Protein AF-0000000066773335 (afdb_homodimer)

Structure (mmCIF, N/CA/C/O backbone):
data_AF-0000000066773335-model_v1
#
loop_
_entity.id
_entity.type
_entity.pdbx_description
1 polymer Fucosyltransferase
#
loop_
_atom_site.group_PDB
_atom_site.id
_atom_site.type_symbol
_atom_site.label_atom_id
_atom_site.label_alt_id
_atom_site.label_comp_id
_atom_site.label_asym_id
_atom_site.label_entity_id
_atom_site.label_seq_id
_atom_site.pdbx_PDB_ins_code
_atom_site.Cartn_x
_atom_site.Cartn_y
_atom_site.Cartn_z
_atom_site.occupancy
_atom_site.B_iso_or_equiv
_atom_site.auth_seq_id
_atom_site.auth_comp_id
_atom_site.auth_asym_id
_atom_site.auth_atom_id
_atom_site.pdbx_PDB_model_num
ATOM 1 N N . MET A 1 1 ? 12.594 -20.656 6.238 1 39.53 1 MET A N 1
ATOM 2 C CA . MET A 1 1 ? 11.93 -19.453 6.707 1 39.53 1 MET A CA 1
ATOM 3 C C . MET A 1 1 ? 10.703 -19.125 5.859 1 39.53 1 MET A C 1
ATOM 5 O O . MET A 1 1 ? 9.727 -18.578 6.359 1 39.53 1 MET A O 1
ATOM 9 N N . TYR A 1 2 ? 10.773 -19.375 4.684 1 50.94 2 TYR A N 1
ATOM 10 C CA . TYR A 1 2 ? 9.672 -19.031 3.787 1 50.94 2 TYR A CA 1
ATOM 11 C C . TYR A 1 2 ? 8.805 -20.25 3.496 1 50.94 2 TYR A C 1
ATOM 13 O O . TYR A 1 2 ? 8.445 -20.5 2.344 1 50.94 2 TYR A O 1
ATOM 21 N N . ARG A 1 3 ? 8.93 -21.156 4.566 1 52.88 3 ARG A N 1
ATOM 22 C CA . ARG A 1 3 ? 8.055 -22.297 4.301 1 52.88 3 ARG A CA 1
ATOM 23 C C . ARG A 1 3 ? 6.844 -22.281 5.227 1 52.88 3 ARG A C 1
ATOM 25 O O . ARG A 1 3 ? 6.977 -22.016 6.426 1 52.88 3 ARG A O 1
ATOM 32 N N . GLY A 1 4 ? 5.707 -21.953 4.695 1 53.22 4 GLY A N 1
ATOM 33 C CA . GLY A 1 4 ? 4.543 -22.25 5.516 1 53.22 4 GLY A CA 1
ATOM 34 C C . GLY A 1 4 ? 4.586 -23.641 6.125 1 53.22 4 GLY A C 1
ATOM 35 O O . GLY A 1 4 ? 5.402 -24.484 5.73 1 53.22 4 GLY A O 1
ATOM 36 N N . LYS A 1 5 ? 4.398 -23.922 7.406 1 52.09 5 LYS A N 1
ATOM 37 C CA . LYS A 1 5 ? 4.379 -25.234 8.039 1 52.09 5 LYS A CA 1
ATOM 38 C C . LYS A 1 5 ? 3.553 -26.234 7.227 1 52.09 5 LYS A C 1
ATOM 40 O O . LYS A 1 5 ? 2.344 -26.359 7.434 1 52.09 5 LYS A O 1
ATOM 45 N N . PRO A 1 6 ? 4.176 -26.656 6.059 1 57.84 6 PRO A N 1
ATOM 46 C CA . PRO A 1 6 ? 3.283 -27.594 5.363 1 57.84 6 PRO A CA 1
ATOM 47 C C . PRO A 1 6 ? 2.998 -28.844 6.176 1 57.84 6 PRO A C 1
ATOM 49 O O . PRO A 1 6 ? 3.924 -29.469 6.699 1 57.84 6 PRO A O 1
ATOM 52 N N . GLY A 1 7 ? 1.933 -28.844 6.816 1 64.62 7 GLY A N 1
ATOM 53 C CA . GLY A 1 7 ? 1.565 -30.016 7.594 1 64.62 7 GLY A CA 1
ATOM 54 C C . GLY A 1 7 ? 1.56 -31.297 6.781 1 64.62 7 GLY A C 1
ATOM 55 O O . GLY A 1 7 ? 1.345 -32.375 7.32 1 64.62 7 GLY A O 1
ATOM 56 N N . ARG A 1 8 ? 1.952 -31.266 5.402 1 83.62 8 ARG A N 1
ATOM 57 C CA . ARG A 1 8 ? 1.836 -32.469 4.621 1 83.62 8 ARG A CA 1
ATOM 58 C C . ARG A 1 8 ? 3.207 -32.969 4.18 1 83.62 8 ARG A C 1
ATOM 60 O O . ARG A 1 8 ? 3.988 -32.219 3.592 1 83.62 8 ARG A O 1
ATOM 67 N N . ARG A 1 9 ? 3.512 -34.219 4.457 1 90 9 ARG A N 1
ATOM 68 C CA . ARG A 1 9 ? 4.789 -34.812 4.082 1 90 9 ARG A CA 1
ATOM 69 C C . ARG A 1 9 ? 4.609 -35.844 2.963 1 90 9 ARG A C 1
ATOM 71 O O . ARG A 1 9 ? 3.633 -36.594 2.957 1 90 9 ARG A O 1
ATOM 78 N N . PRO A 1 10 ? 5.527 -35.875 2.014 1 95.06 10 PRO A N 1
ATOM 79 C CA . PRO A 1 10 ? 5.441 -36.875 0.958 1 95.06 10 PRO A CA 1
ATOM 80 C C . PRO A 1 10 ? 5.672 -38.312 1.476 1 95.06 10 PRO A C 1
ATOM 82 O O . PRO A 1 10 ? 6.387 -38.5 2.463 1 95.06 10 PRO A O 1
ATOM 85 N N . SER A 1 11 ? 5.125 -39.281 0.804 1 96.94 11 SER A N 1
ATOM 86 C CA . SER A 1 11 ? 5.355 -40.688 1.167 1 96.94 11 SER A CA 1
ATOM 87 C C . SER A 1 11 ? 6.773 -41.125 0.811 1 96.94 11 SER A C 1
ATOM 89 O O . SER A 1 11 ? 7.402 -40.531 -0.079 1 96.94 11 SER A O 1
ATOM 91 N N . ALA A 1 12 ? 7.18 -42.125 1.513 1 97.56 12 ALA A N 1
ATOM 92 C CA . ALA A 1 12 ? 8.492 -42.656 1.2 1 97.56 12 ALA A CA 1
ATOM 93 C C . ALA A 1 12 ? 8.547 -43.188 -0.234 1 97.56 12 ALA A C 1
ATOM 95 O O . ALA A 1 12 ? 9.57 -43.094 -0.905 1 97.56 12 ALA A O 1
ATOM 96 N N . TYR A 1 13 ? 7.469 -43.75 -0.625 1 98.38 13 TYR A N 1
ATOM 97 C CA . TYR A 1 13 ? 7.406 -44.281 -1.981 1 98.38 13 TYR A CA 1
ATOM 98 C C . TYR A 1 13 ? 7.488 -43.156 -3.01 1 98.38 13 TYR A C 1
ATOM 100 O O . TYR A 1 13 ? 8.164 -43.281 -4.031 1 98.38 13 TYR A O 1
ATOM 108 N N . LEU A 1 14 ? 6.809 -42.031 -2.785 1 98.38 14 LEU A N 1
ATOM 109 C CA . LEU A 1 14 ? 6.914 -40.906 -3.691 1 98.38 14 LEU A CA 1
ATOM 110 C C . LEU A 1 14 ? 8.359 -40.406 -3.783 1 98.38 14 LEU A C 1
ATOM 112 O O . LEU A 1 14 ? 8.852 -40.156 -4.879 1 98.38 14 LEU A O 1
ATOM 116 N N . ILE A 1 15 ? 8.992 -40.344 -2.652 1 98 15 ILE A N 1
ATOM 117 C CA . ILE A 1 15 ? 10.375 -39.906 -2.627 1 98 15 ILE A CA 1
ATOM 118 C C . ILE A 1 15 ? 11.234 -40.844 -3.48 1 98 15 ILE A C 1
ATOM 120 O O . ILE A 1 15 ? 12.055 -40.375 -4.277 1 98 15 ILE A O 1
ATOM 124 N N . SER A 1 16 ? 10.984 -42.125 -3.326 1 98.19 16 SER A N 1
ATOM 125 C CA . SER A 1 16 ? 11.734 -43.094 -4.102 1 98.19 16 SER A CA 1
ATOM 126 C C . SER A 1 16 ? 11.469 -42.938 -5.598 1 98.19 16 SER A C 1
ATOM 128 O O . SER A 1 16 ? 12.391 -43.031 -6.406 1 98.19 16 SER A O 1
ATOM 130 N N . LYS A 1 17 ? 10.289 -42.719 -5.957 1 98.19 17 LYS A N 1
ATOM 131 C CA . LYS A 1 17 ? 9.922 -42.531 -7.355 1 98.19 17 LYS A CA 1
ATOM 132 C C . LYS A 1 17 ? 10.562 -41.281 -7.934 1 98.19 17 LYS A C 1
ATOM 134 O O . LYS A 1 17 ? 10.984 -41.281 -9.094 1 98.19 17 LYS A O 1
ATOM 139 N N . LEU A 1 18 ? 10.609 -40.219 -7.125 1 98 18 LEU A N 1
ATOM 140 C CA . LEU A 1 18 ? 11.219 -38.969 -7.57 1 98 18 LEU A CA 1
ATOM 141 C C . LEU A 1 18 ? 12.719 -39.156 -7.797 1 98 18 LEU A C 1
ATOM 143 O O . LEU A 1 18 ? 13.266 -38.625 -8.773 1 98 18 LEU A O 1
ATOM 147 N N . ARG A 1 19 ? 13.336 -39.906 -6.961 1 97.88 19 ARG A N 1
ATOM 148 C CA . ARG A 1 19 ? 14.758 -40.188 -7.133 1 97.88 19 ARG A CA 1
ATOM 149 C C . ARG A 1 19 ? 15.016 -41 -8.391 1 97.88 19 ARG A C 1
ATOM 151 O O . ARG A 1 19 ? 15.977 -40.75 -9.125 1 97.88 19 ARG A O 1
ATOM 158 N N . ARG A 1 20 ? 14.164 -41.938 -8.586 1 97.75 20 ARG A N 1
ATOM 159 C CA . ARG A 1 20 ? 14.273 -42.75 -9.805 1 97.75 20 ARG A CA 1
ATOM 160 C C . ARG A 1 20 ? 14.078 -41.875 -11.047 1 97.75 20 ARG A C 1
ATOM 162 O O . ARG A 1 20 ? 14.766 -42.062 -12.055 1 97.75 20 ARG A 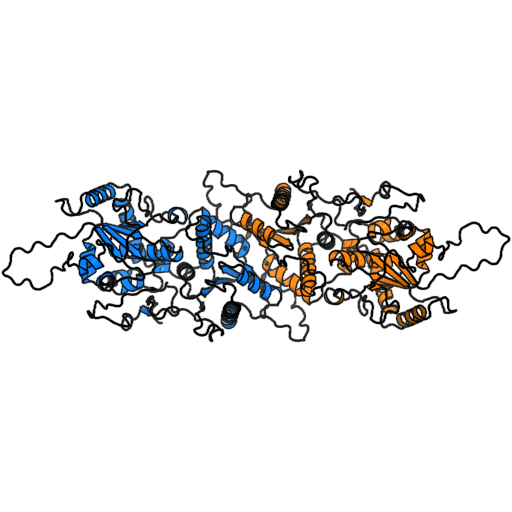O 1
ATOM 169 N N . HIS A 1 21 ? 13.18 -41 -10.945 1 98.12 21 HIS A N 1
ATOM 170 C CA . HIS A 1 21 ? 12.93 -40.125 -12.078 1 98.12 21 HIS A CA 1
ATOM 171 C C . HIS A 1 21 ? 14.125 -39.188 -12.32 1 98.12 21 HIS A C 1
ATOM 173 O O . HIS A 1 21 ? 14.477 -38.938 -13.477 1 98.12 21 HIS A O 1
ATOM 179 N N . GLU A 1 22 ? 14.672 -38.656 -11.305 1 98.12 22 GLU A N 1
ATOM 180 C CA . GLU A 1 22 ? 15.875 -37.844 -11.43 1 98.12 22 GLU A CA 1
ATOM 181 C C . GLU A 1 22 ? 16.984 -38.625 -12.156 1 98.12 22 GLU A C 1
ATOM 183 O O . GLU A 1 22 ? 17.672 -38.062 -13.016 1 98.12 22 GLU A O 1
ATOM 188 N N . ALA A 1 23 ? 17.109 -39.844 -11.758 1 97.56 23 ALA A N 1
ATOM 189 C CA . ALA A 1 23 ? 18.125 -40.688 -12.406 1 97.56 23 ALA A CA 1
ATOM 190 C C . ALA A 1 23 ? 17.812 -40.875 -13.891 1 97.56 23 ALA A C 1
ATOM 192 O O . ALA A 1 23 ? 18.703 -40.844 -14.727 1 97.56 23 ALA A O 1
ATOM 193 N N . LEU A 1 24 ? 16.578 -41.094 -14.141 1 98 24 LEU A N 1
ATOM 194 C CA . LEU A 1 24 ? 16.156 -41.219 -15.523 1 98 24 LEU A CA 1
ATOM 195 C C . LEU A 1 24 ? 16.453 -39.938 -16.312 1 98 24 LEU A C 1
ATOM 197 O O . LEU A 1 24 ? 16.969 -40 -17.422 1 98 24 LEU A O 1
ATOM 201 N N . GLN A 1 25 ? 16.109 -38.812 -15.75 1 98.06 25 GLN A N 1
ATOM 202 C CA . GLN A 1 25 ? 16.359 -37.531 -16.359 1 98.06 25 GLN A CA 1
ATOM 203 C C . GLN A 1 25 ? 17.844 -37.312 -16.641 1 98.06 25 GLN A C 1
ATOM 205 O O . GLN A 1 25 ? 18.219 -36.781 -17.688 1 98.06 25 GLN A O 1
ATOM 210 N N . ARG A 1 26 ? 18.641 -37.719 -15.797 1 97.12 26 ARG A N 1
ATOM 211 C CA . ARG A 1 26 ? 20.094 -37.562 -15.953 1 97.12 26 ARG A CA 1
ATOM 212 C C . ARG A 1 26 ? 20.625 -38.5 -17.047 1 97.12 26 ARG A C 1
ATOM 214 O O . ARG A 1 26 ? 21.5 -38.094 -17.812 1 97.12 26 ARG A O 1
ATOM 221 N N . ARG A 1 27 ? 20.078 -39.625 -17.141 1 97 27 ARG A N 1
ATOM 222 C CA . ARG A 1 27 ? 20.562 -40.625 -18.078 1 97 27 ARG A CA 1
ATOM 223 C C . ARG A 1 27 ? 20.062 -40.344 -19.5 1 97 27 ARG A C 1
ATOM 225 O O . ARG A 1 27 ? 20.75 -40.625 -20.469 1 97 27 ARG A O 1
ATOM 232 N N . CYS A 1 28 ? 18.875 -39.781 -19.578 1 97.62 28 CYS A N 1
ATOM 233 C CA . CYS A 1 28 ? 18.188 -39.781 -20.859 1 97.62 28 CYS A CA 1
ATOM 234 C C . CYS A 1 28 ? 17.812 -38.344 -21.266 1 97.62 28 CYS A C 1
ATOM 236 O O . CYS A 1 28 ? 17.281 -38.125 -22.344 1 97.62 28 CYS A O 1
ATOM 238 N N . GLY A 1 29 ? 18.109 -37.344 -20.406 1 96.94 29 GLY A N 1
ATOM 239 C CA . GLY A 1 29 ? 17.719 -35.969 -20.672 1 96.94 29 GLY A CA 1
ATOM 240 C C . GLY A 1 29 ? 18.578 -35.312 -21.719 1 96.94 29 GLY A C 1
ATOM 241 O O . GLY A 1 29 ? 19.516 -35.906 -22.25 1 96.94 29 GLY A O 1
ATOM 242 N N . PRO A 1 30 ? 18.25 -34.062 -22.031 1 95.88 30 PRO A N 1
ATOM 243 C CA . PRO A 1 30 ? 19.031 -33.281 -23 1 95.88 30 PRO A CA 1
ATOM 244 C C . PRO A 1 30 ? 20.516 -33.281 -22.672 1 95.88 30 PRO A C 1
ATOM 246 O O . PRO A 1 30 ? 20.906 -33.156 -21.5 1 95.88 30 PRO A O 1
ATOM 249 N N . GLY A 1 31 ? 21.328 -33.406 -23.828 1 93.62 31 GLY A N 1
ATOM 250 C CA . GLY A 1 31 ? 22.781 -33.406 -23.641 1 93.62 31 GLY A CA 1
ATOM 251 C C . GLY A 1 31 ? 23.375 -34.781 -23.5 1 93.62 31 GLY A C 1
ATOM 252 O O . GLY A 1 31 ? 24.609 -34.938 -23.5 1 93.62 31 GLY A O 1
ATOM 253 N N . THR A 1 32 ? 22.578 -35.781 -23.391 1 95.81 32 THR A N 1
ATOM 254 C CA . THR A 1 32 ? 23.078 -37.156 -23.25 1 95.81 32 THR A CA 1
ATOM 255 C C . THR A 1 32 ? 23.094 -37.844 -24.609 1 95.81 32 THR A C 1
ATOM 257 O O . THR A 1 32 ? 22.469 -37.375 -25.562 1 95.81 32 THR A O 1
ATOM 260 N N . THR A 1 33 ? 23.797 -38.969 -24.609 1 94.75 33 THR A N 1
ATOM 261 C CA . THR A 1 33 ? 23.844 -39.781 -25.812 1 94.75 33 THR A CA 1
ATOM 262 C C . THR A 1 33 ? 22.484 -40.406 -26.094 1 94.75 33 THR A C 1
ATOM 264 O O . THR A 1 33 ? 22.047 -40.469 -27.25 1 94.75 33 THR A O 1
ATOM 267 N N . ALA A 1 34 ? 21.859 -40.812 -25.047 1 95.06 34 ALA A N 1
ATOM 268 C CA . ALA A 1 34 ? 20.531 -41.438 -25.203 1 95.06 34 ALA A CA 1
ATOM 269 C C . ALA A 1 34 ? 19.547 -40.469 -25.828 1 95.06 34 ALA A C 1
ATOM 271 O O . ALA A 1 34 ? 18.75 -40.844 -26.688 1 95.06 34 ALA A O 1
ATOM 272 N N . TYR A 1 35 ? 19.625 -39.219 -25.438 1 95.38 35 TYR A N 1
ATOM 273 C CA . TYR A 1 35 ? 18.734 -38.219 -25.969 1 95.38 35 TYR A CA 1
ATOM 274 C C . TYR A 1 35 ? 19.031 -37.969 -27.453 1 95.38 35 TYR A C 1
ATOM 276 O O . TYR A 1 35 ? 18.109 -37.875 -28.266 1 95.38 35 TYR A O 1
ATOM 284 N N . SER A 1 36 ? 20.297 -37.906 -27.797 1 93.06 36 SER A N 1
ATOM 285 C CA . SER A 1 36 ? 20.703 -37.656 -29.188 1 93.06 36 SER A CA 1
ATOM 286 C C . SER A 1 36 ? 20.25 -38.812 -30.078 1 93.06 36 SER A C 1
ATOM 288 O O . SER A 1 36 ? 19.781 -38.594 -31.203 1 93.06 36 SER A O 1
ATOM 290 N N . ASN A 1 37 ? 20.422 -39.969 -29.547 1 91.69 37 ASN A N 1
ATOM 291 C CA . ASN A 1 37 ? 19.984 -41.156 -30.297 1 91.69 37 ASN A CA 1
ATOM 292 C C . ASN A 1 37 ? 18.469 -41.125 -30.531 1 91.69 37 ASN A C 1
ATOM 294 O O . ASN A 1 37 ? 18 -41.438 -31.641 1 91.69 37 ASN A O 1
ATOM 298 N N . ALA A 1 38 ? 17.766 -40.812 -29.484 1 92.88 38 ALA A N 1
ATOM 299 C CA . ALA A 1 38 ? 16.312 -40.75 -29.594 1 92.88 38 ALA A CA 1
ATOM 300 C C . ALA A 1 38 ? 15.891 -39.688 -30.625 1 92.88 38 ALA A C 1
ATOM 302 O O . ALA A 1 38 ? 14.922 -39.906 -31.359 1 92.88 38 ALA A O 1
ATOM 303 N N . LEU A 1 39 ? 16.562 -38.562 -30.734 1 91.75 39 LEU A N 1
ATOM 304 C CA . LEU A 1 39 ? 16.266 -37.5 -31.688 1 91.75 39 LEU A CA 1
ATOM 305 C C . LEU A 1 39 ? 16.516 -38 -33.125 1 91.75 39 LEU A C 1
ATOM 307 O O . LEU A 1 39 ? 15.75 -37.656 -34.031 1 91.75 39 LEU A O 1
ATOM 311 N N . GLU A 1 40 ? 17.562 -38.688 -33.281 1 87.88 40 GLU A N 1
ATOM 312 C CA . GLU A 1 40 ? 17.891 -39.219 -34.594 1 87.88 40 GLU A CA 1
ATOM 313 C C . GLU A 1 40 ? 16.828 -40.188 -35.062 1 87.88 40 GLU A C 1
ATOM 315 O O . GLU A 1 40 ? 16.453 -40.219 -36.25 1 87.88 40 GLU A O 1
ATOM 320 N N . GLN A 1 41 ? 16.391 -41 -34.094 1 85.94 41 GLN A N 1
ATOM 321 C CA . GLN A 1 41 ? 15.344 -41.938 -34.438 1 85.94 41 GLN A CA 1
ATOM 322 C C . GLN A 1 41 ? 14.055 -41.219 -34.812 1 85.94 41 GLN A C 1
ATOM 324 O O . GLN A 1 41 ? 13.359 -41.656 -35.75 1 85.94 41 GLN A O 1
ATOM 329 N N . LEU A 1 42 ? 13.758 -40.156 -34.125 1 89.69 42 LEU A N 1
ATOM 330 C CA . LEU A 1 42 ? 12.562 -39.375 -34.406 1 89.69 42 LEU A CA 1
ATOM 331 C C . LEU A 1 42 ? 12.656 -38.719 -35.812 1 89.69 42 LEU A C 1
ATOM 333 O O . LEU A 1 42 ? 11.664 -38.688 -36.531 1 89.69 42 LEU A O 1
ATOM 337 N N . ARG A 1 43 ? 13.82 -38.25 -36.156 1 87 43 ARG A N 1
ATOM 338 C CA . ARG A 1 43 ? 14.047 -37.625 -37.469 1 87 43 ARG A CA 1
ATOM 339 C C . ARG A 1 43 ? 13.914 -38.656 -38.594 1 87 43 ARG A C 1
ATOM 341 O O . ARG A 1 43 ? 13.398 -38.312 -39.656 1 87 43 ARG A O 1
ATOM 348 N N . ALA A 1 44 ? 14.477 -39.781 -38.344 1 77.56 44 ALA A N 1
ATOM 349 C CA . ALA A 1 44 ? 14.484 -40.812 -39.375 1 77.56 44 ALA A CA 1
ATOM 350 C C . ALA A 1 44 ? 13.078 -41.375 -39.562 1 77.56 44 ALA A C 1
ATOM 352 O O . ALA A 1 44 ? 12.797 -41.969 -40.594 1 77.56 44 ALA A O 1
ATOM 353 N N . GLY A 1 45 ? 12.164 -40.969 -38.719 1 63.97 45 GLY A N 1
ATOM 354 C CA 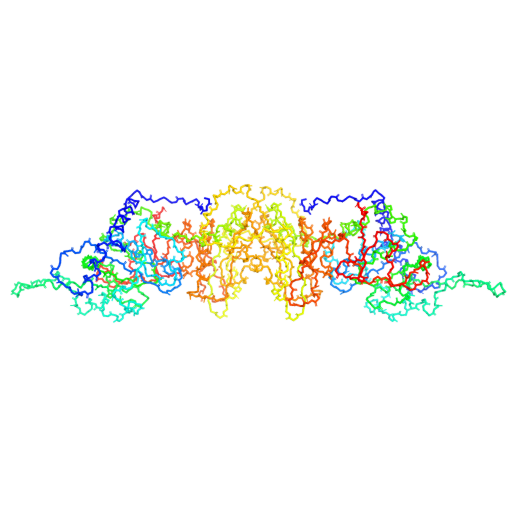. GLY A 1 45 ? 10.82 -41.5 -38.781 1 63.97 45 GLY A CA 1
ATOM 355 C C . GLY A 1 45 ? 10.727 -42.938 -38.25 1 63.97 45 GLY A C 1
ATOM 356 O O . GLY A 1 45 ? 11.742 -43.531 -37.906 1 63.97 45 GLY A O 1
ATOM 357 N N . SER A 1 46 ? 9.656 -43.688 -38.094 1 54.62 46 SER A N 1
ATOM 358 C CA . SER A 1 46 ? 9.266 -44.906 -37.438 1 54.62 46 SER A CA 1
ATOM 359 C C . SER A 1 46 ? 10.258 -46.031 -37.75 1 54.62 46 SER A C 1
ATOM 361 O O . SER A 1 46 ? 10.492 -46.906 -36.906 1 54.62 46 SER A O 1
ATOM 363 N N . MET A 1 47 ? 10.344 -46.375 -39.156 1 48.09 47 MET A N 1
ATOM 364 C CA . MET A 1 47 ? 10.469 -47.781 -39.562 1 48.09 47 MET A CA 1
ATOM 365 C C . MET A 1 47 ? 11.891 -48.281 -39.344 1 48.09 47 MET A C 1
ATOM 367 O O . MET A 1 47 ? 12.242 -49.375 -39.812 1 48.09 47 MET A O 1
ATOM 371 N N . SER A 1 48 ? 12.68 -47.375 -38.938 1 46.19 48 SER A N 1
ATOM 372 C CA . SER A 1 48 ? 14 -48 -39.094 1 46.19 48 SER A CA 1
ATOM 373 C C . SER A 1 48 ? 14.211 -49.125 -38.094 1 46.19 48 SER A C 1
ATOM 375 O O . SER A 1 48 ? 13.562 -49.156 -37.031 1 46.19 48 SER A O 1
ATOM 377 N N . THR A 1 49 ? 14.695 -50.25 -38.5 1 47.56 49 THR A N 1
ATOM 378 C CA . THR A 1 49 ? 15.188 -51.5 -37.906 1 47.56 49 THR A CA 1
ATOM 379 C C . THR A 1 49 ? 15.914 -51.25 -36.594 1 47.56 49 THR A C 1
ATOM 381 O O . THR A 1 49 ? 16.656 -52.094 -36.094 1 47.56 49 THR A O 1
ATOM 384 N N . ILE A 1 50 ? 15.852 -50.062 -36.031 1 48.88 50 ILE A N 1
ATOM 385 C CA . ILE A 1 50 ? 16.797 -49.75 -34.969 1 48.88 50 ILE A CA 1
ATOM 386 C C . ILE A 1 50 ? 16.297 -50.312 -33.656 1 48.88 50 ILE A C 1
ATOM 388 O O . ILE A 1 50 ? 15.086 -50.438 -33.438 1 48.88 50 ILE A O 1
ATOM 392 N N . ALA A 1 51 ? 17.25 -50.688 -32.719 1 55.41 51 ALA A N 1
ATOM 393 C CA . ALA A 1 51 ? 17.188 -51.219 -31.359 1 55.41 51 ALA A CA 1
ATOM 394 C C . ALA A 1 51 ? 16.125 -50.5 -30.547 1 55.41 51 ALA A C 1
ATOM 396 O O . ALA A 1 51 ? 15.82 -49.344 -30.797 1 55.41 51 ALA A O 1
ATOM 397 N N . PRO A 1 52 ? 15.445 -51.281 -29.766 1 63.88 52 PRO A N 1
ATOM 398 C CA . PRO A 1 52 ? 14.445 -50.688 -28.859 1 63.88 52 PRO A CA 1
ATOM 399 C C . PRO A 1 52 ? 14.953 -49.438 -28.156 1 63.88 52 PRO A C 1
ATOM 401 O O . PRO A 1 52 ? 16.109 -49.375 -27.734 1 63.88 52 PRO A O 1
ATOM 404 N N . PRO A 1 53 ? 14.148 -48.344 -28.266 1 74.44 53 PRO A N 1
ATOM 405 C CA . PRO A 1 53 ? 14.594 -47.062 -27.688 1 74.44 53 PRO A CA 1
ATOM 406 C C . PRO A 1 53 ? 14.938 -47.219 -26.203 1 74.44 53 PRO A C 1
ATOM 408 O O . PRO A 1 53 ? 14.258 -47.938 -25.469 1 74.44 53 PRO A O 1
ATOM 411 N N . GLU A 1 54 ? 15.984 -46.656 -25.797 1 84.44 54 GLU A N 1
ATOM 412 C CA . GLU A 1 54 ? 16.469 -46.688 -24.422 1 84.44 54 GLU A CA 1
ATOM 413 C C . GLU A 1 54 ? 15.562 -45.906 -23.484 1 84.44 54 GLU A C 1
ATOM 415 O O . GLU A 1 54 ? 15.344 -46.281 -22.344 1 84.44 54 GLU A O 1
ATOM 420 N N . CYS A 1 55 ? 15.078 -44.875 -24.047 1 95.75 55 CYS A N 1
ATOM 421 C CA . CYS A 1 55 ? 14.305 -43.938 -23.219 1 95.75 55 CYS A CA 1
ATOM 422 C C . CYS A 1 55 ? 13.07 -43.438 -23.969 1 95.75 55 CYS A C 1
ATOM 424 O O . CYS A 1 55 ? 13.031 -43.469 -25.188 1 95.75 55 CYS A O 1
ATOM 426 N N . ALA A 1 56 ? 12.086 -43.062 -23.234 1 96.88 56 ALA A N 1
ATOM 427 C CA . ALA A 1 56 ? 10.883 -42.438 -23.766 1 96.88 56 ALA A CA 1
ATOM 428 C C . ALA A 1 56 ? 10.727 -41 -23.203 1 96.88 56 ALA A C 1
ATOM 430 O O . ALA A 1 56 ? 11.344 -40.656 -22.203 1 96.88 56 ALA A O 1
ATOM 431 N N . TYR A 1 57 ? 9.953 -40.188 -23.938 1 97.56 57 TYR A N 1
ATOM 432 C CA . TYR A 1 57 ? 9.906 -38.781 -23.609 1 97.56 57 TYR A CA 1
ATOM 433 C C . TYR A 1 57 ? 8.477 -38.25 -23.641 1 97.56 57 TYR A C 1
ATOM 435 O O . TYR A 1 57 ? 7.648 -38.75 -24.406 1 97.56 57 TYR A O 1
ATOM 443 N N . ILE A 1 58 ? 8.258 -37.281 -22.859 1 98 58 ILE A N 1
ATOM 444 C CA . ILE A 1 58 ? 7.016 -36.531 -22.938 1 98 58 ILE A CA 1
ATOM 445 C C . ILE A 1 58 ? 7.336 -35.031 -22.969 1 98 58 ILE A C 1
ATOM 447 O O . ILE A 1 58 ? 8.133 -34.531 -22.156 1 98 58 ILE A O 1
ATOM 451 N N . VAL A 1 59 ? 6.777 -34.312 -23.922 1 96.75 59 VAL A N 1
ATOM 452 C CA . VAL A 1 59 ? 6.93 -32.844 -24.062 1 96.75 59 VAL A CA 1
ATOM 453 C C . VAL A 1 59 ? 5.645 -32.156 -23.625 1 96.75 59 VAL A C 1
ATOM 455 O O . VAL A 1 59 ? 4.586 -32.375 -24.234 1 96.75 59 VAL A O 1
ATOM 458 N N . SER A 1 60 ? 5.746 -31.359 -22.578 1 97 60 SER A N 1
ATOM 459 C CA . SER A 1 60 ? 4.609 -30.594 -22.094 1 97 60 SER A CA 1
ATOM 460 C C . SER A 1 60 ? 4.5 -29.25 -22.828 1 97 60 SER A C 1
ATOM 462 O O . SER A 1 60 ? 5.445 -28.469 -22.828 1 97 60 SER A O 1
ATOM 464 N N . ILE A 1 61 ? 3.312 -28.984 -23.359 1 94.44 61 ILE A N 1
ATOM 465 C CA . ILE A 1 61 ? 3.074 -27.766 -24.141 1 94.44 61 ILE A CA 1
ATOM 466 C C . ILE A 1 61 ? 1.849 -27.031 -23.594 1 94.44 61 ILE A C 1
ATOM 468 O O . ILE A 1 61 ? 0.769 -27.625 -23.484 1 94.44 61 ILE A O 1
ATOM 472 N N . SER A 1 62 ? 1.982 -25.812 -23.219 1 93.38 62 SER A N 1
ATOM 473 C CA . SER A 1 62 ? 0.906 -24.922 -22.781 1 93.38 62 SER A CA 1
ATOM 474 C C . SER A 1 62 ? 1.252 -23.469 -23.047 1 93.38 62 SER A C 1
ATOM 476 O O . SER A 1 62 ? 2.359 -23.016 -22.75 1 93.38 62 SER A O 1
ATOM 478 N N . TYR A 1 63 ? 0.309 -22.672 -23.656 1 87.56 63 TYR A N 1
ATOM 479 C CA . TYR A 1 63 ? 0.636 -21.297 -24.016 1 87.56 63 TYR A CA 1
ATOM 480 C C . TYR A 1 63 ? -0.314 -20.312 -23.344 1 87.56 63 TYR A C 1
ATOM 482 O O . TYR A 1 63 ? -0.268 -19.109 -23.625 1 87.56 63 TYR A O 1
ATOM 490 N N . SER A 1 64 ? -1.11 -20.75 -22.453 1 91.44 64 SER A N 1
ATOM 491 C CA . SER A 1 64 ? -2.041 -19.875 -21.75 1 91.44 64 SER A CA 1
ATOM 492 C C . SER A 1 64 ? -1.364 -19.172 -20.562 1 91.44 64 SER A C 1
ATOM 494 O O . SER A 1 64 ? -0.149 -18.969 -20.578 1 91.44 64 SER A O 1
ATOM 496 N N . GLY A 1 65 ? -2.166 -18.703 -19.688 1 92.12 65 GLY A N 1
ATOM 497 C CA . GLY A 1 65 ? -1.61 -17.984 -18.547 1 92.12 65 GLY A CA 1
ATOM 498 C C . GLY A 1 65 ? -0.677 -18.844 -17.703 1 92.12 65 GLY A C 1
ATOM 499 O O . GLY A 1 65 ? -0.658 -20.078 -17.844 1 92.12 65 GLY A O 1
ATOM 500 N N . LEU A 1 66 ? 0.052 -18.234 -16.859 1 95.19 66 LEU A N 1
ATOM 501 C CA . LEU A 1 66 ? 1.092 -18.906 -16.094 1 95.19 66 LEU A CA 1
ATOM 502 C C . LEU A 1 66 ? 0.499 -20.016 -15.234 1 95.19 66 LEU A C 1
ATOM 504 O O . LEU A 1 66 ? 1.079 -21.094 -15.125 1 95.19 66 LEU A O 1
ATOM 508 N N . GLY A 1 67 ? -0.647 -19.797 -14.617 1 96.25 67 GLY A N 1
ATOM 509 C CA . GLY A 1 67 ? -1.298 -20.844 -13.852 1 96.25 67 GLY A CA 1
ATOM 510 C C . GLY A 1 67 ? -1.57 -22.094 -14.656 1 96.25 67 GLY A C 1
ATOM 511 O O . GLY A 1 67 ? -1.335 -23.203 -14.18 1 96.25 67 GLY A O 1
ATOM 512 N N . ASN A 1 68 ? -1.981 -21.906 -15.859 1 95.75 68 ASN A N 1
ATOM 513 C CA . ASN A 1 68 ? -2.234 -23.031 -16.75 1 95.75 68 ASN A CA 1
ATOM 514 C C . ASN A 1 68 ? -0.949 -23.781 -17.094 1 95.75 68 ASN A C 1
ATOM 516 O O . ASN A 1 68 ? -0.925 -25.016 -17.078 1 95.75 68 ASN A O 1
ATOM 520 N N . ARG A 1 69 ? 0.028 -23.078 -17.328 1 96.25 69 ARG A N 1
ATOM 521 C CA . ARG A 1 69 ? 1.297 -23.688 -17.719 1 96.25 69 ARG A CA 1
ATOM 522 C C . ARG A 1 69 ? 1.883 -24.516 -16.562 1 96.25 69 ARG A C 1
ATOM 524 O O . ARG A 1 69 ? 2.424 -25.594 -16.781 1 96.25 69 ARG A O 1
ATOM 531 N N . ILE A 1 70 ? 1.737 -23.953 -15.398 1 97.56 70 ILE A N 1
ATOM 532 C CA . ILE A 1 70 ? 2.232 -24.656 -14.219 1 97.56 70 ILE A CA 1
ATOM 533 C C . ILE A 1 70 ? 1.444 -25.953 -14.016 1 97.56 70 ILE A C 1
ATOM 535 O O . ILE A 1 70 ? 2.029 -27.016 -13.805 1 97.56 70 ILE A O 1
ATOM 539 N N . LEU A 1 71 ? 0.193 -25.875 -14.164 1 98.25 71 LEU A N 1
ATOM 540 C CA . LEU A 1 71 ? -0.667 -27.031 -13.961 1 98.25 71 LEU A CA 1
ATOM 541 C C . LEU A 1 71 ? -0.453 -28.078 -15.062 1 98.25 71 LEU A C 1
ATOM 543 O O . LEU A 1 71 ? -0.461 -29.281 -14.797 1 98.25 71 LEU A O 1
ATOM 547 N N . ALA A 1 72 ? -0.25 -27.594 -16.234 1 97.56 72 ALA A N 1
ATOM 548 C CA . ALA A 1 72 ? 0.041 -28.484 -17.359 1 97.56 72 ALA A CA 1
ATOM 549 C C . ALA A 1 72 ? 1.36 -29.219 -17.141 1 97.56 72 ALA A C 1
ATOM 551 O O . ALA A 1 72 ? 1.436 -30.438 -17.328 1 97.56 72 ALA A O 1
ATOM 552 N N . ALA A 1 73 ? 2.324 -28.484 -16.719 1 98.06 73 ALA A N 1
ATOM 553 C CA . ALA A 1 73 ? 3.637 -29.078 -16.484 1 98.06 73 ALA A CA 1
ATOM 554 C C . ALA A 1 73 ? 3.588 -30.109 -15.352 1 98.06 73 ALA A C 1
ATOM 556 O O . ALA A 1 73 ? 4.199 -31.172 -15.438 1 98.06 73 ALA A O 1
ATOM 557 N N . ALA A 1 74 ? 2.861 -29.812 -14.352 1 98.56 74 ALA A N 1
ATOM 558 C CA . ALA A 1 74 ? 2.703 -30.75 -13.242 1 98.56 74 ALA A CA 1
ATOM 559 C C . ALA A 1 74 ? 2 -32.031 -13.703 1 98.56 74 ALA A C 1
ATOM 561 O O . ALA A 1 74 ? 2.369 -33.125 -13.289 1 98.56 74 ALA A O 1
ATOM 562 N N . SER A 1 75 ? 1.051 -31.859 -14.492 1 98.56 75 SER A N 1
ATOM 563 C CA . SER A 1 75 ? 0.318 -33 -15.031 1 98.56 75 SER A CA 1
ATOM 564 C C . SER A 1 75 ? 1.225 -33.875 -15.875 1 98.56 75 SER A C 1
ATOM 566 O O . SER A 1 75 ? 1.228 -35.125 -15.711 1 98.56 75 SER A O 1
ATOM 568 N N . ALA A 1 76 ? 1.954 -33.25 -16.719 1 98.5 76 ALA A N 1
ATOM 569 C CA . ALA A 1 76 ? 2.885 -33.969 -17.562 1 98.5 76 ALA A CA 1
ATOM 570 C C . ALA A 1 76 ? 3.938 -34.688 -16.719 1 98.5 76 ALA A C 1
ATOM 572 O O . ALA A 1 76 ? 4.367 -35.812 -17.062 1 98.5 76 ALA A O 1
ATOM 573 N N . PHE A 1 77 ? 4.324 -34.062 -15.695 1 98.81 77 PHE A N 1
ATOM 574 C CA . PHE A 1 77 ? 5.328 -34.656 -14.812 1 98.81 77 PHE A CA 1
ATOM 575 C C . PHE A 1 77 ? 4.801 -35.938 -14.164 1 98.81 77 PHE A C 1
ATOM 577 O O . PHE A 1 77 ? 5.492 -36.938 -14.125 1 98.81 77 PHE A O 1
ATOM 584 N N . LEU A 1 78 ? 3.639 -35.812 -13.586 1 98.88 78 LEU A N 1
ATOM 585 C CA . LEU A 1 78 ? 3.084 -37.031 -12.984 1 98.88 78 LEU A CA 1
ATOM 586 C C . LEU A 1 78 ? 2.992 -38.156 -14 1 98.88 78 LEU A C 1
ATOM 588 O O . LEU A 1 78 ? 3.342 -39.312 -13.703 1 98.88 78 LEU A O 1
ATOM 592 N N . TYR A 1 79 ? 2.551 -37.844 -15.172 1 98.75 79 TYR A N 1
ATOM 593 C CA . TYR A 1 79 ? 2.465 -38.875 -16.219 1 98.75 79 TYR A CA 1
ATOM 594 C C . TYR A 1 79 ? 3.84 -39.438 -16.547 1 98.75 79 TYR A C 1
ATOM 596 O O . TYR A 1 79 ? 3.984 -40.656 -16.766 1 98.75 79 TYR A O 1
ATOM 604 N N . ALA A 1 80 ? 4.797 -38.562 -16.594 1 98.75 80 ALA A N 1
ATOM 605 C CA . ALA A 1 80 ? 6.168 -39 -16.859 1 98.75 80 ALA A CA 1
ATOM 606 C C . ALA A 1 80 ? 6.633 -40 -15.805 1 98.75 80 ALA A C 1
ATOM 608 O O . ALA A 1 80 ? 7.238 -41.031 -16.141 1 98.75 80 ALA A O 1
ATOM 609 N N . VAL A 1 81 ? 6.332 -39.719 -14.625 1 98.56 81 VAL A N 1
ATOM 610 C CA . VAL A 1 81 ? 6.734 -40.562 -13.523 1 98.56 81 VAL A CA 1
ATOM 611 C C . VAL A 1 81 ? 6.004 -41.906 -13.625 1 98.56 81 VAL A C 1
ATOM 613 O O . VAL A 1 81 ? 6.605 -42.969 -13.43 1 98.56 81 VAL A O 1
ATOM 616 N N . LEU A 1 82 ? 4.762 -41.875 -13.961 1 98.31 82 LEU A N 1
ATOM 617 C CA . LEU A 1 82 ? 3.928 -43.094 -14.031 1 98.31 82 LEU A CA 1
ATOM 618 C C . LEU A 1 82 ? 4.352 -43.969 -15.188 1 98.31 82 LEU A C 1
ATOM 620 O O . LEU A 1 82 ? 4.168 -45.188 -15.141 1 98.31 82 LEU A O 1
ATOM 624 N N . THR A 1 83 ? 4.914 -43.406 -16.25 1 97.81 83 THR A N 1
ATOM 625 C CA . THR A 1 83 ? 5.172 -44.156 -17.469 1 97.81 83 THR A CA 1
ATOM 626 C C . THR A 1 83 ? 6.664 -44.219 -17.766 1 97.81 83 THR A C 1
ATOM 628 O O . THR A 1 83 ? 7.07 -44.594 -18.859 1 97.81 83 THR A O 1
ATOM 631 N N . ASP A 1 84 ? 7.473 -43.719 -16.844 1 96.69 84 ASP A N 1
ATOM 632 C CA . ASP A 1 84 ? 8.93 -43.781 -16.938 1 96.69 84 ASP A CA 1
ATOM 633 C C . ASP A 1 84 ? 9.414 -43.031 -18.188 1 96.69 84 ASP A C 1
ATOM 635 O O . ASP A 1 84 ? 10.172 -43.594 -18.984 1 96.69 84 ASP A O 1
ATOM 639 N N . ARG A 1 85 ? 8.992 -41.844 -18.281 1 98.19 85 ARG A N 1
ATOM 640 C CA . ARG A 1 85 ? 9.398 -40.969 -19.391 1 98.19 85 ARG A CA 1
ATOM 641 C C . ARG A 1 85 ? 10.203 -39.781 -18.875 1 98.19 85 ARG A C 1
ATOM 643 O O . ARG A 1 85 ? 10 -39.344 -17.75 1 98.19 85 ARG A O 1
ATOM 650 N N . VAL A 1 86 ? 11.086 -39.312 -19.703 1 98.31 86 VAL A N 1
ATOM 651 C CA . VAL A 1 86 ? 11.766 -38.062 -19.438 1 98.31 86 VAL A CA 1
ATOM 652 C C . VAL A 1 86 ? 10.805 -36.906 -19.656 1 98.31 86 VAL A C 1
ATOM 654 O O . VAL A 1 86 ? 10.086 -36.875 -20.656 1 98.31 86 VAL A O 1
ATOM 657 N N . LEU A 1 87 ? 10.773 -36 -18.703 1 98.62 87 LEU A N 1
ATOM 658 C CA . LEU A 1 87 ? 9.93 -34.812 -18.828 1 98.62 87 LEU A CA 1
ATOM 659 C C . LEU A 1 87 ? 10.672 -33.688 -19.562 1 98.62 87 LEU A C 1
ATOM 661 O O . LEU A 1 87 ? 11.773 -33.312 -19.172 1 98.62 87 LEU A O 1
ATOM 665 N N . LEU A 1 88 ? 10.086 -33.219 -20.609 1 97.75 88 LEU A N 1
ATOM 666 C CA . LEU A 1 88 ? 10.539 -32 -21.297 1 97.75 88 LEU A CA 1
ATOM 667 C C . LEU A 1 88 ? 9.43 -30.953 -21.328 1 97.75 88 LEU A C 1
ATOM 669 O O . LEU A 1 88 ? 8.266 -31.281 -21.594 1 97.75 88 LEU A O 1
ATOM 673 N N . VAL A 1 89 ? 9.781 -29.734 -21.031 1 96.94 89 VAL A N 1
ATOM 674 C CA . VAL A 1 89 ? 8.82 -28.641 -21.031 1 96.94 89 VAL A CA 1
ATOM 675 C C . VAL A 1 89 ? 9.188 -27.625 -22.109 1 96.94 89 VAL A C 1
ATOM 677 O O . VAL A 1 89 ? 10.352 -27.234 -22.234 1 96.94 89 VAL A O 1
ATOM 680 N N . ASP A 1 90 ? 8.203 -27.266 -22.891 1 94.06 90 ASP A N 1
ATOM 681 C CA . ASP A 1 90 ? 8.414 -26.188 -23.844 1 94.06 90 ASP A CA 1
ATOM 682 C C . ASP A 1 90 ? 8.859 -24.906 -23.156 1 94.06 90 ASP A C 1
ATOM 684 O O . ASP A 1 90 ? 8.164 -24.406 -22.266 1 94.06 90 ASP A O 1
ATOM 688 N N . PRO A 1 91 ? 10 -24.375 -23.594 1 91.5 91 PRO A N 1
ATOM 689 C CA . PRO A 1 91 ? 10.547 -23.219 -22.875 1 91.5 91 PRO A CA 1
ATOM 690 C C . PRO A 1 91 ? 9.844 -21.906 -23.234 1 91.5 91 PRO A C 1
ATOM 692 O O . PRO A 1 91 ? 10.172 -20.859 -22.672 1 91.5 91 PRO A O 1
ATOM 695 N N . SER A 1 92 ? 8.914 -21.969 -24.062 1 83.62 92 SER A N 1
ATOM 696 C CA . SER A 1 92 ? 8.219 -20.75 -24.469 1 83.62 92 SER A CA 1
ATOM 697 C C . SER A 1 92 ? 7.617 -20.031 -23.266 1 83.62 92 SER A C 1
ATOM 699 O O . SER A 1 92 ? 7.473 -20.625 -22.188 1 83.62 92 SER A O 1
ATOM 701 N N . ASN A 1 93 ? 7.41 -18.75 -23.328 1 80.44 93 ASN A N 1
ATOM 702 C CA . ASN A 1 93 ? 6.82 -17.875 -22.328 1 80.44 93 ASN A CA 1
ATOM 703 C C . ASN A 1 93 ? 7.652 -17.828 -21.047 1 80.44 93 ASN A C 1
ATOM 705 O O . ASN A 1 93 ? 7.105 -17.828 -19.953 1 80.44 93 ASN A O 1
ATOM 709 N N . ASP A 1 94 ? 8.922 -18.016 -21.203 1 83.88 94 ASP A N 1
ATOM 710 C CA . ASP A 1 94 ? 9.938 -17.719 -20.188 1 83.88 94 ASP A CA 1
ATOM 711 C C . ASP A 1 94 ? 9.906 -18.75 -19.062 1 83.88 94 ASP A C 1
ATOM 713 O O . ASP A 1 94 ? 10.148 -18.422 -17.906 1 83.88 94 ASP A O 1
ATOM 717 N N . MET A 1 95 ? 9.602 -19.953 -19.391 1 89.81 95 MET A N 1
ATOM 718 C CA . MET A 1 95 ? 9.625 -21 -18.375 1 89.81 95 MET A CA 1
ATOM 719 C C . MET A 1 95 ? 11.023 -21.156 -17.781 1 89.81 95 MET A C 1
ATOM 721 O O . MET A 1 95 ? 11.164 -21.469 -16.594 1 89.81 95 MET A O 1
ATOM 725 N N . ASP A 1 96 ? 12.008 -20.844 -18.609 1 90.19 96 ASP A N 1
ATOM 726 C CA . ASP A 1 96 ? 13.398 -20.969 -18.172 1 90.19 96 ASP A CA 1
ATOM 727 C C . ASP A 1 96 ? 13.789 -19.828 -17.234 1 90.19 96 ASP A C 1
ATOM 729 O O . ASP A 1 96 ? 14.719 -19.953 -16.438 1 90.19 96 ASP A O 1
ATOM 733 N N . ASP A 1 97 ? 13.062 -18.781 -17.328 1 94 97 ASP A N 1
ATOM 734 C CA . ASP A 1 97 ? 13.391 -17.594 -16.531 1 94 97 ASP A CA 1
ATOM 735 C C . ASP A 1 97 ? 12.578 -17.562 -15.242 1 94 97 ASP A C 1
ATOM 737 O O . ASP A 1 97 ? 12.93 -16.859 -14.297 1 94 97 ASP A O 1
ATOM 741 N N . LEU A 1 98 ? 11.539 -18.281 -15.188 1 96.62 98 LEU A N 1
ATOM 742 C CA . LEU A 1 98 ? 10.617 -18.266 -14.055 1 96.62 98 LEU A CA 1
ATOM 743 C C . LEU A 1 98 ? 11.031 -19.281 -13 1 96.62 98 LEU A C 1
ATOM 745 O O . LEU A 1 98 ? 10.852 -19.047 -11.797 1 96.62 98 LEU A O 1
ATOM 749 N N . PHE A 1 99 ? 11.648 -20.391 -13.492 1 97 99 PHE A N 1
ATOM 750 C CA . PHE A 1 99 ? 11.875 -21.516 -12.586 1 97 99 PHE A CA 1
ATOM 751 C C . PHE A 1 99 ? 13.328 -21.953 -12.625 1 97 99 PHE A C 1
ATOM 753 O O . PHE A 1 99 ? 14 -21.828 -13.656 1 97 99 PHE A O 1
ATOM 760 N N . CYS A 1 100 ? 13.773 -22.484 -11.492 1 95.38 100 CYS A N 1
ATOM 761 C CA . CYS A 1 100 ? 15.047 -23.203 -11.445 1 95.38 100 CYS A CA 1
ATOM 762 C C . CYS A 1 100 ? 14.898 -24.609 -12.023 1 95.38 100 CYS A C 1
ATOM 764 O O . CYS A 1 100 ? 13.789 -25.156 -12.062 1 95.38 100 CYS A O 1
ATOM 766 N N . GLU A 1 101 ? 16.016 -25.125 -12.422 1 95.38 101 GLU A N 1
ATOM 767 C CA . GLU A 1 101 ? 16.031 -26.531 -12.844 1 95.38 101 GLU A CA 1
ATOM 768 C C . GLU A 1 101 ? 15.648 -27.453 -11.688 1 95.38 101 GLU A C 1
ATOM 770 O O . GLU A 1 101 ? 16.297 -27.438 -10.641 1 95.38 101 GLU A O 1
ATOM 775 N N . PRO A 1 102 ? 14.633 -28.203 -11.93 1 95.62 102 PRO A N 1
ATOM 776 C CA . PRO A 1 102 ? 14.211 -29.031 -10.797 1 95.62 102 PRO A CA 1
ATOM 777 C C . PRO A 1 102 ? 15.039 -30.312 -10.672 1 95.62 102 PRO A C 1
ATOM 779 O O . PRO A 1 102 ? 15.039 -30.953 -9.609 1 95.62 102 PRO A O 1
ATOM 782 N N . PHE A 1 103 ? 15.703 -30.703 -11.734 1 96.44 103 PHE A N 1
ATOM 783 C CA . PHE A 1 103 ? 16.469 -31.938 -11.727 1 96.44 103 PHE A CA 1
ATOM 784 C C . PHE A 1 103 ? 17.969 -31.656 -11.688 1 96.44 103 PHE A C 1
ATOM 786 O O . PHE A 1 103 ? 18.5 -31.016 -12.586 1 96.44 103 PHE A O 1
ATOM 793 N N . PRO A 1 104 ? 18.656 -32.156 -10.695 1 91.88 104 PRO A N 1
ATOM 794 C CA . PRO A 1 104 ? 20.094 -31.875 -10.578 1 91.88 104 PRO A CA 1
ATOM 795 C C . PRO A 1 104 ? 20.891 -32.406 -11.773 1 91.88 104 PRO A C 1
ATOM 797 O O . PRO A 1 104 ? 20.719 -33.531 -12.188 1 91.88 104 PRO A O 1
ATOM 800 N N . GLY A 1 105 ? 21.719 -31.562 -12.359 1 91.69 105 GLY A N 1
ATOM 801 C CA . GLY A 1 105 ? 22.688 -31.969 -13.367 1 91.69 105 GLY A CA 1
ATOM 802 C C . GLY A 1 105 ? 22.078 -32.094 -14.75 1 91.69 105 GLY A C 1
ATOM 803 O O . GLY A 1 105 ? 22.734 -32.625 -15.672 1 91.69 105 GLY A O 1
ATOM 804 N N . THR A 1 106 ? 20.891 -31.844 -14.883 1 94.81 106 THR A N 1
ATOM 805 C CA . THR A 1 106 ? 20.219 -31.922 -16.172 1 94.81 106 THR A CA 1
ATOM 806 C C . THR A 1 106 ? 19.141 -30.859 -16.281 1 94.81 106 THR A C 1
ATOM 808 O O . THR A 1 106 ? 19.031 -29.984 -15.43 1 94.81 106 THR A O 1
ATOM 811 N N . THR A 1 107 ? 18.375 -30.844 -17.484 1 95.88 107 THR A N 1
ATOM 812 C CA . THR A 1 107 ? 17.359 -29.828 -17.703 1 95.88 107 THR A CA 1
ATOM 813 C C . THR A 1 107 ? 16.031 -30.484 -18.094 1 95.88 107 THR A C 1
ATOM 815 O O . THR A 1 107 ? 16.016 -31.547 -18.703 1 95.88 107 THR A O 1
ATOM 818 N N . TRP A 1 108 ? 14.977 -29.859 -17.656 1 97.31 108 TRP A N 1
ATOM 819 C CA . TRP A 1 108 ? 13.656 -30.297 -18.078 1 97.31 108 TRP A CA 1
ATOM 820 C C . TRP A 1 108 ? 13.18 -29.484 -19.281 1 97.31 108 TRP A C 1
ATOM 822 O O . TRP A 1 108 ? 12.102 -29.734 -19.828 1 97.31 108 TRP A O 1
ATOM 832 N N . LEU A 1 109 ? 13.984 -28.547 -19.812 1 96.75 109 LEU A N 1
ATOM 833 C CA . LEU A 1 109 ? 13.602 -27.688 -20.922 1 96.75 109 LEU A CA 1
ATOM 834 C C . LEU A 1 109 ? 13.883 -28.375 -22.266 1 96.75 109 LEU A C 1
ATOM 836 O O . LEU A 1 109 ? 14.945 -28.969 -22.438 1 96.75 109 LEU A O 1
ATOM 840 N N . LEU A 1 110 ? 12.883 -28.25 -23.094 1 95.69 110 LEU A N 1
ATOM 841 C CA . LEU A 1 110 ? 13.07 -28.719 -24.453 1 95.69 110 LEU A CA 1
ATOM 842 C C . LEU A 1 110 ? 14.109 -27.891 -25.188 1 95.69 110 LEU A C 1
ATOM 844 O O . LEU A 1 110 ? 13.945 -26.672 -25.344 1 95.69 110 LEU A O 1
ATOM 848 N N . PRO A 1 111 ? 15.156 -28.531 -25.625 1 92.69 111 PRO A N 1
ATOM 849 C CA . PRO A 1 111 ? 16.172 -27.75 -26.328 1 92.69 111 PRO A CA 1
ATOM 850 C C . PRO A 1 111 ? 15.719 -27.281 -27.703 1 92.69 111 PRO A C 1
ATOM 852 O O . PRO A 1 111 ? 14.781 -27.844 -28.281 1 92.69 111 PRO A O 1
ATOM 855 N N . PRO A 1 112 ? 16.453 -26.297 -28.125 1 88.25 112 PRO A N 1
ATOM 856 C CA . PRO A 1 112 ? 16.156 -25.891 -29.516 1 88.25 112 PRO A CA 1
ATOM 857 C C . PRO A 1 112 ? 16.484 -27 -30.516 1 88.25 112 PRO A C 1
ATOM 859 O O . PRO A 1 112 ? 17.328 -27.859 -30.25 1 88.25 112 PRO A O 1
ATOM 862 N N . GLY A 1 113 ? 15.797 -26.969 -31.688 1 81.75 113 GLY A N 1
ATOM 863 C CA . GLY A 1 113 ? 16.078 -27.922 -32.75 1 81.75 113 GLY A CA 1
ATOM 864 C C . GLY A 1 113 ? 15.234 -29.172 -32.656 1 81.75 113 GLY A C 1
ATOM 865 O O . GLY A 1 113 ? 15.547 -30.172 -33.312 1 81.75 113 GLY A O 1
ATOM 866 N N . PHE A 1 114 ? 14.336 -29.219 -31.719 1 86.69 114 PHE A N 1
ATOM 867 C CA . PHE A 1 114 ? 13.383 -30.328 -31.688 1 86.69 114 PHE A CA 1
ATOM 868 C C . PHE A 1 114 ? 12.773 -30.547 -33.062 1 86.69 114 PHE A C 1
ATOM 870 O O . PHE A 1 114 ? 12.305 -29.594 -33.688 1 86.69 114 PHE A O 1
ATOM 877 N N . PRO A 1 115 ? 12.898 -31.719 -33.5 1 85.38 115 PRO A N 1
ATOM 878 C CA . PRO A 1 115 ? 12.625 -31.938 -34.938 1 85.38 115 PRO A CA 1
ATOM 879 C C . PRO A 1 115 ? 11.141 -31.812 -35.281 1 85.38 115 PRO A C 1
ATOM 881 O O . PRO A 1 115 ? 10.781 -31.719 -36.438 1 85.38 115 PRO A O 1
ATOM 884 N N . VAL A 1 116 ? 10.305 -31.844 -34.344 1 83.38 116 VAL A N 1
ATOM 885 C CA . VAL A 1 116 ? 8.891 -31.625 -34.625 1 83.38 116 VAL A CA 1
ATOM 886 C C . VAL A 1 116 ? 8.609 -30.125 -34.656 1 83.38 116 VAL A C 1
ATOM 888 O O . VAL A 1 116 ? 8.266 -29.516 -33.656 1 83.38 116 VAL A O 1
ATOM 891 N N . ALA A 1 117 ? 9 -29.438 -35.781 1 66.12 117 ALA A N 1
ATOM 892 C CA . ALA A 1 117 ? 9.07 -27.984 -35.938 1 66.12 117 ALA A CA 1
ATOM 893 C C . ALA A 1 117 ? 7.703 -27.344 -35.719 1 66.12 117 ALA A C 1
ATOM 895 O O . ALA A 1 117 ? 7.602 -26.234 -35.188 1 66.12 117 ALA A O 1
ATOM 896 N N . ASN A 1 118 ? 6.66 -28 -36.031 1 80.5 118 ASN A N 1
ATOM 897 C CA . ASN A 1 118 ? 5.387 -27.281 -36.031 1 80.5 118 ASN A CA 1
ATOM 898 C C . ASN A 1 118 ? 4.539 -27.672 -34.812 1 80.5 118 ASN A C 1
ATOM 900 O O . ASN A 1 118 ? 3.311 -27.625 -34.875 1 80.5 118 ASN A O 1
ATOM 904 N N . TYR A 1 119 ? 5.324 -27.906 -33.688 1 84.94 119 TYR A N 1
ATOM 905 C CA . TYR A 1 119 ? 4.547 -28.406 -32.562 1 84.94 119 TYR A CA 1
ATOM 906 C C . TYR A 1 119 ? 3.789 -27.281 -31.875 1 84.94 119 TYR A C 1
ATOM 908 O O . TYR A 1 119 ? 2.812 -27.516 -31.156 1 84.94 119 TYR A O 1
ATOM 916 N N . THR A 1 120 ? 4.199 -26.016 -32.156 1 81.94 120 THR A N 1
ATOM 917 C CA . THR A 1 120 ? 3.523 -24.859 -31.594 1 81.94 120 THR A CA 1
ATOM 918 C C . THR A 1 120 ? 2.133 -24.688 -32.188 1 81.94 120 THR A C 1
ATOM 920 O O . THR A 1 120 ? 1.283 -24 -31.625 1 81.94 120 THR A O 1
ATOM 923 N N . GLY A 1 121 ? 1.961 -25.312 -33.281 1 86.5 121 GLY A N 1
ATOM 924 C CA . GLY A 1 121 ? 0.682 -25.188 -33.969 1 86.5 121 GLY A CA 1
ATOM 925 C C . GLY A 1 121 ? -0.211 -26.406 -33.781 1 86.5 121 GLY A C 1
ATOM 926 O O . GLY A 1 121 ? -1.265 -26.5 -34.406 1 86.5 121 GLY A O 1
ATOM 927 N N . PHE A 1 122 ? 0.182 -27.312 -32.938 1 92.5 122 PHE A N 1
ATOM 928 C CA . PHE A 1 122 ? -0.614 -28.5 -32.688 1 92.5 122 PHE A CA 1
ATOM 929 C C . PHE A 1 122 ? -2.012 -28.141 -32.219 1 92.5 122 PHE A C 1
ATOM 931 O O . PHE A 1 122 ? -2.172 -27.234 -31.391 1 92.5 122 PHE A O 1
ATOM 938 N N . GLY A 1 123 ? -2.984 -28.75 -32.781 1 92.69 123 GLY A N 1
ATOM 939 C CA . GLY A 1 123 ? -4.379 -28.562 -32.406 1 92.69 123 GLY A CA 1
ATOM 940 C C . GLY A 1 123 ? -5.211 -29.812 -32.562 1 92.69 123 GLY A C 1
ATOM 941 O O . GLY A 1 123 ? -4.664 -30.906 -32.719 1 92.69 123 GLY A O 1
ATOM 942 N N . VAL A 1 124 ? -6.445 -29.625 -32.469 1 94.25 124 VAL A N 1
ATOM 943 C CA . VAL A 1 124 ? -7.375 -30.75 -32.438 1 94.25 124 VAL A CA 1
ATOM 944 C C . VAL A 1 124 ? -7.348 -31.469 -33.781 1 94.25 124 VAL A C 1
ATOM 946 O O . VAL A 1 124 ? -7.582 -32.688 -33.844 1 94.25 124 VAL A O 1
ATOM 949 N N . ASP A 1 125 ? -6.883 -30.828 -34.875 1 93.5 125 ASP A N 1
ATOM 950 C CA . ASP A 1 125 ? -6.934 -31.391 -36.25 1 93.5 125 ASP A CA 1
ATOM 951 C C . ASP A 1 125 ? -5.574 -31.969 -36.656 1 93.5 125 ASP A C 1
ATOM 953 O O . ASP A 1 125 ? -5.43 -32.5 -37.75 1 93.5 125 ASP A O 1
ATOM 957 N N . THR A 1 126 ? -4.637 -31.859 -35.719 1 94.44 126 THR A N 1
ATOM 958 C CA . THR A 1 126 ? -3.311 -32.375 -36.062 1 94.44 126 THR A CA 1
ATOM 959 C C . THR A 1 126 ? -3.363 -33.875 -36.375 1 94.44 126 THR A C 1
ATOM 961 O O . THR A 1 126 ? -3.859 -34.656 -35.562 1 94.44 126 THR A O 1
ATOM 964 N N . ALA A 1 127 ? -2.824 -34.281 -37.469 1 90.88 127 ALA A N 1
ATOM 965 C CA . ALA A 1 127 ? -2.918 -35.656 -37.938 1 90.88 127 ALA A CA 1
ATOM 966 C C . ALA A 1 127 ? -2.209 -36.594 -36.969 1 90.88 127 ALA A C 1
ATOM 968 O O . ALA A 1 127 ? -2.648 -37.75 -36.75 1 90.88 127 ALA A O 1
ATOM 969 N N . GLU A 1 128 ? -1.192 -36.094 -36.375 1 91.06 128 GLU A N 1
ATOM 970 C CA . GLU A 1 128 ? -0.381 -36.906 -35.469 1 91.06 128 GLU A CA 1
ATOM 971 C C . GLU A 1 128 ? -1.021 -37.031 -34.094 1 91.06 128 GLU A C 1
ATOM 973 O O . GLU A 1 128 ? -0.498 -37.719 -33.219 1 91.06 128 GLU A O 1
ATOM 978 N N . SER A 1 129 ? -2.193 -36.406 -33.938 1 95 129 SER A N 1
ATOM 979 C CA . SER A 1 129 ? -2.848 -36.562 -32.656 1 95 129 SER A CA 1
ATOM 980 C C . SER A 1 129 ? -3.295 -38 -32.438 1 95 129 SER A C 1
ATOM 982 O O . SER A 1 129 ? -3.785 -38.656 -33.344 1 95 129 SER A O 1
ATOM 984 N N . TYR A 1 130 ? -3.07 -38.406 -31.266 1 94.19 130 TYR A N 1
ATOM 985 C CA . TYR A 1 130 ? -3.453 -39.75 -30.922 1 94.19 130 TYR A CA 1
ATOM 986 C C . TYR A 1 130 ? -4.934 -40 -31.203 1 94.19 130 TYR A C 1
ATOM 988 O O . TYR A 1 130 ? -5.312 -41.031 -31.781 1 94.19 130 TYR A O 1
ATOM 996 N N . GLY A 1 131 ? -5.801 -39.031 -30.766 1 93.56 131 GLY A N 1
ATOM 997 C CA . GLY A 1 131 ? -7.223 -39.125 -31.047 1 93.56 131 GLY A CA 1
ATOM 998 C C . GLY A 1 131 ? -7.531 -39.312 -32.531 1 93.56 131 GLY A C 1
ATOM 999 O O . GLY A 1 131 ? -8.352 -40.156 -32.875 1 93.56 131 GLY A O 1
ATOM 1000 N N . ASN A 1 132 ? -6.848 -38.562 -33.312 1 94.56 132 ASN A N 1
ATOM 1001 C CA . ASN A 1 132 ? -7.051 -38.688 -34.75 1 94.56 132 ASN A CA 1
ATOM 1002 C C . ASN A 1 132 ? -6.5 -40 -35.281 1 94.56 132 ASN A C 1
ATOM 1004 O O . ASN A 1 132 ? -7.066 -40.594 -36.219 1 94.56 132 ASN A O 1
ATOM 1008 N N . MET A 1 133 ? -5.352 -40.469 -34.75 1 93.12 133 MET A N 1
ATOM 1009 C CA . MET A 1 133 ? -4.789 -41.75 -35.188 1 93.12 133 MET A CA 1
ATOM 1010 C C . MET A 1 133 ? -5.734 -42.906 -34.844 1 93.12 133 MET A C 1
ATOM 1012 O O . MET A 1 133 ? -5.863 -43.844 -35.625 1 93.12 133 MET A O 1
ATOM 1016 N N . VAL A 1 134 ? -6.363 -42.75 -33.781 1 90.12 134 VAL A N 1
ATOM 1017 C CA . VAL A 1 134 ? -7.344 -43.781 -33.375 1 90.12 134 VAL A CA 1
ATOM 1018 C C . VAL A 1 134 ? -8.562 -43.688 -34.312 1 90.12 134 VAL A C 1
ATOM 1020 O O . VAL A 1 134 ? -9.023 -44.688 -34.812 1 90.12 134 VAL A O 1
ATOM 1023 N N . ARG A 1 135 ? -9.039 -42.531 -34.469 1 90.5 135 ARG A N 1
ATOM 1024 C CA . ARG A 1 135 ? -10.219 -42.281 -35.281 1 90.5 135 ARG A CA 1
ATOM 1025 C C . ARG A 1 135 ? -10.008 -42.812 -36.688 1 90.5 135 ARG A C 1
ATOM 1027 O O . ARG A 1 135 ? -10.906 -43.406 -37.281 1 90.5 135 ARG A O 1
ATOM 1034 N N . ASN A 1 136 ? -8.797 -42.594 -37.219 1 90.75 136 ASN A N 1
ATOM 1035 C CA . ASN A 1 136 ? -8.492 -42.938 -38.594 1 90.75 136 ASN A CA 1
ATOM 1036 C C . ASN A 1 136 ? -7.867 -44.344 -38.688 1 90.75 136 ASN A C 1
ATOM 1038 O O . ASN A 1 136 ? -7.336 -44.719 -39.75 1 90.75 136 ASN A O 1
ATOM 1042 N N . LYS A 1 137 ? -7.727 -45.125 -37.594 1 85.06 137 LYS A N 1
ATOM 1043 C CA . LYS A 1 137 ? -7.289 -46.5 -37.5 1 85.06 137 LYS A CA 1
ATOM 1044 C C . LYS A 1 137 ? -5.82 -46.656 -37.875 1 85.06 137 LYS A C 1
ATOM 1046 O O . LYS A 1 137 ? -5.434 -47.625 -38.531 1 85.06 137 LYS A O 1
ATOM 1051 N N . VAL A 1 138 ? -5.168 -45.594 -37.656 1 81 138 VAL A N 1
ATOM 1052 C CA . VAL A 1 138 ? -3.721 -45.656 -37.812 1 81 138 VAL A CA 1
ATOM 1053 C C . VAL A 1 138 ? -3.113 -46.531 -36.719 1 81 138 VAL A C 1
ATOM 1055 O O . VAL A 1 138 ? -2.158 -47.281 -36.969 1 81 138 VAL A O 1
ATOM 1058 N N . VAL A 1 139 ? -3.676 -46.469 -35.531 1 76.88 139 VAL A N 1
ATOM 1059 C CA . VAL A 1 139 ? -3.279 -47.281 -34.375 1 76.88 139 VAL A CA 1
ATOM 1060 C C . VAL A 1 139 ? -4.418 -48.219 -34 1 76.88 139 VAL A C 1
ATOM 1062 O O . VAL A 1 139 ? -5.562 -47.812 -33.844 1 76.88 139 VAL A O 1
ATOM 1065 N N . VAL A 1 140 ? -4.285 -49.594 -34.25 1 63.88 140 VAL A N 1
ATOM 1066 C CA . VAL A 1 140 ? -5.34 -50.531 -33.969 1 63.88 140 VAL A CA 1
ATOM 1067 C C . VAL A 1 140 ? -4.898 -51.469 -32.812 1 63.88 140 VAL A C 1
ATOM 1069 O O . VAL A 1 140 ? -3.729 -51.844 -32.75 1 63.88 140 VAL A O 1
ATOM 1072 N N . GLU A 1 141 ? -5.754 -51.531 -31.703 1 58.88 141 GLU A N 1
ATOM 1073 C CA . GLU A 1 141 ? -5.488 -52.5 -30.625 1 58.88 141 GLU A CA 1
ATOM 1074 C C . GLU A 1 141 ? -5.453 -53.906 -31.172 1 58.88 141 GLU A C 1
ATOM 1076 O O . GLU A 1 141 ? -6.266 -54.281 -32.031 1 58.88 141 GLU A O 1
ATOM 1081 N N . SER A 1 142 ? -4.422 -54.594 -31.203 1 47.88 142 SER A N 1
ATOM 1082 C CA . SER A 1 142 ? -4.352 -55.969 -31.688 1 47.88 142 SER A CA 1
ATOM 1083 C C . SER A 1 142 ? -5.477 -56.812 -31.094 1 47.88 142 SER A C 1
ATOM 1085 O O . SER A 1 142 ? -5.598 -58 -31.406 1 47.88 142 SER A O 1
ATOM 1087 N N . GLY A 1 143 ? -6.188 -56.531 -30 1 43.66 143 GLY A N 1
ATOM 1088 C CA . GLY A 1 143 ? -7.035 -57.562 -29.438 1 43.66 143 GLY A CA 1
ATOM 1089 C C . GLY A 1 143 ? -8.25 -57.875 -30.281 1 43.66 143 GLY A C 1
ATOM 1090 O O . GLY A 1 143 ? -9.156 -58.594 -29.844 1 43.66 143 GLY A O 1
ATOM 1091 N N . GLY A 1 144 ? -8.781 -57.156 -31.109 1 38.16 144 GLY A N 1
ATOM 1092 C CA . GLY A 1 144 ? -9.938 -57.812 -31.703 1 38.16 144 GLY A CA 1
ATOM 1093 C C . GLY A 1 144 ? -9.602 -59.156 -32.312 1 38.16 144 GLY A C 1
ATOM 1094 O O . GLY A 1 144 ? -8.43 -59.469 -32.562 1 38.16 144 GLY A O 1
ATOM 1095 N N . VAL A 1 145 ? -10.672 -60.219 -32.281 1 36.06 145 VAL A N 1
ATOM 1096 C CA . VAL A 1 145 ? -10.703 -61.594 -32.781 1 36.06 145 VAL A CA 1
ATOM 1097 C C . VAL A 1 145 ? -9.992 -61.688 -34.125 1 36.06 145 VAL A C 1
ATOM 1099 O O . VAL A 1 145 ? -10.383 -61.031 -35.094 1 36.06 145 VAL A O 1
ATOM 1102 N N . ALA A 1 146 ? -8.781 -62.125 -34.125 1 35.94 146 ALA A N 1
ATOM 1103 C CA . ALA A 1 146 ? -8.195 -62.781 -35.281 1 35.94 146 ALA A CA 1
ATOM 1104 C C . ALA A 1 146 ? -9.172 -63.781 -35.906 1 35.94 146 ALA A C 1
ATOM 1106 O O . ALA A 1 146 ? -9.586 -64.75 -35.25 1 35.94 146 ALA A O 1
ATOM 1107 N N . ASP A 1 147 ? -10.148 -63.469 -36.625 1 34.97 147 ASP A N 1
ATOM 1108 C CA . ASP A 1 147 ? -10.43 -64.562 -37.562 1 34.97 147 ASP A CA 1
ATOM 1109 C C . ASP A 1 147 ? -9.133 -65.25 -38 1 34.97 147 ASP A C 1
ATOM 1111 O O . ASP A 1 147 ? -8.18 -64.562 -38.375 1 34.97 147 ASP A O 1
ATOM 1115 N N . ALA A 1 148 ? -8.758 -66.562 -37.562 1 38 148 ALA A N 1
ATOM 1116 C CA . ALA A 1 148 ? -7.688 -67.5 -37.812 1 38 148 ALA A CA 1
ATOM 1117 C C . ALA A 1 148 ? -7.043 -67.312 -39.156 1 38 148 ALA A C 1
ATOM 1119 O O . ALA A 1 148 ? -5.895 -67.688 -39.406 1 38 148 ALA A O 1
ATOM 1120 N N . ALA A 1 149 ? -7.785 -67.375 -40.156 1 38.44 149 ALA A N 1
ATOM 1121 C CA . ALA A 1 149 ? -7.27 -67.75 -41.5 1 38.44 149 ALA A CA 1
ATOM 1122 C C . ALA A 1 149 ? -6.371 -66.625 -42.031 1 38.44 149 ALA A C 1
ATOM 1124 O O . ALA A 1 149 ? -5.727 -66.812 -43.094 1 38.44 149 ALA A O 1
ATOM 1125 N N . SER A 1 150 ? -6.82 -65.438 -41.969 1 34.78 150 SER A N 1
ATOM 1126 C CA . SER A 1 150 ? -5.922 -64.625 -42.781 1 34.78 150 SER A CA 1
ATOM 1127 C C . SER A 1 150 ? -4.559 -64.5 -42.125 1 34.78 150 SER A C 1
ATOM 1129 O O . SER A 1 150 ? -4.418 -64.75 -40.906 1 34.78 150 SER A O 1
ATOM 1131 N N . THR A 1 151 ? -3.469 -63.938 -42.875 1 33.62 151 THR A N 1
ATOM 1132 C CA . THR A 1 151 ? -2.012 -63.938 -42.781 1 33.62 151 THR A CA 1
ATOM 1133 C C . THR A 1 151 ? -1.559 -63.438 -41.438 1 33.62 151 THR A C 1
ATOM 1135 O O . THR A 1 151 ? -2.326 -62.781 -40.719 1 33.62 151 THR A O 1
ATOM 1138 N N . ALA A 1 152 ? -0.251 -63.75 -41 1 39.09 152 ALA A N 1
ATOM 1139 C CA . ALA A 1 152 ? 0.729 -63.219 -40.031 1 39.09 152 ALA A CA 1
ATOM 1140 C C . ALA A 1 152 ? 0.47 -61.75 -39.688 1 39.09 152 ALA A C 1
ATOM 1142 O O . ALA A 1 152 ? 0.894 -60.875 -40.438 1 39.09 152 ALA A O 1
ATOM 1143 N N . GLY A 1 153 ? -0.595 -61.375 -39.406 1 39.03 153 GLY A N 1
ATOM 1144 C CA . GLY A 1 153 ? -0.979 -59.969 -39.281 1 39.03 153 GLY A CA 1
ATOM 1145 C C . GLY A 1 153 ? 0.042 -59.125 -38.531 1 39.03 153 GLY A C 1
ATOM 1146 O O . GLY A 1 153 ? 0.298 -59.344 -37.344 1 39.03 153 GLY A O 1
ATOM 1147 N N . ARG A 1 154 ? 0.982 -58.594 -39.156 1 43.28 154 ARG A N 1
ATOM 1148 C CA . ARG A 1 154 ? 2.045 -57.656 -38.812 1 43.28 154 ARG A CA 1
ATOM 1149 C C . ARG A 1 154 ? 1.521 -56.531 -37.906 1 43.28 154 ARG A C 1
ATOM 1151 O O . ARG A 1 154 ? 0.609 -55.781 -38.281 1 43.28 154 ARG A O 1
ATOM 1158 N N . ARG A 1 155 ? 1.498 -56.625 -36.531 1 51.84 155 ARG A N 1
ATOM 1159 C CA . ARG A 1 155 ? 1.331 -55.469 -35.656 1 51.84 155 ARG A CA 1
ATOM 1160 C C . ARG A 1 155 ? 1.854 -54.188 -36.344 1 51.84 155 ARG A C 1
ATOM 1162 O O . ARG A 1 155 ? 3.02 -54.125 -36.719 1 51.84 155 ARG A O 1
ATOM 1169 N N . LEU A 1 156 ? 0.992 -53.438 -37.062 1 54.34 156 LEU A N 1
ATOM 1170 C CA . LEU A 1 156 ? 1.462 -52.188 -37.625 1 54.34 156 LEU A CA 1
ATOM 1171 C C . LEU A 1 156 ? 2.365 -51.438 -36.656 1 54.34 156 LEU A C 1
ATOM 1173 O O . LEU A 1 156 ? 2.055 -51.344 -35.438 1 54.34 156 LEU A O 1
ATOM 1177 N N . PRO A 1 157 ? 3.596 -51.219 -37 1 67.25 157 PRO A N 1
ATOM 1178 C CA . PRO A 1 157 ? 4.539 -50.5 -36.156 1 67.25 157 PRO A CA 1
ATOM 1179 C C . PRO A 1 157 ? 3.98 -49.156 -35.688 1 67.25 157 PRO A C 1
ATOM 1181 O O . PRO A 1 157 ? 3.309 -48.469 -36.438 1 67.25 157 PRO A O 1
ATOM 1184 N N . LEU A 1 158 ? 3.836 -48.969 -34.406 1 78.25 158 LEU A N 1
ATOM 1185 C CA . LEU A 1 158 ? 3.412 -47.688 -33.844 1 78.25 158 LEU A CA 1
ATOM 1186 C C . LEU A 1 158 ? 4.383 -46.562 -34.219 1 78.25 158 LEU A C 1
ATOM 1188 O O . LEU A 1 158 ? 5.578 -46.812 -34.375 1 78.25 158 LEU A O 1
ATOM 1192 N N . PRO A 1 159 ? 3.797 -45.438 -34.469 1 85.62 159 PRO A N 1
ATOM 1193 C CA . PRO A 1 159 ? 4.676 -44.312 -34.781 1 85.62 159 PRO A CA 1
ATOM 1194 C C . PRO A 1 159 ? 5.617 -43.969 -33.625 1 85.62 159 PRO A C 1
ATOM 1196 O O . PRO A 1 159 ? 5.328 -44.281 -32.469 1 85.62 159 PRO A O 1
ATOM 1199 N N . ALA A 1 160 ? 6.715 -43.375 -34 1 88.69 160 ALA A N 1
ATOM 1200 C CA . ALA A 1 160 ? 7.699 -42.969 -33 1 88.69 160 ALA A CA 1
ATOM 1201 C C . ALA A 1 160 ? 7.211 -41.75 -32.219 1 88.69 160 ALA A C 1
ATOM 1203 O O . ALA A 1 160 ? 7.711 -41.469 -31.125 1 88.69 160 ALA A O 1
ATOM 1204 N N . PHE A 1 161 ? 6.234 -41.062 -32.812 1 92.94 161 PHE A N 1
ATOM 1205 C CA . PHE A 1 161 ? 5.754 -39.812 -32.25 1 92.94 161 PHE A CA 1
ATOM 1206 C C . PHE A 1 161 ? 4.23 -39.781 -32.25 1 92.94 161 PHE A C 1
ATOM 1208 O O . PHE A 1 161 ? 3.596 -40.188 -33.219 1 92.94 161 PHE A O 1
ATOM 1215 N N . ALA A 1 162 ? 3.674 -39.281 -31.094 1 94.56 162 ALA A N 1
ATOM 1216 C CA . ALA A 1 162 ? 2.24 -39 -31.031 1 94.56 162 ALA A CA 1
ATOM 1217 C C . ALA A 1 162 ? 1.967 -37.719 -30.25 1 94.56 162 ALA A C 1
ATOM 1219 O O . ALA A 1 162 ? 2.648 -37.438 -29.266 1 94.56 162 ALA A O 1
ATOM 1220 N N . TYR A 1 163 ? 1.033 -37 -30.766 1 96.38 163 TYR A N 1
ATOM 1221 C CA . TYR A 1 163 ? 0.536 -35.812 -30.125 1 96.38 163 TYR A CA 1
ATOM 1222 C C . TYR A 1 163 ? -0.743 -36.094 -29.344 1 96.38 163 TYR A C 1
ATOM 1224 O O . TYR A 1 163 ? -1.688 -36.688 -29.891 1 96.38 163 TYR A O 1
ATOM 1232 N N . VAL A 1 164 ? -0.73 -35.75 -28.016 1 97.25 164 VAL A N 1
ATOM 1233 C CA . VAL A 1 164 ? -1.901 -35.938 -27.172 1 97.25 164 VAL A CA 1
ATOM 1234 C C . VAL A 1 164 ? -2.584 -34.562 -26.969 1 97.25 164 VAL A C 1
ATOM 1236 O O . VAL A 1 164 ? -2.027 -33.688 -26.328 1 97.25 164 VAL A O 1
ATOM 1239 N N . HIS A 1 165 ? -3.773 -34.438 -27.469 1 96.62 165 HIS A N 1
ATOM 1240 C CA . HIS A 1 165 ? -4.543 -33.219 -27.375 1 96.62 165 HIS A CA 1
ATOM 1241 C C . HIS A 1 165 ? -5.562 -33.281 -26.25 1 96.62 165 HIS A C 1
ATOM 1243 O O . HIS A 1 165 ? -6.598 -33.938 -26.375 1 96.62 165 HIS A O 1
ATOM 1249 N N . LEU A 1 166 ? -5.266 -32.531 -25.156 1 96.19 166 LEU A N 1
ATOM 1250 C CA . LEU A 1 166 ? -6.156 -32.5 -24 1 96.19 166 LEU A CA 1
ATOM 1251 C C . LEU A 1 166 ? -6.562 -31.078 -23.656 1 96.19 166 LEU A C 1
ATOM 1253 O O . LEU A 1 166 ? -6.496 -30.672 -22.5 1 96.19 166 LEU A O 1
ATOM 1257 N N . HIS A 1 167 ? -6.902 -30.391 -24.672 1 91.94 167 HIS A N 1
ATOM 1258 C CA . HIS A 1 167 ? -7.355 -29 -24.516 1 91.94 167 HIS A CA 1
ATOM 1259 C C . HIS A 1 167 ? -8.875 -28.938 -24.406 1 91.94 167 HIS A C 1
ATOM 1261 O O . HIS A 1 167 ? -9.547 -29.969 -24.344 1 91.94 167 HIS A O 1
ATOM 1267 N N . ASN A 1 168 ? -9.43 -27.75 -24.375 1 88.81 168 ASN A N 1
ATOM 1268 C CA . ASN A 1 168 ? -10.859 -27.547 -24.141 1 88.81 168 ASN A CA 1
ATOM 1269 C C . ASN A 1 168 ? -11.703 -28.125 -25.266 1 88.81 168 ASN A C 1
ATOM 1271 O O . ASN A 1 168 ? -12.875 -28.469 -25.062 1 88.81 168 ASN A O 1
ATOM 1275 N N . ASP A 1 169 ? -11.125 -28.281 -26.438 1 91.88 169 ASP A N 1
ATOM 1276 C CA . ASP A 1 169 ? -11.859 -28.797 -27.594 1 91.88 169 ASP A CA 1
ATOM 1277 C C . ASP A 1 169 ? -11.5 -30.266 -27.859 1 91.88 169 ASP A C 1
ATOM 1279 O O . ASP A 1 169 ? -11.727 -30.781 -28.953 1 91.88 169 ASP A O 1
ATOM 1283 N N . ALA A 1 170 ? -10.945 -30.922 -26.859 1 93 170 ALA A N 1
ATOM 1284 C CA . ALA A 1 170 ? -10.602 -32.344 -26.984 1 93 170 ALA A CA 1
ATOM 1285 C C . ALA A 1 170 ? -11.812 -33.156 -27.406 1 93 170 ALA A C 1
ATOM 1287 O O . ALA A 1 170 ? -12.922 -32.938 -26.906 1 93 170 ALA A O 1
ATOM 1288 N N . THR A 1 171 ? -11.578 -34.094 -28.297 1 90.62 171 THR A N 1
ATOM 1289 C CA . THR A 1 171 ? -12.641 -34.969 -28.797 1 90.62 171 THR A CA 1
ATOM 1290 C C . THR A 1 171 ? -12.797 -36.219 -27.922 1 90.62 171 THR A C 1
ATOM 1292 O O . THR A 1 171 ? -12.031 -36.406 -26.984 1 90.62 171 THR A O 1
ATOM 1295 N N . VAL A 1 172 ? -13.758 -36.969 -28.312 1 87.12 172 VAL A N 1
ATOM 1296 C CA . VAL A 1 172 ? -13.992 -38.219 -27.578 1 87.12 172 VAL A CA 1
ATOM 1297 C C . VAL A 1 172 ? -12.773 -39.125 -27.703 1 87.12 172 VAL A C 1
ATOM 1299 O O . VAL A 1 172 ? -12.375 -39.781 -26.734 1 87.12 172 VAL A O 1
ATOM 1302 N N . GLU A 1 173 ? -12.203 -39.188 -28.859 1 90.81 173 GLU A N 1
ATOM 1303 C CA . GLU A 1 173 ? -11.047 -40.062 -29.078 1 90.81 173 GLU A CA 1
ATOM 1304 C C . GLU A 1 173 ? -9.828 -39.562 -28.312 1 90.81 173 GLU A C 1
ATOM 1306 O O . GLU A 1 173 ? -9.008 -40.344 -27.844 1 90.81 173 GLU A O 1
ATOM 1311 N N . ASP A 1 174 ? -9.773 -38.25 -28.172 1 93.31 174 ASP A N 1
ATOM 1312 C CA . ASP A 1 174 ? -8.695 -37.719 -27.359 1 93.31 174 ASP A CA 1
ATOM 1313 C C . ASP A 1 174 ? -8.797 -38.219 -25.906 1 93.31 174 ASP A C 1
ATOM 1315 O O . ASP A 1 174 ? -7.777 -38.438 -25.266 1 93.31 174 ASP A O 1
ATOM 1319 N N . ASN A 1 175 ? -9.977 -38.438 -25.469 1 92.38 175 ASN A N 1
ATOM 1320 C CA . ASN A 1 175 ? -10.227 -38.844 -24.094 1 92.38 175 ASN A CA 1
ATOM 1321 C C . ASN A 1 175 ? -9.828 -40.281 -23.859 1 92.38 175 ASN A C 1
ATOM 1323 O O . ASN A 1 175 ? -9.711 -40.719 -22.703 1 92.38 175 ASN A O 1
ATOM 1327 N N . TYR A 1 176 ? -9.586 -41 -24.891 1 93.31 176 TYR A N 1
ATOM 1328 C CA . TYR A 1 176 ? -9.125 -42.375 -24.734 1 93.31 176 TYR A CA 1
ATOM 1329 C C . TYR A 1 176 ? -7.75 -42.406 -24.062 1 93.31 176 TYR A C 1
ATOM 1331 O O . TYR A 1 176 ? -7.316 -43.469 -23.594 1 93.31 176 TYR A O 1
ATOM 1339 N N . PHE A 1 177 ? -7.168 -41.312 -24.047 1 95.88 177 PHE A N 1
ATOM 1340 C CA . PHE A 1 177 ? -5.918 -41.156 -23.312 1 95.88 177 PHE A CA 1
ATOM 1341 C C . PHE A 1 177 ? -6.066 -41.656 -21.875 1 95.88 177 PHE A C 1
ATOM 1343 O O . PHE A 1 177 ? -5.105 -42.156 -21.297 1 95.88 177 PHE A O 1
ATOM 1350 N N . PHE A 1 178 ? -7.234 -41.656 -21.359 1 95.19 178 PHE A N 1
ATOM 1351 C CA . PHE A 1 178 ? -7.465 -42.031 -19.953 1 95.19 178 PHE A CA 1
ATOM 1352 C C . PHE A 1 178 ? -7.961 -43.469 -19.844 1 95.19 178 PHE A C 1
ATOM 1354 O O . PHE A 1 178 ? -8.445 -43.875 -18.781 1 95.19 178 PHE A O 1
ATOM 1361 N N . CYS A 1 179 ? -7.859 -44.25 -20.875 1 93.81 179 CYS A N 1
ATOM 1362 C CA . CYS A 1 179 ? -8.312 -45.625 -20.891 1 93.81 179 CYS A CA 1
ATOM 1363 C C . CYS A 1 179 ? -7.129 -46.594 -20.844 1 93.81 179 CYS A C 1
ATOM 1365 O O . CYS A 1 179 ? -6.105 -46.344 -21.484 1 93.81 179 CYS A O 1
ATOM 1367 N N . ASP A 1 180 ? -7.285 -47.688 -20.234 1 93.25 180 ASP A N 1
ATOM 1368 C CA . ASP A 1 180 ? -6.211 -48.625 -20.016 1 93.25 180 ASP A CA 1
ATOM 1369 C C . ASP A 1 180 ? -5.68 -49.156 -21.344 1 93.25 180 ASP A C 1
ATOM 1371 O O . ASP A 1 180 ? -4.465 -49.281 -21.547 1 93.25 180 ASP A O 1
ATOM 1375 N N . GLY A 1 181 ? -6.605 -49.562 -22.172 1 90.88 181 GLY A N 1
ATOM 1376 C CA . GLY A 1 181 ? -6.184 -50.094 -23.469 1 90.88 181 GLY A CA 1
ATOM 1377 C C . GLY A 1 181 ? -5.32 -49.125 -24.25 1 90.88 181 GLY A C 1
ATOM 1378 O O . GLY A 1 181 ? -4.301 -49.5 -24.828 1 90.88 181 GLY A O 1
ATOM 1379 N N . ASP A 1 182 ? -5.695 -47.906 -24.234 1 93 182 ASP A N 1
ATOM 1380 C CA . ASP A 1 182 ? -4.957 -46.875 -24.953 1 93 182 ASP A CA 1
ATOM 1381 C C . ASP A 1 182 ? -3.637 -46.562 -24.25 1 93 182 ASP A C 1
ATOM 1383 O O . ASP A 1 182 ? -2.637 -46.25 -24.906 1 93 182 ASP A O 1
ATOM 1387 N N . GLN A 1 183 ? -3.635 -46.625 -22.969 1 95.5 183 GLN A N 1
ATOM 1388 C CA . GLN A 1 183 ? -2.393 -46.406 -22.25 1 95.5 183 GLN A CA 1
ATOM 1389 C C . GLN A 1 183 ? -1.364 -47.5 -22.562 1 95.5 183 GLN A C 1
ATOM 1391 O O . GLN A 1 183 ? -0.161 -47.219 -22.594 1 95.5 183 GLN A O 1
ATOM 1396 N N . ARG A 1 184 ? -1.793 -48.656 -22.797 1 92.19 184 ARG A N 1
ATOM 1397 C CA . ARG A 1 184 ? -0.887 -49.719 -23.203 1 92.19 184 ARG A CA 1
ATOM 1398 C C . ARG A 1 184 ? -0.245 -49.406 -24.562 1 92.19 184 ARG A C 1
ATOM 1400 O O . ARG A 1 184 ? 0.944 -49.656 -24.766 1 92.19 184 ARG A O 1
ATOM 1407 N N . LEU A 1 185 ? -1.047 -48.875 -25.422 1 90.88 185 LEU A N 1
ATOM 1408 C CA . LEU A 1 185 ? -0.536 -48.469 -26.734 1 90.88 185 LEU A CA 1
ATOM 1409 C C . LEU A 1 185 ? 0.427 -47.281 -26.609 1 90.88 185 LEU A C 1
ATOM 1411 O O . LEU A 1 185 ? 1.509 -47.312 -27.203 1 90.88 185 LEU A O 1
ATOM 1415 N N . LEU A 1 186 ? 0.06 -46.344 -25.828 1 94.44 186 LEU A N 1
ATOM 1416 C CA . LEU A 1 186 ? 0.846 -45.125 -25.688 1 94.44 186 LEU A CA 1
ATOM 1417 C C . LEU A 1 186 ? 2.201 -45.438 -25.047 1 94.44 186 LEU A C 1
ATOM 1419 O O . LEU A 1 186 ? 3.184 -44.75 -25.312 1 94.44 186 LEU A O 1
ATOM 1423 N N . ARG A 1 187 ? 2.201 -46.438 -24.266 1 92.06 187 ARG A N 1
ATOM 1424 C CA . ARG A 1 187 ? 3.451 -46.812 -23.625 1 92.06 187 ARG A CA 1
ATOM 1425 C C . ARG A 1 187 ? 4.5 -47.219 -24.656 1 92.06 187 ARG A C 1
ATOM 1427 O O . ARG A 1 187 ? 5.699 -47.156 -24.375 1 92.06 187 ARG A O 1
ATOM 1434 N N . ARG A 1 188 ? 4.055 -47.562 -25.797 1 89.44 188 ARG A N 1
ATOM 1435 C CA . ARG A 1 188 ? 4.957 -48.031 -26.828 1 89.44 188 ARG A CA 1
ATOM 1436 C C . ARG A 1 188 ? 5.426 -46.906 -27.734 1 89.44 188 ARG A C 1
ATOM 1438 O O . ARG A 1 188 ? 6.297 -47.094 -28.578 1 89.44 188 ARG A O 1
ATOM 1445 N N . VAL A 1 189 ? 4.844 -45.781 -27.594 1 92.25 189 VAL A N 1
ATOM 1446 C CA . VAL A 1 189 ? 5.25 -44.625 -28.359 1 92.25 189 VAL A CA 1
ATOM 1447 C C . VAL A 1 189 ? 6.41 -43.906 -27.656 1 92.25 189 VAL A C 1
ATOM 1449 O O . VAL A 1 189 ? 6.289 -43.531 -26.484 1 92.25 189 VAL A O 1
ATOM 1452 N N . GLN A 1 190 ? 7.445 -43.719 -28.328 1 94.5 190 GLN A N 1
ATOM 1453 C CA . GLN A 1 190 ? 8.664 -43.219 -27.703 1 94.5 190 GLN A CA 1
ATOM 1454 C C . GLN A 1 190 ? 8.516 -41.75 -27.328 1 94.5 190 GLN A C 1
ATOM 1456 O O . GLN A 1 190 ? 8.891 -41.344 -26.219 1 94.5 190 GLN A O 1
ATOM 1461 N N . TRP A 1 191 ? 7.977 -40.938 -28.328 1 95.56 191 TRP A N 1
ATOM 1462 C CA . TRP A 1 191 ? 7.836 -39.5 -28.109 1 95.56 191 TRP A CA 1
ATOM 1463 C C . TRP A 1 191 ? 6.363 -39.094 -28.016 1 95.56 191 TRP A C 1
ATOM 1465 O O . TRP A 1 191 ? 5.594 -39.312 -28.953 1 95.56 191 TRP A O 1
ATOM 1475 N N . LEU A 1 192 ? 6.043 -38.531 -26.891 1 96.56 192 LEU A N 1
ATOM 1476 C CA . LEU A 1 192 ? 4.711 -37.938 -26.734 1 96.56 192 LEU A CA 1
ATOM 1477 C C . LEU A 1 192 ? 4.793 -36.438 -26.531 1 96.56 192 LEU A C 1
ATOM 1479 O O . LEU A 1 192 ? 5.672 -35.969 -25.812 1 96.56 192 LEU A O 1
ATOM 1483 N N . ALA A 1 193 ? 4.008 -35.719 -27.234 1 96.56 193 ALA A N 1
ATOM 1484 C CA . ALA A 1 193 ? 3.754 -34.312 -26.906 1 96.56 193 ALA A CA 1
ATOM 1485 C C . ALA A 1 193 ? 2.34 -34.125 -26.359 1 96.56 193 ALA A C 1
ATOM 1487 O O . ALA A 1 193 ? 1.372 -34.594 -26.953 1 96.56 193 ALA A O 1
ATOM 1488 N N . VAL A 1 194 ? 2.24 -33.5 -25.266 1 97.19 194 VAL A N 1
ATOM 1489 C CA . VAL A 1 194 ? 0.927 -33.281 -24.672 1 97.19 194 VAL A CA 1
ATOM 1490 C C . VAL A 1 194 ? 0.643 -31.781 -24.594 1 97.19 194 VAL A C 1
ATOM 1492 O O . VAL A 1 194 ? 1.45 -31.016 -24.062 1 97.19 194 VAL A O 1
ATOM 1495 N N . ARG A 1 195 ? -0.433 -31.391 -25.125 1 96.19 195 ARG A N 1
ATOM 1496 C CA . ARG A 1 195 ? -0.884 -30.016 -25.031 1 96.19 195 ARG A CA 1
ATOM 1497 C C . ARG A 1 195 ? -2.164 -29.906 -24.203 1 96.19 195 ARG A C 1
ATOM 1499 O O . ARG A 1 195 ? -3.156 -30.578 -24.5 1 96.19 195 ARG A O 1
ATOM 1506 N N . THR A 1 196 ? -2.066 -29.141 -23.172 1 95.5 196 THR A N 1
ATOM 1507 C CA . THR A 1 196 ? -3.232 -28.875 -22.328 1 95.5 196 THR A CA 1
ATOM 1508 C C . THR A 1 196 ? -3.064 -27.578 -21.547 1 95.5 196 THR A C 1
ATOM 1510 O O . THR A 1 196 ? -1.943 -27.094 -21.375 1 95.5 196 THR A O 1
ATOM 1513 N N . ASP A 1 197 ? -4.188 -27.016 -21.234 1 93.5 197 ASP A N 1
ATOM 1514 C CA . ASP A 1 197 ? -4.215 -25.859 -20.328 1 93.5 197 ASP A CA 1
ATOM 1515 C C . ASP A 1 197 ? -4.914 -26.203 -19.016 1 93.5 197 ASP A C 1
ATOM 1517 O O . ASP A 1 197 ? -5.328 -25.312 -18.281 1 93.5 197 ASP A O 1
ATOM 1521 N N . SER A 1 198 ? -5.012 -27.516 -18.781 1 94.75 198 SER A N 1
ATOM 1522 C CA . SER A 1 198 ? -5.758 -27.969 -17.609 1 94.75 198 SER A CA 1
ATOM 1523 C C . SER A 1 198 ? -4.902 -28.859 -16.719 1 94.75 198 SER A C 1
ATOM 1525 O O . SER A 1 198 ? -3.842 -29.328 -17.125 1 94.75 198 SER A O 1
ATOM 1527 N N . TYR A 1 199 ? -5.352 -28.922 -15.539 1 97.94 199 TYR A N 1
ATOM 1528 C CA . TYR A 1 199 ? -4.824 -29.906 -14.594 1 97.94 199 TYR A CA 1
ATOM 1529 C C . TYR A 1 199 ? -5.488 -31.266 -14.789 1 97.94 199 TYR A C 1
ATOM 1531 O O . TYR A 1 199 ? -6.535 -31.531 -14.195 1 97.94 199 TYR A O 1
ATOM 1539 N N . ILE A 1 200 ? -4.836 -32.219 -15.43 1 97.69 200 ILE A N 1
ATOM 1540 C CA . ILE A 1 200 ? -5.512 -33.438 -15.898 1 97.69 200 ILE A CA 1
ATOM 1541 C C . ILE A 1 200 ? -5.316 -34.562 -14.883 1 97.69 200 ILE A C 1
ATOM 1543 O O . ILE A 1 200 ? -5.77 -35.688 -15.102 1 97.69 200 ILE A O 1
ATOM 1547 N N . VAL A 1 201 ? -4.738 -34.281 -13.797 1 98 201 VAL A N 1
ATOM 1548 C CA . VAL A 1 201 ? -4.301 -35.281 -12.82 1 98 201 VAL A CA 1
ATOM 1549 C C . VAL A 1 201 ? -5.5 -36.125 -12.359 1 98 201 VAL A C 1
ATOM 1551 O O . VAL A 1 201 ? -5.41 -37.344 -12.25 1 98 201 VAL A O 1
ATOM 1554 N N . PRO A 1 202 ? -6.66 -35.5 -12.086 1 96.25 202 PRO A N 1
ATOM 1555 C CA . PRO A 1 202 ? -7.797 -36.375 -11.727 1 96.25 202 PRO A CA 1
ATOM 1556 C C . PRO A 1 202 ? -8.102 -37.406 -12.789 1 96.25 202 PRO A C 1
ATOM 1558 O O . PRO A 1 202 ? -8.516 -38.531 -12.453 1 96.25 202 PRO A O 1
ATOM 1561 N N . GLY A 1 203 ? -7.887 -37.094 -14.016 1 95 203 GLY A N 1
ATOM 1562 C CA . GLY A 1 203 ? -8.086 -38.062 -15.086 1 95 203 GLY A CA 1
ATOM 1563 C C . GLY A 1 203 ? -7.141 -39.25 -15.008 1 95 203 GLY A C 1
ATOM 1564 O O . GLY A 1 203 ? -7.516 -40.375 -15.344 1 95 203 GLY A O 1
ATOM 1565 N N . LEU A 1 204 ? -5.941 -39.031 -14.555 1 96.56 204 LEU A N 1
ATOM 1566 C CA . LEU A 1 204 ? -4.965 -40.094 -14.414 1 96.56 204 LEU A CA 1
ATOM 1567 C C . LEU A 1 204 ? -5.391 -41.062 -13.32 1 96.56 204 LEU A C 1
ATOM 1569 O O . LEU A 1 204 ? -5.07 -42.25 -13.383 1 96.56 204 LEU A O 1
ATOM 1573 N N . PHE A 1 205 ? -6.129 -40.594 -12.391 1 94.12 205 PHE A N 1
ATOM 1574 C CA . PHE A 1 205 ? -6.617 -41.406 -11.297 1 94.12 205 PHE A CA 1
ATOM 1575 C C . PHE A 1 205 ? -7.777 -42.281 -11.758 1 94.12 205 PHE A C 1
ATOM 1577 O O . PHE A 1 205 ? -8.188 -43.219 -11.047 1 94.12 205 PHE A O 1
ATOM 1584 N N . LEU A 1 206 ? -8.266 -42.031 -12.922 1 91.31 206 LEU A N 1
ATOM 1585 C CA . LEU A 1 206 ? -9.336 -42.844 -13.477 1 91.31 206 LEU A CA 1
ATOM 1586 C C . LEU A 1 206 ? -8.766 -44.062 -14.219 1 91.31 206 LEU A C 1
ATOM 1588 O O . LEU A 1 206 ? -9.492 -45 -14.523 1 91.31 206 LEU A O 1
ATOM 1592 N N . VAL A 1 207 ? -7.496 -44.031 -14.555 1 92.88 207 VAL A N 1
ATOM 1593 C CA . VAL A 1 207 ? -6.832 -45.125 -15.266 1 92.88 207 VAL A CA 1
ATOM 1594 C C . VAL A 1 207 ? -6.504 -46.25 -14.297 1 92.88 207 VAL A C 1
ATOM 1596 O O . VAL A 1 207 ? -5.688 -46.094 -13.391 1 92.88 207 VAL A O 1
ATOM 1599 N N . GLN A 1 208 ? -7.027 -47.406 -14.508 1 91.75 208 GLN A N 1
ATOM 1600 C CA . GLN A 1 208 ? -6.879 -48.531 -13.578 1 91.75 208 GLN A CA 1
ATOM 1601 C C . GLN A 1 208 ? -5.422 -48.969 -13.477 1 91.75 208 GLN A C 1
ATOM 1603 O O . GLN A 1 208 ? -4.941 -49.312 -12.391 1 91.75 208 GLN A O 1
ATOM 1608 N N . ALA A 1 209 ? -4.773 -48.906 -14.539 1 93.62 209 ALA A N 1
ATOM 1609 C CA . ALA A 1 209 ? -3.387 -49.375 -14.602 1 93.62 209 ALA A CA 1
ATOM 1610 C C . ALA A 1 209 ? -2.488 -48.5 -13.711 1 93.62 209 ALA A C 1
ATOM 1612 O O . ALA A 1 209 ? -1.408 -48.938 -13.305 1 93.62 209 ALA A O 1
ATOM 1613 N N . PHE A 1 210 ? -2.869 -47.312 -13.406 1 96.62 210 PHE A N 1
ATOM 1614 C CA . PHE A 1 210 ? -2.037 -46.375 -12.648 1 96.62 210 PHE A CA 1
ATOM 1615 C C . PHE A 1 210 ? -2.404 -46.406 -11.172 1 96.62 210 PHE A C 1
ATOM 1617 O O . PHE A 1 210 ? -1.667 -45.875 -10.328 1 96.62 210 PHE A O 1
ATOM 1624 N N . GLN A 1 211 ? -3.479 -47.031 -10.766 1 93.75 211 GLN A N 1
ATOM 1625 C CA . GLN A 1 211 ? -4.082 -46.906 -9.445 1 93.75 211 GLN A CA 1
ATOM 1626 C C . GLN A 1 211 ? -3.123 -47.375 -8.352 1 93.75 211 GLN A C 1
ATOM 1628 O O . GLN A 1 211 ? -2.959 -46.688 -7.332 1 93.75 211 GLN A O 1
ATOM 1633 N N . GLY A 1 212 ? -2.551 -48.469 -8.539 1 95.44 212 GLY A N 1
ATOM 1634 C CA . GLY A 1 212 ? -1.623 -48.969 -7.539 1 95.44 212 GLY A CA 1
ATOM 1635 C C . GLY A 1 212 ? -0.475 -48.031 -7.254 1 95.44 212 GLY A C 1
ATOM 1636 O O . GLY A 1 212 ? -0.157 -47.75 -6.094 1 95.44 212 GLY A O 1
ATOM 1637 N N . GLU A 1 213 ? 0.145 -47.531 -8.312 1 97.19 213 GLU A N 1
ATOM 1638 C CA . GLU A 1 213 ? 1.254 -46.594 -8.18 1 97.19 213 GLU A CA 1
ATOM 1639 C C . GLU A 1 213 ? 0.797 -45.281 -7.535 1 97.19 213 GLU A C 1
ATOM 1641 O O . GLU A 1 213 ? 1.479 -44.75 -6.66 1 97.19 213 GLU A O 1
ATOM 1646 N N . LEU A 1 214 ? -0.319 -44.812 -7.934 1 97.75 214 LEU A N 1
ATOM 1647 C CA . LEU A 1 214 ? -0.842 -43.531 -7.441 1 97.75 214 LEU A CA 1
ATOM 1648 C C . LEU A 1 214 ? -1.189 -43.625 -5.957 1 97.75 214 LEU A C 1
ATOM 1650 O O . LEU A 1 214 ? -0.895 -42.719 -5.188 1 97.75 214 LEU A O 1
ATOM 1654 N N . ASP A 1 215 ? -1.718 -44.781 -5.547 1 95.56 215 ASP A N 1
ATOM 1655 C CA . ASP A 1 215 ? -2.086 -44.969 -4.148 1 95.56 215 ASP A CA 1
ATOM 1656 C C . ASP A 1 215 ? -0.85 -44.969 -3.252 1 95.56 215 ASP A C 1
ATOM 1658 O O . ASP A 1 215 ? -0.888 -44.469 -2.135 1 95.56 215 ASP A O 1
ATOM 1662 N N . ARG A 1 216 ? 0.14 -45.531 -3.789 1 97.38 216 ARG A N 1
ATOM 1663 C CA . ARG A 1 216 ? 1.363 -45.625 -3 1 97.38 216 ARG A CA 1
ATOM 1664 C C . ARG A 1 216 ? 2.094 -44.281 -2.959 1 97.38 216 ARG A C 1
ATOM 1666 O O . ARG A 1 216 ? 2.664 -43.906 -1.93 1 97.38 216 ARG A O 1
ATOM 1673 N N . MET A 1 217 ? 2.057 -43.562 -4.008 1 98.12 217 MET A N 1
ATOM 1674 C CA . MET A 1 217 ? 2.74 -42.281 -4.07 1 98.12 217 MET A CA 1
ATOM 1675 C C . MET A 1 217 ? 2.002 -41.219 -3.246 1 98.12 217 MET A C 1
ATOM 1677 O O . MET A 1 217 ? 2.629 -40.375 -2.605 1 98.12 217 MET A O 1
ATOM 1681 N N . PHE A 1 218 ? 0.726 -41.375 -3.264 1 97.25 218 PHE A N 1
ATOM 1682 C CA . PHE A 1 218 ? -0.082 -40.312 -2.666 1 97.25 218 PHE A CA 1
ATOM 1683 C C . PHE A 1 218 ? -1.137 -40.906 -1.734 1 97.25 218 PHE A C 1
ATOM 1685 O O . PHE A 1 218 ? -2.332 -40.844 -2.025 1 97.25 218 PHE A O 1
ATOM 1692 N N . PRO A 1 219 ? -0.701 -41.312 -0.565 1 94.81 219 PRO A N 1
ATOM 1693 C CA . PRO A 1 219 ? -1.709 -41.75 0.399 1 94.81 219 PRO A CA 1
ATOM 1694 C C . PRO A 1 219 ? -2.742 -40.656 0.713 1 94.81 219 PRO A C 1
ATOM 1696 O O . PRO A 1 219 ? -3.91 -40.969 0.961 1 94.81 219 PRO A O 1
ATOM 1699 N N . GLU A 1 220 ? -2.287 -39.469 0.713 1 93.69 220 GLU A N 1
ATOM 1700 C CA . GLU A 1 220 ? -3.201 -38.344 0.733 1 93.69 220 GLU A CA 1
ATOM 1701 C C . GLU A 1 220 ? -3.504 -37.844 -0.68 1 93.69 220 GLU A C 1
ATOM 1703 O O . GLU A 1 220 ? -2.768 -37.031 -1.227 1 93.69 220 GLU A O 1
ATOM 1708 N N . ARG A 1 221 ? -4.609 -38.25 -1.202 1 93.69 221 ARG A N 1
ATOM 1709 C CA . ARG A 1 221 ? -4.926 -38.031 -2.613 1 93.69 221 ARG A CA 1
ATOM 1710 C C . ARG A 1 221 ? -5.215 -36.594 -2.916 1 93.69 221 ARG A C 1
ATOM 1712 O O . ARG A 1 221 ? -5.211 -36.156 -4.078 1 93.69 221 ARG A O 1
ATOM 1719 N N . ASP A 1 222 ? -5.48 -35.781 -1.891 1 93.81 222 ASP A N 1
ATOM 1720 C CA . ASP A 1 222 ? -5.746 -34.375 -2.111 1 93.81 222 ASP A CA 1
ATOM 1721 C C . ASP A 1 222 ? -4.48 -33.531 -1.928 1 93.81 222 ASP A C 1
ATOM 1723 O O . ASP A 1 222 ? -4.555 -32.344 -1.647 1 93.81 222 ASP A O 1
ATOM 1727 N N . ALA A 1 223 ? -3.32 -34.188 -2.014 1 95.44 223 ALA A N 1
ATOM 1728 C CA . ALA A 1 223 ? -2.062 -33.438 -1.866 1 95.44 223 ALA A CA 1
ATOM 1729 C C . ALA A 1 223 ? -1.126 -33.719 -3.037 1 95.44 223 ALA A C 1
ATOM 1731 O O . ALA A 1 223 ? 0.096 -33.656 -2.896 1 95.44 223 ALA A O 1
ATOM 1732 N N . VAL A 1 224 ? -1.693 -34.156 -4.113 1 97.75 224 VAL A N 1
ATOM 1733 C CA . VAL A 1 224 ? -0.873 -34.531 -5.262 1 97.75 224 VAL A CA 1
ATOM 1734 C C . VAL A 1 224 ? -0.144 -33.281 -5.797 1 97.75 224 VAL A C 1
ATOM 1736 O O . VAL A 1 224 ? 1.088 -33.281 -5.863 1 97.75 224 VAL A O 1
ATOM 1739 N N . PHE A 1 225 ? -0.875 -32.25 -6.082 1 98 225 PHE A N 1
ATOM 1740 C CA . PHE A 1 225 ? -0.234 -31.062 -6.617 1 98 225 PHE A CA 1
ATOM 1741 C C . PHE A 1 225 ? 0.708 -30.438 -5.59 1 98 225 PHE A C 1
ATOM 1743 O O . PHE A 1 225 ? 1.771 -29.922 -5.941 1 98 225 PHE A O 1
ATOM 1750 N N . HIS A 1 226 ? 0.28 -30.453 -4.398 1 96.88 226 HIS A N 1
ATOM 1751 C CA . HIS A 1 226 ? 1.121 -29.891 -3.348 1 96.88 226 HIS A CA 1
ATOM 1752 C C . HIS A 1 226 ? 2.521 -30.484 -3.381 1 96.88 226 HIS A C 1
ATOM 1754 O O . HIS A 1 226 ? 3.516 -29.75 -3.412 1 96.88 226 HIS A O 1
ATOM 1760 N N . HIS A 1 227 ? 2.586 -31.797 -3.41 1 97.06 227 HIS A N 1
ATOM 1761 C CA . HIS A 1 227 ? 3.873 -32.469 -3.379 1 97.06 227 HIS A CA 1
ATOM 1762 C C . HIS A 1 227 ? 4.633 -32.281 -4.688 1 97.06 227 HIS A C 1
ATOM 1764 O O . HIS A 1 227 ? 5.828 -31.984 -4.676 1 97.06 227 HIS A O 1
ATOM 1770 N N . LEU A 1 228 ? 3.979 -32.406 -5.789 1 97.94 228 LEU A N 1
ATOM 1771 C CA . LEU A 1 228 ? 4.645 -32.281 -7.082 1 97.94 228 LEU A CA 1
ATOM 1772 C C . LEU A 1 228 ? 5.07 -30.844 -7.332 1 97.94 228 LEU A C 1
ATOM 1774 O O . LEU A 1 228 ? 6.168 -30.594 -7.832 1 97.94 228 LEU A O 1
ATOM 1778 N N . GLY A 1 229 ? 4.133 -29.953 -7.039 1 97.12 229 GLY A N 1
ATOM 1779 C CA . GLY A 1 229 ? 4.418 -28.531 -7.246 1 97.12 229 GLY A CA 1
ATOM 1780 C C . GLY A 1 229 ? 5.609 -28.047 -6.445 1 97.12 229 GLY A C 1
ATOM 1781 O O . GLY A 1 229 ? 6.465 -27.328 -6.969 1 97.12 229 GLY A O 1
ATOM 1782 N N . ARG A 1 230 ? 5.695 -28.438 -5.223 1 95.44 230 ARG A N 1
ATOM 1783 C CA . ARG A 1 230 ? 6.797 -28.031 -4.359 1 95.44 230 ARG A CA 1
ATOM 1784 C C . ARG A 1 230 ? 8.109 -28.656 -4.816 1 95.44 230 ARG A C 1
ATOM 1786 O O . ARG A 1 230 ? 9.188 -28.109 -4.566 1 95.44 230 ARG A O 1
ATOM 1793 N N . TYR A 1 231 ? 8 -29.734 -5.418 1 96.5 231 TYR A N 1
ATOM 1794 C CA . TYR A 1 231 ? 9.195 -30.391 -5.934 1 96.5 231 TYR A CA 1
ATOM 1795 C C . TYR A 1 231 ? 9.664 -29.734 -7.223 1 96.5 231 TYR A C 1
ATOM 1797 O O . TYR A 1 231 ? 10.867 -29.516 -7.414 1 96.5 231 TYR A O 1
ATOM 1805 N N . LEU A 1 232 ? 8.75 -29.375 -8.07 1 97 232 LEU A N 1
ATOM 1806 C CA . LEU A 1 232 ? 9.07 -28.984 -9.438 1 97 232 LEU A CA 1
ATOM 1807 C C . LEU A 1 232 ? 9.32 -27.484 -9.539 1 97 232 LEU A C 1
ATOM 1809 O O . LEU A 1 232 ? 10.164 -27.047 -10.328 1 97 232 LEU A O 1
ATOM 1813 N N . PHE A 1 233 ? 8.547 -26.734 -8.852 1 97.56 233 PHE A N 1
ATOM 1814 C CA . PHE A 1 233 ? 8.469 -25.328 -9.195 1 97.56 233 PHE A CA 1
ATOM 1815 C C . PHE A 1 233 ? 9.18 -24.469 -8.156 1 97.56 233 PHE A C 1
ATOM 1817 O O . PHE A 1 233 ? 8.547 -23.891 -7.266 1 97.56 233 PHE A O 1
ATOM 1824 N N . HIS A 1 234 ? 10.422 -24.391 -8.383 1 95.94 234 HIS A N 1
ATOM 1825 C CA . HIS A 1 234 ? 11.242 -23.469 -7.609 1 95.94 234 HIS A CA 1
ATOM 1826 C C . HIS A 1 234 ? 11.461 -22.156 -8.352 1 95.94 234 HIS A C 1
ATOM 1828 O O . HIS A 1 234 ? 11.898 -22.156 -9.508 1 95.94 234 HIS A O 1
ATOM 1834 N N . PRO A 1 235 ? 11.141 -21.109 -7.672 1 96.69 235 PRO A N 1
ATOM 1835 C CA . PRO A 1 235 ? 11.375 -19.828 -8.352 1 96.69 235 PRO A CA 1
ATOM 1836 C C . PRO A 1 235 ? 12.844 -19.609 -8.711 1 96.69 235 PRO A C 1
ATOM 1838 O O . PRO A 1 235 ? 13.727 -20.031 -7.969 1 96.69 235 PRO A O 1
ATOM 1841 N N . SER A 1 236 ? 13.062 -18.984 -9.836 1 96.19 236 SER A N 1
ATOM 1842 C CA . SER A 1 236 ? 14.406 -18.5 -10.125 1 96.19 236 SER A CA 1
ATOM 1843 C C . SER A 1 236 ? 14.891 -17.547 -9.047 1 96.19 236 SER A C 1
ATOM 1845 O O . SER A 1 236 ? 14.102 -17.078 -8.219 1 96.19 236 SER A O 1
ATOM 1847 N N . ASN A 1 237 ? 16.141 -17.266 -9.102 1 94 237 ASN A N 1
ATOM 1848 C CA . ASN A 1 237 ? 16.703 -16.359 -8.109 1 94 237 ASN A CA 1
ATOM 1849 C C . ASN A 1 237 ? 16.031 -14.992 -8.148 1 94 237 ASN A C 1
ATOM 1851 O O . ASN A 1 237 ? 15.766 -14.391 -7.105 1 94 237 ASN A O 1
ATOM 1855 N N . HIS A 1 238 ? 15.797 -14.539 -9.32 1 94.38 238 HIS A N 1
ATOM 1856 C CA . HIS A 1 238 ? 15.148 -13.242 -9.477 1 94.38 238 HIS A CA 1
ATOM 1857 C C . HIS A 1 238 ? 13.758 -13.242 -8.852 1 94.38 238 HIS A C 1
ATOM 1859 O O . HIS A 1 238 ? 13.43 -12.352 -8.062 1 94.38 238 HIS A O 1
ATOM 1865 N N . VAL A 1 239 ? 12.969 -14.211 -9.148 1 96.88 239 VAL A N 1
ATOM 1866 C CA . VAL A 1 239 ? 11.609 -14.297 -8.633 1 96.88 239 VAL A CA 1
ATOM 1867 C C . VAL A 1 239 ? 11.641 -14.531 -7.121 1 96.88 239 VAL A C 1
ATOM 1869 O O . VAL A 1 239 ? 10.844 -13.953 -6.379 1 96.88 239 VAL A O 1
ATOM 1872 N N . TRP A 1 240 ? 12.57 -15.359 -6.746 1 96.88 240 TRP A N 1
ATOM 1873 C CA . TRP A 1 240 ? 12.711 -15.609 -5.316 1 96.88 240 TRP A CA 1
ATOM 1874 C C . TRP A 1 240 ? 13.039 -14.32 -4.57 1 96.88 240 TRP A C 1
ATOM 1876 O O . TRP A 1 240 ? 12.547 -14.094 -3.463 1 96.88 240 TRP A O 1
ATOM 1886 N N . GLY A 1 241 ? 13.867 -13.523 -5.168 1 95.81 241 GLY A N 1
ATOM 1887 C CA . GLY A 1 241 ? 14.125 -12.203 -4.602 1 95.81 241 GLY A CA 1
ATOM 1888 C C . GLY A 1 241 ? 12.875 -11.367 -4.438 1 95.81 241 GLY A C 1
ATOM 1889 O O . GLY A 1 241 ? 12.672 -10.742 -3.391 1 95.81 241 GLY A O 1
ATOM 1890 N N . LEU A 1 242 ? 12.016 -11.344 -5.418 1 97.44 242 LEU A N 1
ATOM 1891 C CA . LEU A 1 242 ? 10.742 -10.641 -5.332 1 97.44 242 LEU A CA 1
ATOM 1892 C C . LEU A 1 242 ? 9.898 -11.172 -4.172 1 97.44 242 LEU A C 1
ATOM 1894 O O . LEU A 1 242 ? 9.32 -10.391 -3.414 1 97.44 242 LEU A O 1
ATOM 1898 N N . VAL A 1 243 ? 9.891 -12.484 -4.016 1 97.69 243 VAL A N 1
ATOM 1899 C CA . VAL A 1 243 ? 9.07 -13.133 -2.998 1 97.69 243 VAL A CA 1
ATOM 1900 C C . VAL A 1 243 ? 9.586 -12.773 -1.608 1 97.69 243 VAL A C 1
ATOM 1902 O O . VAL A 1 243 ? 8.828 -12.289 -0.765 1 97.69 243 VAL A O 1
ATOM 1905 N N . THR A 1 244 ? 10.844 -12.922 -1.381 1 96.12 244 THR A N 1
ATOM 1906 C CA . THR A 1 244 ? 11.398 -12.797 -0.038 1 96.12 244 THR A CA 1
ATOM 1907 C C . THR A 1 244 ? 11.43 -11.336 0.402 1 96.12 244 THR A C 1
ATOM 1909 O O . THR A 1 244 ? 11.125 -11.023 1.556 1 96.12 244 THR A O 1
ATOM 1912 N N . ARG A 1 245 ? 11.758 -10.422 -0.467 1 95.62 245 ARG A N 1
ATOM 1913 C CA . ARG A 1 245 ? 11.781 -9.008 -0.118 1 95.62 245 ARG A CA 1
ATOM 1914 C C . ARG A 1 245 ? 10.398 -8.508 0.26 1 95.62 245 ARG A C 1
ATOM 1916 O O . ARG A 1 245 ? 10.234 -7.777 1.24 1 95.62 245 ARG A O 1
ATOM 1923 N N . TYR A 1 246 ? 9.461 -8.93 -0.538 1 97.56 246 TYR A N 1
ATOM 1924 C CA . TYR A 1 246 ? 8.102 -8.484 -0.233 1 97.56 246 TYR A CA 1
ATOM 1925 C C . TYR A 1 246 ? 7.605 -9.109 1.065 1 97.56 246 TYR A C 1
ATOM 1927 O O . TYR A 1 246 ? 6.996 -8.43 1.896 1 97.56 246 TYR A O 1
ATOM 1935 N N . TYR A 1 247 ? 7.809 -10.391 1.194 1 97.31 247 TYR A N 1
ATOM 1936 C CA . TYR A 1 247 ? 7.391 -11.086 2.406 1 97.31 247 TYR A CA 1
ATOM 1937 C C . TYR A 1 247 ? 7.996 -10.438 3.645 1 97.31 247 TYR A C 1
ATOM 1939 O O . TYR A 1 247 ? 7.285 -10.133 4.605 1 97.31 247 TYR A O 1
ATOM 1947 N N . ASP A 1 248 ? 9.234 -10.188 3.623 1 95.38 248 ASP A N 1
ATOM 1948 C CA . ASP A 1 248 ? 9.953 -9.648 4.77 1 95.38 248 ASP A CA 1
ATOM 1949 C C . ASP A 1 248 ? 9.492 -8.227 5.09 1 95.38 248 ASP A C 1
ATOM 1951 O O . ASP A 1 248 ? 9.375 -7.855 6.258 1 95.38 248 ASP A O 1
ATOM 1955 N N . ALA A 1 249 ? 9.203 -7.496 4.098 1 96.44 249 ALA A N 1
ATOM 1956 C CA . ALA A 1 249 ? 8.883 -6.082 4.281 1 96.44 249 ALA A CA 1
ATOM 1957 C C . ALA A 1 249 ? 7.434 -5.902 4.719 1 96.44 249 ALA A C 1
ATOM 1959 O O . ALA A 1 249 ? 7.113 -4.977 5.465 1 96.44 249 ALA A O 1
ATOM 1960 N N . TYR A 1 250 ? 6.543 -6.82 4.293 1 97.56 250 TYR A N 1
ATOM 1961 C CA . TYR A 1 250 ? 5.133 -6.469 4.406 1 97.56 250 TYR A CA 1
ATOM 1962 C C . TYR A 1 250 ? 4.367 -7.535 5.18 1 97.56 250 TYR A C 1
ATOM 1964 O O . TYR A 1 250 ? 3.293 -7.262 5.723 1 97.56 250 TYR A O 1
ATOM 1972 N N . LEU A 1 251 ? 4.879 -8.789 5.262 1 96.69 251 LEU A N 1
ATOM 1973 C CA . LEU A 1 251 ? 4.027 -9.867 5.75 1 96.69 251 LEU A CA 1
ATOM 1974 C C . LEU A 1 251 ? 4.645 -10.531 6.977 1 96.69 251 LEU A C 1
ATOM 1976 O O . LEU A 1 251 ? 3.924 -11.055 7.832 1 96.69 251 LEU A O 1
ATOM 1980 N N . ALA A 1 252 ? 5.922 -10.531 7.16 1 93.5 252 ALA A N 1
ATOM 1981 C CA . ALA A 1 252 ? 6.664 -11.383 8.086 1 93.5 252 ALA A CA 1
ATOM 1982 C C . ALA A 1 252 ? 6.277 -11.086 9.531 1 93.5 252 ALA A C 1
ATOM 1984 O O . ALA A 1 252 ? 6.27 -11.984 10.375 1 93.5 252 ALA A O 1
ATOM 1985 N N . THR A 1 253 ? 5.961 -9.852 9.82 1 91.06 253 THR A N 1
ATOM 1986 C CA . THR A 1 253 ? 5.789 -9.445 11.211 1 91.06 253 THR A CA 1
ATOM 1987 C C . THR A 1 253 ? 4.355 -9.688 11.672 1 91.06 253 THR A C 1
ATOM 1989 O O . THR A 1 253 ? 4.062 -9.625 12.867 1 91.06 253 THR A O 1
ATOM 1992 N N . ALA A 1 254 ? 3.436 -9.969 10.789 1 93.94 254 ALA A N 1
ATOM 1993 C CA . ALA A 1 254 ? 2.035 -10.164 11.156 1 93.94 254 ALA A CA 1
ATOM 1994 C C . ALA A 1 254 ? 1.833 -11.508 11.852 1 93.94 254 ALA A C 1
ATOM 1996 O O . ALA A 1 254 ? 2.521 -12.484 11.539 1 93.94 254 ALA A O 1
ATOM 1997 N N . GLN A 1 255 ? 0.919 -11.609 12.758 1 94.56 255 GLN A N 1
ATOM 1998 C CA . GLN A 1 255 ? 0.586 -12.852 13.445 1 94.56 255 GLN A CA 1
ATOM 1999 C C . GLN A 1 255 ? -0.168 -13.805 12.523 1 94.56 255 GLN A C 1
ATOM 2001 O O . GLN A 1 255 ? 0.011 -15.023 12.602 1 94.56 255 GLN A O 1
ATOM 2006 N N . GLN A 1 256 ? -1.03 -13.25 11.695 1 96.38 256 GLN A N 1
ATOM 2007 C CA . GLN A 1 256 ? -1.761 -14.031 10.711 1 96.38 256 GLN A CA 1
ATOM 2008 C C . GLN A 1 256 ? -1.727 -13.367 9.336 1 96.38 256 GLN A C 1
ATOM 2010 O O . GLN A 1 256 ? -1.87 -12.141 9.234 1 96.38 256 GLN A O 1
ATOM 2015 N N . ARG A 1 257 ? -1.474 -14.133 8.344 1 97.62 257 ARG A N 1
ATOM 2016 C CA . ARG A 1 257 ? -1.459 -13.656 6.961 1 97.62 257 ARG A CA 1
ATOM 2017 C C . ARG A 1 257 ? -2.664 -14.188 6.188 1 97.62 257 ARG A C 1
ATOM 2019 O O . ARG A 1 257 ? -2.893 -15.398 6.133 1 97.62 257 ARG A O 1
ATOM 2026 N N . VAL A 1 258 ? -3.455 -13.297 5.625 1 98.56 258 VAL A N 1
ATOM 2027 C CA . VAL A 1 258 ? -4.648 -13.633 4.859 1 98.56 258 VAL A CA 1
ATOM 2028 C C . VAL A 1 258 ? -4.418 -13.32 3.381 1 98.56 258 VAL A C 1
ATOM 2030 O O . VAL A 1 258 ? -4.125 -12.18 3.018 1 98.56 258 VAL A O 1
ATOM 2033 N N . GLY A 1 259 ? -4.48 -14.352 2.531 1 98.75 259 GLY A N 1
ATOM 2034 C CA . GLY A 1 259 ? -4.363 -14.148 1.097 1 98.75 259 GLY A CA 1
ATOM 2035 C C . GLY A 1 259 ? -5.703 -14 0.403 1 98.75 259 GLY A C 1
ATOM 2036 O O . GLY A 1 259 ? -6.629 -14.773 0.663 1 98.75 259 GLY A O 1
ATOM 2037 N N . ILE A 1 260 ? -5.832 -12.984 -0.43 1 98.81 260 ILE A N 1
ATOM 2038 C CA . ILE A 1 260 ? -7.023 -12.773 -1.245 1 98.81 260 ILE A CA 1
ATOM 2039 C C . ILE A 1 260 ? -6.625 -12.656 -2.715 1 98.81 260 ILE A C 1
ATOM 2041 O O . ILE A 1 260 ? -5.953 -11.703 -3.111 1 98.81 260 ILE A O 1
ATOM 2045 N N . GLN A 1 261 ? -6.988 -13.594 -3.49 1 98.19 261 GLN A N 1
ATOM 2046 C CA . GLN A 1 261 ? -6.758 -13.57 -4.93 1 98.19 261 GLN A CA 1
ATOM 2047 C C . GLN A 1 261 ? -8.031 -13.188 -5.684 1 98.19 261 GLN A C 1
ATOM 2049 O O . GLN A 1 261 ? -9.055 -13.859 -5.562 1 98.19 261 GLN A O 1
ATOM 2054 N N . VAL A 1 262 ? -7.957 -12.078 -6.414 1 95.75 262 VAL A N 1
ATOM 2055 C CA . VAL A 1 262 ? -9.109 -11.562 -7.152 1 95.75 262 VAL A CA 1
ATOM 2056 C C . VAL A 1 262 ? -8.836 -11.648 -8.648 1 95.75 262 VAL A C 1
ATOM 2058 O O . VAL A 1 262 ? -7.891 -11.047 -9.156 1 95.75 262 VAL A O 1
ATOM 2061 N N . ARG A 1 263 ? -9.609 -12.32 -9.266 1 89.69 263 ARG A N 1
ATOM 2062 C CA . ARG A 1 263 ? -9.547 -12.43 -10.719 1 89.69 263 ARG A CA 1
ATOM 2063 C C . ARG A 1 263 ? -10.859 -11.984 -11.359 1 89.69 263 ARG A C 1
ATOM 2065 O O . ARG A 1 263 ? -11.891 -12.648 -11.211 1 89.69 263 ARG A O 1
ATOM 2072 N N . VAL A 1 264 ? -10.836 -10.906 -11.961 1 84.25 264 VAL A N 1
ATOM 2073 C CA . VAL A 1 264 ? -12 -10.391 -12.68 1 84.25 264 VAL A CA 1
ATOM 2074 C C . VAL A 1 264 ? -11.57 -9.859 -14.047 1 84.25 264 VAL A C 1
ATOM 2076 O O . VAL A 1 264 ? -10.562 -9.156 -14.156 1 84.25 264 VAL A O 1
ATOM 2079 N N . PHE A 1 265 ? -12.273 -10.414 -15.008 1 75.88 265 PHE A N 1
ATOM 2080 C CA . PHE A 1 265 ? -12.062 -9.93 -16.359 1 75.88 265 PHE A CA 1
ATOM 2081 C C . PHE A 1 265 ? -13.32 -9.234 -16.891 1 75.88 265 PHE A C 1
ATOM 2083 O O . PHE A 1 265 ? -14.391 -9.336 -16.281 1 75.88 265 PHE A O 1
ATOM 2090 N N . GLY A 1 266 ? -13.219 -8.508 -17.922 1 74.44 266 GLY A N 1
ATOM 2091 C CA . GLY A 1 266 ? -14.398 -7.988 -18.594 1 74.44 266 GLY A CA 1
ATOM 2092 C C . GLY A 1 266 ? -14.547 -6.484 -18.453 1 74.44 266 GLY A C 1
ATOM 2093 O O . GLY A 1 266 ? -13.562 -5.777 -18.234 1 74.44 266 GLY A O 1
ATOM 2094 N N . ALA A 1 267 ? -15.82 -6.133 -18.562 1 71.12 267 ALA A N 1
ATOM 2095 C CA . ALA A 1 267 ? -16.125 -4.723 -18.781 1 71.12 267 ALA A CA 1
ATOM 2096 C C . ALA A 1 267 ? -16.125 -3.951 -17.469 1 71.12 267 ALA A C 1
ATOM 2098 O O . ALA A 1 267 ? -15.898 -2.738 -17.453 1 71.12 267 ALA A O 1
ATOM 2099 N N . GLN A 1 268 ? -16.328 -4.637 -16.359 1 81.44 268 GLN A N 1
ATOM 2100 C CA . GLN A 1 268 ? -16.375 -3.949 -15.062 1 81.44 268 GLN A CA 1
ATOM 2101 C C . GLN A 1 268 ? -15.414 -4.594 -14.07 1 81.44 268 GLN A C 1
ATOM 2103 O O . GLN A 1 268 ? -15.844 -5.242 -13.117 1 81.44 268 GLN A O 1
ATOM 2108 N N . PRO A 1 269 ? -14.203 -4.328 -14.25 1 85.75 269 PRO A N 1
ATOM 2109 C CA . PRO A 1 269 ? -13.227 -5.027 -13.414 1 85.75 269 PRO A CA 1
ATOM 2110 C C . PRO A 1 269 ? -13.234 -4.551 -11.961 1 85.75 269 PRO A C 1
ATOM 2112 O O . PRO A 1 269 ? -12.781 -5.266 -11.062 1 85.75 269 PRO A O 1
ATOM 2115 N N . ASN A 1 270 ? -13.742 -3.287 -11.766 1 90.25 270 ASN A N 1
ATOM 2116 C CA . ASN A 1 270 ? -13.961 -2.793 -10.414 1 90.25 270 ASN A CA 1
ATOM 2117 C C . ASN A 1 270 ? -15.391 -3.062 -9.945 1 90.25 270 ASN A C 1
ATOM 2119 O O . ASN A 1 270 ? -16.266 -2.209 -10.094 1 90.25 270 ASN A O 1
ATOM 2123 N N . SER A 1 271 ? -15.664 -4.184 -9.391 1 89.56 271 SER A N 1
ATOM 2124 C CA . SER A 1 271 ? -17.016 -4.645 -9.078 1 89.56 271 SER A CA 1
ATOM 2125 C C . SER A 1 271 ? -17.328 -4.441 -7.598 1 89.56 271 SER A C 1
ATOM 2127 O O . SER A 1 271 ? -16.797 -5.145 -6.738 1 89.56 271 SER A O 1
ATOM 2129 N N . PRO A 1 272 ? -18.219 -3.494 -7.27 1 91.75 272 PRO A N 1
ATOM 2130 C CA . PRO A 1 272 ? -18.641 -3.338 -5.875 1 91.75 272 PRO A CA 1
ATOM 2131 C C . PRO A 1 272 ? -19.266 -4.605 -5.301 1 91.75 272 PRO A C 1
ATOM 2133 O O . PRO A 1 272 ? -19.125 -4.879 -4.102 1 91.75 272 PRO A O 1
ATOM 2136 N N . GLU A 1 273 ? -19.938 -5.344 -6.168 1 90.56 273 GLU A N 1
ATOM 2137 C CA . GLU A 1 273 ? -20.547 -6.594 -5.742 1 90.56 273 GLU A CA 1
ATOM 2138 C C . GLU A 1 273 ? -19.5 -7.613 -5.32 1 90.56 273 GLU A C 1
ATOM 2140 O O . GLU A 1 273 ? -19.656 -8.297 -4.305 1 90.56 273 GLU A O 1
ATOM 2145 N N . LEU A 1 274 ? -18.469 -7.738 -6.121 1 92.94 274 LEU A N 1
ATOM 2146 C CA . LEU A 1 274 ? -17.391 -8.664 -5.781 1 92.94 274 LEU A CA 1
ATOM 2147 C C . LEU A 1 274 ? -16.688 -8.227 -4.504 1 92.94 274 LEU A C 1
ATOM 2149 O O . LEU A 1 274 ? -16.312 -9.062 -3.674 1 92.94 274 LEU A O 1
ATOM 2153 N N . LEU A 1 275 ? -16.516 -6.938 -4.395 1 95.69 275 LEU A N 1
ATOM 2154 C CA . LEU A 1 275 ? -15.914 -6.422 -3.166 1 95.69 275 LEU A CA 1
ATOM 2155 C C . LEU A 1 275 ? -16.766 -6.793 -1.954 1 95.69 275 LEU A C 1
ATOM 2157 O O . LEU A 1 275 ? -16.234 -7.219 -0.925 1 95.69 275 LEU A O 1
ATOM 2161 N N . GLU A 1 276 ? -18.031 -6.57 -2.057 1 95.31 276 GLU A N 1
ATOM 2162 C CA . GLU A 1 276 ? -18.938 -6.945 -0.973 1 95.31 276 GLU A CA 1
ATOM 2163 C C . GLU A 1 276 ? -18.859 -8.438 -0.681 1 95.31 276 GLU A C 1
ATOM 2165 O O . GLU A 1 276 ? -18.891 -8.852 0.48 1 95.31 276 GLU A O 1
ATOM 2170 N N . GLN A 1 277 ? -18.781 -9.234 -1.725 1 95.44 277 GLN A N 1
ATOM 2171 C CA . GLN A 1 277 ? -18.641 -10.68 -1.558 1 95.44 277 GLN A CA 1
ATOM 2172 C C . GLN A 1 277 ? -17.359 -11.023 -0.796 1 95.44 277 GLN A C 1
ATOM 2174 O O . GLN A 1 277 ? -17.391 -11.852 0.119 1 95.44 277 GLN A O 1
ATOM 2179 N N . ILE A 1 278 ? -16.266 -10.414 -1.151 1 97.38 278 ILE A N 1
ATOM 2180 C CA . ILE A 1 278 ? -14.984 -10.633 -0.5 1 97.38 278 ILE A CA 1
ATOM 2181 C C . ILE A 1 278 ? -15.086 -10.258 0.977 1 97.38 278 ILE A C 1
ATOM 2183 O O . ILE A 1 278 ? -14.688 -11.039 1.849 1 97.38 278 ILE A O 1
ATOM 2187 N N . THR A 1 279 ? -15.664 -9.086 1.246 1 97.62 279 THR A N 1
ATOM 2188 C CA . THR A 1 279 ? -15.75 -8.578 2.611 1 97.62 279 THR A CA 1
ATOM 2189 C C . THR A 1 279 ? -16.672 -9.453 3.451 1 97.62 279 THR A C 1
ATOM 2191 O O . THR A 1 279 ? -16.344 -9.812 4.582 1 97.62 279 THR A O 1
ATOM 2194 N N . SER A 1 280 ? -17.812 -9.789 2.887 1 96.5 280 SER A N 1
ATOM 2195 C CA . SER A 1 280 ? -18.75 -10.648 3.592 1 96.5 280 SER A CA 1
ATOM 2196 C C . SER A 1 280 ? -18.141 -12.016 3.885 1 96.5 280 SER A C 1
ATOM 2198 O O . SER A 1 280 ? -18.297 -12.539 4.988 1 96.5 280 SER A O 1
ATOM 2200 N N . CYS A 1 281 ? -17.453 -12.602 2.92 1 97.56 281 CYS A N 1
ATOM 2201 C CA . CYS A 1 281 ? -16.797 -13.898 3.092 1 97.56 281 CYS A CA 1
ATOM 2202 C C . CYS A 1 281 ? -15.758 -13.844 4.207 1 97.56 281 CYS A C 1
ATOM 2204 O O . CYS A 1 281 ? -15.797 -14.641 5.141 1 97.56 281 CYS A O 1
ATOM 2206 N N . THR A 1 282 ? -14.859 -12.891 4.141 1 98.25 282 THR A N 1
ATOM 2207 C CA . THR A 1 282 ? -13.742 -12.828 5.074 1 98.25 282 THR A CA 1
ATOM 2208 C C . THR A 1 282 ? -14.227 -12.531 6.488 1 98.25 282 THR A C 1
ATOM 2210 O O . THR A 1 282 ? -13.672 -13.039 7.461 1 98.25 282 THR A O 1
ATOM 2213 N N . GLN A 1 283 ? -15.25 -11.781 6.629 1 97.12 283 GLN A N 1
ATOM 2214 C CA . GLN A 1 283 ? -15.758 -11.43 7.953 1 97.12 283 GLN A CA 1
ATOM 2215 C C . GLN A 1 283 ? -16.625 -12.547 8.523 1 97.12 283 GLN A C 1
ATOM 2217 O O . GLN A 1 283 ? -16.484 -12.906 9.695 1 97.12 283 GLN A O 1
ATOM 2222 N N . LYS A 1 284 ? -17.547 -13.117 7.723 1 95.88 284 LYS A N 1
ATOM 2223 C CA . LYS A 1 284 ? -18.406 -14.203 8.18 1 95.88 284 LYS A CA 1
ATOM 2224 C C . LYS A 1 284 ? -17.594 -15.414 8.609 1 95.88 284 LYS A C 1
ATOM 2226 O O . LYS A 1 284 ? -17.922 -16.094 9.578 1 95.88 284 LYS A O 1
ATOM 2231 N N . GLN A 1 285 ? -16.484 -15.656 7.879 1 97.12 285 GLN A N 1
ATOM 2232 C CA . GLN A 1 285 ? -15.656 -16.812 8.188 1 97.12 285 GLN A CA 1
ATOM 2233 C C . GLN A 1 285 ? -14.57 -16.453 9.195 1 97.12 285 GLN A C 1
ATOM 2235 O O . GLN A 1 285 ? -13.656 -17.25 9.438 1 97.12 285 GLN A O 1
ATOM 2240 N N . LYS A 1 286 ? -14.547 -15.227 9.688 1 96.56 286 LYS A N 1
ATOM 2241 C CA . LYS A 1 286 ? -13.68 -14.719 10.75 1 96.56 286 LYS A CA 1
ATOM 2242 C C . LYS A 1 286 ? -12.219 -14.711 10.305 1 96.56 286 LYS A C 1
ATOM 2244 O O . LYS A 1 286 ? -11.32 -14.938 11.117 1 96.56 286 LYS A O 1
ATOM 2249 N N . LEU A 1 287 ? -12.094 -14.609 9.016 1 97.94 287 LEU A N 1
ATOM 2250 C CA . LEU A 1 287 ? -10.742 -14.43 8.5 1 97.94 287 LEU A CA 1
ATOM 2251 C C . LEU A 1 287 ? -10.242 -13.016 8.758 1 97.94 287 LEU A C 1
ATOM 2253 O O . LEU A 1 287 ? -9.055 -12.812 9.047 1 97.94 287 LEU A O 1
ATOM 2257 N N . LEU A 1 288 ? -11.086 -12 8.586 1 98.31 288 LEU A N 1
ATOM 2258 C CA . LEU A 1 288 ? -10.852 -10.602 8.93 1 98.31 288 LEU A CA 1
ATOM 2259 C C . LEU A 1 288 ? -11.898 -10.102 9.914 1 98.31 288 LEU A C 1
ATOM 2261 O O . LEU A 1 288 ? -13.031 -10.586 9.914 1 98.31 288 LEU A O 1
ATOM 2265 N N . PRO A 1 289 ? -11.531 -9.25 10.789 1 97.25 289 PRO A N 1
ATOM 2266 C CA . PRO A 1 289 ? -12.508 -8.75 11.758 1 97.25 289 PRO A CA 1
ATOM 2267 C C . PRO A 1 289 ? -13.594 -7.883 11.109 1 97.25 289 PRO A C 1
ATOM 2269 O O . PRO A 1 289 ? -13.336 -7.223 10.102 1 97.25 289 PRO A O 1
ATOM 2272 N N . GLU A 1 290 ? -14.75 -7.922 11.703 1 96.56 290 GLU A N 1
ATOM 2273 C CA . GLU A 1 290 ? -15.781 -6.957 11.336 1 96.56 290 GLU A CA 1
ATOM 2274 C C . GLU A 1 290 ? -15.375 -5.535 11.719 1 96.56 290 GLU A C 1
ATOM 2276 O O . GLU A 1 290 ? -14.406 -5.34 12.453 1 96.56 290 GLU A O 1
ATOM 2281 N N . LEU A 1 291 ? -16.016 -4.598 11.141 1 95.31 291 LEU A N 1
ATOM 2282 C CA . LEU A 1 291 ? -15.734 -3.193 11.422 1 95.31 291 LEU A CA 1
ATOM 2283 C C . LEU A 1 291 ? -16.672 -2.662 12.508 1 95.31 291 LEU A C 1
ATOM 2285 O O . LEU A 1 291 ? -17.828 -3.074 12.594 1 95.31 291 LEU A O 1
ATOM 2289 N N . ARG A 1 292 ? -16.047 -1.88 13.375 1 87.69 292 ARG A N 1
ATOM 2290 C CA . ARG A 1 292 ? -16.875 -1.199 14.359 1 87.69 292 ARG A CA 1
ATOM 2291 C C . ARG A 1 292 ? -17.641 -0.045 13.734 1 87.69 292 ARG A C 1
ATOM 2293 O O . ARG A 1 292 ? -17.047 0.872 13.164 1 87.69 292 ARG A O 1
ATOM 2300 N N . LEU A 1 293 ? -18.812 -0.256 13.281 1 70.81 293 LEU A N 1
ATOM 2301 C CA . LEU A 1 293 ? -19.594 0.851 12.742 1 70.81 293 LEU A CA 1
ATOM 2302 C C . LEU A 1 293 ? -19.953 1.85 13.836 1 70.81 293 LEU A C 1
ATOM 2304 O O . LEU A 1 293 ? -20.156 1.467 14.992 1 70.81 293 LEU A O 1
ATOM 2308 N N . ALA A 1 294 ? -19.422 3.137 13.805 1 53.44 294 ALA A N 1
ATOM 2309 C CA . ALA A 1 294 ? -19.719 4.207 14.758 1 53.44 294 ALA A CA 1
ATOM 2310 C C . ALA A 1 294 ? -21.125 4.086 15.305 1 53.44 294 ALA A C 1
ATOM 2312 O O . ALA A 1 294 ? -22.109 4.348 14.594 1 53.44 294 ALA A O 1
ATOM 2313 N N . THR A 1 295 ? -21.547 3.086 15.961 1 45.88 295 THR A N 1
ATOM 2314 C CA . THR A 1 295 ? -22.734 3.5 16.688 1 45.88 295 THR A CA 1
ATOM 2315 C C . THR A 1 295 ? -22.469 4.789 17.469 1 45.88 295 THR A C 1
ATOM 2317 O O . THR A 1 295 ? -21.312 5.137 17.734 1 45.88 295 THR A O 1
ATOM 2320 N N . GLY A 1 296 ? -23.469 5.707 17.688 1 42.53 296 GLY A N 1
ATOM 2321 C CA . GLY A 1 296 ? -23.578 6.98 18.375 1 42.53 296 GLY A CA 1
ATOM 2322 C C . GLY A 1 296 ? -22.578 7.141 19.5 1 42.53 296 GLY A C 1
ATOM 2323 O O . GLY A 1 296 ? -22.516 8.188 20.156 1 42.53 296 GLY A O 1
ATOM 2324 N N . GLU A 1 297 ? -22.281 6.062 20.234 1 41.59 297 GLU A N 1
ATOM 2325 C CA . GLU A 1 297 ? -21.594 6.348 21.5 1 41.59 297 GLU A CA 1
ATOM 2326 C C . GLU A 1 297 ? -20.094 6.457 21.297 1 41.59 297 GLU A C 1
ATOM 2328 O O . GLU A 1 297 ? -19.484 5.613 20.641 1 41.59 297 GLU A O 1
ATOM 2333 N N . PRO A 1 298 ? -19.547 7.598 21.391 1 43.25 298 PRO A N 1
ATOM 2334 C CA . PRO A 1 298 ? -18.109 7.805 21.438 1 43.25 298 PRO A CA 1
ATOM 2335 C C . PRO A 1 298 ? -17.375 6.684 22.188 1 43.25 298 PRO A C 1
ATOM 2337 O O . PRO A 1 298 ? -17.562 6.512 23.391 1 43.25 298 PRO A O 1
ATOM 2340 N N . THR A 1 299 ? -17.312 5.48 21.75 1 45.44 299 THR A N 1
ATOM 2341 C CA . THR A 1 299 ? -16.547 4.551 22.562 1 45.44 299 THR A CA 1
ATOM 2342 C C . THR A 1 299 ? -15.102 5.027 22.703 1 45.44 299 THR A C 1
ATOM 2344 O O . THR A 1 299 ? -14.461 5.402 21.703 1 45.44 299 THR A O 1
ATOM 2347 N N . PRO A 1 300 ? -14.664 5.281 23.891 1 46.66 300 PRO A N 1
ATOM 2348 C CA . PRO A 1 300 ? -13.281 5.695 24.156 1 46.66 300 PRO A CA 1
ATOM 2349 C C . PRO A 1 300 ? -12.258 4.793 23.469 1 46.66 300 PRO A C 1
ATOM 2351 O O . PRO A 1 300 ? -12.5 3.6 23.281 1 46.66 300 PRO A O 1
ATOM 2354 N N . PRO A 1 301 ? -11.445 5.348 22.719 1 48.06 301 PRO A N 1
ATOM 2355 C CA . PRO A 1 301 ? -10.398 4.492 22.141 1 48.06 301 PRO A CA 1
ATOM 2356 C C . PRO A 1 301 ? -9.852 3.475 23.141 1 48.06 301 PRO A C 1
ATOM 2358 O O . PRO A 1 301 ? -9.773 3.762 24.344 1 48.06 301 PRO A O 1
ATOM 2361 N N . PRO A 1 302 ? -10.008 2.143 22.891 1 46.19 302 PRO A N 1
ATOM 2362 C CA . PRO A 1 302 ? -9.438 1.203 23.859 1 46.19 302 PRO A CA 1
ATOM 2363 C C . PRO A 1 302 ? -8.039 1.614 24.312 1 46.19 302 PRO A C 1
ATOM 2365 O O . PRO A 1 302 ? -7.348 2.359 23.625 1 46.19 302 PRO A O 1
ATOM 2368 N N . PRO A 1 303 ? -7.738 1.442 25.609 1 44.28 303 PRO A N 1
ATOM 2369 C CA . PRO A 1 303 ? -6.387 1.73 26.094 1 44.28 303 PRO A CA 1
ATOM 2370 C C . PRO A 1 303 ? -5.301 1.192 25.172 1 44.28 303 PRO A C 1
ATOM 2372 O O . PRO A 1 303 ? -5.516 0.193 24.484 1 44.28 303 PRO A O 1
ATOM 2375 N N . PRO A 1 304 ? -4.293 2.033 24.875 1 43.44 304 PRO A N 1
ATOM 2376 C CA . PRO A 1 304 ? -3.199 1.562 24.031 1 43.44 304 PRO A CA 1
ATOM 2377 C C . PRO A 1 304 ? -2.73 0.155 24.391 1 43.44 304 PRO A C 1
ATOM 2379 O O . PRO A 1 304 ? -2.426 -0.116 25.562 1 43.44 304 PRO A O 1
ATOM 2382 N N . VAL A 1 305 ? -3.26 -0.938 23.969 1 45.03 305 VAL A N 1
ATOM 2383 C CA . VAL A 1 305 ? -2.707 -2.266 24.219 1 45.03 305 VAL A CA 1
ATOM 2384 C C . VAL A 1 305 ? -1.237 -2.299 23.797 1 45.03 305 VAL A C 1
ATOM 2386 O O . VAL A 1 305 ? -0.873 -1.799 22.734 1 45.03 305 VAL A O 1
ATOM 2389 N N . PRO A 1 306 ? -0.251 -2.629 24.75 1 45.25 306 PRO A N 1
ATOM 2390 C CA . PRO A 1 306 ? 1.17 -2.711 24.406 1 45.25 306 PRO A CA 1
ATOM 2391 C C . PRO A 1 306 ? 1.41 -3.373 23.047 1 45.25 306 PRO A C 1
ATOM 2393 O O . PRO A 1 306 ? 0.694 -4.309 22.688 1 45.25 306 PRO A O 1
ATOM 2396 N N . ALA A 1 307 ? 2.246 -2.746 22.141 1 44.97 307 ALA A N 1
ATOM 2397 C CA . ALA A 1 307 ? 2.662 -3.117 20.797 1 44.97 307 ALA A CA 1
ATOM 2398 C C . ALA A 1 307 ? 2.84 -4.629 20.672 1 44.97 307 ALA A C 1
ATOM 2400 O O . ALA A 1 307 ? 2.5 -5.215 19.641 1 44.97 307 ALA A O 1
ATOM 2401 N N . SER A 1 308 ? 3.477 -5.211 21.688 1 45.19 308 SER A N 1
ATOM 2402 C CA . SER A 1 308 ? 3.922 -6.598 21.609 1 45.19 308 SER A CA 1
ATOM 2403 C C . SER A 1 308 ? 2.742 -7.547 21.438 1 45.19 308 SER A C 1
ATOM 2405 O O . SER A 1 308 ? 2.914 -8.68 20.969 1 45.19 308 SER A O 1
ATOM 2407 N N . ARG A 1 309 ? 1.592 -7.324 22.203 1 46.56 309 ARG A N 1
ATOM 2408 C CA . ARG A 1 309 ? 0.55 -8.344 22.312 1 46.56 309 ARG A CA 1
ATOM 2409 C C . ARG A 1 309 ? -0.568 -8.094 21.312 1 46.56 309 ARG A C 1
ATOM 2411 O O . ARG A 1 309 ? -1.604 -8.758 21.344 1 46.56 309 ARG A O 1
ATOM 2418 N N . ALA A 1 310 ? -0.521 -7.004 20.562 1 57.28 310 ALA A N 1
ATOM 2419 C CA . ALA A 1 310 ? -1.705 -6.691 19.766 1 57.28 310 ALA A CA 1
ATOM 2420 C C . ALA A 1 310 ? -1.806 -7.605 18.547 1 57.28 310 ALA A C 1
ATOM 2422 O O . ALA A 1 310 ? -0.835 -7.77 17.797 1 57.28 310 ALA A O 1
ATOM 2423 N N . ARG A 1 311 ? -2.77 -8.43 18.469 1 82.94 311 ARG A N 1
ATOM 2424 C CA . ARG A 1 311 ? -3.104 -9.312 17.359 1 82.94 311 ARG A CA 1
ATOM 2425 C C . ARG A 1 311 ? -3.123 -8.555 16.031 1 82.94 311 ARG A C 1
ATOM 2427 O O . ARG A 1 311 ? -3.637 -7.438 15.961 1 82.94 311 ARG A O 1
ATOM 2434 N N . SER A 1 312 ? -2.252 -8.984 15.062 1 94.88 312 SER A N 1
ATOM 2435 C CA . SER A 1 312 ? -2.146 -8.289 13.781 1 94.88 312 SER A CA 1
ATOM 2436 C C . SER A 1 312 ? -2.379 -9.242 12.617 1 94.88 312 SER A C 1
ATOM 2438 O O . SER A 1 312 ? -2.049 -10.43 12.703 1 94.88 312 SER A O 1
ATOM 2440 N N . LYS A 1 313 ? -3.055 -8.727 11.641 1 97.5 313 LYS A N 1
ATOM 2441 C CA . LYS A 1 313 ? -3.279 -9.445 10.391 1 97.5 313 LYS A CA 1
ATOM 2442 C C . LYS A 1 313 ? -2.719 -8.672 9.203 1 97.5 313 LYS A C 1
ATOM 2444 O O . LYS A 1 313 ? -2.844 -7.449 9.141 1 97.5 313 LYS A O 1
ATOM 2449 N N . ALA A 1 314 ? -1.964 -9.344 8.367 1 98.38 314 ALA A N 1
ATOM 2450 C CA . ALA A 1 314 ? -1.546 -8.797 7.074 1 98.38 314 ALA A CA 1
ATOM 2451 C C . ALA A 1 314 ? -2.33 -9.438 5.934 1 98.38 314 ALA A C 1
ATOM 2453 O O . ALA A 1 314 ? -2.342 -10.664 5.789 1 98.38 314 ALA A O 1
ATOM 2454 N N . VAL A 1 315 ? -3.021 -8.617 5.172 1 98.88 315 VAL A N 1
ATOM 2455 C CA . VAL A 1 315 ? -3.816 -9.078 4.039 1 98.88 315 VAL A CA 1
ATOM 2456 C C . VAL A 1 315 ? -3.029 -8.891 2.744 1 98.88 315 VAL A C 1
ATOM 2458 O O . VAL A 1 315 ? -2.594 -7.777 2.436 1 98.88 315 VAL A O 1
ATOM 2461 N N . LEU A 1 316 ? -2.771 -9.938 2.033 1 98.88 316 LEU A N 1
ATOM 2462 C CA . LEU A 1 316 ? -2.16 -9.891 0.708 1 98.88 316 LEU A CA 1
ATOM 2463 C C . LEU A 1 316 ? -3.221 -9.992 -0.383 1 98.88 316 LEU A C 1
ATOM 2465 O O . LEU A 1 316 ? -3.881 -11.023 -0.52 1 98.88 316 LEU A O 1
ATOM 2469 N N . VAL A 1 317 ? -3.379 -8.914 -1.121 1 98.81 317 VAL A N 1
ATOM 2470 C CA . VAL A 1 317 ? -4.332 -8.891 -2.225 1 98.81 317 VAL A CA 1
ATOM 2471 C C . VAL A 1 317 ? -3.59 -9 -3.555 1 98.81 317 VAL A C 1
ATOM 2473 O O . VAL A 1 317 ? -2.645 -8.25 -3.809 1 98.81 317 VAL A O 1
ATOM 2476 N N . THR A 1 318 ? -3.936 -9.945 -4.332 1 98.19 318 THR A N 1
ATOM 2477 C CA . THR A 1 318 ? -3.43 -10.031 -5.699 1 98.19 318 THR A CA 1
ATOM 2478 C C . THR A 1 318 ? -4.562 -9.859 -6.707 1 98.19 318 THR A C 1
ATOM 2480 O O . THR A 1 318 ? -5.562 -10.578 -6.648 1 98.19 318 THR A O 1
ATOM 2483 N N . SER A 1 319 ? -4.508 -8.891 -7.492 1 96.25 319 SER A N 1
ATOM 2484 C CA . SER A 1 319 ? -5.48 -8.523 -8.516 1 96.25 319 SER A CA 1
ATOM 2485 C C . SER A 1 319 ? -4.832 -7.695 -9.617 1 96.25 319 SER A C 1
ATOM 2487 O O . SER A 1 319 ? -3.826 -7.02 -9.391 1 96.25 319 SER A O 1
ATOM 2489 N N . LEU A 1 320 ? -5.395 -7.789 -10.828 1 94.75 320 LEU A N 1
ATOM 2490 C CA . LEU A 1 320 ? -4.91 -6.941 -11.914 1 94.75 320 LEU A CA 1
ATOM 2491 C C . LEU A 1 320 ? -5.211 -5.473 -11.633 1 94.75 320 LEU A C 1
ATOM 2493 O O . LEU A 1 320 ? -4.48 -4.586 -12.086 1 94.75 320 LEU A O 1
ATOM 2497 N N . LYS A 1 321 ? -6.246 -5.262 -10.812 1 94.69 321 LYS A N 1
ATOM 2498 C CA . LYS A 1 321 ? -6.676 -3.908 -10.484 1 94.69 321 LYS A CA 1
ATOM 2499 C C . LYS A 1 321 ? -6.227 -3.516 -9.078 1 94.69 321 LYS A C 1
ATOM 2501 O O . LYS A 1 321 ? -6.227 -4.348 -8.172 1 94.69 321 LYS A O 1
ATOM 2506 N N . SER A 1 322 ? -5.93 -2.203 -8.898 1 95.31 322 SER A N 1
ATOM 2507 C CA . SER A 1 322 ? -5.574 -1.722 -7.57 1 95.31 322 SER A CA 1
ATOM 2508 C C . SER A 1 322 ? -6.82 -1.443 -6.734 1 95.31 322 SER A C 1
ATOM 2510 O O . SER A 1 322 ? -6.73 -1.267 -5.516 1 95.31 322 SER A O 1
ATOM 2512 N N . TRP A 1 323 ? -7.938 -1.43 -7.328 1 95.88 323 TRP A N 1
ATOM 2513 C CA . TRP A 1 323 ? -9.18 -0.936 -6.746 1 95.88 323 TRP A CA 1
ATOM 2514 C C . TRP A 1 323 ? -9.555 -1.744 -5.508 1 95.88 323 TRP A C 1
ATOM 2516 O O . TRP A 1 323 ? -9.914 -1.178 -4.473 1 95.88 323 TRP A O 1
ATOM 2526 N N . TYR A 1 324 ? -9.492 -3.08 -5.531 1 97.19 324 TYR A N 1
ATOM 2527 C CA . TYR A 1 324 ? -9.867 -3.934 -4.406 1 97.19 324 TYR A CA 1
ATOM 2528 C C . TYR A 1 324 ? -8.938 -3.707 -3.219 1 97.19 324 TYR A C 1
ATOM 2530 O O . TYR A 1 324 ? -9.391 -3.629 -2.076 1 97.19 324 TYR A O 1
ATOM 2538 N N . TYR A 1 325 ? -7.645 -3.611 -3.508 1 97.81 325 TYR A N 1
ATOM 2539 C CA . TYR A 1 325 ? -6.645 -3.293 -2.492 1 97.81 325 TYR A CA 1
ATOM 2540 C C . TYR A 1 325 ? -6.961 -1.967 -1.812 1 97.81 325 TYR A C 1
ATOM 2542 O O . TYR A 1 325 ? -6.996 -1.887 -0.582 1 97.81 325 TYR A O 1
ATOM 2550 N N . GLU A 1 326 ? -7.227 -0.983 -2.6 1 97.31 326 GLU A N 1
ATOM 2551 C CA . GLU A 1 326 ? -7.477 0.357 -2.078 1 97.31 326 GLU A CA 1
ATOM 2552 C C . GLU A 1 326 ? -8.734 0.385 -1.21 1 97.31 326 GLU A C 1
ATOM 2554 O O . GLU A 1 326 ? -8.75 1.027 -0.158 1 97.31 326 GLU A O 1
ATOM 2559 N N . LYS A 1 327 ? -9.734 -0.303 -1.634 1 97.56 327 LYS A N 1
ATOM 2560 C CA . LYS A 1 327 ? -10.992 -0.316 -0.892 1 97.56 327 LYS A CA 1
ATOM 2561 C C . LYS A 1 327 ? -10.844 -1.059 0.432 1 97.56 327 LYS A C 1
ATOM 2563 O O . LYS A 1 327 ? -11.328 -0.596 1.468 1 97.56 327 LYS A O 1
ATOM 2568 N N . LEU A 1 328 ? -10.18 -2.188 0.38 1 98.31 328 LEU A N 1
ATOM 2569 C CA . LEU A 1 328 ? -9.969 -2.951 1.605 1 98.31 328 LEU A CA 1
ATOM 2570 C C . LEU A 1 328 ? -9.086 -2.178 2.58 1 98.31 328 LEU A C 1
ATOM 2572 O O . LEU A 1 328 ? -9.359 -2.148 3.781 1 98.31 328 LEU A O 1
ATOM 2576 N N . LYS A 1 329 ? -8.023 -1.607 2.039 1 98.31 329 LYS A N 1
ATOM 2577 C CA . LYS A 1 329 ? -7.145 -0.78 2.861 1 98.31 329 LYS A CA 1
ATOM 2578 C C . LYS A 1 329 ? -7.918 0.358 3.52 1 98.31 329 LYS A C 1
ATOM 2580 O O . LYS A 1 329 ? -7.801 0.582 4.727 1 98.31 329 LYS A O 1
ATOM 2585 N N . SER A 1 330 ? -8.742 1.047 2.732 1 96.69 330 SER A N 1
ATOM 2586 C CA . SER A 1 330 ? -9.523 2.176 3.23 1 96.69 330 SER A CA 1
ATOM 2587 C C . SER A 1 330 ? -10.508 1.732 4.309 1 96.69 330 SER A C 1
ATOM 2589 O O . SER A 1 330 ? -10.719 2.443 5.289 1 96.69 330 SER A O 1
ATOM 2591 N N . MET A 1 331 ? -11.078 0.591 4.141 1 96.56 331 MET A N 1
ATOM 2592 C CA . MET A 1 331 ? -12.047 0.07 5.098 1 96.56 331 MET A CA 1
ATOM 2593 C C . MET A 1 331 ? -11.43 -0.069 6.484 1 96.56 331 MET A C 1
ATOM 2595 O O . MET A 1 331 ? -11.992 0.406 7.469 1 96.56 331 MET A O 1
ATOM 2599 N N . TYR A 1 332 ? -10.273 -0.596 6.543 1 96.69 332 TYR A N 1
ATOM 2600 C CA . TYR A 1 332 ? -9.664 -0.895 7.84 1 96.69 332 TYR A CA 1
ATOM 2601 C C . TYR A 1 332 ? -8.852 0.288 8.344 1 96.69 332 TYR A C 1
ATOM 2603 O O . TYR A 1 332 ? -8.43 0.306 9.508 1 96.69 332 TYR A O 1
ATOM 2611 N N . TRP A 1 333 ? -8.641 1.281 7.465 1 96.06 333 TRP A N 1
ATOM 2612 C CA . TRP A 1 333 ? -8.031 2.533 7.906 1 96.06 333 TRP A CA 1
ATOM 2613 C C . TRP A 1 333 ? -9.086 3.463 8.508 1 96.06 333 TRP A C 1
ATOM 2615 O O . TRP A 1 333 ? -8.859 4.055 9.57 1 96.06 333 TRP A O 1
ATOM 2625 N N . GLU A 1 334 ? -10.227 3.529 7.887 1 94.5 334 GLU A N 1
ATOM 2626 C CA . GLU A 1 334 ? -11.242 4.512 8.25 1 94.5 334 GLU A CA 1
ATOM 2627 C C . GLU A 1 334 ? -12.125 4 9.391 1 94.5 334 GLU A C 1
ATOM 2629 O O . GLU A 1 334 ? -12.82 4.781 10.039 1 94.5 334 GLU A O 1
ATOM 2634 N N . HIS A 1 335 ? -12.094 2.664 9.586 1 94 335 HIS A N 1
ATOM 2635 C CA . HIS A 1 335 ? -12.93 2.084 10.633 1 94 335 HIS A CA 1
ATOM 2636 C C . HIS A 1 335 ? -12.133 1.117 11.5 1 94 335 HIS A C 1
ATOM 2638 O O . HIS A 1 335 ? -11.312 0.353 10.992 1 94 335 HIS A O 1
ATOM 2644 N N . ALA A 1 336 ? -12.445 1.14 12.742 1 92.75 336 ALA A N 1
ATOM 2645 C CA . ALA A 1 336 ? -11.766 0.248 13.672 1 92.75 336 ALA A CA 1
ATOM 2646 C C . ALA A 1 336 ? -12.258 -1.188 13.523 1 92.75 336 ALA A C 1
ATOM 2648 O O . ALA A 1 336 ? -13.445 -1.422 13.297 1 92.75 336 ALA A O 1
ATOM 2649 N N . ALA A 1 337 ? -11.336 -2.113 13.648 1 94.75 337 ALA A N 1
ATOM 2650 C CA . ALA A 1 337 ? -11.711 -3.527 13.703 1 94.75 337 ALA A CA 1
ATOM 2651 C C . ALA A 1 337 ? -12.453 -3.85 15 1 94.75 337 ALA A C 1
ATOM 2653 O O . ALA A 1 337 ? -12.07 -3.385 16.078 1 94.75 337 ALA A O 1
ATOM 2654 N N . ALA A 1 338 ? -13.469 -4.672 14.938 1 93.06 338 ALA A N 1
ATOM 2655 C CA . ALA A 1 338 ? -14.273 -5.023 16.109 1 93.06 338 ALA A CA 1
ATOM 2656 C C . ALA A 1 338 ? -13.438 -5.742 17.156 1 93.06 338 ALA A C 1
ATOM 2658 O O . ALA A 1 338 ? -13.68 -5.609 18.359 1 93.06 338 ALA A O 1
ATOM 2659 N N . THR A 1 339 ? -12.438 -6.426 16.719 1 91.81 339 THR A N 1
ATOM 2660 C CA . THR A 1 339 ? -11.617 -7.219 17.625 1 91.81 339 THR A CA 1
ATOM 2661 C C . THR A 1 339 ? -10.438 -6.398 18.156 1 91.81 339 THR A C 1
ATOM 2663 O O . THR A 1 339 ? -9.688 -6.859 19.016 1 91.81 339 THR A O 1
ATOM 2666 N N . GLY A 1 340 ? -10.211 -5.215 17.562 1 90.62 340 GLY A N 1
ATOM 2667 C CA . GLY A 1 340 ? -9.102 -4.367 17.984 1 90.62 340 GLY A CA 1
ATOM 2668 C C . GLY A 1 340 ? -7.793 -4.727 17.297 1 90.62 340 GLY A C 1
ATOM 2669 O O . GLY A 1 340 ? -6.766 -4.094 17.547 1 90.62 340 GLY A O 1
ATOM 2670 N N . GLU A 1 341 ? -7.805 -5.734 16.422 1 92.75 341 GLU A N 1
ATOM 2671 C CA . GLU A 1 341 ? -6.605 -6.145 15.695 1 92.75 341 GLU A CA 1
ATOM 2672 C C . GLU A 1 341 ? -6.168 -5.07 14.703 1 92.75 341 GLU A C 1
ATOM 2674 O O . GLU A 1 341 ? -7.004 -4.383 14.117 1 92.75 341 GLU A O 1
ATOM 2679 N N . ALA A 1 342 ? -4.867 -4.992 14.57 1 94.94 342 ALA A N 1
ATOM 2680 C CA . ALA A 1 342 ? -4.332 -4.164 13.492 1 94.94 342 ALA A CA 1
ATOM 2681 C C . ALA A 1 342 ? -4.336 -4.922 12.164 1 94.94 342 ALA A C 1
ATOM 2683 O O . ALA A 1 342 ? -3.754 -6 12.055 1 94.94 342 ALA A O 1
ATOM 2684 N N . VAL A 1 343 ? -5.02 -4.332 11.18 1 97.69 343 VAL A N 1
ATOM 2685 C CA . VAL A 1 343 ? -5.121 -4.988 9.883 1 97.69 343 VAL A CA 1
ATOM 2686 C C . VAL A 1 343 ? -4.406 -4.156 8.82 1 97.69 343 VAL A C 1
ATOM 2688 O O . VAL A 1 343 ? -4.77 -3.002 8.578 1 97.69 343 VAL A O 1
ATOM 2691 N N . SER A 1 344 ? -3.344 -4.664 8.266 1 98.38 344 SER A N 1
ATOM 2692 C CA . SER A 1 344 ? -2.686 -4.031 7.129 1 98.38 344 SER A CA 1
ATOM 2693 C C . SER A 1 344 ? -3.043 -4.734 5.824 1 98.38 344 SER A C 1
ATOM 2695 O O . SER A 1 344 ? -3.252 -5.949 5.805 1 98.38 344 SER A O 1
ATOM 2697 N N . VAL A 1 345 ? -3.205 -3.99 4.785 1 98.75 345 VAL A N 1
ATOM 2698 C CA . VAL A 1 345 ? -3.547 -4.52 3.469 1 98.75 345 VAL A CA 1
ATOM 2699 C C . VAL A 1 345 ? -2.447 -4.168 2.469 1 98.75 345 VAL A C 1
ATOM 2701 O O . VAL A 1 345 ? -1.982 -3.027 2.424 1 98.75 345 VAL A O 1
ATOM 2704 N N . HIS A 1 346 ? -2.043 -5.176 1.722 1 98.75 346 HIS A N 1
ATOM 2705 C CA . HIS A 1 346 ? -0.915 -5.012 0.811 1 98.75 346 HIS A CA 1
ATOM 2706 C C . HIS A 1 346 ? -1.226 -5.598 -0.562 1 98.75 346 HIS A C 1
ATOM 2708 O O . HIS A 1 346 ? -1.965 -6.578 -0.67 1 98.75 346 HIS A O 1
ATOM 2714 N N . GLN A 1 347 ? -0.698 -4.996 -1.547 1 98.56 347 GLN A N 1
ATOM 2715 C CA . GLN A 1 347 ? -0.727 -5.48 -2.924 1 98.56 347 GLN A CA 1
ATOM 2716 C C . GLN A 1 347 ? 0.624 -5.277 -3.605 1 98.56 347 GLN A C 1
ATOM 2718 O O . GLN A 1 347 ? 1.064 -4.145 -3.801 1 98.56 347 GLN A O 1
ATOM 2723 N N . PRO A 1 348 ? 1.234 -6.379 -4 1 97.75 348 PRO A N 1
ATOM 2724 C CA . PRO A 1 348 ? 2.576 -6.234 -4.566 1 97.75 348 PRO A CA 1
ATOM 2725 C C . PRO A 1 348 ? 2.584 -5.43 -5.863 1 97.75 348 PRO A C 1
ATOM 2727 O O . PRO A 1 348 ? 3.439 -4.562 -6.051 1 97.75 348 PRO A O 1
ATOM 2730 N N . SER A 1 349 ? 1.648 -5.688 -6.723 1 95.62 349 SER A N 1
ATOM 2731 C CA . SER A 1 349 ? 1.609 -4.992 -8.008 1 95.62 349 SER A CA 1
ATOM 2732 C C . SER A 1 349 ? 0.209 -5.023 -8.609 1 95.62 349 SER A C 1
ATOM 2734 O O . SER A 1 349 ? -0.665 -5.746 -8.125 1 95.62 349 SER A O 1
ATOM 2736 N N . HIS A 1 350 ? -0.02 -4.18 -9.539 1 94.12 350 HIS A N 1
ATOM 2737 C CA . HIS A 1 350 ? -1.204 -4.18 -10.391 1 94.12 350 HIS A CA 1
ATOM 2738 C C . HIS A 1 350 ? -0.877 -3.664 -11.789 1 94.12 350 HIS A C 1
ATOM 2740 O O . HIS A 1 350 ? -0.226 -2.627 -11.938 1 94.12 350 HIS A O 1
ATOM 2746 N N . GLU A 1 351 ? -1.218 -4.387 -12.773 1 91 351 GLU A N 1
ATOM 2747 C CA . GLU A 1 351 ? -0.839 -4.004 -14.133 1 91 351 GLU A CA 1
ATOM 2748 C C . GLU A 1 351 ? -2.062 -3.615 -14.961 1 91 351 GLU A C 1
ATOM 2750 O O . GLU A 1 351 ? -1.95 -3.342 -16.156 1 91 351 GLU A O 1
ATOM 2755 N N . GLU A 1 352 ? -3.24 -3.625 -14.422 1 87.44 352 GLU A N 1
ATOM 2756 C CA . GLU A 1 352 ? -4.516 -3.18 -14.984 1 87.44 352 GLU A CA 1
ATOM 2757 C C . GLU A 1 352 ? -5.027 -4.156 -16.031 1 87.44 352 GLU A C 1
ATOM 2759 O O . GLU A 1 352 ? -6.238 -4.363 -16.156 1 87.44 352 GLU A O 1
ATOM 2764 N N . TYR A 1 353 ? -4.066 -4.762 -16.812 1 86.5 353 TYR A N 1
ATOM 2765 C CA . TYR A 1 353 ? -4.426 -5.785 -17.781 1 86.5 353 TYR A CA 1
ATOM 2766 C C . TYR A 1 353 ? -3.42 -6.93 -17.766 1 86.5 353 TYR A C 1
ATOM 2768 O O . TYR A 1 353 ? -2.277 -6.754 -17.344 1 86.5 353 TYR A O 1
ATOM 2776 N N . GLN A 1 354 ? -3.941 -8.023 -18.156 1 84.12 354 GLN A N 1
ATOM 2777 C CA . GLN A 1 354 ? -3.062 -9.188 -18.25 1 84.12 354 GLN A CA 1
ATOM 2778 C C . GLN A 1 354 ? -2.133 -9.07 -19.453 1 84.12 354 GLN A C 1
ATOM 2780 O O . GLN A 1 354 ? -2.592 -8.875 -20.578 1 84.12 354 GLN A O 1
ATOM 2785 N N . ARG A 1 355 ? -0.85 -9.125 -19.203 1 82.5 355 ARG A N 1
ATOM 2786 C CA . ARG A 1 355 ? 0.156 -9.039 -20.266 1 82.5 355 ARG A CA 1
ATOM 2787 C C . ARG A 1 355 ? 0.903 -10.359 -20.406 1 82.5 355 ARG A C 1
ATOM 2789 O O . ARG A 1 355 ? 2.133 -10.398 -20.312 1 82.5 355 ARG A O 1
ATOM 2796 N N . SER A 1 356 ? 0.115 -11.344 -20.797 1 77.62 356 SER A N 1
ATOM 2797 C CA . SER A 1 356 ? 0.677 -12.688 -20.891 1 77.62 356 SER A CA 1
ATOM 2798 C C . SER A 1 356 ? 1.875 -12.719 -21.828 1 77.62 356 SER A C 1
ATOM 2800 O O . SER A 1 356 ? 1.824 -12.156 -22.938 1 77.62 356 SER A O 1
ATOM 2802 N N . GLY A 1 357 ? 2.971 -13.281 -21.344 1 78.94 357 GLY A N 1
ATOM 2803 C CA . GLY A 1 357 ? 4.168 -13.406 -22.156 1 78.94 357 GLY A CA 1
ATOM 2804 C C . GLY A 1 357 ? 5.191 -12.328 -21.891 1 78.94 357 GLY A C 1
ATOM 2805 O O . GLY A 1 357 ? 6.359 -12.461 -22.266 1 78.94 357 GLY A O 1
ATOM 2806 N N . ALA A 1 358 ? 4.715 -11.281 -21.234 1 86.31 358 ALA A N 1
ATOM 2807 C CA . ALA A 1 358 ? 5.68 -10.25 -20.859 1 86.31 358 ALA A CA 1
ATOM 2808 C C . ALA A 1 358 ? 6.5 -10.68 -19.641 1 86.31 358 ALA A C 1
ATOM 2810 O O . ALA A 1 358 ? 5.941 -11.086 -18.625 1 86.31 358 ALA A O 1
ATOM 2811 N N . ARG A 1 359 ? 7.746 -10.562 -19.859 1 90.38 359 ARG A N 1
ATOM 2812 C CA . ARG A 1 359 ? 8.688 -11.086 -18.875 1 90.38 359 ARG A CA 1
ATOM 2813 C C . ARG A 1 359 ? 8.391 -10.555 -17.484 1 90.38 359 ARG A C 1
ATOM 2815 O O . ARG A 1 359 ? 8.242 -11.328 -16.531 1 90.38 359 ARG A O 1
ATOM 2822 N N . SER A 1 360 ? 8.266 -9.273 -17.344 1 91.12 360 SER A N 1
ATOM 2823 C CA . SER A 1 360 ? 8.023 -8.664 -16.031 1 91.12 360 SER A CA 1
ATOM 2824 C C . SER A 1 360 ? 6.672 -9.094 -15.469 1 91.12 360 SER A C 1
ATOM 2826 O O . SER A 1 360 ? 6.539 -9.32 -14.266 1 91.12 360 SER A O 1
ATOM 2828 N N . HIS A 1 361 ? 5.73 -9.219 -16.344 1 93.31 361 HIS A N 1
ATOM 2829 C CA . HIS A 1 361 ? 4.398 -9.656 -15.93 1 93.31 361 HIS A CA 1
ATOM 2830 C C . HIS A 1 361 ? 4.441 -11.07 -15.352 1 93.31 361 HIS A C 1
ATOM 2832 O O . HIS A 1 361 ? 3.857 -11.328 -14.297 1 93.31 361 HIS A O 1
ATOM 2838 N N . GLU A 1 362 ? 5.152 -11.93 -16.016 1 95.12 362 GLU A N 1
ATOM 2839 C CA . GLU A 1 362 ? 5.234 -13.328 -15.586 1 95.12 362 GLU A CA 1
ATOM 2840 C C . GLU A 1 362 ? 6.004 -13.453 -14.273 1 95.12 362 GLU A C 1
ATOM 2842 O O . GLU A 1 362 ? 5.637 -14.258 -13.406 1 95.12 362 GLU A O 1
ATOM 2847 N N . HIS A 1 363 ? 7.047 -12.68 -14.141 1 96.12 363 HIS A N 1
ATOM 2848 C CA . HIS A 1 363 ? 7.812 -12.688 -12.891 1 96.12 363 HIS A CA 1
ATOM 2849 C C . HIS A 1 363 ? 6.941 -12.281 -11.711 1 96.12 363 HIS A C 1
ATOM 2851 O O . HIS A 1 363 ? 6.957 -12.945 -10.672 1 96.12 363 HIS A O 1
ATOM 2857 N N . LYS A 1 364 ? 6.234 -11.281 -11.867 1 96.44 364 LYS A N 1
ATOM 2858 C CA . LYS A 1 364 ? 5.387 -10.773 -10.797 1 96.44 364 LYS A CA 1
ATOM 2859 C C . LYS A 1 364 ? 4.254 -11.742 -10.484 1 96.44 364 LYS A C 1
ATOM 2861 O O . LYS A 1 364 ? 3.924 -11.969 -9.312 1 96.44 364 LYS A O 1
ATOM 2866 N N . ALA A 1 365 ? 3.693 -12.273 -11.555 1 96.69 365 ALA A N 1
ATOM 2867 C CA . ALA A 1 365 ? 2.631 -13.258 -11.359 1 96.69 365 ALA A CA 1
ATOM 2868 C C . ALA A 1 365 ? 3.131 -14.445 -10.547 1 96.69 365 ALA A C 1
ATOM 2870 O O . ALA A 1 365 ? 2.469 -14.883 -9.602 1 96.69 365 ALA A O 1
ATOM 2871 N N . TRP A 1 366 ? 4.281 -14.945 -10.906 1 97.62 366 TRP A N 1
ATOM 2872 C CA . TRP A 1 366 ? 4.848 -16.094 -10.195 1 97.62 366 TRP A CA 1
ATOM 2873 C C . TRP A 1 366 ? 5.172 -15.719 -8.75 1 97.62 366 TRP A C 1
ATOM 2875 O O . TRP A 1 366 ? 4.875 -16.484 -7.828 1 97.62 366 TRP A O 1
ATOM 2885 N N . ALA A 1 367 ? 5.742 -14.578 -8.555 1 98.25 367 ALA A N 1
ATOM 2886 C CA . ALA A 1 367 ? 6.047 -14.109 -7.203 1 98.25 367 ALA A CA 1
ATOM 2887 C C . ALA A 1 367 ? 4.781 -14.008 -6.359 1 98.25 367 ALA A C 1
ATOM 2889 O O . ALA A 1 367 ? 4.77 -14.414 -5.191 1 98.25 367 ALA A O 1
ATOM 2890 N N . GLU A 1 368 ? 3.76 -13.531 -6.957 1 98.44 368 GLU A N 1
ATOM 2891 C CA . GLU A 1 368 ? 2.504 -13.336 -6.234 1 98.44 368 GLU A CA 1
ATOM 2892 C C . GLU A 1 368 ? 1.85 -14.672 -5.898 1 98.44 368 GLU A C 1
ATOM 2894 O O . GLU A 1 368 ? 1.294 -14.836 -4.809 1 98.44 368 GLU A O 1
ATOM 2899 N N . MET A 1 369 ? 1.875 -15.602 -6.832 1 98.25 369 MET A N 1
ATOM 2900 C CA . MET A 1 369 ? 1.374 -16.938 -6.52 1 98.25 369 MET A CA 1
ATOM 2901 C C . MET A 1 369 ? 2.119 -17.531 -5.328 1 98.25 369 MET A C 1
ATOM 2903 O O . MET A 1 369 ? 1.504 -18.109 -4.43 1 98.25 369 MET A O 1
ATOM 2907 N N . TYR A 1 370 ? 3.41 -17.375 -5.418 1 98.31 370 TYR A N 1
ATOM 2908 C CA . TYR A 1 370 ? 4.227 -17.922 -4.344 1 98.31 370 TYR A CA 1
ATOM 2909 C C . TYR A 1 370 ? 3.957 -17.219 -3.025 1 98.31 370 TYR A C 1
ATOM 2911 O O . TYR A 1 370 ? 3.871 -17.844 -1.975 1 98.31 370 TYR A O 1
ATOM 2919 N N . LEU A 1 371 ? 3.832 -15.898 -3.049 1 98.5 371 LEU A N 1
ATOM 2920 C CA . LEU A 1 371 ? 3.5 -15.141 -1.849 1 98.5 371 LEU A CA 1
ATOM 2921 C C . LEU A 1 371 ? 2.17 -15.602 -1.264 1 98.5 371 LEU A C 1
ATOM 2923 O O . LEU A 1 371 ? 2.049 -15.773 -0.048 1 98.5 371 LEU A O 1
ATOM 2927 N N . LEU A 1 372 ? 1.196 -15.789 -2.111 1 98.44 372 LEU A N 1
ATOM 2928 C CA . LEU A 1 372 ? -0.088 -16.312 -1.65 1 98.44 372 LEU A CA 1
ATOM 2929 C C . LEU A 1 372 ? 0.083 -17.656 -0.956 1 98.44 372 LEU A C 1
ATOM 2931 O O . LEU A 1 372 ? -0.597 -17.938 0.033 1 98.44 372 LEU A O 1
ATOM 2935 N N . SER A 1 373 ? 0.963 -18.422 -1.434 1 97.5 373 SER A N 1
ATOM 2936 C CA . SER A 1 373 ? 1.184 -19.75 -0.864 1 97.5 373 SER A CA 1
ATOM 2937 C C . SER A 1 373 ? 1.789 -19.656 0.532 1 97.5 373 SER A C 1
ATOM 2939 O O . SER A 1 373 ? 1.794 -20.641 1.278 1 97.5 373 SER A O 1
ATOM 2941 N N . LEU A 1 374 ? 2.301 -18.547 0.909 1 97 374 LEU A N 1
ATOM 2942 C CA . LEU A 1 374 ? 2.922 -18.344 2.215 1 97 374 LEU A CA 1
ATOM 2943 C C . LEU A 1 374 ? 1.922 -17.781 3.215 1 97 374 LEU A C 1
ATOM 2945 O O . LEU A 1 374 ? 2.275 -17.5 4.363 1 97 374 LEU A O 1
ATOM 2949 N N . THR A 1 375 ? 0.693 -17.578 2.824 1 97.25 375 THR A N 1
ATOM 2950 C CA . THR A 1 375 ? -0.324 -17.062 3.74 1 97.25 375 THR A CA 1
ATOM 2951 C C . THR A 1 375 ? -0.971 -18.203 4.516 1 97.25 375 THR A C 1
ATOM 2953 O O . THR A 1 375 ? -0.88 -19.375 4.113 1 97.25 375 THR A O 1
ATOM 2956 N N . ASP A 1 376 ? -1.604 -17.906 5.621 1 96.12 376 ASP A N 1
ATOM 2957 C CA . ASP A 1 376 ? -2.188 -18.891 6.527 1 96.12 376 ASP A CA 1
ATOM 2958 C C . ASP A 1 376 ? -3.559 -19.344 6.027 1 96.12 376 ASP A C 1
ATOM 2960 O O . ASP A 1 376 ? -3.959 -20.484 6.262 1 96.12 376 ASP A O 1
ATOM 2964 N N . VAL A 1 377 ? -4.285 -18.422 5.473 1 97.19 377 VAL A N 1
ATOM 2965 C CA . VAL A 1 377 ? -5.605 -18.688 4.914 1 97.19 377 VAL A CA 1
ATOM 2966 C C . VAL A 1 377 ? -5.746 -18.016 3.555 1 97.19 377 VAL A C 1
ATOM 2968 O O . VAL A 1 377 ? -5.082 -17 3.285 1 97.19 377 VAL A O 1
ATOM 2971 N N . LEU A 1 378 ? -6.621 -18.625 2.688 1 97.94 378 LEU A N 1
ATOM 2972 C CA . LEU A 1 378 ? -6.73 -18.125 1.319 1 97.94 378 LEU A CA 1
ATOM 2973 C C . LEU A 1 378 ? -8.195 -17.969 0.913 1 97.94 378 LEU A C 1
ATOM 2975 O O . LEU A 1 378 ? -9.016 -18.844 1.204 1 97.94 378 LEU A O 1
ATOM 2979 N N . VAL A 1 379 ? -8.5 -16.828 0.34 1 98.5 379 VAL A N 1
ATOM 2980 C CA . VAL A 1 379 ? -9.742 -16.578 -0.382 1 98.5 379 VAL A CA 1
ATOM 2981 C C . VAL A 1 379 ? -9.453 -16.406 -1.871 1 98.5 379 VAL A C 1
ATOM 2983 O O . VAL A 1 379 ? -8.641 -15.562 -2.256 1 98.5 379 VAL A O 1
ATOM 2986 N N . THR A 1 380 ? -10.055 -17.203 -2.73 1 97.31 380 THR A N 1
ATOM 2987 C CA . THR A 1 380 ? -9.742 -17.141 -4.156 1 97.31 380 THR A CA 1
ATOM 2988 C C . THR A 1 380 ? -11.023 -17.031 -4.984 1 97.31 380 THR A C 1
ATOM 2990 O O . THR A 1 380 ? -12.094 -17.469 -4.551 1 97.31 380 THR A O 1
ATOM 2993 N N . THR A 1 381 ? -10.906 -16.422 -6.109 1 94.94 381 THR A N 1
ATOM 2994 C CA . THR A 1 381 ? -11.992 -16.422 -7.082 1 94.94 381 THR A CA 1
ATOM 2995 C C . THR A 1 381 ? -12.109 -17.781 -7.762 1 94.94 381 THR A C 1
ATOM 2997 O O . THR A 1 381 ? -11.102 -18.422 -8.062 1 94.94 381 THR A O 1
ATOM 3000 N N . GLY A 1 382 ? -13.312 -18.219 -8.016 1 93.06 382 GLY A N 1
ATOM 3001 C CA . GLY A 1 382 ? -13.539 -19.5 -8.664 1 93.06 382 GLY A CA 1
ATOM 3002 C C . GLY A 1 382 ? -12.961 -19.562 -10.062 1 93.06 382 GLY A C 1
ATOM 3003 O O . GLY A 1 382 ? -12.82 -18.547 -10.734 1 93.06 382 GLY A O 1
ATOM 3004 N N . VAL A 1 383 ? -12.516 -20.75 -10.445 1 92.94 383 VAL A N 1
ATOM 3005 C CA . VAL A 1 383 ? -12.086 -21.125 -11.789 1 92.94 383 VAL A CA 1
ATOM 3006 C C . VAL A 1 383 ? -10.773 -20.406 -12.125 1 92.94 383 VAL A C 1
ATOM 3008 O O . VAL A 1 383 ? -10.484 -20.156 -13.297 1 92.94 383 VAL A O 1
ATOM 3011 N N . SER A 1 384 ? -10.062 -19.984 -11.156 1 93.81 384 SER A N 1
ATOM 3012 C CA . SER A 1 384 ? -8.789 -19.312 -11.391 1 93.81 384 SER A CA 1
ATOM 3013 C C . SER A 1 384 ? -7.617 -20.266 -11.211 1 93.81 384 SER A C 1
ATOM 3015 O O . SER A 1 384 ? -7.355 -20.734 -10.094 1 93.81 384 SER A O 1
ATOM 3017 N N . THR A 1 385 ? -6.875 -20.453 -12.273 1 96.38 385 THR A N 1
ATOM 3018 C CA . THR A 1 385 ? -5.695 -21.312 -12.172 1 96.38 385 THR A CA 1
ATOM 3019 C C . THR A 1 385 ? -4.617 -20.641 -11.328 1 96.38 385 THR A C 1
ATOM 3021 O O . THR A 1 385 ? -3.812 -21.312 -10.688 1 96.38 385 THR A O 1
ATOM 3024 N N . PHE A 1 386 ? -4.676 -19.281 -11.297 1 96.5 386 PHE A N 1
ATOM 3025 C CA . PHE A 1 386 ? -3.799 -18.516 -10.414 1 96.5 386 PHE A CA 1
ATOM 3026 C C . PHE A 1 386 ? -4.023 -18.922 -8.961 1 96.5 386 PHE A C 1
ATOM 3028 O O . PHE A 1 386 ? -3.078 -19.266 -8.25 1 96.5 386 PHE A O 1
ATOM 3035 N N . GLY A 1 387 ? -5.23 -18.984 -8.586 1 97.5 387 GLY A N 1
ATOM 3036 C CA . GLY A 1 387 ? -5.617 -19.391 -7.242 1 97.5 387 GLY A CA 1
ATOM 3037 C C . GLY A 1 387 ? -5.324 -20.859 -6.957 1 97.5 387 GLY A C 1
ATOM 3038 O O . GLY A 1 387 ? -4.871 -21.203 -5.863 1 97.5 387 GLY A O 1
ATOM 3039 N N . TYR A 1 388 ? -5.504 -21.719 -7.98 1 97.94 388 TYR A N 1
ATOM 3040 C CA . TYR A 1 388 ? -5.254 -23.141 -7.832 1 97.94 388 TYR A CA 1
ATOM 3041 C C . TYR A 1 388 ? -3.789 -23.406 -7.496 1 97.94 388 TYR A C 1
ATOM 3043 O O . TYR A 1 388 ? -3.486 -24.203 -6.605 1 97.94 388 TYR A O 1
ATOM 3051 N N . VAL A 1 389 ? -2.955 -22.688 -8.188 1 98.31 389 VAL A N 1
ATOM 3052 C CA . VAL A 1 389 ? -1.526 -22.891 -7.961 1 98.31 389 VAL A CA 1
ATOM 3053 C C . VAL A 1 389 ? -1.156 -22.422 -6.555 1 98.31 389 VAL A C 1
ATOM 3055 O O . VAL A 1 389 ? -0.471 -23.141 -5.82 1 98.31 389 VAL A O 1
ATOM 3058 N N . ALA A 1 390 ? -1.67 -21.328 -6.199 1 98.19 390 ALA A N 1
ATOM 3059 C CA . ALA A 1 390 ? -1.352 -20.766 -4.887 1 98.19 390 ALA A CA 1
ATOM 3060 C C . ALA A 1 390 ? -1.835 -21.672 -3.768 1 98.19 390 ALA A C 1
ATOM 3062 O O . ALA A 1 390 ? -1.077 -22 -2.848 1 98.19 390 ALA A O 1
ATOM 3063 N N . GLN A 1 391 ? -3.049 -22.109 -3.844 1 97.06 391 GLN A N 1
ATOM 3064 C CA . GLN A 1 391 ? -3.602 -22.938 -2.777 1 97.06 391 GLN A CA 1
ATOM 3065 C C . GLN A 1 391 ? -2.908 -24.297 -2.719 1 97.06 391 GLN A C 1
ATOM 3067 O O . GLN A 1 391 ? -2.695 -24.844 -1.636 1 97.06 391 GLN A O 1
ATOM 3072 N N . GLY A 1 392 ? -2.615 -24.828 -3.922 1 96.94 392 GLY A N 1
ATOM 3073 C CA . GLY A 1 392 ? -1.898 -26.094 -3.971 1 96.94 392 GLY A CA 1
ATOM 3074 C C . GLY A 1 392 ? -0.515 -26.016 -3.354 1 96.94 392 GLY A C 1
ATOM 3075 O O . GLY A 1 392 ? -0.118 -26.906 -2.598 1 96.94 392 GLY A O 1
ATOM 3076 N N . LEU A 1 393 ? 0.187 -24.953 -3.682 1 97 393 LEU A N 1
ATOM 3077 C CA . LEU A 1 393 ? 1.521 -24.781 -3.117 1 97 393 LEU A CA 1
ATOM 3078 C C . LEU A 1 393 ? 1.445 -24.531 -1.615 1 97 393 LEU A C 1
ATOM 3080 O O . LEU A 1 393 ? 2.316 -24.969 -0.861 1 97 393 LEU A O 1
ATOM 3084 N N . ALA A 1 394 ? 0.449 -23.859 -1.204 1 95.75 394 ALA A N 1
ATOM 3085 C CA . ALA A 1 394 ? 0.271 -23.531 0.208 1 95.75 394 ALA A CA 1
ATOM 3086 C C . ALA A 1 394 ? -0.096 -24.766 1.019 1 95.75 394 ALA A C 1
ATOM 3088 O O . ALA A 1 394 ? 0.155 -24.828 2.225 1 95.75 394 ALA A O 1
ATOM 3089 N N . GLY A 1 395 ? -0.702 -25.719 0.364 1 94.06 395 GLY A N 1
ATOM 3090 C CA . GLY A 1 395 ? -1.25 -26.859 1.08 1 94.06 395 GLY A CA 1
ATOM 3091 C C . GLY A 1 395 ? -2.451 -26.5 1.938 1 94.06 395 GLY A C 1
ATOM 3092 O O . GLY A 1 395 ? -2.627 -27.047 3.025 1 94.06 395 GLY A O 1
ATOM 3093 N N . VAL A 1 396 ? -3.238 -25.5 1.448 1 93.75 396 VAL A N 1
ATOM 3094 C CA . VAL A 1 396 ? -4.375 -25.031 2.229 1 93.75 396 VAL A CA 1
ATOM 3095 C C . VAL A 1 396 ? -5.633 -25.031 1.363 1 93.75 396 VAL A C 1
ATOM 3097 O O . VAL A 1 396 ? -5.582 -24.688 0.183 1 93.75 396 VAL A O 1
ATOM 3100 N N . ARG A 1 397 ? -6.719 -25.516 1.974 1 94.31 397 ARG A N 1
ATOM 3101 C CA . ARG A 1 397 ? -8.016 -25.375 1.313 1 94.31 397 ARG A CA 1
ATOM 3102 C C . ARG A 1 397 ? -8.484 -23.922 1.333 1 94.31 397 ARG A C 1
ATOM 3104 O O . ARG A 1 397 ? -8.531 -23.297 2.393 1 94.31 397 ARG A O 1
ATOM 3111 N N . PRO A 1 398 ? -8.844 -23.406 0.223 1 96.94 398 PRO A N 1
ATOM 3112 C CA . PRO A 1 398 ? -9.25 -22.016 0.183 1 96.94 398 PRO A CA 1
ATOM 3113 C C . PRO A 1 398 ? -10.75 -21.828 0.436 1 96.94 398 PRO A C 1
ATOM 3115 O O . PRO A 1 398 ? -11.508 -22.797 0.403 1 96.94 398 PRO A O 1
ATOM 3118 N N . TRP A 1 399 ? -11.125 -20.656 0.823 1 97.69 399 TRP A N 1
ATOM 3119 C CA . TRP A 1 399 ? -12.492 -20.172 0.642 1 97.69 399 TRP A CA 1
ATOM 3120 C C . TRP A 1 399 ? -12.695 -19.641 -0.773 1 97.69 399 TRP A C 1
ATOM 3122 O O . TRP A 1 399 ? -11.984 -18.734 -1.216 1 97.69 399 TRP A O 1
ATOM 3132 N N . VAL A 1 400 ? -13.656 -20.156 -1.473 1 96.5 400 VAL A N 1
ATOM 3133 C CA . VAL A 1 400 ? -13.812 -19.844 -2.889 1 96.5 400 VAL A CA 1
ATOM 3134 C C . VAL A 1 400 ? -14.992 -18.891 -3.08 1 96.5 400 VAL A C 1
ATOM 3136 O O . VAL A 1 400 ? -16.078 -19.141 -2.549 1 96.5 400 VAL A O 1
ATOM 3139 N N . LEU A 1 401 ? -14.711 -17.812 -3.811 1 94.94 401 LEU A N 1
ATOM 3140 C CA . LEU A 1 401 ? -15.758 -16.891 -4.215 1 94.94 401 LEU A CA 1
ATOM 3141 C C . LEU A 1 401 ? -16.453 -17.375 -5.477 1 94.94 401 LEU A C 1
ATOM 3143 O O . LEU A 1 401 ? -15.938 -17.219 -6.582 1 94.94 401 LEU A O 1
ATOM 3147 N N . TYR A 1 402 ? -17.609 -17.891 -5.301 1 83.56 402 TYR A N 1
ATOM 3148 C CA . TYR A 1 402 ? -18.328 -18.438 -6.445 1 83.56 402 TYR A CA 1
ATOM 3149 C C . TYR A 1 402 ? -19.047 -17.344 -7.223 1 83.56 402 TYR A C 1
ATOM 3151 O O . TYR A 1 402 ? -19.453 -16.328 -6.645 1 83.56 402 TYR A O 1
ATOM 3159 N N . LYS A 1 403 ? -19.062 -17.453 -8.492 1 76 403 LYS A N 1
ATOM 3160 C CA . LYS A 1 403 ? -19.766 -16.484 -9.32 1 76 403 LYS A CA 1
ATOM 3161 C C . LYS A 1 403 ? -21.281 -16.578 -9.102 1 76 403 LYS A C 1
ATOM 3163 O O . LYS A 1 403 ? -21.812 -17.672 -8.945 1 76 403 LYS A O 1
ATOM 3168 N N . SER A 1 404 ? -21.828 -15.391 -8.82 1 61.25 404 SER A N 1
ATOM 3169 C CA . SER A 1 404 ? -23.281 -15.414 -8.648 1 61.25 404 SER A CA 1
ATOM 3170 C C . SER A 1 404 ? -23.984 -15.617 -9.984 1 61.25 404 SER A C 1
ATOM 3172 O O . SER A 1 404 ? -23.5 -15.164 -11.023 1 61.25 404 SER A O 1
ATOM 3174 N N . THR A 1 405 ? -24.828 -16.547 -9.984 1 55.75 405 THR A N 1
ATOM 3175 C CA . THR A 1 405 ? -25.719 -16.703 -11.125 1 55.75 405 THR A CA 1
ATOM 3176 C C . THR A 1 405 ? -26.469 -15.398 -11.406 1 55.75 405 THR A C 1
ATOM 3178 O O . THR A 1 405 ? -26.922 -15.164 -12.531 1 55.75 405 THR A O 1
ATOM 3181 N N . ASN A 1 406 ? -26.703 -14.688 -10.367 1 51.78 406 ASN A N 1
ATOM 3182 C CA . ASN A 1 406 ? -27.406 -13.414 -10.469 1 51.78 406 ASN A CA 1
ATOM 3183 C C . ASN A 1 406 ? -26.453 -12.234 -10.234 1 51.78 406 ASN A C 1
ATOM 3185 O O . ASN A 1 406 ? -25.875 -12.109 -9.156 1 51.78 406 ASN A O 1
ATOM 3189 N N . SER A 1 407 ? -26.078 -11.516 -11.312 1 59.16 407 SER A N 1
ATOM 3190 C CA . SER A 1 407 ? -25.047 -10.477 -11.391 1 59.16 407 SER A CA 1
ATOM 3191 C C . SER A 1 407 ? -25.219 -9.445 -10.281 1 59.16 407 SER A C 1
ATOM 3193 O O . SER A 1 407 ? -24.266 -8.758 -9.914 1 59.16 407 SER A O 1
ATOM 3195 N N . SER A 1 408 ? -26.469 -9.352 -9.789 1 60.31 408 SER A N 1
ATOM 3196 C CA . SER A 1 408 ? -26.734 -8.156 -8.992 1 60.31 408 SER A CA 1
ATOM 3197 C C . SER A 1 408 ? -26.672 -8.461 -7.5 1 60.31 408 SER A C 1
ATOM 319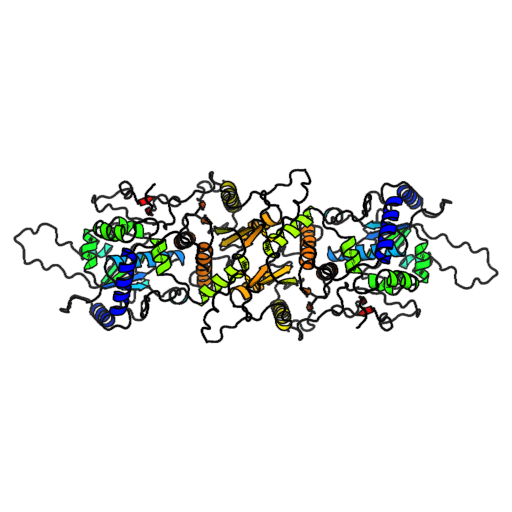9 O O . SER A 1 408 ? -26.781 -7.555 -6.672 1 60.31 408 SER A O 1
ATOM 3201 N N . ALA A 1 409 ? -26.484 -9.742 -7.219 1 71.62 409 ALA A N 1
ATOM 3202 C CA . ALA A 1 409 ? -26.562 -9.969 -5.777 1 71.62 409 ALA A CA 1
ATOM 3203 C C . ALA A 1 409 ? -25.391 -10.82 -5.289 1 71.62 409 ALA A C 1
ATOM 3205 O O . ALA A 1 409 ? -24.906 -11.688 -6.016 1 71.62 409 ALA A O 1
ATOM 3206 N N . VAL A 1 410 ? -24.875 -10.406 -4.129 1 84.94 410 VAL A N 1
ATOM 3207 C CA . VAL A 1 410 ? -23.859 -11.211 -3.449 1 84.94 410 VAL A CA 1
ATOM 3208 C C . VAL A 1 410 ? -24.453 -12.578 -3.088 1 84.94 410 VAL A C 1
ATOM 3210 O O . VAL A 1 410 ? -25.516 -12.664 -2.469 1 84.94 410 VAL A O 1
ATOM 3213 N N . PRO A 1 411 ? -23.906 -13.594 -3.572 1 86.38 411 PRO A N 1
ATOM 3214 C CA . PRO A 1 411 ? -24.391 -14.922 -3.209 1 86.38 411 PRO A CA 1
ATOM 3215 C C . PRO A 1 411 ? -24.438 -15.148 -1.699 1 86.38 411 PRO A C 1
ATOM 3217 O O . PRO A 1 411 ? -23.688 -14.5 -0.957 1 86.38 411 PRO A O 1
ATOM 3220 N N . ASP A 1 412 ? -25.422 -15.938 -1.264 1 86.31 412 ASP A N 1
ATOM 3221 C CA . ASP A 1 412 ? -25.516 -16.359 0.129 1 86.31 412 ASP A CA 1
ATOM 3222 C C . ASP A 1 412 ? -25.469 -17.891 0.24 1 86.31 412 ASP A C 1
ATOM 3224 O O . ASP A 1 412 ? -26.422 -18.578 -0.149 1 86.31 412 ASP A O 1
ATOM 3228 N N . PRO A 1 413 ? -24.422 -18.438 0.67 1 91.5 413 PRO A N 1
ATOM 3229 C CA . PRO A 1 413 ? -23.25 -17.812 1.3 1 91.5 413 PRO A CA 1
ATOM 3230 C C . PRO A 1 413 ? -22.328 -17.141 0.288 1 91.5 413 PRO A C 1
ATOM 3232 O O . PRO A 1 413 ? -22.312 -17.516 -0.888 1 91.5 413 PRO A O 1
ATOM 3235 N N . PRO A 1 414 ? -21.609 -16.172 0.806 1 94.5 414 PRO A N 1
ATOM 3236 C CA . PRO A 1 414 ? -20.75 -15.422 -0.122 1 94.5 414 PRO A CA 1
ATOM 3237 C C . PRO A 1 414 ? -19.578 -16.234 -0.63 1 94.5 414 PRO A C 1
ATOM 3239 O O . PRO A 1 414 ? -18.969 -15.898 -1.651 1 94.5 414 PRO A O 1
ATOM 3242 N N . CYS A 1 415 ? -19.172 -17.203 0.141 1 95.62 415 CYS A N 1
ATOM 3243 C CA . CYS A 1 415 ? -18.094 -18.094 -0.269 1 95.62 415 CYS A CA 1
ATOM 3244 C C . CYS A 1 415 ? -18.266 -19.484 0.334 1 95.62 415 CYS A C 1
ATOM 3246 O O . CYS A 1 415 ? -19.125 -19.688 1.195 1 95.62 415 CYS A O 1
ATOM 3248 N N . GLY A 1 416 ? -17.594 -20.422 -0.231 1 94.56 416 GLY A N 1
ATOM 3249 C CA . GLY A 1 416 ? -17.609 -21.781 0.274 1 94.56 416 GLY A CA 1
ATOM 3250 C C . GLY A 1 416 ? -16.219 -22.359 0.471 1 94.56 416 GLY A C 1
ATOM 3251 O O . GLY A 1 416 ? -15.297 -22.047 -0.285 1 94.56 416 GLY A O 1
ATOM 3252 N N . TRP A 1 417 ? -16.125 -23.125 1.545 1 94.94 417 TRP A N 1
ATOM 3253 C CA . TRP A 1 417 ? -14.883 -23.844 1.784 1 94.94 417 TRP A CA 1
ATOM 3254 C C . TRP A 1 417 ? -14.688 -24.953 0.752 1 94.94 417 TRP A C 1
ATOM 3256 O O . TRP A 1 417 ? -15.57 -25.797 0.573 1 94.94 417 TRP A O 1
ATOM 3266 N N . ASP A 1 418 ? -13.633 -24.953 0.064 1 93.94 418 ASP A N 1
ATOM 3267 C CA . ASP A 1 418 ? -13.422 -25.875 -1.048 1 93.94 418 ASP A CA 1
ATOM 3268 C C . ASP A 1 418 ? -13.336 -27.312 -0.554 1 93.94 418 ASP A C 1
ATOM 3270 O O . ASP A 1 418 ? -13.148 -27.562 0.64 1 93.94 418 ASP A O 1
ATOM 3274 N N . VAL A 1 419 ? -13.508 -28.219 -1.441 1 91.75 419 VAL A N 1
ATOM 3275 C CA . VAL A 1 419 ? -13.539 -29.625 -1.068 1 91.75 419 VAL A CA 1
ATOM 3276 C C . VAL A 1 419 ? -12.109 -30.141 -0.845 1 91.75 419 VAL A C 1
ATOM 3278 O O . VAL A 1 419 ? -11.891 -31.078 -0.089 1 91.75 419 VAL A O 1
ATOM 3281 N N . SER A 1 420 ? -11.125 -29.469 -1.436 1 94.38 420 SER A N 1
ATOM 3282 C CA . SER A 1 420 ? -9.711 -29.781 -1.244 1 94.38 420 SER A CA 1
ATOM 3283 C C . SER A 1 420 ? -8.82 -28.672 -1.788 1 94.38 420 SER A C 1
ATOM 3285 O O . SER A 1 420 ? -9.312 -27.719 -2.387 1 94.38 420 SER A O 1
ATOM 3287 N N . MET A 1 421 ? -7.527 -28.828 -1.588 1 94.75 421 MET A N 1
ATOM 3288 C CA . MET A 1 421 ? -6.57 -27.828 -2.074 1 94.75 421 MET A CA 1
ATOM 3289 C C . MET A 1 421 ? -6.141 -28.141 -3.504 1 94.75 421 MET A C 1
ATOM 3291 O O . MET A 1 421 ? -5.418 -27.359 -4.125 1 94.75 421 MET A O 1
ATOM 3295 N N . GLU A 1 422 ? -6.586 -29.281 -4.082 1 97.25 422 GLU A N 1
ATOM 3296 C CA . GLU A 1 422 ? -6.203 -29.719 -5.426 1 97.25 422 GLU A CA 1
ATOM 3297 C C . GLU A 1 422 ? -6.809 -28.797 -6.484 1 97.25 422 GLU A C 1
ATOM 3299 O O . GLU A 1 422 ? -7.953 -28.344 -6.352 1 97.25 422 GLU A O 1
ATOM 3304 N N . PRO A 1 423 ? -6.035 -28.484 -7.555 1 97.88 423 PRO A N 1
ATOM 3305 C CA . PRO A 1 423 ? -6.637 -27.75 -8.672 1 97.88 423 PRO A CA 1
ATOM 3306 C C . PRO A 1 423 ? -7.785 -28.516 -9.328 1 97.88 423 PRO A C 1
ATOM 3308 O O . PRO A 1 423 ? -7.863 -29.734 -9.219 1 97.88 423 PRO A O 1
ATOM 3311 N N . CYS A 1 424 ? -8.656 -27.828 -9.938 1 96.81 424 CYS A N 1
ATOM 3312 C CA . CYS A 1 424 ? -9.789 -28.391 -10.648 1 96.81 424 CYS A CA 1
ATOM 3313 C C . CYS A 1 424 ? -9.406 -28.781 -12.07 1 96.81 424 CYS A C 1
ATOM 3315 O O . CYS A 1 424 ? -8.742 -28 -12.766 1 96.81 424 CYS A O 1
ATOM 3317 N N . PHE A 1 425 ? -9.789 -29.953 -12.469 1 97.06 425 PHE A N 1
ATOM 3318 C CA . PHE A 1 425 ? -9.727 -30.328 -13.875 1 97.06 425 PHE A CA 1
ATOM 3319 C C . PHE A 1 425 ? -10.914 -29.75 -14.641 1 97.06 425 PHE A C 1
ATOM 3321 O O . PHE A 1 425 ? -12.039 -30.234 -14.523 1 97.06 425 PHE A O 1
ATOM 3328 N N . HIS A 1 426 ? -10.609 -28.891 -15.492 1 94.12 426 HIS A N 1
ATOM 3329 C CA . HIS A 1 426 ? -11.664 -28.078 -16.109 1 94.12 426 HIS A CA 1
ATOM 3330 C C . HIS A 1 426 ? -12.375 -28.844 -17.203 1 94.12 426 HIS A C 1
ATOM 3332 O O . HIS A 1 426 ? -13.539 -28.578 -17.516 1 94.12 426 HIS A O 1
ATOM 3338 N N . LYS A 1 427 ? -11.664 -29.797 -17.828 1 91.88 427 LYS A N 1
ATOM 3339 C CA . LYS A 1 427 ? -12.266 -30.547 -18.938 1 91.88 427 LYS A CA 1
ATOM 3340 C C . LYS A 1 427 ? -12 -32.031 -18.797 1 91.88 427 LYS A C 1
ATOM 3342 O O . LYS A 1 427 ? -11.273 -32.625 -19.609 1 91.88 427 LYS A O 1
ATOM 3347 N N . PRO A 1 428 ? -12.688 -32.594 -17.844 1 92.62 428 PRO A N 1
ATOM 3348 C CA . PRO A 1 428 ? -12.5 -34.031 -17.672 1 92.62 428 PRO A CA 1
ATOM 3349 C C . PRO A 1 428 ? -13.117 -34.844 -18.812 1 92.62 428 PRO A C 1
ATOM 3351 O O . PRO A 1 428 ? -13.945 -34.344 -19.562 1 92.62 428 PRO A O 1
ATOM 3354 N N . PRO A 1 429 ? -12.594 -36.094 -18.875 1 89.19 429 PRO A N 1
ATOM 3355 C CA . PRO A 1 429 ? -13.133 -36.938 -19.953 1 89.19 429 PRO A CA 1
ATOM 3356 C C . PRO A 1 429 ? -14.602 -37.281 -19.734 1 89.19 429 PRO A C 1
ATOM 3358 O O . PRO A 1 429 ? -15.039 -37.438 -18.578 1 89.19 429 PRO A O 1
ATOM 3361 N N . SER A 1 430 ? -15.336 -37.469 -20.781 1 82.88 430 SER A N 1
ATOM 3362 C CA . SER A 1 430 ? -16.734 -37.875 -20.719 1 82.88 430 SER A CA 1
ATOM 3363 C C . SER A 1 430 ? -16.938 -39.312 -21.094 1 82.88 430 SER A C 1
ATOM 3365 O O . SER A 1 430 ? -18.062 -39.812 -21.109 1 82.88 430 SER A O 1
ATOM 3367 N N . TYR A 1 431 ? -15.922 -39.938 -21.359 1 79.5 431 TYR A N 1
ATOM 3368 C CA . TYR A 1 431 ? -15.992 -41.375 -21.703 1 79.5 431 TYR A CA 1
ATOM 3369 C C . TYR A 1 431 ? -15.461 -42.219 -20.562 1 79.5 431 TYR A C 1
ATOM 3371 O O . TYR A 1 431 ? -14.305 -42.094 -20.156 1 79.5 431 TYR A O 1
ATOM 3379 N N . ASP A 1 432 ? -16.359 -43.125 -20.141 1 79.25 432 ASP A N 1
ATOM 3380 C CA . ASP A 1 432 ? -15.961 -44.062 -19.109 1 79.25 432 ASP A CA 1
ATOM 3381 C C . ASP A 1 432 ? -15.344 -45.312 -19.703 1 79.25 432 ASP A C 1
ATOM 3383 O O . ASP A 1 432 ? -16.047 -46.188 -20.234 1 79.25 432 ASP A O 1
ATOM 3387 N N . CYS A 1 433 ? -14.109 -45.406 -19.578 1 82.56 433 CYS A N 1
ATOM 3388 C CA . CYS A 1 433 ? -13.375 -46.531 -20.172 1 82.56 433 CYS A CA 1
ATOM 3389 C C . CYS A 1 433 ? -13.758 -47.844 -19.516 1 82.56 433 CYS A C 1
ATOM 3391 O O . CYS A 1 433 ? -13.648 -48.906 -20.141 1 82.56 433 CYS A O 1
ATOM 3393 N N . ARG A 1 434 ? -14.055 -47.844 -18.234 1 75.12 434 ARG A N 1
ATOM 3394 C CA . ARG A 1 434 ? -14.43 -49.062 -17.516 1 75.12 434 ARG A CA 1
ATOM 3395 C C . ARG A 1 434 ? -15.758 -49.625 -18.016 1 75.12 434 ARG A C 1
ATOM 3397 O O . ARG A 1 434 ? -15.891 -50.844 -18.203 1 75.12 434 ARG A O 1
ATOM 3404 N N . LEU A 1 435 ? -16.578 -48.75 -18.281 1 77.06 435 LEU A N 1
ATOM 3405 C CA . LEU A 1 435 ? -17.922 -49.125 -18.703 1 77.06 435 LEU A CA 1
ATOM 3406 C C . LEU A 1 435 ? -18.062 -49.062 -20.219 1 77.06 435 LEU A C 1
ATOM 3408 O O . LEU A 1 435 ? -19.078 -49.5 -20.766 1 77.06 435 LEU A O 1
ATOM 3412 N N . LYS A 1 436 ? -17.094 -48.594 -20.812 1 76.88 436 LYS A N 1
ATOM 3413 C CA . LYS A 1 436 ? -17.062 -48.438 -22.25 1 76.88 436 LYS A CA 1
ATOM 3414 C C . LYS A 1 436 ? -18.297 -47.688 -22.75 1 76.88 436 LYS A C 1
ATOM 3416 O O . LYS A 1 436 ? -18.969 -48.125 -23.672 1 76.88 436 LYS A O 1
ATOM 3421 N N . GLN A 1 437 ? -18.625 -46.656 -22 1 81.25 437 GLN A N 1
ATOM 3422 C CA . GLN A 1 437 ? -19.781 -45.875 -22.375 1 81.25 437 GLN A CA 1
ATOM 3423 C C . GLN A 1 437 ? -19.578 -44.406 -22.047 1 81.25 437 GLN A C 1
ATOM 3425 O O . GLN A 1 437 ? -18.766 -44.062 -21.188 1 81.25 437 GLN A O 1
ATOM 3430 N N . TRP A 1 438 ? -20.312 -43.656 -22.781 1 76.81 438 TRP A N 1
ATOM 3431 C CA . TRP A 1 438 ? -20.375 -42.219 -22.5 1 76.81 438 TRP A CA 1
ATOM 3432 C C . TRP A 1 438 ? -21.203 -41.969 -21.25 1 76.81 438 TRP A C 1
ATOM 3434 O O . TRP A 1 438 ? -22.25 -42.562 -21.047 1 76.81 438 TRP A O 1
ATOM 3444 N N . THR A 1 439 ? -20.531 -41.219 -20.422 1 76.81 439 THR A N 1
ATOM 3445 C CA . THR A 1 439 ? -21.25 -40.938 -19.188 1 76.81 439 THR A CA 1
ATOM 3446 C C . THR A 1 439 ? -21.25 -39.438 -18.906 1 76.81 439 THR A C 1
ATOM 3448 O O . THR A 1 439 ? -20.328 -38.719 -19.297 1 76.81 439 THR A O 1
ATOM 3451 N N . ALA A 1 440 ? -22.344 -39.156 -18.312 1 71.12 440 ALA A N 1
ATOM 3452 C CA . ALA A 1 440 ? -22.516 -37.75 -17.922 1 71.12 440 ALA A CA 1
ATOM 3453 C C . ALA A 1 440 ? -21.641 -37.438 -16.719 1 71.12 440 ALA A C 1
ATOM 3455 O O . ALA A 1 440 ? -21.25 -36.25 -16.516 1 71.12 440 ALA A O 1
ATOM 3456 N N . ASP A 1 441 ? -21.375 -38.469 -15.883 1 82.44 441 ASP A N 1
ATOM 3457 C CA . ASP A 1 441 ? -20.578 -38.219 -14.68 1 82.44 441 ASP A CA 1
ATOM 3458 C C . ASP A 1 441 ? -19.609 -39.375 -14.406 1 82.44 441 ASP A C 1
ATOM 3460 O O . ASP A 1 441 ? -19.984 -40.375 -13.797 1 82.44 441 ASP A O 1
ATOM 3464 N N . ILE A 1 442 ? -18.438 -39.188 -14.688 1 79.56 442 ILE A N 1
ATOM 3465 C CA . ILE A 1 442 ? -17.422 -40.219 -14.594 1 79.56 442 ILE A CA 1
ATOM 3466 C C . ILE A 1 442 ? -16.969 -40.375 -13.141 1 79.56 442 ILE A C 1
ATOM 3468 O O . ILE A 1 442 ? -16.344 -41.375 -12.781 1 79.56 442 ILE A O 1
ATOM 3472 N N . SER A 1 443 ? -17.391 -39.406 -12.273 1 79.88 443 SER A N 1
ATOM 3473 C CA . SER A 1 443 ? -16.906 -39.406 -10.898 1 79.88 443 SER A CA 1
ATOM 3474 C C . SER A 1 443 ? -17.828 -40.188 -9.977 1 79.88 443 SER A C 1
ATOM 3476 O O . SER A 1 443 ? -17.469 -40.469 -8.836 1 79.88 443 SER A O 1
ATOM 3478 N N . LYS A 1 444 ? -19 -40.531 -10.336 1 78.06 444 LYS A N 1
ATOM 3479 C CA . LYS A 1 444 ? -20.047 -41.094 -9.484 1 78.06 444 LYS A CA 1
ATOM 3480 C C . LYS A 1 444 ? -19.516 -42.312 -8.719 1 78.06 444 LYS A C 1
ATOM 3482 O O . LYS A 1 444 ? -19.844 -42.5 -7.543 1 78.06 444 LYS A O 1
ATOM 3487 N N . ASP A 1 445 ? -18.672 -43.125 -9.227 1 76.31 445 ASP A N 1
ATOM 3488 C CA . ASP A 1 445 ? -18.281 -44.344 -8.523 1 76.31 445 ASP A CA 1
ATOM 3489 C C . ASP A 1 445 ? -16.797 -44.312 -8.148 1 76.31 445 ASP A C 1
ATOM 3491 O O . ASP A 1 445 ? -16.188 -45.344 -7.871 1 76.31 445 ASP A O 1
ATOM 3495 N N . VAL A 1 446 ? -16.266 -43.094 -8.047 1 84.62 446 VAL A N 1
ATOM 3496 C CA . VAL A 1 446 ? -14.867 -42.938 -7.633 1 84.62 446 VAL A CA 1
ATOM 3497 C C . VAL A 1 446 ? -14.797 -42.094 -6.367 1 84.62 446 VAL A C 1
ATOM 3499 O O . VAL A 1 446 ? -14.93 -40.875 -6.426 1 84.62 446 VAL A O 1
ATOM 3502 N N . PRO A 1 447 ? -14.609 -42.656 -5.223 1 85.31 447 PRO A N 1
ATOM 3503 C CA . PRO A 1 447 ? -14.789 -41.969 -3.945 1 85.31 447 PRO A CA 1
ATOM 3504 C C . PRO A 1 447 ? -13.812 -40.812 -3.771 1 85.31 447 PRO A C 1
ATOM 3506 O O . PRO A 1 447 ? -14.094 -39.875 -3.01 1 85.31 447 PRO A O 1
ATOM 3509 N N . TYR A 1 448 ? -12.703 -40.844 -4.395 1 90.94 448 TYR A N 1
ATOM 3510 C CA . TYR A 1 448 ? -11.703 -39.812 -4.133 1 90.94 448 TYR A CA 1
ATOM 3511 C C . TYR A 1 448 ? -11.688 -38.781 -5.238 1 90.94 448 TYR A C 1
ATOM 3513 O O . TYR A 1 448 ? -10.742 -38 -5.348 1 90.94 448 TYR A O 1
ATOM 3521 N N . ILE A 1 449 ? -12.688 -38.781 -6.082 1 93.12 449 ILE A N 1
ATOM 3522 C CA . ILE A 1 449 ? -12.891 -37.75 -7.098 1 93.12 449 ILE A CA 1
ATOM 3523 C C . ILE A 1 449 ? -14.273 -37.125 -6.938 1 93.12 449 ILE A C 1
ATOM 3525 O O . ILE A 1 449 ? -15.273 -37.844 -6.812 1 93.12 449 ILE A O 1
ATOM 3529 N N . GLN A 1 450 ? -14.328 -35.812 -6.859 1 93.12 450 GLN A N 1
ATOM 3530 C CA . GLN A 1 450 ? -15.578 -35.062 -6.773 1 93.12 450 GLN A CA 1
ATOM 3531 C C . GLN A 1 450 ? -15.602 -33.906 -7.785 1 93.12 450 GLN A C 1
ATOM 3533 O O . GLN A 1 450 ? -14.578 -33.594 -8.383 1 93.12 450 GLN A O 1
ATOM 3538 N N . HIS A 1 451 ? -16.75 -33.438 -8 1 92.38 451 HIS A N 1
ATOM 3539 C CA . HIS A 1 451 ? -16.875 -32.219 -8.812 1 92.38 451 HIS A CA 1
ATOM 3540 C C . HIS A 1 451 ? -16.328 -31.016 -8.078 1 92.38 451 HIS A C 1
ATOM 3542 O O . HIS A 1 451 ? -16.422 -30.922 -6.855 1 92.38 451 HIS A O 1
ATOM 3548 N N . CYS A 1 452 ? -15.773 -30.141 -8.883 1 92.12 452 CYS A N 1
ATOM 3549 C CA . CYS A 1 452 ? -15.281 -28.891 -8.305 1 92.12 452 CYS A CA 1
ATOM 3550 C C . CYS A 1 452 ? -16.438 -28 -7.879 1 92.12 452 CYS A C 1
ATOM 3552 O O . CYS A 1 452 ? -17.469 -27.938 -8.547 1 92.12 452 CYS A O 1
ATOM 3554 N N . HIS A 1 453 ? -16.266 -27.297 -6.844 1 86.5 453 HIS A N 1
ATOM 3555 C CA . HIS A 1 453 ? -17.297 -26.391 -6.371 1 86.5 453 HIS A CA 1
ATOM 3556 C C . HIS A 1 453 ? -17.453 -25.188 -7.305 1 86.5 453 HIS A C 1
ATOM 3558 O O . HIS A 1 453 ? -18.547 -24.656 -7.469 1 86.5 453 HIS A O 1
ATOM 3564 N N . ASP A 1 454 ? -16.359 -24.812 -7.883 1 87.62 454 ASP A N 1
ATOM 3565 C CA . ASP A 1 454 ? -16.375 -23.594 -8.68 1 87.62 454 ASP A CA 1
ATOM 3566 C C . ASP A 1 454 ? -16.656 -23.891 -10.148 1 87.62 454 ASP A C 1
ATOM 3568 O O . ASP A 1 454 ? -16.859 -22.984 -10.953 1 87.62 454 ASP A O 1
ATOM 3572 N N . LEU A 1 455 ? -16.625 -25.141 -10.539 1 89.81 455 LEU A N 1
ATOM 3573 C CA . LEU A 1 455 ? -16.938 -25.594 -11.891 1 89.81 455 LEU A CA 1
ATOM 3574 C C . LEU A 1 455 ? -17.656 -26.953 -11.844 1 89.81 455 LEU A C 1
ATOM 3576 O O . LEU A 1 455 ? -17 -28 -11.75 1 89.81 455 LEU A O 1
ATOM 3580 N N . THR A 1 456 ? -18.844 -26.953 -12.117 1 87.12 456 THR A N 1
ATOM 3581 C CA . THR A 1 456 ? -19.719 -28.062 -11.773 1 87.12 456 THR A CA 1
ATOM 3582 C C . THR A 1 456 ? -19.359 -29.297 -12.586 1 87.12 456 THR A C 1
ATOM 3584 O O . THR A 1 456 ? -19.562 -30.438 -12.133 1 87.12 456 THR A O 1
ATOM 3587 N N . TRP A 1 457 ? -18.875 -29.094 -13.734 1 90.19 457 TRP A N 1
ATOM 3588 C CA . TRP A 1 457 ? -18.547 -30.266 -14.539 1 90.19 457 TRP A CA 1
ATOM 3589 C C . TRP A 1 457 ? -17.094 -30.688 -14.344 1 90.19 457 TRP A C 1
ATOM 3591 O O . TRP A 1 457 ? -16.672 -31.734 -14.828 1 90.19 457 TRP A O 1
ATOM 3601 N N . GLY A 1 458 ? -16.328 -29.781 -13.664 1 93.69 458 GLY A N 1
ATOM 3602 C CA . GLY A 1 458 ? -14.93 -30.094 -13.406 1 93.69 458 GLY A CA 1
ATOM 3603 C C . GLY A 1 458 ? -14.742 -31.156 -12.352 1 93.69 458 GLY A C 1
ATOM 3604 O O . GLY A 1 458 ? -15.672 -31.469 -11.602 1 93.69 458 GLY A O 1
ATOM 3605 N N . LEU A 1 459 ? -13.555 -31.75 -12.336 1 94.75 459 LEU A N 1
ATOM 3606 C CA . LEU A 1 459 ? -13.25 -32.781 -11.352 1 94.75 459 LEU A CA 1
ATOM 3607 C C . LEU A 1 459 ? -12.047 -32.406 -10.5 1 94.75 459 LEU A C 1
ATOM 3609 O O . LEU A 1 459 ? -11.125 -31.734 -10.992 1 94.75 459 LEU A O 1
ATOM 3613 N N . LYS A 1 460 ? -12.07 -32.906 -9.297 1 95.38 460 LYS A N 1
ATOM 3614 C CA . LYS A 1 460 ? -10.977 -32.656 -8.367 1 95.38 460 LYS A CA 1
ATOM 3615 C C . LYS A 1 460 ? -10.75 -33.844 -7.438 1 95.38 460 LYS A C 1
ATOM 3617 O O . LYS A 1 460 ? -11.688 -34.594 -7.125 1 95.38 460 LYS A O 1
ATOM 3622 N N . LEU A 1 461 ? -9.469 -33.969 -7.086 1 96.56 461 LEU A N 1
ATOM 3623 C CA . LEU A 1 461 ? -9.125 -35 -6.109 1 96.56 461 LEU A CA 1
ATOM 3624 C C . LEU A 1 461 ? -9.461 -34.562 -4.695 1 96.56 461 LEU A C 1
ATOM 3626 O O . LEU A 1 461 ? -9.25 -33.375 -4.348 1 96.56 461 LEU A O 1
ATOM 3630 N N . VAL A 1 462 ? -10.016 -35.469 -3.928 1 94.5 462 VAL A N 1
ATOM 3631 C CA . VAL A 1 462 ? -10.375 -35.156 -2.547 1 94.5 462 VAL A CA 1
ATOM 3632 C C . VAL A 1 462 ? -9.805 -36.219 -1.615 1 94.5 462 VAL A C 1
ATOM 3634 O O . VAL A 1 462 ? -9.438 -37.312 -2.062 1 94.5 462 VAL A O 1
ATOM 3637 N N . GLY A 1 463 ? -9.461 -35.812 -0.337 1 82.88 463 GLY A N 1
ATOM 3638 C CA . GLY A 1 463 ? -8.945 -36.75 0.643 1 82.88 463 GLY A CA 1
ATOM 3639 C C . GLY A 1 463 ? -10.008 -37.688 1.187 1 82.88 463 GLY A C 1
ATOM 3640 O O . GLY A 1 463 ? -11.172 -37.625 0.772 1 82.88 463 GLY A O 1
ATOM 3641 N N . ARG A 1 464 ? -9.57 -38.656 2.021 1 62.12 464 ARG A N 1
ATOM 3642 C CA . ARG A 1 464 ? -10.508 -39.562 2.66 1 62.12 464 ARG A CA 1
ATOM 3643 C C . ARG A 1 464 ? -11.477 -38.812 3.57 1 62.12 464 ARG A C 1
ATOM 3645 O O . ARG A 1 464 ? -11.07 -37.875 4.266 1 62.12 464 ARG A O 1
ATOM 3652 N N . ASN A 1 465 ? -12.656 -38.594 2.988 1 46.66 465 ASN A N 1
ATOM 3653 C CA . ASN A 1 465 ? -13.688 -38.125 3.916 1 46.66 465 ASN A CA 1
ATOM 3654 C C . ASN A 1 465 ? -13.484 -38.719 5.312 1 46.66 465 ASN A C 1
ATOM 3656 O O . ASN A 1 465 ? -13.328 -39.906 5.473 1 46.66 465 ASN A O 1
ATOM 3660 N N . LYS A 1 466 ? -12.656 -38.031 6.223 1 38.25 466 LYS A N 1
ATOM 3661 C CA . LYS A 1 466 ? -12.961 -38.531 7.562 1 38.25 466 LYS A CA 1
ATOM 3662 C C . LYS A 1 466 ? -14.453 -38.438 7.859 1 38.25 466 LYS A C 1
ATOM 3664 O O . LYS A 1 466 ? -15.102 -37.438 7.492 1 38.25 466 LYS A O 1
ATOM 3669 N N . MET B 1 1 ? 2.346 6.496 23.578 1 39.44 1 MET B N 1
ATOM 3670 C CA . MET B 1 1 ? 2.736 5.527 22.562 1 39.44 1 MET B CA 1
ATOM 3671 C C . MET B 1 1 ? 2.908 6.199 21.203 1 39.44 1 MET B C 1
ATOM 3673 O O . MET B 1 1 ? 3.727 5.77 20.391 1 39.44 1 MET B O 1
ATOM 3677 N N . TYR B 1 2 ? 2.182 7.09 20.938 1 49.5 2 TYR B N 1
ATOM 3678 C CA . TYR B 1 2 ? 2.244 7.746 19.625 1 49.5 2 TYR B CA 1
ATOM 3679 C C . TYR B 1 2 ? 3.016 9.055 19.719 1 49.5 2 TYR B C 1
ATOM 3681 O O . TYR B 1 2 ? 2.559 10.086 19.219 1 49.5 2 TYR B O 1
ATOM 3689 N N . ARG B 1 3 ? 3.928 8.953 20.812 1 52.03 3 ARG B N 1
ATOM 3690 C CA . ARG B 1 3 ? 4.707 10.188 20.859 1 52.03 3 ARG B CA 1
ATOM 3691 C C . ARG B 1 3 ? 6.141 9.945 20.406 1 52.03 3 ARG B C 1
ATOM 3693 O O . ARG B 1 3 ? 6.754 8.938 20.766 1 52.03 3 ARG B O 1
ATOM 3700 N N . GLY B 1 4 ? 6.469 10.445 19.266 1 53.25 4 GLY B N 1
ATOM 3701 C CA . GLY B 1 4 ? 7.902 10.484 19 1 53.25 4 GLY B CA 1
ATOM 3702 C C . GLY B 1 4 ? 8.711 11.008 20.172 1 53.25 4 GLY B C 1
ATOM 3703 O O . GLY B 1 4 ? 8.148 11.539 21.141 1 53.25 4 GLY B O 1
ATOM 3704 N N . LYS B 1 5 ? 9.805 10.453 20.672 1 51.97 5 LYS B N 1
ATOM 3705 C CA . LYS B 1 5 ? 10.641 10.953 21.75 1 51.97 5 LYS B CA 1
ATOM 3706 C C . LYS B 1 5 ? 10.906 12.453 21.594 1 51.97 5 LYS B C 1
ATOM 3708 O O . LYS B 1 5 ? 11.883 12.852 20.953 1 51.97 5 LYS B O 1
ATOM 3713 N N . PRO B 1 6 ? 9.836 13.234 21.906 1 57.38 6 PRO B N 1
ATOM 3714 C CA . PRO B 1 6 ? 10.195 14.633 21.688 1 57.38 6 PRO B CA 1
ATOM 3715 C C . PRO B 1 6 ? 11.336 15.102 22.594 1 57.38 6 PRO B C 1
ATOM 3717 O O . PRO B 1 6 ? 11.273 14.906 23.812 1 57.38 6 PRO B O 1
ATOM 3720 N N . GLY B 1 7 ? 12.477 15.039 22.094 1 64.38 7 GLY B N 1
ATOM 3721 C CA . GLY B 1 7 ? 13.617 15.492 22.875 1 64.38 7 GLY B CA 1
ATOM 3722 C C . GLY B 1 7 ? 13.477 16.922 23.375 1 64.38 7 GLY B C 1
ATOM 3723 O O . GLY B 1 7 ? 14.305 17.391 24.141 1 64.38 7 GLY B O 1
ATOM 3724 N N . ARG B 1 8 ? 12.297 17.641 23.062 1 83.5 8 ARG B N 1
ATOM 3725 C CA . ARG B 1 8 ? 12.242 19.047 23.469 1 83.5 8 ARG B CA 1
ATOM 3726 C C . ARG B 1 8 ? 11.164 19.266 24.531 1 83.5 8 ARG B C 1
ATOM 3728 O O . ARG B 1 8 ? 10.008 18.891 24.328 1 83.5 8 ARG B O 1
ATOM 3735 N N . ARG B 1 9 ? 11.508 19.859 25.625 1 90.06 9 ARG B N 1
ATOM 3736 C CA . ARG B 1 9 ? 10.57 20.141 26.703 1 90.06 9 ARG B CA 1
ATOM 3737 C C . ARG B 1 9 ? 10.266 21.625 26.812 1 90.06 9 ARG B C 1
ATOM 3739 O O . ARG B 1 9 ? 11.164 22.453 26.641 1 90.06 9 ARG B O 1
ATOM 3746 N N . PRO B 1 10 ? 9.023 21.969 27.062 1 95.12 10 PRO B N 1
ATOM 3747 C CA . PRO B 1 10 ? 8.688 23.391 27.234 1 95.12 10 PRO B CA 1
ATOM 3748 C C . PRO B 1 10 ? 9.305 23.984 28.5 1 95.12 10 PRO B C 1
ATOM 3750 O O . PRO B 1 10 ? 9.523 23.266 29.484 1 95.12 10 PRO B O 1
ATOM 3753 N N . SER B 1 11 ? 9.531 25.281 28.531 1 96.88 11 SER B N 1
ATOM 3754 C CA . SER B 1 11 ? 10.039 25.953 29.719 1 96.88 11 SER B CA 1
ATOM 3755 C C . SER B 1 11 ? 8.961 26.062 30.797 1 96.88 11 SER B C 1
ATOM 3757 O O . SER B 1 11 ? 7.77 26.031 30.5 1 96.88 11 SER B O 1
ATOM 3759 N N . ALA B 1 12 ? 9.445 26.172 31.984 1 97.5 12 ALA B N 1
ATOM 3760 C CA . ALA B 1 12 ? 8.508 26.359 33.094 1 97.5 12 ALA B CA 1
ATOM 3761 C C . ALA B 1 12 ? 7.684 27.641 32.906 1 97.5 12 ALA B C 1
ATOM 3763 O O . ALA B 1 12 ? 6.5 27.672 33.25 1 97.5 12 ALA B O 1
ATOM 3764 N N . TYR B 1 13 ? 8.328 28.594 32.375 1 98.38 13 TYR B N 1
ATOM 3765 C CA . TYR B 1 13 ? 7.637 29.859 32.156 1 98.38 13 TYR B CA 1
ATOM 3766 C C . TYR B 1 13 ? 6.562 29.703 31.094 1 98.38 13 TYR B C 1
ATOM 3768 O O . TYR B 1 13 ? 5.465 30.25 31.219 1 98.38 13 TYR B O 1
ATOM 3776 N N . LEU B 1 14 ? 6.848 29 30.016 1 98.38 14 LEU B N 1
ATOM 3777 C CA . LEU B 1 14 ? 5.832 28.75 29 1 98.38 14 LEU B CA 1
ATOM 3778 C C . LEU B 1 14 ? 4.629 28.031 29.594 1 98.38 14 LEU B C 1
ATOM 3780 O O . LEU B 1 14 ? 3.482 28.391 29.328 1 98.38 14 LEU B O 1
ATOM 3784 N N . ILE B 1 15 ? 4.922 27.062 30.406 1 98 15 ILE B N 1
ATOM 3785 C CA . ILE B 1 15 ? 3.85 26.312 31.047 1 98 15 ILE B CA 1
ATOM 3786 C C . ILE B 1 15 ? 2.98 27.25 31.87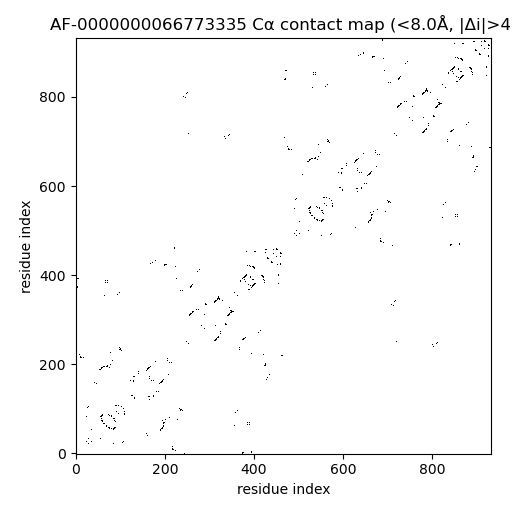5 1 98 15 ILE B C 1
ATOM 3788 O O . ILE B 1 15 ? 1.751 27.172 31.828 1 98 15 ILE B O 1
ATOM 3792 N N . SER B 1 16 ? 3.652 28.125 32.594 1 98.19 16 SER B N 1
ATOM 3793 C CA . SER B 1 16 ? 2.922 29.078 33.438 1 98.19 16 SER B CA 1
ATOM 3794 C C . SER B 1 16 ? 2.068 30 32.562 1 98.19 16 SER B C 1
ATOM 3796 O O . SER B 1 16 ? 0.922 30.297 32.938 1 98.19 16 SER B O 1
ATOM 3798 N N . LYS B 1 17 ? 2.572 30.453 31.531 1 98.19 17 LYS B N 1
ATOM 3799 C CA . LYS B 1 17 ? 1.845 31.344 30.625 1 98.19 17 LYS B CA 1
ATOM 3800 C C . LYS B 1 17 ? 0.64 30.625 30 1 98.19 17 LYS B C 1
ATOM 3802 O O . LYS B 1 17 ? -0.419 31.234 29.828 1 98.19 17 LYS B O 1
ATOM 3807 N N . LEU B 1 18 ? 0.821 29.344 29.656 1 97.94 18 LEU B N 1
ATOM 3808 C CA . LEU B 1 18 ? -0.271 28.562 29.078 1 97.94 18 LEU B CA 1
ATOM 3809 C C . LEU B 1 18 ? -1.396 28.375 30.094 1 97.94 18 LEU B C 1
ATOM 3811 O O . LEU B 1 18 ? -2.574 28.469 29.75 1 97.94 18 LEU B O 1
ATOM 3815 N N . ARG B 1 19 ? -1.035 28.188 31.312 1 97.81 19 ARG B N 1
ATOM 3816 C CA . ARG B 1 19 ? -2.045 28.047 32.375 1 97.81 19 ARG B CA 1
ATOM 3817 C C . ARG B 1 19 ? -2.803 29.359 32.562 1 97.81 19 ARG B C 1
ATOM 3819 O O . ARG B 1 19 ? -4.02 29.359 32.75 1 97.81 19 ARG B O 1
ATOM 3826 N N . ARG B 1 20 ? -2.061 30.422 32.562 1 97.75 20 ARG B N 1
ATOM 3827 C CA . ARG B 1 20 ? -2.697 31.734 32.656 1 97.75 20 ARG B CA 1
ATOM 3828 C C . ARG B 1 20 ? -3.646 31.984 31.5 1 97.75 20 ARG B C 1
ATOM 3830 O O . ARG B 1 20 ? -4.727 32.531 31.672 1 97.75 20 ARG B O 1
ATOM 3837 N N . HIS B 1 21 ? -3.244 31.562 30.375 1 98.06 21 HIS B N 1
ATOM 3838 C CA . HIS B 1 21 ? -4.094 31.75 29.203 1 98.06 21 HIS B CA 1
ATOM 3839 C C . HIS B 1 21 ? -5.352 30.891 29.297 1 98.06 21 HIS B C 1
ATOM 3841 O O . HIS B 1 21 ? -6.438 31.328 28.906 1 98.06 21 HIS B O 1
ATOM 3847 N N . GLU B 1 22 ? -5.203 29.688 29.719 1 98.06 22 GLU B N 1
ATOM 3848 C CA . GLU B 1 22 ? -6.363 28.828 29.953 1 98.06 22 GLU B CA 1
ATOM 3849 C C . GLU B 1 22 ? -7.367 29.5 30.891 1 98.06 22 GLU B C 1
ATOM 3851 O O . GLU B 1 22 ? -8.578 29.438 30.641 1 98.06 22 GLU B O 1
ATOM 3856 N N . ALA B 1 23 ? -6.824 30.062 31.922 1 97.56 23 ALA B N 1
ATOM 3857 C CA . ALA B 1 23 ? -7.688 30.766 32.875 1 97.56 23 ALA B CA 1
ATOM 3858 C C . ALA B 1 23 ? -8.398 31.938 32.219 1 97.56 23 ALA B C 1
ATOM 3860 O O . ALA B 1 23 ? -9.578 32.188 32.469 1 97.56 23 ALA B O 1
ATOM 3861 N N . LEU B 1 24 ? -7.652 32.625 31.438 1 97.94 24 LEU B N 1
ATOM 3862 C CA . LEU B 1 24 ? -8.234 33.75 30.703 1 97.94 24 LEU B CA 1
ATOM 3863 C C . LEU B 1 24 ? -9.344 33.25 29.781 1 97.94 24 LEU B C 1
ATOM 3865 O O . LEU B 1 24 ? -10.422 33.844 29.719 1 97.94 24 LEU B O 1
ATOM 3869 N N . GLN B 1 25 ? -9.102 32.188 29.047 1 98.06 25 GLN B N 1
ATOM 3870 C CA . GLN B 1 25 ? -10.078 31.609 28.141 1 98.06 25 GLN B CA 1
ATOM 3871 C C . GLN B 1 25 ? -11.344 31.188 28.875 1 98.06 25 GLN B C 1
ATOM 3873 O O . GLN B 1 25 ? -12.453 31.375 28.375 1 98.06 25 GLN B O 1
ATOM 3878 N N . ARG B 1 26 ? -11.211 30.703 30 1 97.12 26 ARG B N 1
ATOM 3879 C CA . ARG B 1 26 ? -12.344 30.25 30.797 1 97.12 26 ARG B CA 1
ATOM 3880 C C . ARG B 1 26 ? -13.164 31.438 31.312 1 97.12 26 ARG B C 1
ATOM 3882 O O . ARG B 1 26 ? -14.391 31.375 31.328 1 97.12 26 ARG B O 1
ATOM 3889 N N . ARG B 1 27 ? -12.5 32.438 31.641 1 96.94 27 ARG B N 1
ATOM 3890 C CA . ARG B 1 27 ? -13.141 33.594 32.219 1 96.94 27 ARG B CA 1
ATOM 3891 C C . ARG B 1 27 ? -13.82 34.469 31.172 1 96.94 27 ARG B C 1
ATOM 3893 O O . ARG B 1 27 ? -14.844 35.094 31.438 1 96.94 27 ARG B O 1
ATOM 3900 N N . CYS B 1 28 ? -13.219 34.5 30 1 97.56 28 CYS B N 1
ATOM 3901 C CA . CYS B 1 28 ? -13.609 35.531 29.031 1 97.56 28 CYS B CA 1
ATOM 3902 C C . CYS B 1 28 ? -14.039 34.906 27.719 1 97.56 28 CYS B C 1
ATOM 3904 O O . CYS B 1 28 ? -14.469 35.594 26.797 1 97.56 28 CYS B O 1
ATOM 3906 N N . GLY B 1 29 ? -13.984 33.562 27.625 1 96.88 29 GLY B N 1
ATOM 3907 C CA . GLY B 1 29 ? -14.312 32.875 26.375 1 96.88 29 GLY B CA 1
ATOM 3908 C C . GLY B 1 29 ? -15.805 32.812 26.109 1 96.88 29 GLY B C 1
ATOM 3909 O O . GLY B 1 29 ? -16.609 33.281 26.906 1 96.88 29 GLY B O 1
ATOM 3910 N N . PRO B 1 30 ? -16.156 32.25 24.953 1 95.88 30 PRO B N 1
ATOM 3911 C CA . PRO B 1 30 ? -17.562 32.094 24.609 1 95.88 30 PRO B CA 1
ATOM 3912 C C . PRO B 1 30 ? -18.391 31.406 25.703 1 95.88 30 PRO B C 1
ATOM 3914 O O . PRO B 1 30 ? -17.906 30.469 26.344 1 95.88 30 PRO B O 1
ATOM 3917 N N . GLY B 1 31 ? -19.656 32 25.891 1 93.56 31 GLY B N 1
ATOM 3918 C CA . GLY B 1 31 ? -20.531 31.438 26.906 1 93.56 31 GLY B CA 1
ATOM 3919 C C . GLY B 1 31 ? -20.438 32.125 28.25 1 93.56 31 GLY B C 1
ATOM 3920 O O . GLY B 1 31 ? -21.219 31.875 29.156 1 93.56 31 GLY B O 1
ATOM 3921 N N . THR B 1 32 ? -19.5 33 28.406 1 95.81 32 THR B N 1
ATOM 3922 C CA . THR B 1 32 ? -19.328 33.719 29.672 1 95.81 32 THR B CA 1
ATOM 3923 C C . THR B 1 32 ? -20.031 35.094 29.609 1 95.81 32 THR B C 1
ATOM 3925 O O . THR B 1 32 ? -20.375 35.562 28.516 1 95.81 32 THR B O 1
ATOM 3928 N N . THR B 1 33 ? -20.172 35.656 30.766 1 94.81 33 THR B N 1
ATOM 3929 C CA . THR B 1 33 ? -20.75 37 30.844 1 94.81 33 THR B CA 1
ATOM 3930 C C . THR B 1 33 ? -19.812 38.031 30.25 1 94.81 33 THR B C 1
ATOM 3932 O O . THR B 1 33 ? -20.25 38.938 29.562 1 94.81 33 THR B O 1
ATOM 3935 N N . ALA B 1 34 ? -18.562 37.844 30.516 1 95.12 34 ALA B N 1
ATOM 3936 C CA . ALA B 1 34 ? -17.562 38.75 29.984 1 95.12 34 ALA B CA 1
ATOM 3937 C C . ALA B 1 34 ? -17.609 38.781 28.453 1 95.12 34 ALA B C 1
ATOM 3939 O O . ALA B 1 34 ? -17.5 39.875 27.844 1 95.12 34 ALA B O 1
ATOM 3940 N N . TYR B 1 35 ? -17.781 37.625 27.875 1 95.31 35 TYR B N 1
ATOM 3941 C CA . TYR B 1 35 ? -17.844 37.531 26.422 1 95.31 35 TYR B CA 1
ATOM 3942 C C . TYR B 1 35 ? -19.094 38.219 25.891 1 95.31 35 TYR B C 1
ATOM 3944 O O . TYR B 1 35 ? -19.016 38.969 24.906 1 95.31 35 TYR B O 1
ATOM 3952 N N . SER B 1 36 ? -20.203 38.031 26.531 1 93.12 36 SER B N 1
ATOM 3953 C CA . SER B 1 36 ? -21.469 38.625 26.109 1 93.12 36 SER B CA 1
ATOM 3954 C C . SER B 1 36 ? -21.406 40.156 26.203 1 93.12 36 SER B C 1
ATOM 3956 O O . SER B 1 36 ? -21.891 40.844 25.312 1 93.12 36 SER B O 1
ATOM 3958 N N . ASN B 1 37 ? -20.812 40.594 27.281 1 91.69 37 ASN B N 1
ATOM 3959 C CA . ASN B 1 37 ? -20.641 42.031 27.438 1 91.69 37 ASN B CA 1
ATOM 3960 C C . ASN B 1 37 ? -19.781 42.625 26.344 1 91.69 37 ASN B C 1
ATOM 3962 O O . ASN B 1 37 ? -20.078 43.688 25.812 1 91.69 37 ASN B O 1
ATOM 3966 N N . ALA B 1 38 ? -18.703 41.938 26.078 1 92.88 38 ALA B N 1
ATOM 3967 C CA . ALA B 1 38 ? -17.797 42.406 25.031 1 92.88 38 ALA B CA 1
ATOM 3968 C C . ALA B 1 38 ? -18.5 42.438 23.672 1 92.88 38 ALA B C 1
ATOM 3970 O O . ALA B 1 38 ? -18.25 43.344 22.875 1 92.88 38 ALA B O 1
ATOM 3971 N N . LEU B 1 39 ? -19.375 41.531 23.375 1 91.81 39 LEU B N 1
ATOM 3972 C CA . LEU B 1 39 ? -20.125 41.5 22.125 1 91.81 39 LEU B CA 1
ATOM 3973 C C . LEU B 1 39 ? -21.094 42.656 22.031 1 91.81 39 LEU B C 1
ATOM 3975 O O . LEU B 1 39 ? -21.266 43.25 20.969 1 91.81 39 LEU B O 1
ATOM 3979 N N . GLU B 1 40 ? -21.703 42.906 23.094 1 87.94 40 GLU B N 1
ATOM 3980 C CA . GLU B 1 40 ? -22.641 44.031 23.125 1 87.94 40 GLU B CA 1
ATOM 3981 C C . GLU B 1 40 ? -21.922 45.375 22.891 1 87.94 40 GLU B C 1
ATOM 3983 O O . GLU B 1 40 ? -22.438 46.25 22.188 1 87.94 40 GLU B O 1
ATOM 3988 N N . GLN B 1 41 ? -20.75 45.438 23.5 1 85.75 41 GLN B N 1
ATOM 3989 C CA . GLN B 1 41 ? -19.938 46.625 23.281 1 85.75 41 GLN B CA 1
ATOM 3990 C C . GLN B 1 41 ? -19.547 46.781 21.812 1 85.75 41 GLN B C 1
ATOM 3992 O O . GLN B 1 41 ? -19.531 47.875 21.281 1 85.75 41 GLN B O 1
ATOM 3997 N N . LEU B 1 42 ? -19.219 45.656 21.188 1 89.69 42 LEU B N 1
ATOM 3998 C CA . LEU B 1 42 ? -18.828 45.656 19.781 1 89.69 42 LEU B CA 1
ATOM 3999 C C . LEU B 1 42 ? -20 46.062 18.891 1 89.69 42 LEU B C 1
ATOM 4001 O O . LEU B 1 42 ? -19.828 46.812 17.922 1 89.69 42 LEU B O 1
ATOM 4005 N N . ARG B 1 43 ? -21.188 45.594 19.172 1 87.06 43 ARG B N 1
ATOM 4006 C CA . ARG B 1 43 ? -22.391 45.906 18.406 1 87.06 43 ARG B CA 1
ATOM 4007 C C . ARG B 1 43 ? -22.734 47.375 18.531 1 87.06 43 ARG B C 1
ATOM 4009 O O . ARG B 1 43 ? -23.219 48 17.578 1 87.06 43 ARG B O 1
ATOM 4016 N N . ALA B 1 44 ? -22.641 47.844 19.656 1 77.38 44 ALA B N 1
ATOM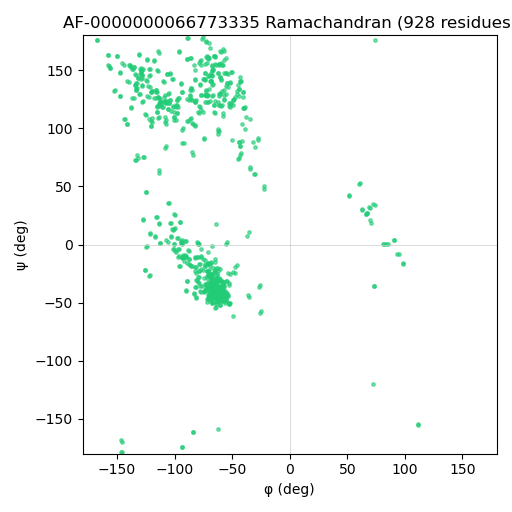 4017 C CA . ALA B 1 44 ? -22.984 49.25 19.922 1 77.38 44 ALA B CA 1
ATOM 4018 C C . ALA B 1 44 ? -22 50.188 19.25 1 77.38 44 ALA B C 1
ATOM 4020 O O . ALA B 1 44 ? -22.297 51.375 19.062 1 77.38 44 ALA B O 1
ATOM 4021 N N . GLY B 1 45 ? -20.969 49.531 18.562 1 62.72 45 GLY B N 1
ATOM 4022 C CA . GLY B 1 45 ? -19.922 50.312 17.922 1 62.72 45 GLY B CA 1
ATOM 4023 C C . GLY B 1 45 ? -18.984 50.938 18.922 1 62.72 45 GLY B C 1
ATOM 4024 O O . GLY B 1 45 ? -18.953 50.562 20.094 1 62.72 45 GLY B O 1
ATOM 4025 N N . SER B 1 46 ? -18.938 52.344 18.875 1 52.38 46 SER B N 1
ATOM 4026 C CA . SER B 1 46 ? -17.938 53.188 19.516 1 52.38 46 SER B CA 1
ATOM 4027 C C . SER B 1 46 ? -17.953 53.031 21.031 1 52.38 46 SER B C 1
ATOM 4029 O O . SER B 1 46 ? -18.859 52.406 21.578 1 52.38 46 SER B O 1
ATOM 4031 N N . MET B 1 47 ? -17.344 54.188 21.641 1 48.78 47 MET B N 1
ATOM 4032 C CA . MET B 1 47 ? -16.797 54.656 22.906 1 48.78 47 MET B CA 1
ATOM 4033 C C . MET B 1 47 ? -17.875 54.719 23.984 1 48.78 47 MET B C 1
ATOM 4035 O O . MET B 1 47 ? -18.297 55.812 24.391 1 48.78 47 MET B O 1
ATOM 4039 N N . SER B 1 48 ? -18.859 54.062 23.688 1 44.41 48 SER B N 1
ATOM 4040 C CA . SER B 1 48 ? -19.766 54.406 24.781 1 44.41 48 SER B CA 1
ATOM 4041 C C . SER B 1 48 ? -19.047 54.406 26.125 1 44.41 48 SER B C 1
ATOM 4043 O O . SER B 1 48 ? -17.969 53.812 26.25 1 44.41 48 SER B O 1
ATOM 4045 N N . THR B 1 49 ? -19.422 55.281 26.969 1 47.31 49 THR B N 1
ATOM 4046 C CA . THR B 1 49 ? -19.062 55.594 28.344 1 47.31 49 THR B CA 1
ATOM 4047 C C . THR B 1 49 ? -18.781 54.344 29.156 1 47.31 49 THR B C 1
ATOM 4049 O O . THR B 1 49 ? -18.75 54.375 30.375 1 47.31 49 THR B O 1
ATOM 4052 N N . ILE B 1 50 ? -18.75 53.219 28.516 1 47.75 50 ILE B N 1
ATOM 4053 C CA . ILE B 1 50 ? -18.797 52.031 29.375 1 47.75 50 ILE B CA 1
ATOM 4054 C C . ILE B 1 50 ? -17.406 51.719 29.875 1 47.75 50 ILE B C 1
ATOM 4056 O O . ILE B 1 50 ? -16.406 52.031 29.234 1 47.75 50 ILE B O 1
ATOM 4060 N N . ALA B 1 51 ? -17.328 51.031 31.062 1 54.88 51 ALA B N 1
ATOM 4061 C CA . ALA B 1 51 ? -16.219 50.531 31.875 1 54.88 51 ALA B CA 1
ATOM 4062 C C . ALA B 1 51 ? -15.188 49.844 31 1 54.88 51 ALA B C 1
ATOM 4064 O O . ALA B 1 51 ? -15.523 49.281 29.938 1 54.88 51 ALA B O 1
ATOM 4065 N N . PRO B 1 52 ? -14 50.125 31.281 1 63.66 52 PRO B N 1
ATOM 4066 C CA . PRO B 1 52 ? -12.914 49.438 30.578 1 63.66 52 PRO B CA 1
ATOM 4067 C C . PRO B 1 52 ? -13.18 47.938 30.375 1 63.66 52 PRO B C 1
ATOM 4069 O O . PRO B 1 52 ? -13.703 47.281 31.266 1 63.66 52 PRO B O 1
ATOM 4072 N N . PRO B 1 53 ? -13.062 47.531 29.062 1 74.31 53 PRO B N 1
ATOM 4073 C CA . PRO B 1 53 ? -13.367 46.125 28.781 1 74.31 53 PRO B CA 1
ATOM 4074 C C . PRO B 1 53 ? -12.578 45.156 29.656 1 74.31 53 PRO B C 1
ATOM 4076 O O . PRO B 1 53 ? -11.406 45.375 29.938 1 74.31 53 PRO B O 1
ATOM 4079 N N . GLU B 1 54 ? -13.211 44.219 30.141 1 83.62 54 GLU B N 1
ATOM 4080 C CA . GLU B 1 54 ? -12.633 43.188 31.016 1 83.62 54 GLU B CA 1
ATOM 4081 C C . GLU B 1 54 ? -11.641 42.312 30.25 1 83.62 54 GLU B C 1
ATOM 4083 O O . GLU B 1 54 ? -10.617 41.906 30.797 1 83.62 54 GLU B O 1
ATOM 4088 N N . CYS B 1 55 ? -12 42.125 29.031 1 95.62 55 CYS B N 1
ATOM 4089 C CA . CYS B 1 55 ? -11.219 41.156 28.25 1 95.62 55 CYS B CA 1
ATOM 4090 C C . CYS B 1 55 ? -11.016 41.688 26.828 1 95.62 55 CYS B C 1
ATOM 4092 O O . CYS B 1 55 ? -11.789 42.5 26.344 1 95.62 55 CYS B O 1
ATOM 4094 N N . ALA B 1 56 ? -9.984 41.25 26.219 1 96.88 56 ALA B N 1
ATOM 4095 C CA . ALA B 1 56 ? -9.688 41.5 24.797 1 96.88 56 ALA B CA 1
ATOM 4096 C C . ALA B 1 56 ? -9.656 40.188 24.016 1 96.88 56 ALA B C 1
ATOM 4098 O O . ALA B 1 56 ? -9.508 39.125 24.578 1 96.88 56 ALA B O 1
ATOM 4099 N N . TYR B 1 57 ? -9.844 40.344 22.688 1 97.5 57 TYR B N 1
ATOM 4100 C CA . TYR B 1 57 ? -10.031 39.125 21.875 1 97.5 57 TYR B CA 1
ATOM 4101 C C . TYR B 1 57 ? -9.234 39.219 20.578 1 97.5 57 TYR B C 1
ATOM 4103 O O . TYR B 1 57 ? -9.016 40.344 20.062 1 97.5 57 TYR B O 1
ATOM 4111 N N . ILE B 1 58 ? -8.859 38.125 20.125 1 98 58 ILE B N 1
ATOM 4112 C CA . ILE B 1 58 ? -8.297 38 18.781 1 98 58 ILE B CA 1
ATOM 4113 C C . ILE B 1 58 ? -8.992 36.875 18.016 1 98 58 ILE B C 1
ATOM 4115 O O . ILE B 1 58 ? -9.148 35.781 18.547 1 98 58 ILE B O 1
ATOM 4119 N N . VAL B 1 59 ? -9.461 37.156 16.797 1 96.75 59 VAL B N 1
ATOM 4120 C CA . VAL B 1 59 ? -10.094 36.188 15.914 1 96.75 59 VAL B CA 1
ATOM 4121 C C . VAL B 1 59 ? -9.141 35.812 14.781 1 96.75 59 VAL B C 1
ATOM 4123 O O . VAL B 1 59 ? -8.75 36.656 13.984 1 96.75 59 VAL B O 1
ATOM 4126 N N . SER B 1 60 ? -8.758 34.562 14.75 1 97 60 SER B N 1
ATOM 4127 C CA . SER B 1 60 ? -7.895 34.062 13.695 1 97 60 SER B CA 1
ATOM 4128 C C . SER B 1 60 ? -8.703 33.625 12.477 1 97 60 SER B C 1
ATOM 4130 O O . SER B 1 60 ? -9.594 32.75 12.594 1 97 60 SER B O 1
ATOM 4132 N N . ILE B 1 61 ? -8.328 34.125 11.297 1 94.5 61 ILE B N 1
ATOM 4133 C CA . ILE B 1 61 ? -9.039 33.844 10.055 1 94.5 61 ILE B CA 1
ATOM 4134 C C . ILE B 1 61 ? -8.062 33.344 8.992 1 94.5 61 ILE B C 1
ATOM 4136 O O . ILE B 1 61 ? -7.07 34.031 8.695 1 94.5 61 ILE B O 1
ATOM 4140 N N . SER B 1 62 ? -8.273 32.188 8.453 1 93.56 62 SER B N 1
ATOM 4141 C CA . SER B 1 62 ? -7.52 31.625 7.34 1 93.56 62 SER B CA 1
ATOM 4142 C C . SER B 1 62 ? -8.383 30.672 6.531 1 93.56 62 SER B C 1
ATOM 4144 O O . SER B 1 62 ? -9.078 29.812 7.098 1 93.56 62 SER B O 1
ATOM 4146 N N . TYR B 1 63 ? -8.375 30.797 5.164 1 87.75 63 TYR B N 1
ATOM 4147 C CA . TYR B 1 63 ? -9.258 29.969 4.355 1 87.75 63 TYR B CA 1
ATOM 4148 C C . TYR B 1 63 ? -8.461 29.125 3.359 1 87.75 63 TYR B C 1
ATOM 4150 O O . TYR B 1 63 ? -9.031 28.453 2.508 1 87.75 63 TYR B O 1
ATOM 4158 N N . SER B 1 64 ? -7.195 29.094 3.473 1 91.44 64 SER B N 1
ATOM 4159 C CA . SER B 1 64 ? -6.359 28.312 2.568 1 91.44 64 SER B CA 1
ATOM 4160 C C . SER B 1 64 ? -6.266 26.859 3.02 1 91.44 64 SER B C 1
ATOM 4162 O O . SER B 1 64 ? -7.176 26.344 3.678 1 91.44 64 SER B O 1
ATOM 4164 N N . GLY B 1 65 ? -5.27 26.188 2.518 1 92.19 65 GLY B N 1
ATOM 4165 C CA . GLY B 1 65 ? -5.117 24.797 2.875 1 92.19 65 GLY B CA 1
ATOM 4166 C C . GLY B 1 65 ? -4.941 24.578 4.367 1 92.19 65 GLY B C 1
ATOM 4167 O O . GLY B 1 65 ? -4.668 25.516 5.109 1 92.19 65 GLY B O 1
ATOM 4168 N N . LEU B 1 66 ? -5.078 23.375 4.785 1 95.12 66 LEU B N 1
ATOM 4169 C CA . LEU B 1 66 ? -5.078 23.031 6.203 1 95.12 66 LEU B CA 1
ATOM 4170 C C . LEU B 1 66 ? -3.766 23.453 6.859 1 95.12 66 LEU B C 1
ATOM 4172 O O . LEU B 1 66 ? -3.762 23.969 7.98 1 95.12 66 LEU B O 1
ATOM 4176 N N . GLY B 1 67 ? -2.633 23.25 6.191 1 96.19 67 GLY B N 1
ATOM 4177 C CA . GLY B 1 67 ? -1.358 23.703 6.734 1 96.19 67 GLY B CA 1
ATOM 4178 C C . GLY B 1 67 ? -1.323 25.188 7.047 1 96.19 67 GLY B C 1
ATOM 4179 O O . GLY B 1 67 ? -0.828 25.594 8.102 1 96.19 67 GLY B O 1
ATOM 4180 N N . ASN B 1 68 ? -1.898 25.953 6.199 1 95.81 68 ASN B N 1
ATOM 4181 C CA . ASN B 1 68 ? -1.975 27.391 6.402 1 95.81 68 ASN B CA 1
ATOM 4182 C C . ASN B 1 68 ? -2.844 27.734 7.605 1 95.81 68 ASN B C 1
ATOM 4184 O O . ASN B 1 68 ? -2.477 28.594 8.422 1 95.81 68 ASN B O 1
ATOM 4188 N N . ARG B 1 69 ? -3.889 27.109 7.711 1 96.25 69 ARG B N 1
ATOM 4189 C CA . ARG B 1 69 ? -4.828 27.391 8.789 1 96.25 69 ARG B CA 1
ATOM 4190 C C . ARG B 1 69 ? -4.227 27.047 10.148 1 96.25 69 ARG B C 1
ATOM 4192 O O . ARG B 1 69 ? -4.41 27.797 11.117 1 96.25 69 ARG B O 1
ATOM 4199 N N . ILE B 1 70 ? -3.516 25.953 10.141 1 97.62 70 ILE B N 1
ATOM 4200 C CA . ILE B 1 70 ? -2.865 25.547 11.383 1 97.62 70 ILE B CA 1
ATOM 4201 C C . ILE B 1 70 ? -1.798 26.562 11.766 1 97.62 70 ILE B C 1
ATOM 4203 O O . ILE B 1 70 ? -1.734 27 12.922 1 97.62 70 ILE B O 1
ATOM 4207 N N . LEU B 1 71 ? -1.069 26.984 10.836 1 98.25 71 LEU B N 1
ATOM 4208 C CA . LEU B 1 71 ? 0.011 27.938 11.094 1 98.25 71 LEU B CA 1
ATOM 4209 C C . LEU B 1 71 ? -0.544 29.312 11.469 1 98.25 71 LEU B C 1
ATOM 4211 O O . LEU B 1 71 ? 0.008 29.984 12.336 1 98.25 71 LEU B O 1
ATOM 4215 N N . ALA B 1 72 ? -1.605 29.656 10.844 1 97.62 72 ALA B N 1
ATOM 4216 C CA . ALA B 1 72 ? -2.273 30.922 11.172 1 97.62 72 ALA B CA 1
ATOM 4217 C C . ALA B 1 72 ? -2.811 30.891 12.602 1 97.62 72 ALA B C 1
ATOM 4219 O O . ALA B 1 72 ? -2.619 31.859 13.359 1 97.62 72 ALA B O 1
ATOM 4220 N N . ALA B 1 73 ? -3.41 29.812 12.93 1 98.06 73 ALA B N 1
ATOM 4221 C CA . ALA B 1 73 ? -3.98 29.688 14.266 1 98.06 73 ALA B CA 1
ATOM 4222 C C . ALA B 1 73 ? -2.887 29.688 15.328 1 98.06 73 ALA B C 1
ATOM 4224 O O . ALA B 1 73 ? -3.045 30.281 16.391 1 98.06 73 ALA B O 1
ATOM 4225 N N . ALA B 1 74 ? -1.818 29.047 15.055 1 98.56 74 ALA B N 1
ATOM 4226 C CA . ALA B 1 74 ? -0.692 29.047 15.984 1 98.56 74 ALA B CA 1
ATOM 4227 C C . ALA B 1 74 ? -0.121 30.453 16.172 1 98.56 74 ALA B C 1
ATOM 4229 O O . ALA B 1 74 ? 0.236 30.844 17.281 1 98.56 74 ALA B O 1
ATOM 4230 N N . SER B 1 75 ? -0.049 31.125 15.125 1 98.56 75 SER B N 1
ATOM 4231 C CA . SER B 1 75 ? 0.447 32.5 15.164 1 98.56 75 SER B CA 1
ATOM 4232 C C . SER B 1 75 ? -0.459 33.406 16.016 1 98.56 75 SER B C 1
ATOM 4234 O O . SER B 1 75 ? 0.02 34.156 16.859 1 98.56 75 SER B O 1
ATOM 4236 N N . ALA B 1 76 ? -1.708 33.25 15.742 1 98.5 76 ALA B N 1
ATOM 4237 C CA . ALA B 1 76 ? -2.68 34.031 16.5 1 98.5 76 ALA B CA 1
ATOM 4238 C C . ALA B 1 76 ? -2.633 33.688 17.984 1 98.5 76 ALA B C 1
ATOM 4240 O O . ALA B 1 76 ? -2.82 34.531 18.844 1 98.5 76 ALA B O 1
ATOM 4241 N N . PHE B 1 77 ? -2.41 32.469 18.234 1 98.81 77 PHE B N 1
ATOM 4242 C CA . PHE B 1 77 ? -2.338 32 19.609 1 98.81 77 PHE B CA 1
ATOM 4243 C C . PHE B 1 77 ? -1.159 32.625 20.344 1 98.81 77 PHE B C 1
ATOM 4245 O O . PHE B 1 77 ? -1.303 33.125 21.469 1 98.81 77 PHE B O 1
ATOM 4252 N N . LEU B 1 78 ? -0.011 32.562 19.734 1 98.88 78 LEU B N 1
ATOM 4253 C CA . LEU B 1 78 ? 1.139 33.188 20.375 1 98.88 78 LEU B CA 1
ATOM 4254 C C . LEU B 1 78 ? 0.873 34.656 20.656 1 98.88 78 LEU B C 1
ATOM 4256 O O . LEU B 1 78 ? 1.185 35.156 21.734 1 98.88 78 LEU B O 1
ATOM 4260 N N . TYR B 1 79 ? 0.308 35.312 19.719 1 98.75 79 TYR B N 1
ATOM 4261 C CA . TYR B 1 79 ? -0.02 36.719 19.891 1 98.75 79 TYR B CA 1
ATOM 4262 C C . TYR B 1 79 ? -1.006 36.906 21.047 1 98.75 79 TYR B C 1
ATOM 4264 O O . TYR B 1 79 ? -0.885 37.875 21.828 1 98.75 79 TYR B O 1
ATOM 4272 N N . ALA B 1 80 ? -1.963 36.062 21.094 1 98.75 80 ALA B N 1
ATOM 4273 C CA . ALA B 1 80 ? -2.941 36.094 22.172 1 98.75 80 ALA B CA 1
ATOM 4274 C C . ALA B 1 80 ? -2.26 36 23.531 1 98.75 80 ALA B C 1
ATOM 4276 O O . ALA B 1 80 ? -2.588 36.719 24.469 1 98.75 80 ALA B O 1
ATOM 4277 N N . VAL B 1 81 ? -1.361 35.125 23.609 1 98.56 81 VAL B N 1
ATOM 4278 C CA . VAL B 1 81 ? -0.646 34.906 24.859 1 98.56 81 VAL B CA 1
ATOM 4279 C C . VAL B 1 81 ? 0.193 36.125 25.203 1 98.56 81 VAL B C 1
ATOM 4281 O O . VAL B 1 81 ? 0.233 36.562 26.359 1 98.56 81 VAL B O 1
ATOM 4284 N N . LEU B 1 82 ? 0.819 36.688 24.234 1 98.31 82 LEU B N 1
ATOM 4285 C CA . LEU B 1 82 ? 1.709 37.844 24.422 1 98.31 82 LEU B CA 1
ATOM 4286 C C . LEU B 1 82 ? 0.921 39.094 24.828 1 98.31 82 LEU B C 1
ATOM 4288 O O . LEU B 1 82 ? 1.452 39.969 25.5 1 98.31 82 LEU B O 1
ATOM 4292 N N . THR B 1 83 ? -0.335 39.188 24.406 1 97.81 83 THR B N 1
ATOM 4293 C CA . THR B 1 83 ? -1.091 40.406 24.594 1 97.81 83 THR B CA 1
ATOM 4294 C C . THR B 1 83 ? -2.291 40.188 25.5 1 97.81 83 THR B C 1
ATOM 4296 O O . THR B 1 83 ? -3.178 41.031 25.594 1 97.81 83 THR B O 1
ATOM 4299 N N . ASP B 1 84 ? -2.379 39 26.078 1 96.69 84 ASP B N 1
ATOM 4300 C CA . ASP B 1 84 ? -3.428 38.656 27.031 1 96.69 84 ASP B CA 1
ATOM 4301 C C . ASP B 1 84 ? -4.809 38.781 26.406 1 96.69 84 ASP B C 1
ATOM 4303 O O . ASP B 1 84 ? -5.688 39.469 26.938 1 96.69 84 ASP B O 1
ATOM 4307 N N . ARG B 1 85 ? -4.949 38.156 25.312 1 98.19 85 ARG B N 1
ATOM 4308 C CA . ARG B 1 85 ? -6.219 38.125 24.594 1 98.19 85 ARG B CA 1
ATOM 4309 C C . ARG B 1 85 ? -6.801 36.719 24.562 1 98.19 85 ARG B C 1
ATOM 4311 O O . ARG B 1 85 ? -6.059 35.75 24.578 1 98.19 85 ARG B O 1
ATOM 4318 N N . VAL B 1 86 ? -8.094 36.656 24.531 1 98.31 86 VAL B N 1
ATOM 4319 C CA . VAL B 1 86 ? -8.773 35.375 24.266 1 98.31 86 VAL B CA 1
ATOM 4320 C C . VAL B 1 86 ? -8.609 35 22.797 1 98.31 86 VAL B C 1
ATOM 4322 O O . VAL B 1 86 ? -8.789 35.844 21.906 1 98.31 86 VAL B O 1
ATOM 4325 N N . LEU B 1 87 ? -8.242 33.75 22.562 1 98.62 87 LEU B N 1
ATOM 4326 C CA . LEU B 1 87 ? -8.109 33.281 21.188 1 98.62 87 LEU B CA 1
ATOM 4327 C C . LEU B 1 87 ? -9.445 32.719 20.672 1 98.62 87 LEU B C 1
ATOM 4329 O O . LEU B 1 87 ? -10.055 31.875 21.312 1 98.62 87 LEU B O 1
ATOM 4333 N N . LEU B 1 88 ? -9.867 33.25 19.562 1 97.69 88 LEU B N 1
ATOM 4334 C CA . LEU B 1 88 ? -10.992 32.688 18.828 1 97.69 88 LEU B CA 1
ATOM 4335 C C . LEU B 1 88 ? -10.57 32.344 17.406 1 97.69 88 LEU B C 1
ATOM 4337 O O . LEU B 1 88 ? -9.844 33.094 16.75 1 97.69 88 LEU B O 1
ATOM 4341 N N . VAL B 1 89 ? -11 31.172 16.969 1 96.94 89 VAL B N 1
ATOM 4342 C CA . VAL B 1 89 ? -10.672 30.688 15.633 1 96.94 89 VAL B CA 1
ATOM 4343 C C . VAL B 1 89 ? -11.945 30.562 14.805 1 96.94 89 VAL B C 1
ATOM 4345 O O . VAL B 1 89 ? -12.945 30 15.266 1 96.94 89 VAL B O 1
ATOM 4348 N N . ASP B 1 90 ? -11.891 31.109 13.625 1 94.06 90 ASP B N 1
ATOM 4349 C CA . ASP B 1 90 ? -12.992 30.906 12.695 1 94.06 90 ASP B CA 1
ATOM 4350 C C . ASP B 1 90 ? -13.234 29.422 12.438 1 94.06 90 ASP B C 1
ATOM 4352 O O . ASP B 1 90 ? -12.336 28.703 11.992 1 94.06 90 ASP B O 1
ATOM 4356 N N . PRO B 1 91 ? -14.477 28.984 12.656 1 91.56 91 PRO B N 1
ATOM 4357 C CA . PRO B 1 91 ? -14.734 27.547 12.562 1 91.56 91 PRO B CA 1
ATOM 4358 C C . PRO B 1 91 ? -14.891 27.062 11.117 1 91.56 91 PRO B C 1
ATOM 4360 O O . PRO B 1 91 ? -15.055 25.875 10.875 1 91.56 91 PRO B O 1
ATOM 4363 N N . SER B 1 92 ? -14.766 27.922 10.219 1 83.75 92 SER B N 1
ATOM 4364 C CA . SER B 1 92 ? -14.93 27.531 8.82 1 83.75 92 SER B CA 1
ATOM 4365 C C . SER B 1 92 ? -13.938 26.438 8.43 1 83.75 92 SER B C 1
ATOM 4367 O O . SER B 1 92 ? -12.945 26.219 9.125 1 83.75 92 SER B O 1
ATOM 4369 N N . ASN B 1 93 ? -14.242 25.641 7.457 1 80.5 93 ASN B N 1
ATOM 4370 C CA . ASN B 1 93 ? -13.445 24.562 6.891 1 80.5 93 ASN B CA 1
ATOM 4371 C C . ASN B 1 93 ? -13.18 23.469 7.918 1 80.5 93 ASN B C 1
ATOM 4373 O O . ASN B 1 93 ? -12.078 22.922 7.984 1 80.5 93 ASN B O 1
ATOM 4377 N N . ASP B 1 94 ? -14.094 23.297 8.805 1 83.56 94 ASP B N 1
ATOM 4378 C CA . ASP B 1 94 ? -14.211 22.141 9.672 1 83.56 94 ASP B CA 1
ATOM 4379 C C . ASP B 1 94 ? -13.133 22.141 10.75 1 83.56 94 ASP B C 1
ATOM 4381 O O . ASP B 1 94 ? -12.633 21.078 11.141 1 83.56 94 ASP B O 1
ATOM 4385 N N . MET B 1 95 ? -12.781 23.281 11.203 1 89.88 95 MET B N 1
ATOM 4386 C CA . MET B 1 95 ? -11.805 23.359 12.289 1 89.88 95 MET B CA 1
ATOM 4387 C C . MET B 1 95 ? -12.32 22.656 13.539 1 89.88 95 MET B C 1
ATOM 4389 O O . MET B 1 95 ? -11.547 22.062 14.289 1 89.88 95 MET B O 1
ATOM 4393 N N . ASP B 1 96 ? -13.641 22.656 13.672 1 90.19 96 ASP B N 1
ATOM 4394 C CA . ASP B 1 96 ? -14.266 22.047 14.836 1 90.19 96 ASP B CA 1
ATOM 4395 C C . ASP B 1 96 ? -14.273 20.516 14.719 1 90.19 96 ASP B C 1
ATOM 4397 O O . ASP B 1 96 ? -14.344 19.812 15.727 1 90.19 96 ASP B O 1
ATOM 4401 N N . ASP B 1 97 ? -14.156 20.078 13.531 1 94.12 97 ASP B N 1
ATOM 4402 C CA . ASP B 1 97 ? -14.211 18.625 13.297 1 94.12 97 ASP B CA 1
ATOM 4403 C C . ASP B 1 97 ? -12.812 18.031 13.25 1 94.12 97 ASP B C 1
ATOM 4405 O O . ASP B 1 97 ? -12.648 16.812 13.406 1 94.12 97 ASP B O 1
ATOM 4409 N N . LEU B 1 98 ? -11.836 18.812 13.047 1 96.56 98 LEU B N 1
ATOM 4410 C CA . LEU B 1 98 ? -10.469 18.344 12.859 1 96.56 98 LEU B CA 1
ATOM 4411 C C . LEU B 1 98 ? -9.742 18.25 14.203 1 96.56 98 LEU B C 1
ATOM 4413 O O . LEU B 1 98 ? -8.898 17.375 14.398 1 96.56 98 LEU B O 1
ATOM 4417 N N . PHE B 1 99 ? -10.156 19.172 15.125 1 97.06 99 PHE B N 1
ATOM 4418 C CA . PHE B 1 99 ? -9.367 19.312 16.344 1 97.06 99 PHE B CA 1
ATOM 4419 C C . PHE B 1 99 ? -10.25 19.203 17.578 1 97.06 99 PHE B C 1
ATOM 4421 O O . PHE B 1 99 ? -11.43 19.562 17.547 1 97.06 99 PHE B O 1
ATOM 4428 N N . CYS B 1 100 ? -9.648 18.719 18.656 1 95.31 100 CYS B N 1
ATOM 4429 C CA . CYS B 1 100 ? -10.266 18.797 19.984 1 95.31 100 CYS B CA 1
ATOM 4430 C C . CYS B 1 100 ? -10.125 20.203 20.547 1 95.31 100 CYS B C 1
ATOM 4432 O O . CYS B 1 100 ? -9.227 20.953 20.156 1 95.31 100 CYS B O 1
ATOM 4434 N N . GLU B 1 101 ? -10.984 20.484 21.484 1 95.25 101 GLU B N 1
ATOM 4435 C CA . GLU B 1 101 ? -10.844 21.75 22.203 1 95.25 101 GLU B CA 1
ATOM 4436 C C . GLU B 1 101 ? -9.539 21.781 23 1 95.25 101 GLU B C 1
ATOM 4438 O O . GLU B 1 101 ? -9.289 20.891 23.828 1 95.25 101 GLU B O 1
ATOM 4443 N N . PRO B 1 102 ? -8.781 22.766 22.719 1 95.5 102 PRO B N 1
ATOM 4444 C CA . PRO B 1 102 ? -7.488 22.766 23.406 1 95.5 102 PRO B CA 1
ATOM 4445 C C . PRO B 1 102 ? -7.582 23.328 24.828 1 95.5 102 PRO B C 1
ATOM 4447 O O . PRO B 1 102 ? -6.688 23.094 25.641 1 95.5 102 PRO B O 1
ATOM 4450 N N . PHE B 1 103 ? -8.633 24.078 25.109 1 96.25 103 PHE B N 1
ATOM 4451 C CA . PHE B 1 103 ? -8.773 24.703 26.422 1 96.25 103 PHE B CA 1
ATOM 4452 C C . PHE B 1 103 ? -9.867 24.016 27.234 1 96.25 103 PHE B C 1
ATOM 4454 O O . PHE B 1 103 ? -11.023 23.984 26.828 1 96.25 103 PHE B O 1
ATOM 4461 N N . PRO B 1 104 ? -9.539 23.5 28.391 1 91.5 104 PRO B N 1
ATOM 4462 C CA . PRO B 1 104 ? -10.539 22.781 29.203 1 91.5 104 PRO B CA 1
ATOM 4463 C C . PRO B 1 104 ? -11.711 23.672 29.594 1 91.5 104 PRO B C 1
ATOM 4465 O O . PRO B 1 104 ? -11.508 24.797 30.078 1 91.5 104 PRO B O 1
ATOM 4468 N N . GLY B 1 105 ? -12.914 23.219 29.391 1 91.62 105 GLY B N 1
ATOM 4469 C CA . GLY B 1 105 ? -14.117 23.859 29.906 1 91.62 105 GLY B CA 1
ATOM 4470 C C . GLY B 1 105 ? -14.578 25.031 29.047 1 91.62 105 GLY B C 1
ATOM 4471 O O . GLY B 1 105 ? -15.453 25.781 29.453 1 91.62 105 GLY B O 1
ATOM 4472 N N . THR B 1 106 ? -13.93 25.297 28.047 1 94.69 106 THR B N 1
ATOM 4473 C CA . THR B 1 106 ? -14.305 26.391 27.156 1 94.69 106 THR B CA 1
ATOM 4474 C C . THR B 1 106 ? -13.961 26.047 25.703 1 94.69 106 THR B C 1
ATOM 4476 O O . THR B 1 106 ? -13.594 24.906 25.406 1 94.69 106 THR B O 1
ATOM 4479 N N . THR B 1 107 ? -14.242 27.047 24.734 1 95.75 107 THR B N 1
ATOM 4480 C CA . THR B 1 107 ? -13.984 26.781 23.328 1 95.75 107 THR B CA 1
ATOM 4481 C C . THR B 1 107 ? -13.133 27.891 22.703 1 95.75 107 THR B C 1
ATOM 4483 O O . THR B 1 107 ? -13.18 29.031 23.156 1 95.75 107 THR B O 1
ATOM 4486 N N . TRP B 1 108 ? -12.312 27.5 21.797 1 97.31 108 TRP B N 1
ATOM 4487 C CA . TRP B 1 108 ? -11.555 28.484 21.031 1 97.31 108 TRP B CA 1
ATOM 4488 C C . TRP B 1 108 ? -12.266 28.828 19.734 1 97.31 108 TRP B C 1
ATOM 4490 O O . TRP B 1 108 ? -11.797 29.688 18.969 1 97.31 108 TRP B O 1
ATOM 4500 N N . LEU B 1 109 ? -13.453 28.25 19.438 1 96.69 109 LEU B N 1
ATOM 4501 C CA . LEU B 1 109 ? -14.18 28.484 18.203 1 96.69 109 LEU B CA 1
ATOM 4502 C C . LEU B 1 109 ? -15.055 29.734 18.312 1 96.69 109 LEU B C 1
ATOM 4504 O O . LEU B 1 109 ? -15.727 29.938 19.312 1 96.69 109 LEU B O 1
ATOM 4508 N N . LEU B 1 110 ? -14.945 30.5 17.25 1 95.69 110 LEU B N 1
ATOM 4509 C CA . LEU B 1 110 ? -15.828 31.656 17.141 1 95.69 110 LEU B CA 1
ATOM 4510 C C . LEU B 1 110 ? -17.281 31.219 17 1 95.69 110 LEU B C 1
ATOM 4512 O O . LEU B 1 110 ? -17.641 30.516 16.062 1 95.69 110 LEU B O 1
ATOM 4516 N N . PRO B 1 111 ? -18.094 31.641 17.938 1 92.69 111 PRO B N 1
ATOM 4517 C CA . PRO B 1 111 ? -19.5 31.234 17.844 1 92.69 111 PRO B CA 1
ATOM 4518 C C . PRO B 1 111 ? -20.234 31.906 16.688 1 92.69 111 PRO B C 1
ATOM 4520 O O . PRO B 1 111 ? -19.812 32.969 16.219 1 92.69 111 PRO B O 1
ATOM 4523 N N . PRO B 1 112 ? -21.297 31.25 16.375 1 88.31 112 PRO B N 1
ATOM 4524 C CA . PRO B 1 112 ? -22.141 31.938 15.391 1 88.31 112 PRO B CA 1
ATOM 4525 C C . PRO B 1 112 ? -22.703 33.25 15.914 1 88.31 112 PRO B C 1
ATOM 4527 O O . PRO B 1 112 ? -22.844 33.438 17.125 1 88.31 112 PRO B O 1
ATOM 4530 N N . GLY B 1 113 ? -23.016 34.188 14.992 1 81.94 113 GLY B N 1
ATOM 4531 C CA . GLY B 1 113 ? -23.625 35.438 15.359 1 81.94 113 GLY B CA 1
ATOM 4532 C C . GLY B 1 113 ? -22.609 36.531 15.656 1 81.94 113 GLY B C 1
ATOM 4533 O O . GLY B 1 113 ? -22.953 37.562 16.266 1 81.94 113 GLY B O 1
ATOM 4534 N N . PHE B 1 114 ? -21.375 36.25 15.477 1 87.12 114 PHE B N 1
ATOM 4535 C CA . PHE B 1 114 ? -20.375 37.312 15.578 1 87.12 114 PHE B CA 1
ATOM 4536 C C . PHE B 1 114 ? -20.797 38.531 14.781 1 87.12 114 PHE B C 1
ATOM 4538 O O . PHE B 1 114 ? -21.172 38.406 13.609 1 87.12 114 PHE B O 1
ATOM 4545 N N . PRO B 1 115 ? -20.797 39.594 15.445 1 85.81 115 PRO B N 1
ATOM 4546 C CA . PRO B 1 115 ? -21.469 40.75 14.867 1 85.81 115 PRO B CA 1
ATOM 4547 C C . PRO B 1 115 ? -20.719 41.344 13.68 1 85.81 115 PRO B C 1
ATOM 4549 O O . PRO B 1 115 ? -21.281 42.125 12.922 1 85.81 115 PRO B O 1
ATOM 4552 N N . VAL B 1 116 ? -19.516 41.031 13.508 1 84 116 VAL B N 1
ATOM 4553 C CA . VAL B 1 116 ? -18.812 41.5 12.32 1 84 116 VAL B CA 1
ATOM 4554 C C . VAL B 1 116 ? -19.094 40.531 11.156 1 84 116 VAL B C 1
ATOM 4556 O O . VAL B 1 116 ? -18.359 39.594 10.93 1 84 116 VAL B O 1
ATOM 4559 N N . ALA B 1 117 ? -20.297 40.688 10.531 1 66.25 117 ALA B N 1
ATOM 4560 C CA . ALA B 1 117 ? -20.891 39.719 9.586 1 66.25 117 ALA B CA 1
ATOM 4561 C C . ALA B 1 117 ? -20 39.562 8.352 1 66.25 117 ALA B C 1
ATOM 4563 O O . ALA B 1 117 ? -19.922 38.469 7.773 1 66.25 117 ALA B O 1
ATOM 4564 N N . ASN B 1 118 ? -19.297 40.562 7.965 1 80.5 118 ASN B N 1
ATOM 4565 C CA . ASN B 1 118 ? -18.641 40.438 6.672 1 80.5 118 ASN B CA 1
ATOM 4566 C C . ASN B 1 118 ? -17.141 40.188 6.828 1 80.5 118 ASN B C 1
ATOM 4568 O O . ASN B 1 118 ? -16.344 40.562 5.965 1 80.5 118 ASN B O 1
ATOM 4572 N N . TYR B 1 119 ? -16.859 39.375 7.941 1 84.75 119 TYR B N 1
ATOM 4573 C CA . TYR B 1 119 ? -15.43 39.25 8.195 1 84.75 119 TYR B CA 1
ATOM 4574 C C . TYR B 1 119 ? -14.805 38.25 7.238 1 84.75 119 TYR B C 1
ATOM 4576 O O . TYR B 1 119 ? -13.586 38.25 7.027 1 84.75 119 TYR B O 1
ATOM 4584 N N . THR B 1 120 ? -15.656 37.406 6.586 1 82 120 THR B N 1
ATOM 4585 C CA . THR B 1 120 ? -15.156 36.438 5.629 1 82 120 THR B CA 1
ATOM 4586 C C . THR B 1 120 ? -14.656 37.125 4.359 1 82 120 THR B C 1
ATOM 4588 O O . THR B 1 120 ? -13.914 36.531 3.582 1 82 120 THR B O 1
ATOM 4591 N N . GLY B 1 121 ? -15.062 38.312 4.223 1 86.56 121 GLY B N 1
ATOM 4592 C CA . GLY B 1 121 ? -14.672 39.062 3.033 1 86.56 121 GLY B CA 1
ATOM 4593 C C . GLY B 1 121 ? -13.57 40.062 3.293 1 86.56 121 GLY B C 1
ATOM 4594 O O . GLY B 1 121 ? -13.219 40.844 2.414 1 86.56 121 GLY B O 1
ATOM 4595 N N . PHE B 1 122 ? -13 40.062 4.469 1 92.38 122 PHE B N 1
ATOM 4596 C CA . PHE B 1 122 ? -11.938 41 4.801 1 92.38 122 PHE B CA 1
ATOM 4597 C C . PHE B 1 122 ? -10.766 40.844 3.838 1 92.38 122 PHE B C 1
ATOM 4599 O O . PHE B 1 122 ? -10.383 39.719 3.475 1 92.38 122 PHE B O 1
ATOM 4606 N N . GLY B 1 123 ? -10.305 41.938 3.342 1 92.75 123 GLY B N 1
ATOM 4607 C CA . GLY B 1 123 ? -9.156 42 2.445 1 92.75 123 GLY B CA 1
ATOM 4608 C C . GLY B 1 123 ? -8.312 43.25 2.635 1 92.75 123 GLY B C 1
ATOM 4609 O O . GLY B 1 123 ? -8.477 43.969 3.621 1 92.75 123 GLY B O 1
ATOM 4610 N N . VAL B 1 124 ? -7.449 43.406 1.741 1 94.31 124 VAL B N 1
ATOM 4611 C CA . VAL B 1 124 ? -6.449 44.469 1.854 1 94.31 124 VAL B CA 1
ATOM 4612 C C . VAL B 1 124 ? -7.133 45.844 1.813 1 94.31 124 VAL B C 1
ATOM 4614 O O . VAL B 1 124 ? -6.645 46.812 2.404 1 94.31 124 VAL B O 1
ATOM 4617 N N . ASP B 1 125 ? -8.383 45.938 1.281 1 93.56 125 ASP B N 1
ATOM 4618 C CA . ASP B 1 125 ? -9.078 47.219 1.078 1 93.56 125 ASP B CA 1
ATOM 4619 C C . ASP B 1 125 ? -10.102 47.469 2.182 1 93.56 125 ASP B C 1
ATOM 4621 O O . ASP B 1 125 ? -10.766 48.5 2.195 1 93.56 125 ASP B O 1
ATOM 4625 N N . THR B 1 126 ? -10.172 46.531 3.105 1 94.5 126 THR B N 1
ATOM 4626 C CA . THR B 1 126 ? -11.141 46.688 4.18 1 94.5 126 THR B CA 1
ATOM 4627 C C . THR B 1 126 ? -10.852 47.938 4.984 1 94.5 126 THR B C 1
ATOM 4629 O O . THR B 1 126 ? -9.734 48.125 5.488 1 94.5 126 THR B O 1
ATOM 4632 N N . ALA B 1 127 ? -11.82 48.781 5.164 1 90.81 127 ALA B N 1
ATOM 4633 C CA . ALA B 1 127 ? -11.633 50.062 5.812 1 90.81 127 ALA B CA 1
ATOM 4634 C C . ALA B 1 127 ? -11.203 49.906 7.266 1 90.81 127 ALA B C 1
ATOM 4636 O O . ALA B 1 127 ? -10.422 50.688 7.789 1 90.81 127 ALA B O 1
ATOM 4637 N N . GLU B 1 128 ? -11.672 48.844 7.832 1 90.94 128 GLU B N 1
ATOM 4638 C CA . GLU B 1 128 ? -11.391 48.594 9.25 1 90.94 128 GLU B CA 1
ATOM 4639 C C . GLU B 1 128 ? -10.008 48 9.445 1 90.94 128 GLU B C 1
ATOM 4641 O O . GLU B 1 128 ? -9.578 47.75 10.578 1 90.94 128 GLU B O 1
ATOM 4646 N N . SER B 1 129 ? -9.281 47.844 8.344 1 95.06 129 SER B N 1
ATOM 4647 C CA . SER B 1 129 ? -7.926 47.312 8.508 1 95.06 129 SER B CA 1
ATOM 4648 C C . SER B 1 129 ? -7.035 48.312 9.234 1 95.06 129 SER B C 1
ATOM 4650 O O . SER B 1 129 ? -7.102 49.531 8.969 1 95.06 129 SER B O 1
ATOM 4652 N N . TYR B 1 130 ? -6.309 47.781 10.086 1 94.38 130 TYR B N 1
ATOM 4653 C CA . TYR B 1 130 ? -5.41 48.656 10.844 1 94.38 130 TYR B CA 1
ATOM 4654 C C . TYR B 1 130 ? -4.5 49.438 9.914 1 94.38 130 TYR B C 1
ATOM 4656 O O . TYR B 1 130 ? -4.297 50.625 10.109 1 94.38 130 TYR B O 1
ATOM 4664 N N . GLY B 1 131 ? -3.922 48.719 8.898 1 93.62 131 GLY B N 1
ATOM 4665 C CA . GLY B 1 131 ? -3.094 49.406 7.918 1 93.62 131 GLY B CA 1
ATOM 4666 C C . GLY B 1 131 ? -3.795 50.562 7.254 1 93.62 131 GLY B C 1
ATOM 4667 O O . GLY B 1 131 ? -3.215 51.656 7.109 1 93.62 131 GLY B O 1
ATOM 4668 N N . ASN B 1 132 ? -5.012 50.375 6.922 1 94.62 132 ASN B N 1
ATOM 4669 C CA . ASN B 1 132 ? -5.785 51.438 6.297 1 94.62 132 ASN B CA 1
ATOM 4670 C C . ASN B 1 132 ? -6.121 52.531 7.297 1 94.62 132 ASN B C 1
ATOM 4672 O O . ASN B 1 132 ? -6.164 53.719 6.934 1 94.62 132 ASN B O 1
ATOM 4676 N N . MET B 1 133 ? -6.418 52.188 8.547 1 93.31 133 MET B N 1
ATOM 4677 C CA . MET B 1 133 ? -6.699 53.188 9.57 1 93.31 133 MET B CA 1
ATOM 4678 C C . MET B 1 133 ? -5.48 54.062 9.82 1 93.31 133 MET B C 1
ATOM 4680 O O . MET B 1 133 ? -5.617 55.281 10.055 1 93.31 133 MET B O 1
ATOM 4684 N N . VAL B 1 134 ? -4.383 53.438 9.75 1 90.19 134 VAL B N 1
ATOM 4685 C CA . VAL B 1 134 ? -3.146 54.219 9.906 1 90.19 134 VAL B CA 1
ATOM 4686 C C . VAL B 1 134 ? -2.939 55.094 8.688 1 90.19 134 VAL B C 1
ATOM 4688 O O . VAL B 1 134 ? -2.658 56.312 8.828 1 90.19 134 VAL B O 1
ATOM 4691 N N . ARG B 1 135 ? -3.082 54.531 7.574 1 90.5 135 ARG B N 1
ATOM 4692 C CA . ARG B 1 135 ? -2.883 55.281 6.324 1 90.5 135 ARG B CA 1
ATOM 4693 C C . ARG B 1 135 ? -3.812 56.469 6.238 1 90.5 135 ARG B C 1
ATOM 4695 O O . ARG B 1 135 ? -3.404 57.562 5.793 1 90.5 135 ARG B O 1
ATOM 4702 N N . ASN B 1 136 ? -5.02 56.281 6.699 1 90.81 136 ASN B N 1
ATOM 4703 C CA . ASN B 1 136 ? -6.039 57.312 6.578 1 90.81 136 ASN B CA 1
ATOM 4704 C C . ASN B 1 136 ? -6.121 58.188 7.84 1 90.81 136 ASN B C 1
ATOM 4706 O O . ASN B 1 136 ? -7.062 58.938 8.016 1 90.81 136 ASN B O 1
ATOM 4710 N N . LYS B 1 137 ? -5.238 57.969 8.867 1 85.5 137 LYS B N 1
ATOM 4711 C CA . LYS B 1 137 ? -5.07 58.75 10.078 1 85.5 137 LYS B CA 1
ATOM 4712 C C . LYS B 1 137 ? -6.297 58.656 10.984 1 85.5 137 LYS B C 1
ATOM 4714 O O . LYS B 1 137 ? -6.703 59.656 11.602 1 85.5 137 LYS B O 1
ATOM 4719 N N . VAL B 1 138 ? -6.922 57.594 10.828 1 81.12 138 VAL B N 1
ATOM 4720 C CA . VAL B 1 138 ? -8.008 57.281 11.758 1 81.12 138 VAL B CA 1
ATOM 4721 C C . VAL B 1 138 ? -7.434 57 13.141 1 81.12 138 VAL B C 1
ATOM 4723 O O . VAL B 1 138 ? -8.031 57.375 14.156 1 81.12 138 VAL B O 1
ATOM 4726 N N . VAL B 1 139 ? -6.277 56.344 13.203 1 77.25 139 VAL B N 1
ATOM 4727 C CA . VAL B 1 139 ? -5.543 56.062 14.43 1 77.25 139 VAL B CA 1
ATOM 4728 C C . VAL B 1 139 ? -4.223 56.844 14.43 1 77.25 139 VAL B C 1
ATOM 4730 O O . VAL B 1 139 ? -3.467 56.781 13.453 1 77.25 139 VAL B O 1
ATOM 4733 N N . VAL B 1 140 ? -4.074 57.906 15.312 1 64.12 140 VAL B N 1
ATOM 4734 C CA . VAL B 1 140 ? -2.859 58.688 15.344 1 64.12 140 VAL B CA 1
ATOM 4735 C C . VAL B 1 140 ? -2.135 58.469 16.672 1 64.12 140 VAL B C 1
ATOM 4737 O O . VAL B 1 140 ? -2.771 58.344 17.719 1 64.12 140 VAL B O 1
ATOM 4740 N N . GLU B 1 141 ? -0.794 58.062 16.594 1 58.84 141 GLU B N 1
ATOM 4741 C CA . GLU B 1 141 ? 0.022 57.969 17.797 1 58.84 141 GLU B CA 1
ATOM 4742 C C . GLU B 1 141 ? 0.087 59.312 18.516 1 58.84 141 GLU B C 1
ATOM 4744 O O . GLU B 1 141 ? 0.204 60.375 17.891 1 58.84 141 GLU B O 1
ATOM 4749 N N . SER B 1 142 ? -0.458 59.531 19.609 1 47.75 142 SER B N 1
ATOM 4750 C CA . SER B 1 142 ? -0.394 60.781 20.344 1 47.75 142 SER B CA 1
ATOM 4751 C C . SER B 1 142 ? 1.03 61.312 20.391 1 47.75 142 SER B C 1
ATOM 4753 O O . SER B 1 142 ? 1.278 62.375 20.969 1 47.75 142 SER B O 1
ATOM 4755 N N . GLY B 1 143 ? 2.141 60.625 20.156 1 43.62 143 GLY B N 1
ATOM 4756 C CA . GLY B 1 143 ? 3.414 61.25 20.484 1 43.62 143 GLY B CA 1
ATOM 4757 C C . GLY B 1 143 ? 3.785 62.406 19.562 1 43.62 143 GLY B C 1
ATOM 4758 O O . GLY B 1 143 ? 4.914 62.875 19.594 1 43.62 143 GLY B O 1
ATOM 4759 N N . GLY B 1 144 ? 3.379 62.625 18.438 1 37.97 144 GLY B N 1
ATOM 4760 C CA . GLY B 1 144 ? 3.98 63.812 17.859 1 37.97 144 GLY B CA 1
ATOM 4761 C C . GLY B 1 144 ? 3.754 65.062 18.703 1 37.97 144 GLY B C 1
ATOM 4762 O O . GLY B 1 144 ? 2.889 65.062 19.578 1 37.97 144 GLY B O 1
ATOM 4763 N N . VAL B 1 145 ? 4.84 66.125 18.688 1 36.03 145 VAL B N 1
ATOM 4764 C CA . VAL B 1 145 ? 4.98 67.375 19.375 1 36.03 145 VAL B CA 1
ATOM 4765 C C . VAL B 1 145 ? 3.639 68.125 19.391 1 36.03 145 VAL B C 1
ATOM 4767 O O . VAL B 1 145 ? 3.059 68.375 18.328 1 36.03 145 VAL B O 1
ATOM 4770 N N . ALA B 1 146 ? 2.959 68.125 20.484 1 36.62 146 ALA B N 1
ATOM 4771 C CA . ALA B 1 146 ? 1.998 69.188 20.828 1 36.62 146 ALA B CA 1
ATOM 4772 C C . ALA B 1 146 ? 2.543 70.562 20.484 1 36.62 146 ALA B C 1
ATOM 4774 O O . ALA B 1 146 ? 3.568 70.938 21.016 1 36.62 146 ALA B O 1
ATOM 4775 N N . ASP B 1 147 ? 2.568 71.062 19.344 1 34.81 147 ASP B N 1
ATOM 4776 C CA . ASP B 1 147 ? 2.482 72.5 19.5 1 34.81 147 ASP B CA 1
ATOM 4777 C C . ASP B 1 147 ? 1.53 72.875 20.625 1 34.81 147 ASP B C 1
ATOM 4779 O O . ASP B 1 147 ? 0.428 72.312 20.719 1 34.81 147 ASP B O 1
ATOM 4783 N N . ALA B 1 148 ? 1.981 73.438 21.875 1 36.59 148 ALA B N 1
ATOM 4784 C CA . ALA B 1 148 ? 1.392 73.938 23.094 1 36.59 148 ALA B CA 1
ATOM 4785 C C . ALA B 1 148 ? -0.021 74.438 22.859 1 36.59 148 ALA B C 1
ATOM 4787 O O . ALA B 1 148 ? -0.819 74.562 23.781 1 36.59 148 ALA B O 1
ATOM 4788 N N . ALA B 1 149 ? -0.123 75.375 22 1 37.41 149 ALA B N 1
ATOM 4789 C CA . ALA B 1 149 ? -1.248 76.312 22.047 1 37.41 149 ALA B CA 1
ATOM 4790 C C . ALA B 1 149 ? -2.564 75.625 21.75 1 37.41 149 ALA B C 1
ATOM 4792 O O . ALA B 1 149 ? -3.643 76.125 21.969 1 37.41 149 ALA B O 1
ATOM 4793 N N . SER B 1 150 ? -2.602 74.875 20.703 1 34.72 150 SER B N 1
ATOM 4794 C CA . SER B 1 150 ? -4.008 74.562 20.438 1 34.72 150 SER B CA 1
ATOM 4795 C C . SER B 1 150 ? -4.566 73.625 21.5 1 34.72 150 SER B C 1
ATOM 4797 O O . SER B 1 150 ? -3.809 72.938 22.203 1 34.72 150 SER B O 1
ATOM 4799 N N . THR B 1 151 ? -5.988 73.312 21.484 1 33.44 151 THR B N 1
ATOM 4800 C CA . THR B 1 151 ? -6.973 72.812 22.438 1 33.44 151 THR B CA 1
ATOM 4801 C C . THR B 1 151 ? -6.547 71.5 22.984 1 33.44 151 THR B C 1
ATOM 4803 O O . THR B 1 151 ? -5.703 70.812 22.406 1 33.44 151 THR B O 1
ATOM 4806 N N . ALA B 1 152 ? -7.09 71.062 24.219 1 38.84 152 ALA B N 1
ATOM 4807 C CA . ALA B 1 152 ? -7.312 69.812 24.953 1 38.84 152 ALA B CA 1
ATOM 4808 C C . ALA B 1 152 ? -7.348 68.625 24.031 1 38.84 152 ALA B C 1
ATOM 4810 O O . ALA B 1 152 ? -8.383 68.312 23.438 1 38.84 152 ALA B O 1
ATOM 4811 N N . GLY B 1 153 ? -6.527 68.375 23.203 1 38.91 153 GLY B N 1
ATOM 4812 C CA . GLY B 1 153 ? -6.586 67.438 22.109 1 38.91 153 GLY B CA 1
ATOM 4813 C C . GLY B 1 153 ? -7.035 66.062 22.562 1 38.91 153 GLY B C 1
ATOM 4814 O O . GLY B 1 153 ? -6.348 65.375 23.344 1 38.91 153 GLY B O 1
ATOM 4815 N N . ARG B 1 154 ? -8.234 65.75 22.578 1 43.03 154 ARG B N 1
ATOM 4816 C CA . ARG B 1 154 ? -9.016 64.562 22.828 1 43.03 154 ARG B CA 1
ATOM 4817 C C . ARG B 1 154 ? -8.391 63.344 22.125 1 43.03 154 ARG B C 1
ATOM 4819 O O . ARG B 1 154 ? -8.234 63.344 20.891 1 43.03 154 ARG B O 1
ATOM 4826 N N . ARG B 1 155 ? -7.438 62.562 22.703 1 51.72 155 ARG B N 1
ATOM 4827 C CA . ARG B 1 155 ? -7.086 61.25 22.203 1 51.72 155 ARG B CA 1
ATOM 4828 C C . ARG B 1 155 ? -8.266 60.594 21.484 1 51.72 155 ARG B C 1
ATOM 4830 O O . ARG B 1 155 ? -9.344 60.438 22.062 1 51.72 155 ARG B O 1
ATOM 4837 N N . LEU B 1 156 ? -8.383 60.812 20.156 1 54.19 156 LEU B N 1
ATOM 4838 C CA . LEU B 1 156 ? -9.461 60.125 19.438 1 54.19 156 LEU B CA 1
ATOM 4839 C C . LEU B 1 156 ? -9.648 58.688 19.953 1 54.19 156 LEU B C 1
ATOM 4841 O O . LEU B 1 156 ? -8.672 57.969 20.156 1 54.19 156 LEU B O 1
ATOM 4845 N N . PRO B 1 157 ? -10.781 58.406 20.469 1 67.12 157 PRO B N 1
ATOM 4846 C CA . PRO B 1 157 ? -11.086 57.062 20.969 1 67.12 157 PRO B CA 1
ATOM 4847 C C . PRO B 1 157 ? -10.805 56 19.922 1 67.12 157 PRO B C 1
ATOM 4849 O O . PRO B 1 157 ? -11.078 56.188 18.734 1 67.12 157 PRO B O 1
ATOM 4852 N N . LEU B 1 158 ? -9.906 55.062 20.203 1 78 158 LEU B N 1
ATOM 4853 C CA . LEU B 1 158 ? -9.633 53.938 19.328 1 78 158 LEU B CA 1
ATOM 4854 C C . LEU B 1 158 ? -10.891 53.094 19.109 1 78 158 LEU B C 1
ATOM 4856 O O . LEU B 1 158 ? -11.75 53.031 20 1 78 158 LEU B O 1
ATOM 4860 N N . PRO B 1 159 ? -11 52.656 17.891 1 85.38 159 PRO B N 1
ATOM 4861 C CA . PRO B 1 159 ? -12.156 51.812 17.625 1 85.38 159 PRO B CA 1
ATOM 4862 C C . PRO B 1 159 ? -12.148 50.531 18.469 1 85.38 159 PRO B C 1
ATOM 4864 O O . PRO B 1 159 ? -11.086 50.094 18.938 1 85.38 159 PRO B O 1
ATOM 4867 N N . ALA B 1 160 ? -13.312 50 18.672 1 88.44 160 ALA B N 1
ATOM 4868 C CA . ALA B 1 160 ? -13.453 48.781 19.453 1 88.44 160 ALA B CA 1
ATOM 4869 C C . ALA B 1 160 ? -12.969 47.562 18.656 1 88.44 160 ALA B C 1
ATOM 4871 O O . ALA B 1 160 ? -12.664 46.531 19.234 1 88.44 160 ALA B O 1
ATOM 4872 N N . PHE B 1 161 ? -12.906 47.781 17.328 1 92.94 161 PHE B N 1
ATOM 4873 C CA . PHE B 1 161 ? -12.57 46.688 16.438 1 92.94 161 PHE B CA 1
ATOM 4874 C C . PHE B 1 161 ? -11.539 47.125 15.398 1 92.94 161 PHE B C 1
ATOM 4876 O O . PHE B 1 161 ? -11.625 48.219 14.867 1 92.94 161 PHE B O 1
ATOM 4883 N N . ALA B 1 162 ? -10.555 46.219 15.172 1 94.5 162 ALA B N 1
ATOM 4884 C CA . ALA B 1 162 ? -9.609 46.406 14.078 1 94.5 162 ALA B CA 1
ATOM 4885 C C . ALA B 1 162 ? -9.297 45.094 13.367 1 94.5 162 ALA B C 1
ATOM 4887 O O . ALA B 1 162 ? -9.195 44.031 14.016 1 94.5 162 ALA B O 1
ATOM 4888 N N . TYR B 1 163 ? -9.219 45.219 12.086 1 96.31 163 TYR B N 1
ATOM 4889 C CA . TYR B 1 163 ? -8.805 44.094 11.242 1 96.31 163 TYR B CA 1
ATOM 4890 C C . TYR B 1 163 ? -7.328 44.188 10.883 1 96.31 163 TYR B C 1
ATOM 4892 O O . TYR B 1 163 ? -6.867 45.25 10.414 1 96.31 163 TYR B O 1
ATOM 4900 N N . VAL B 1 164 ? -6.566 43.125 11.203 1 97.31 164 VAL B N 1
ATOM 4901 C CA . VAL B 1 164 ? -5.148 43.031 10.867 1 97.31 164 VAL B CA 1
ATOM 4902 C C . VAL B 1 164 ? -4.953 42.156 9.625 1 97.31 164 VAL B C 1
ATOM 4904 O O . VAL B 1 164 ? -5.188 40.969 9.672 1 97.31 164 VAL B O 1
ATOM 4907 N N . HIS B 1 165 ? -4.496 42.75 8.562 1 96.62 165 HIS B N 1
ATOM 4908 C CA . HIS B 1 165 ? -4.285 42.062 7.297 1 96.62 165 HIS B CA 1
ATOM 4909 C C . HIS B 1 165 ? -2.816 41.719 7.109 1 96.62 165 HIS B C 1
ATOM 4911 O O . HIS B 1 165 ? -1.988 42.562 6.793 1 96.62 165 HIS B O 1
ATOM 4917 N N . LEU B 1 166 ? -2.541 40.406 7.25 1 96.19 166 LEU B N 1
ATOM 4918 C CA . LEU B 1 166 ? -1.173 39.906 7.102 1 96.19 166 LEU B CA 1
ATOM 4919 C C . LEU B 1 166 ? -1.096 38.812 6.055 1 96.19 166 LEU B C 1
ATOM 4921 O O . LEU B 1 166 ? -0.5 37.75 6.297 1 96.19 166 LEU B O 1
ATOM 4925 N N . HIS B 1 167 ? -1.732 39.062 4.984 1 92.06 167 HIS B N 1
ATOM 4926 C CA . HIS B 1 167 ? -1.747 38.125 3.859 1 92.06 167 HIS B CA 1
ATOM 4927 C C . HIS B 1 167 ? -0.649 38.469 2.855 1 92.06 167 HIS B C 1
ATOM 4929 O O . HIS B 1 167 ? 0.177 39.344 3.105 1 92.06 167 HIS B O 1
ATOM 4935 N N . ASN B 1 168 ? -0.623 37.781 1.725 1 88.81 168 ASN B N 1
ATOM 4936 C CA . ASN B 1 168 ? 0.449 37.938 0.744 1 88.81 168 ASN B CA 1
ATOM 4937 C C . ASN B 1 168 ? 0.469 39.312 0.128 1 88.81 168 ASN B C 1
ATOM 4939 O O . ASN B 1 168 ? 1.507 39.781 -0.356 1 88.81 168 ASN B O 1
ATOM 4943 N N . ASP B 1 169 ? -0.641 40 0.16 1 91.88 169 ASP B N 1
ATOM 4944 C CA . ASP B 1 169 ? -0.735 41.344 -0.438 1 91.88 169 ASP B CA 1
ATOM 4945 C C . ASP B 1 169 ? -0.714 42.438 0.633 1 91.88 169 ASP B C 1
ATOM 4947 O O . ASP B 1 169 ? -1.135 43.562 0.385 1 91.88 169 ASP B O 1
ATOM 4951 N N . ALA B 1 170 ? -0.244 42.094 1.814 1 93.06 170 ALA B N 1
ATOM 4952 C CA . ALA B 1 170 ? -0.141 43.062 2.898 1 93.06 170 ALA B CA 1
ATOM 4953 C C . ALA B 1 170 ? 0.669 44.281 2.467 1 93.06 170 ALA B C 1
ATOM 4955 O O . ALA B 1 170 ? 1.686 44.156 1.78 1 93.06 170 ALA B O 1
ATOM 4956 N N . THR B 1 171 ? 0.202 45.438 2.873 1 90.69 171 THR B N 1
ATOM 4957 C CA . THR B 1 171 ? 0.86 46.688 2.531 1 90.69 171 THR B CA 1
ATOM 4958 C C . THR B 1 171 ? 1.924 47.062 3.566 1 90.69 171 THR B C 1
ATOM 4960 O O . THR B 1 171 ? 2.094 46.344 4.559 1 90.69 171 THR B O 1
ATOM 4963 N N . VAL B 1 172 ? 2.561 48.125 3.273 1 87.12 172 VAL B N 1
ATOM 4964 C CA . VAL B 1 172 ? 3.586 48.625 4.195 1 87.12 172 VAL B CA 1
ATOM 4965 C C . VAL B 1 172 ? 2.949 48.969 5.539 1 87.12 172 VAL B C 1
ATOM 4967 O O . VAL B 1 172 ? 3.51 48.656 6.598 1 87.12 172 VAL B O 1
ATOM 4970 N N . GLU B 1 173 ? 1.807 49.562 5.523 1 91 173 GLU B N 1
ATOM 4971 C CA . GLU B 1 173 ? 1.131 49.969 6.758 1 91 173 GLU B CA 1
ATOM 4972 C C . GLU B 1 173 ? 0.652 48.75 7.539 1 91 173 GLU B C 1
ATOM 4974 O O . GLU B 1 173 ? 0.635 48.75 8.773 1 91 173 GLU B O 1
ATOM 4979 N N . ASP B 1 174 ? 0.304 47.719 6.773 1 93.44 174 ASP B N 1
ATOM 4980 C CA . ASP B 1 174 ? -0.061 46.469 7.453 1 93.44 174 ASP B CA 1
ATOM 4981 C C . ASP B 1 174 ? 1.108 45.938 8.266 1 93.44 174 ASP B C 1
ATOM 4983 O O . ASP B 1 174 ? 0.91 45.375 9.344 1 93.44 174 ASP B O 1
ATOM 4987 N N . ASN B 1 175 ? 2.279 46.188 7.809 1 92.5 175 ASN B N 1
ATOM 4988 C CA . ASN B 1 175 ? 3.486 45.656 8.438 1 92.5 175 ASN B CA 1
ATOM 4989 C C . ASN B 1 175 ? 3.807 46.406 9.734 1 92.5 175 ASN B C 1
ATOM 4991 O O . ASN B 1 175 ? 4.617 45.938 10.539 1 92.5 175 ASN B O 1
ATOM 4995 N N . TYR B 1 176 ? 3.166 47.5 9.953 1 93.31 176 TYR B N 1
ATOM 4996 C CA . TYR B 1 176 ? 3.373 48.219 11.203 1 93.31 176 TYR B CA 1
ATOM 4997 C C . TYR B 1 176 ? 2.881 47.406 12.391 1 93.31 176 TYR B C 1
ATOM 4999 O O . TYR B 1 176 ? 3.215 47.688 13.539 1 93.31 176 TYR B O 1
ATOM 5007 N N . PHE B 1 177 ? 2.168 46.406 12.062 1 95.88 177 PHE B N 1
ATOM 5008 C CA . PHE B 1 177 ? 1.749 45.469 13.07 1 95.88 177 PHE B CA 1
ATOM 5009 C C . PHE B 1 177 ? 2.949 44.938 13.867 1 95.88 177 PHE B C 1
ATOM 5011 O O . PHE B 1 177 ? 2.826 44.625 15.047 1 95.88 177 PHE B O 1
ATOM 5018 N N . PHE B 1 178 ? 4.105 44.969 13.297 1 95.19 178 PHE B N 1
ATOM 5019 C CA . PHE B 1 178 ? 5.293 44.375 13.914 1 95.19 178 PHE B CA 1
ATOM 5020 C C . PHE B 1 178 ? 6.145 45.469 14.562 1 95.19 178 PHE B C 1
ATOM 5022 O O . PHE B 1 178 ? 7.297 45.219 14.922 1 95.19 178 PHE B O 1
ATOM 5029 N N . CYS B 1 179 ? 5.629 46.656 14.719 1 93.94 179 CYS B N 1
ATOM 5030 C CA . CYS B 1 179 ? 6.359 47.75 15.312 1 93.94 179 CYS B CA 1
ATOM 5031 C C . CYS B 1 179 ? 5.871 48.062 16.719 1 93.94 179 CYS B C 1
ATOM 5033 O O . CYS B 1 179 ? 4.672 47.969 17 1 93.94 179 CYS B O 1
ATOM 5035 N N . ASP B 1 180 ? 6.715 48.469 17.562 1 93.31 180 ASP B N 1
ATOM 5036 C CA . ASP B 1 180 ? 6.414 48.688 18.969 1 93.31 180 ASP B CA 1
ATOM 5037 C C . ASP B 1 180 ? 5.332 49.75 19.156 1 93.31 180 ASP B C 1
ATOM 5039 O O . ASP B 1 180 ? 4.406 49.594 19.953 1 93.31 180 ASP B O 1
ATOM 5043 N N . GLY B 1 181 ? 5.531 50.844 18.469 1 91 181 GLY B N 1
ATOM 5044 C CA . GLY B 1 181 ? 4.547 51.906 18.578 1 91 181 GLY B CA 1
ATOM 5045 C C . GLY B 1 181 ? 3.141 51.469 18.219 1 91 181 GLY B C 1
ATOM 5046 O O . GLY B 1 181 ? 2.182 51.812 18.922 1 91 181 GLY B O 1
ATOM 5047 N N . ASP B 1 182 ? 3.039 50.719 17.203 1 93 182 ASP B N 1
ATOM 5048 C CA . ASP B 1 182 ? 1.741 50.219 16.75 1 93 182 ASP B CA 1
ATOM 5049 C C . ASP B 1 182 ? 1.206 49.156 17.688 1 93 182 ASP B C 1
ATOM 5051 O O . ASP B 1 182 ? -0.004 49.062 17.906 1 93 182 ASP B O 1
ATOM 5055 N N . GLN B 1 183 ? 2.076 48.406 18.234 1 95.5 183 GLN B N 1
ATOM 5056 C CA . GLN B 1 183 ? 1.643 47.375 19.203 1 95.5 183 GLN B CA 1
ATOM 5057 C C . GLN B 1 183 ? 1.049 48.031 20.438 1 95.5 183 GLN B C 1
ATOM 5059 O O . GLN B 1 183 ? 0.123 47.5 21.047 1 95.5 183 GLN B O 1
ATOM 5064 N N . ARG B 1 184 ? 1.557 49.125 20.828 1 92.25 184 ARG B N 1
ATOM 5065 C CA . ARG B 1 184 ? 0.986 49.875 21.953 1 92.25 184 ARG B CA 1
ATOM 5066 C C . ARG B 1 184 ? -0.441 50.312 21.656 1 92.25 184 ARG B C 1
ATOM 5068 O O . ARG B 1 184 ? -1.314 50.25 22.516 1 92.25 184 ARG B O 1
ATOM 5075 N N . LEU B 1 185 ? -0.643 50.75 20.422 1 91 185 LEU B N 1
ATOM 5076 C CA . LEU B 1 185 ? -1.978 51.156 19.984 1 91 185 LEU B CA 1
ATOM 5077 C C . LEU B 1 185 ? -2.914 49.969 19.922 1 91 185 LEU B C 1
ATOM 5079 O O . LEU B 1 185 ? -4.047 50 20.406 1 91 185 LEU B O 1
ATOM 5083 N N . LEU B 1 186 ? -2.438 48.875 19.375 1 94.56 186 LEU B N 1
ATOM 5084 C CA . LEU B 1 186 ? -3.25 47.688 19.156 1 94.56 186 LEU B CA 1
ATOM 5085 C C . LEU B 1 186 ? -3.67 47.094 20.5 1 94.56 186 LEU B C 1
ATOM 5087 O O . LEU B 1 186 ? -4.734 46.469 20.594 1 94.56 186 LEU B O 1
ATOM 5091 N N . ARG B 1 187 ? -2.854 47.281 21.453 1 92.06 187 ARG B N 1
ATOM 5092 C CA . ARG B 1 187 ? -3.166 46.781 22.781 1 92.06 187 ARG B CA 1
ATOM 5093 C C . ARG B 1 187 ? -4.441 47.406 23.328 1 92.06 187 ARG B C 1
ATOM 5095 O O . ARG B 1 187 ? -5.105 46.812 24.188 1 92.06 187 ARG B O 1
ATOM 5102 N N . ARG B 1 188 ? -4.797 48.5 22.797 1 89.56 188 ARG B N 1
ATOM 5103 C CA . ARG B 1 188 ? -5.953 49.25 23.297 1 89.56 188 ARG B CA 1
ATOM 5104 C C . ARG B 1 188 ? -7.215 48.875 22.516 1 89.56 188 ARG B C 1
ATOM 5106 O O . ARG B 1 188 ? -8.32 49.281 22.891 1 89.56 188 ARG B O 1
ATOM 5113 N N . VAL B 1 189 ? -7.066 48.188 21.484 1 92.25 189 VAL B N 1
ATOM 5114 C CA . VAL B 1 189 ? -8.203 47.719 20.703 1 92.25 189 VAL B CA 1
ATOM 5115 C C . VAL B 1 189 ? -8.75 46.406 21.297 1 92.25 189 VAL B C 1
ATOM 5117 O O . VAL B 1 189 ? -8.016 45.438 21.422 1 92.25 189 VAL B O 1
ATOM 5120 N N . GLN B 1 190 ? -9.961 46.406 21.594 1 94.44 190 GLN B N 1
ATOM 5121 C CA . GLN B 1 190 ? -10.539 45.281 22.328 1 94.44 190 GLN B CA 1
ATOM 5122 C C . GLN B 1 190 ? -10.633 44.031 21.438 1 94.44 190 GLN B C 1
ATOM 5124 O O . GLN B 1 190 ? -10.281 42.938 21.859 1 94.44 190 GLN B O 1
ATOM 5129 N N . TRP B 1 191 ? -11.172 44.281 20.141 1 95.56 191 TRP B N 1
ATOM 5130 C CA . TRP B 1 191 ? -11.367 43.156 19.219 1 95.56 191 TRP B CA 1
ATOM 5131 C C . TRP B 1 191 ? -10.414 43.281 18.031 1 95.56 191 TRP B C 1
ATOM 5133 O O . TRP B 1 191 ? -10.445 44.25 17.281 1 95.56 191 TRP B O 1
ATOM 5143 N N . LEU B 1 192 ? -9.625 42.25 17.891 1 96.56 192 LEU B N 1
ATOM 5144 C CA . LEU B 1 192 ? -8.781 42.156 16.703 1 96.56 192 LEU B CA 1
ATOM 5145 C C . LEU B 1 192 ? -9.164 40.938 15.859 1 96.56 192 LEU B C 1
ATOM 5147 O O . LEU B 1 192 ? -9.453 39.875 16.406 1 96.56 192 LEU B O 1
ATOM 5151 N N . ALA B 1 193 ? -9.297 41.125 14.594 1 96.56 193 ALA B N 1
ATOM 5152 C CA . ALA B 1 193 ? -9.336 40 13.656 1 96.56 193 ALA B CA 1
ATOM 5153 C C . ALA B 1 193 ? -8.07 39.938 12.805 1 96.56 193 ALA B C 1
ATOM 5155 O O . ALA B 1 193 ? -7.645 40.969 12.258 1 96.56 193 ALA B O 1
ATOM 5156 N N . VAL B 1 194 ? -7.461 38.844 12.789 1 97.12 194 VAL B N 1
ATOM 5157 C CA . VAL B 1 194 ? -6.238 38.719 12.008 1 97.12 194 VAL B CA 1
ATOM 5158 C C . VAL B 1 194 ? -6.453 37.688 10.883 1 97.12 194 VAL B C 1
ATOM 5160 O O . VAL B 1 194 ? -6.891 36.562 11.133 1 97.12 194 VAL B O 1
ATOM 5163 N N . ARG B 1 195 ? -6.184 38.094 9.711 1 96.19 195 ARG B N 1
ATOM 5164 C CA . ARG B 1 195 ? -6.234 37.219 8.562 1 96.19 195 ARG B CA 1
ATOM 5165 C C . ARG B 1 195 ? -4.844 37 7.977 1 96.19 195 ARG B C 1
ATOM 5167 O O . ARG B 1 195 ? -4.16 37.969 7.621 1 96.19 195 ARG B O 1
ATOM 5174 N N . THR B 1 196 ? -4.473 35.75 7.941 1 95.56 196 THR B N 1
ATOM 5175 C CA . THR B 1 196 ? -3.197 35.406 7.332 1 95.56 196 THR B CA 1
ATOM 5176 C C . THR B 1 196 ? -3.199 33.938 6.914 1 95.56 196 THR B C 1
ATOM 5178 O O . THR B 1 196 ? -3.996 33.125 7.414 1 95.56 196 THR B O 1
ATOM 5181 N N . ASP B 1 197 ? -2.377 33.656 5.922 1 93.81 197 ASP B N 1
ATOM 5182 C CA . ASP B 1 197 ? -2.115 32.281 5.516 1 93.81 197 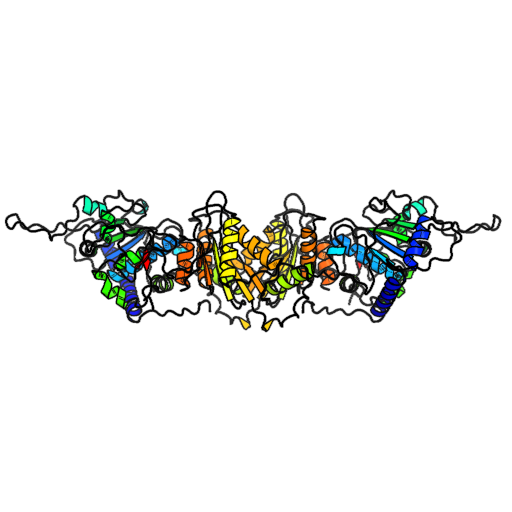ASP B CA 1
ATOM 5183 C C . ASP B 1 197 ? -0.665 31.891 5.797 1 93.81 197 ASP B C 1
ATOM 5185 O O . ASP B 1 197 ? -0.164 30.906 5.246 1 93.81 197 ASP B O 1
ATOM 5189 N N . SER B 1 198 ? -0.045 32.688 6.668 1 95 198 SER B N 1
ATOM 5190 C CA . SER B 1 198 ? 1.378 32.5 6.918 1 95 198 SER B CA 1
ATOM 5191 C C . SER B 1 198 ? 1.651 32.281 8.398 1 95 198 SER B C 1
ATOM 5193 O O . SER B 1 198 ? 0.792 32.531 9.242 1 95 198 SER B O 1
ATOM 5195 N N . TYR B 1 199 ? 2.76 31.703 8.602 1 97.94 199 TYR B N 1
ATOM 5196 C CA . TYR B 1 199 ? 3.322 31.625 9.945 1 97.94 199 TYR B CA 1
ATOM 5197 C C . TYR B 1 199 ? 4.066 32.906 10.305 1 97.94 199 TYR B C 1
ATOM 5199 O O . TYR B 1 199 ? 5.258 33.031 10.016 1 97.94 199 TYR B O 1
ATOM 5207 N N . ILE B 1 200 ? 3.494 33.781 11.117 1 97.75 200 ILE B N 1
ATOM 5208 C CA . ILE B 1 200 ? 4.02 35.156 11.266 1 97.75 200 ILE B CA 1
ATOM 5209 C C . ILE B 1 200 ? 4.898 35.219 12.508 1 97.75 200 ILE B C 1
ATOM 5211 O O . ILE B 1 200 ? 5.406 36.312 12.852 1 97.75 200 ILE B O 1
ATOM 5215 N N . VAL B 1 201 ? 5.137 34.156 13.141 1 98 201 VAL B N 1
ATOM 5216 C CA . VAL B 1 201 ? 5.785 34.094 14.445 1 98 201 VAL B CA 1
ATOM 5217 C C . VAL B 1 201 ? 7.164 34.75 14.375 1 98 201 VAL B C 1
ATOM 5219 O O . VAL B 1 201 ? 7.551 35.5 15.258 1 98 201 VAL B O 1
ATOM 5222 N N . PRO B 1 202 ? 7.945 34.531 13.32 1 96.31 202 PRO B N 1
ATOM 5223 C CA . PRO B 1 202 ? 9.227 35.219 13.258 1 96.31 202 PRO B CA 1
ATOM 5224 C C . PRO B 1 202 ? 9.055 36.75 13.328 1 96.31 202 PRO B C 1
ATOM 5226 O O . PRO B 1 202 ? 9.906 37.438 13.891 1 96.31 202 PRO B O 1
ATOM 5229 N N . GLY B 1 203 ? 8 37.25 12.781 1 95 203 GLY B N 1
ATOM 5230 C CA . GLY B 1 203 ? 7.723 38.688 12.852 1 95 203 GLY B CA 1
ATOM 5231 C C . GLY B 1 203 ? 7.48 39.156 14.273 1 95 203 GLY B C 1
ATOM 5232 O O . GLY B 1 203 ? 7.859 40.281 14.617 1 95 203 GLY B O 1
ATOM 5233 N N . LEU B 1 204 ? 6.898 38.344 15.086 1 96.5 204 LEU B N 1
ATOM 5234 C CA . LEU B 1 204 ? 6.648 38.719 16.484 1 96.5 204 LEU B CA 1
ATOM 5235 C C . LEU B 1 204 ? 7.957 38.812 17.25 1 96.5 204 LEU B C 1
ATOM 5237 O O . LEU B 1 204 ? 8.047 39.594 18.203 1 96.5 204 LEU B O 1
ATOM 5241 N N . PHE B 1 205 ? 8.938 38.125 16.828 1 94.06 205 PHE B N 1
ATOM 5242 C CA . PHE B 1 205 ? 10.242 38.156 17.469 1 94.06 205 PHE B CA 1
ATOM 5243 C C . PHE B 1 205 ? 11 39.438 17.094 1 94.06 205 PHE B C 1
ATOM 5245 O O . PHE B 1 205 ? 12.016 39.75 17.703 1 94.06 205 PHE B O 1
ATOM 5252 N N . LEU B 1 206 ? 10.492 40.156 16.156 1 91.38 206 LEU B N 1
ATOM 5253 C CA . LEU B 1 206 ? 11.102 41.406 15.766 1 91.38 206 LEU B CA 1
ATOM 5254 C C . LEU B 1 206 ? 10.578 42.562 16.625 1 91.38 206 LEU B C 1
ATOM 5256 O O . LEU B 1 206 ? 11.164 43.656 16.641 1 91.38 206 LEU B O 1
ATOM 5260 N N . VAL B 1 207 ? 9.469 42.375 17.312 1 92.88 207 VAL B N 1
ATOM 5261 C CA . VAL B 1 207 ? 8.875 43.375 18.172 1 92.88 207 VAL B CA 1
ATOM 5262 C C . VAL B 1 207 ? 9.633 43.438 19.5 1 92.88 207 VAL B C 1
ATOM 5264 O O . VAL B 1 207 ? 9.625 42.5 20.266 1 92.88 207 VAL B O 1
ATOM 5267 N N . GLN B 1 208 ? 10.211 44.531 19.812 1 91.69 208 GLN B N 1
ATOM 5268 C CA . GLN B 1 208 ? 11.062 44.688 20.984 1 91.69 208 GLN B CA 1
ATOM 5269 C C . GLN B 1 208 ? 10.266 44.469 22.266 1 91.69 208 GLN B C 1
ATOM 5271 O O . GLN B 1 208 ? 10.766 43.875 23.219 1 91.69 208 GLN B O 1
ATOM 5276 N N . ALA B 1 209 ? 9.109 44.938 22.25 1 93.62 209 ALA B N 1
ATOM 5277 C CA . ALA B 1 209 ? 8.258 44.844 23.438 1 93.62 209 ALA B CA 1
ATOM 5278 C C . ALA B 1 209 ? 7.965 43.406 23.812 1 93.62 209 ALA B C 1
ATOM 5280 O O . ALA B 1 209 ? 7.629 43.094 24.953 1 93.62 209 ALA B O 1
ATOM 5281 N N . PHE B 1 210 ? 8.062 42.469 22.891 1 96.5 210 PHE B N 1
ATOM 5282 C CA . PHE B 1 210 ? 7.719 41.094 23.141 1 96.5 210 PHE B CA 1
ATOM 5283 C C . PHE B 1 210 ? 8.953 40.281 23.484 1 96.5 210 PHE B C 1
ATOM 5285 O O . PHE B 1 210 ? 8.844 39.125 23.969 1 96.5 210 PHE B O 1
ATOM 5292 N N . GLN B 1 211 ? 10.148 40.781 23.344 1 93.44 211 GLN B N 1
ATOM 5293 C CA . GLN B 1 211 ? 11.391 40.031 23.359 1 93.44 211 GLN B CA 1
ATOM 5294 C C . GLN B 1 211 ? 11.602 39.344 24.719 1 93.44 211 GLN B C 1
ATOM 5296 O O . GLN B 1 211 ? 11.969 38.188 24.797 1 93.44 211 GLN B O 1
ATOM 5301 N N . GLY B 1 212 ? 11.422 40.094 25.734 1 95.38 212 GLY B N 1
ATOM 5302 C CA . GLY B 1 212 ? 11.602 39.531 27.062 1 95.38 212 GLY B CA 1
ATOM 5303 C C . GLY B 1 212 ? 10.719 38.312 27.312 1 95.38 212 GLY B C 1
ATOM 5304 O O . GLY B 1 212 ? 11.188 37.281 27.812 1 95.38 212 GLY B O 1
ATOM 5305 N N . GLU B 1 213 ? 9.445 38.469 27.016 1 97.19 213 GLU B N 1
ATOM 5306 C CA . GLU B 1 213 ? 8.484 37.375 27.188 1 97.19 213 GLU B CA 1
ATOM 5307 C C . GLU B 1 213 ? 8.828 36.188 26.297 1 97.19 213 GLU B C 1
ATOM 5309 O O . GLU B 1 213 ? 8.773 35.031 26.75 1 97.19 213 GLU B O 1
ATOM 5314 N N . LEU B 1 214 ? 9.18 36.438 25.094 1 97.69 214 LEU B N 1
ATOM 5315 C CA . LEU B 1 214 ? 9.477 35.375 24.125 1 97.69 214 LEU B CA 1
ATOM 5316 C C . LEU B 1 214 ? 10.719 34.594 24.531 1 97.69 214 LEU B C 1
ATOM 5318 O O . LEU B 1 214 ? 10.75 33.375 24.438 1 97.69 214 LEU B O 1
ATOM 5322 N N . ASP B 1 215 ? 11.695 35.312 25.062 1 95.44 215 ASP B N 1
ATOM 5323 C CA . ASP B 1 215 ? 12.938 34.656 25.484 1 95.44 215 ASP B CA 1
ATOM 5324 C C . ASP B 1 215 ? 12.68 33.719 26.656 1 95.44 215 ASP B C 1
ATOM 5326 O O . ASP B 1 215 ? 13.297 32.656 26.734 1 95.44 215 ASP B O 1
ATOM 5330 N N . ARG B 1 216 ? 11.82 34.125 27.453 1 97.25 216 ARG B N 1
ATOM 5331 C CA . ARG B 1 216 ? 11.531 33.312 28.625 1 97.25 216 ARG B CA 1
ATOM 5332 C C . ARG B 1 216 ? 10.648 32.125 28.266 1 97.25 216 ARG B C 1
ATOM 5334 O O . ARG B 1 216 ? 10.828 31.031 28.797 1 97.25 216 ARG B O 1
ATOM 5341 N N . MET B 1 217 ? 9.758 32.312 27.375 1 98.06 217 MET B N 1
ATOM 5342 C CA . MET B 1 217 ? 8.859 31.234 26.969 1 98.06 217 MET B CA 1
ATOM 5343 C C . MET B 1 217 ? 9.586 30.188 26.141 1 98.06 217 MET B C 1
ATOM 5345 O O . MET B 1 217 ? 9.312 29 26.25 1 98.06 217 MET B O 1
ATOM 5349 N N . PHE B 1 218 ? 10.508 30.688 25.375 1 97.19 218 PHE B N 1
ATOM 5350 C CA . PHE B 1 218 ? 11.133 29.812 24.391 1 97.19 218 PHE B CA 1
ATOM 5351 C C . PHE B 1 218 ? 12.648 29.938 24.438 1 97.19 218 PHE B C 1
ATOM 5353 O O . PHE B 1 218 ? 13.258 30.453 23.5 1 97.19 218 PHE B O 1
ATOM 5360 N N . PRO B 1 219 ? 13.242 29.359 25.453 1 94.69 219 PRO B N 1
ATOM 5361 C CA . PRO B 1 219 ? 14.703 29.359 25.438 1 94.69 219 PRO B CA 1
ATOM 5362 C C . PRO B 1 219 ? 15.289 28.719 24.188 1 94.69 219 PRO B C 1
ATOM 5364 O O . PRO B 1 219 ? 16.359 29.125 23.719 1 94.69 219 PRO B O 1
ATOM 5367 N N . GLU B 1 220 ? 14.617 27.734 23.734 1 93.56 220 GLU B N 1
ATOM 5368 C CA . GLU B 1 220 ? 14.906 27.203 22.406 1 93.56 220 GLU B CA 1
ATOM 5369 C C . GLU B 1 220 ? 14.023 27.859 21.344 1 93.56 220 GLU B C 1
ATOM 5371 O O . GLU B 1 220 ? 12.922 27.391 21.078 1 93.56 220 GLU B O 1
ATOM 5376 N N . ARG B 1 221 ? 14.562 28.797 20.641 1 93.69 221 ARG B N 1
ATOM 5377 C CA . ARG B 1 221 ? 13.789 29.672 19.766 1 93.69 221 ARG B CA 1
ATOM 5378 C C . ARG B 1 221 ? 13.344 28.922 18.516 1 93.69 221 ARG B C 1
ATOM 5380 O O . ARG B 1 221 ? 12.445 29.375 17.797 1 93.69 221 ARG B O 1
ATOM 5387 N N . ASP B 1 222 ? 13.953 27.781 18.219 1 93.88 222 ASP B N 1
ATOM 5388 C CA . ASP B 1 222 ? 13.562 27 17.047 1 93.88 222 ASP B CA 1
ATOM 5389 C C . ASP B 1 222 ? 12.562 25.906 17.422 1 93.88 222 ASP B C 1
ATOM 5391 O O . ASP B 1 222 ? 12.438 24.906 16.719 1 93.88 222 ASP B O 1
ATOM 5395 N N . ALA B 1 223 ? 11.898 26.062 18.578 1 95.38 223 ALA B N 1
ATOM 5396 C CA . ALA B 1 223 ? 10.914 25.078 19 1 95.38 223 ALA B CA 1
ATOM 5397 C C . ALA B 1 223 ? 9.586 25.734 19.344 1 95.38 223 ALA B C 1
ATOM 5399 O O . ALA B 1 223 ? 8.812 25.219 20.172 1 95.38 223 ALA B O 1
ATOM 5400 N N . VAL B 1 224 ? 9.391 26.891 18.828 1 97.75 224 VAL B N 1
ATOM 5401 C CA . VAL B 1 224 ? 8.188 27.641 19.156 1 97.75 224 VAL B CA 1
ATOM 5402 C C . VAL B 1 224 ? 6.957 26.906 18.641 1 97.75 224 VAL B C 1
ATOM 5404 O O . VAL B 1 224 ? 6.066 26.562 19.422 1 97.75 224 VAL B O 1
ATOM 5407 N N . PHE B 1 225 ? 6.949 26.594 17.375 1 98 225 PHE B N 1
ATOM 5408 C CA . PHE B 1 225 ? 5.789 25.906 16.812 1 98 225 PHE B CA 1
ATOM 5409 C C . PHE B 1 225 ? 5.637 24.516 17.438 1 98 225 PHE B C 1
ATOM 5411 O O . PHE B 1 225 ? 4.52 24.062 17.688 1 98 225 PHE B O 1
ATOM 5418 N N . HIS B 1 226 ? 6.719 23.891 17.641 1 96.88 226 HIS B N 1
ATOM 5419 C CA . HIS B 1 226 ? 6.664 22.562 18.234 1 96.88 226 HIS B CA 1
ATOM 5420 C C . HIS B 1 226 ? 5.863 22.578 19.531 1 96.88 226 HIS B C 1
ATOM 5422 O O . HIS B 1 226 ? 4.941 21.766 19.703 1 96.88 226 HIS B O 1
ATOM 5428 N N . HIS B 1 227 ? 6.195 23.5 20.406 1 97.06 227 HIS B N 1
ATOM 5429 C CA . HIS B 1 227 ? 5.539 23.562 21.703 1 97.06 227 HIS B CA 1
ATOM 5430 C C . HIS B 1 227 ? 4.094 24.031 21.562 1 97.06 227 HIS B C 1
ATOM 5432 O O . HIS B 1 227 ? 3.188 23.453 22.172 1 97.06 227 HIS B O 1
ATOM 5438 N N . LEU B 1 228 ? 3.861 25.031 20.781 1 97.94 228 LEU B N 1
ATOM 5439 C CA . LEU B 1 228 ? 2.514 25.562 20.641 1 97.94 228 LEU B CA 1
ATOM 5440 C C . LEU B 1 228 ? 1.616 24.594 19.891 1 97.94 228 LEU B C 1
ATOM 5442 O O . LEU B 1 228 ? 0.451 24.406 20.25 1 97.94 228 LEU B O 1
ATOM 5446 N N . GLY B 1 229 ? 2.18 24.047 18.812 1 97.12 229 GLY B N 1
ATOM 5447 C CA . GLY B 1 229 ? 1.416 23.109 18.016 1 97.12 229 GLY B CA 1
ATOM 5448 C C . GLY B 1 229 ? 0.977 21.891 18.797 1 97.12 229 GLY B C 1
ATOM 5449 O O . GLY B 1 229 ? -0.174 21.453 18.688 1 97.12 229 GLY B O 1
ATOM 5450 N N . ARG B 1 230 ? 1.845 21.359 19.578 1 95.44 230 ARG B N 1
ATOM 5451 C CA . ARG B 1 230 ? 1.529 20.172 20.391 1 95.44 230 ARG B CA 1
ATOM 5452 C C . ARG B 1 230 ? 0.513 20.516 21.469 1 95.44 230 ARG B C 1
ATOM 5454 O O . ARG B 1 230 ? -0.244 19.641 21.906 1 95.44 230 ARG B O 1
ATOM 5461 N N . TYR B 1 231 ? 0.535 21.688 21.859 1 96.44 231 TYR B N 1
ATOM 5462 C CA . TYR B 1 231 ? -0.423 22.125 22.875 1 96.44 231 TYR B CA 1
ATOM 5463 C C . TYR B 1 231 ? -1.801 22.344 22.25 1 96.44 231 TYR B C 1
ATOM 5465 O O . TYR B 1 231 ? -2.816 21.953 22.844 1 96.44 231 TYR B O 1
ATOM 5473 N N . LEU B 1 232 ? -1.843 22.922 21.094 1 97 232 LEU B N 1
ATOM 5474 C CA . LEU B 1 232 ? -3.086 23.422 20.531 1 97 232 LEU B CA 1
ATOM 5475 C C . LEU B 1 232 ? -3.783 22.359 19.688 1 97 232 LEU B C 1
ATOM 5477 O O . LEU B 1 232 ? -5.016 22.312 19.641 1 97 232 LEU B O 1
ATOM 5481 N N . PHE B 1 233 ? -3.031 21.609 18.953 1 97.56 233 PHE B N 1
ATOM 5482 C CA . PHE B 1 233 ? -3.633 20.875 17.859 1 97.56 233 PHE B CA 1
ATOM 5483 C C . PHE B 1 233 ? -3.693 19.391 18.172 1 97.56 233 PHE B C 1
ATOM 5485 O O . PHE B 1 233 ? -2.85 18.609 17.719 1 97.56 233 PHE B O 1
ATOM 5492 N N . HIS B 1 234 ? -4.711 19.094 18.875 1 96 234 HIS B N 1
ATOM 5493 C CA . HIS B 1 234 ? -5.035 17.688 19.125 1 96 234 HIS B CA 1
ATOM 5494 C C . HIS B 1 234 ? -6.078 17.188 18.141 1 96 234 HIS B C 1
ATOM 5496 O O . HIS B 1 234 ? -7.141 17.781 17.984 1 96 234 HIS B O 1
ATOM 5502 N N . PRO B 1 235 ? -5.73 16.109 17.5 1 96.75 235 PRO B N 1
ATOM 5503 C CA . PRO B 1 235 ? -6.73 15.578 16.578 1 96.75 235 PRO B CA 1
ATOM 5504 C C . PRO B 1 235 ? -8.039 15.195 17.266 1 96.75 235 PRO B C 1
ATOM 5506 O O . PRO B 1 235 ? -8.023 14.742 18.406 1 96.75 235 PRO B O 1
ATOM 5509 N N . SER B 1 236 ? -9.117 15.422 16.578 1 96.12 236 SER B N 1
ATOM 5510 C CA . SER B 1 236 ? -10.383 14.852 17.031 1 96.12 236 SER B CA 1
ATOM 5511 C C . SER B 1 236 ? -10.297 13.336 17.156 1 96.12 236 SER B C 1
ATOM 5513 O O . SER B 1 236 ? -9.352 12.719 16.656 1 96.12 236 SER B O 1
ATOM 5515 N N . ASN B 1 237 ? -11.273 12.805 17.797 1 94.06 237 ASN B N 1
ATOM 5516 C CA . ASN B 1 237 ? -11.281 11.359 17.969 1 94.06 237 ASN B CA 1
ATOM 5517 C C . ASN B 1 237 ? -11.266 10.625 16.641 1 94.06 237 ASN B C 1
ATOM 5519 O O . ASN B 1 237 ? -10.57 9.609 16.484 1 94.06 237 ASN B O 1
ATOM 5523 N N . HIS B 1 238 ? -12.016 11.133 15.742 1 94.44 238 HIS B N 1
ATOM 5524 C CA . HIS B 1 238 ? -12.07 10.508 14.422 1 94.44 238 HIS B CA 1
ATOM 5525 C C . HIS B 1 238 ? -10.703 10.531 13.742 1 94.44 238 HIS B C 1
ATOM 5527 O O . HIS B 1 238 ? -10.227 9.5 13.266 1 94.44 238 HIS B O 1
ATOM 5533 N N . VAL B 1 239 ? -10.062 11.648 13.727 1 96.88 239 VAL B N 1
ATOM 5534 C CA . VAL B 1 239 ? -8.766 11.789 13.086 1 96.88 239 VAL B CA 1
ATOM 5535 C C . VAL B 1 239 ? -7.719 10.977 13.844 1 96.88 239 VAL B C 1
ATOM 5537 O O . VAL B 1 239 ? -6.852 10.344 13.234 1 96.88 239 VAL B O 1
ATOM 5540 N N . TRP B 1 240 ? -7.855 11.039 15.133 1 96.81 240 TRP B N 1
ATOM 5541 C CA . TRP B 1 240 ? -6.93 10.25 15.945 1 96.81 240 TRP B CA 1
ATOM 5542 C C . TRP B 1 240 ? -7.055 8.766 15.625 1 96.81 240 TRP B C 1
ATOM 5544 O O . TRP B 1 240 ? -6.055 8.047 15.586 1 96.81 240 TRP B O 1
ATOM 5554 N N . GLY B 1 241 ? -8.25 8.336 15.43 1 95.75 241 GLY B N 1
ATOM 5555 C CA . GLY B 1 241 ? -8.461 6.973 14.977 1 95.75 241 GLY B CA 1
ATOM 5556 C C . GLY B 1 241 ? -7.742 6.656 13.68 1 95.75 241 GLY B C 1
ATOM 5557 O O . GLY B 1 241 ? -7.102 5.613 13.555 1 95.75 241 GLY B O 1
ATOM 5558 N N . LEU B 1 242 ? -7.82 7.531 12.711 1 97.38 242 LEU B N 1
ATOM 5559 C CA . LEU B 1 242 ? -7.105 7.367 11.445 1 97.38 242 LEU B CA 1
ATOM 5560 C C . LEU B 1 242 ? -5.602 7.254 11.688 1 97.38 242 LEU B C 1
ATOM 5562 O O . LEU B 1 242 ? -4.941 6.395 11.102 1 97.38 242 LEU B O 1
ATOM 5566 N N . VAL B 1 243 ? -5.086 8.086 12.594 1 97.62 243 VAL B N 1
ATOM 5567 C CA . VAL B 1 243 ? -3.652 8.141 12.859 1 97.62 243 VAL B CA 1
ATOM 5568 C C . VAL B 1 243 ? -3.199 6.832 13.508 1 97.62 243 VAL B C 1
ATOM 5570 O O . VAL B 1 243 ? -2.268 6.184 13.023 1 97.62 243 VAL B O 1
ATOM 5573 N N . THR B 1 244 ? -3.869 6.406 14.523 1 96.12 244 THR B N 1
ATOM 5574 C CA . THR B 1 244 ? -3.4 5.289 15.336 1 96.12 244 THR B CA 1
ATOM 5575 C C . THR B 1 244 ? -3.572 3.971 14.586 1 96.12 244 THR B C 1
ATOM 5577 O O . THR B 1 244 ? -2.699 3.102 14.641 1 96.12 244 THR B O 1
ATOM 5580 N N . ARG B 1 245 ? -4.648 3.791 13.875 1 95.62 245 ARG B N 1
ATOM 5581 C CA . ARG B 1 245 ? -4.867 2.559 13.125 1 95.62 245 ARG B CA 1
ATOM 5582 C C . ARG B 1 245 ? -3.818 2.387 12.031 1 95.62 245 ARG B C 1
ATOM 5584 O O . ARG B 1 245 ? -3.285 1.293 11.844 1 95.62 245 ARG B O 1
ATOM 5591 N N . TYR B 1 246 ? -3.58 3.48 11.383 1 97.56 246 TYR B N 1
ATOM 5592 C CA . TYR B 1 246 ? -2.582 3.385 10.32 1 97.56 246 TYR B CA 1
ATOM 5593 C C . TYR B 1 246 ? -1.193 3.143 10.898 1 97.56 246 TYR B C 1
ATOM 5595 O O . TYR B 1 246 ? -0.437 2.314 10.383 1 97.56 246 TYR B O 1
ATOM 5603 N N . TYR B 1 247 ? -0.855 3.902 11.898 1 97.31 247 TYR B N 1
ATOM 5604 C CA . TYR B 1 247 ? 0.447 3.748 12.539 1 97.31 247 TYR B CA 1
ATOM 5605 C C . TYR B 1 247 ? 0.655 2.312 13.008 1 97.31 247 TYR B C 1
ATOM 5607 O O . TYR B 1 247 ? 1.688 1.703 12.727 1 97.31 247 TYR B O 1
ATOM 5615 N N . ASP B 1 248 ? -0.282 1.771 13.664 1 95.44 248 ASP B N 1
ATOM 5616 C CA . ASP B 1 248 ? -0.18 0.434 14.242 1 95.44 248 ASP B CA 1
ATOM 5617 C C . ASP B 1 248 ? -0.084 -0.629 13.148 1 95.44 248 ASP B C 1
ATOM 5619 O O . ASP B 1 248 ? 0.656 -1.605 13.289 1 95.44 248 ASP B O 1
ATOM 5623 N N . ALA B 1 249 ? -0.77 -0.426 12.102 1 96.44 249 ALA B N 1
ATOM 5624 C CA . ALA B 1 249 ? -0.857 -1.438 11.055 1 96.44 249 ALA B CA 1
ATOM 5625 C C . ALA B 1 249 ? 0.375 -1.402 10.148 1 96.44 249 ALA B C 1
ATOM 5627 O O . ALA B 1 249 ? 0.81 -2.439 9.641 1 96.44 249 ALA B O 1
ATOM 5628 N N . TYR B 1 250 ? 0.985 -0.21 9.984 1 97.62 250 TYR B N 1
ATOM 5629 C CA . TYR B 1 250 ? 1.92 -0.101 8.867 1 97.62 250 TYR B CA 1
ATOM 5630 C C . TYR B 1 250 ? 3.281 0.39 9.344 1 97.62 250 TYR B C 1
ATOM 5632 O O . TYR B 1 250 ? 4.293 0.179 8.672 1 97.62 250 TYR B O 1
ATOM 5640 N N . LEU B 1 251 ? 3.361 1.074 10.516 1 96.69 251 LEU B N 1
ATOM 5641 C CA . LEU B 1 251 ? 4.598 1.782 10.836 1 96.69 251 LEU B CA 1
ATOM 5642 C C . LEU B 1 251 ? 5.188 1.278 12.148 1 96.69 251 LEU B C 1
ATOM 5644 O O . LEU B 1 251 ? 6.406 1.314 12.336 1 96.69 251 LEU B O 1
ATOM 5648 N N . ALA B 1 252 ? 4.43 0.761 13.062 1 93.62 252 ALA B N 1
ATOM 5649 C CA . ALA B 1 252 ? 4.793 0.539 14.453 1 93.62 252 ALA B CA 1
ATOM 5650 C C . ALA B 1 252 ? 5.922 -0.481 14.57 1 93.62 252 ALA B C 1
ATOM 5652 O O . ALA B 1 252 ? 6.762 -0.385 15.469 1 93.62 252 ALA B O 1
ATOM 5653 N N . THR B 1 253 ? 5.953 -1.433 13.695 1 91.12 253 THR B N 1
ATOM 5654 C CA . THR B 1 253 ? 6.871 -2.555 13.867 1 91.12 253 THR B CA 1
ATOM 5655 C C . THR B 1 253 ? 8.234 -2.244 13.25 1 91.12 253 THR B C 1
ATOM 5657 O O . THR B 1 253 ? 9.203 -2.963 13.484 1 91.12 253 THR B O 1
ATOM 5660 N N . ALA B 1 254 ? 8.359 -1.207 12.477 1 93.88 254 ALA B N 1
ATOM 5661 C CA . ALA B 1 254 ? 9.617 -0.874 11.82 1 93.88 254 ALA B CA 1
ATOM 5662 C C . ALA B 1 254 ? 10.625 -0.313 12.812 1 93.88 254 ALA B C 1
ATOM 5664 O O . ALA B 1 254 ? 10.25 0.36 13.781 1 93.88 254 ALA B O 1
ATOM 5665 N N . GLN B 1 255 ? 11.891 -0.547 12.633 1 94.5 255 GLN B N 1
ATOM 5666 C CA . GLN B 1 255 ? 12.953 -0.011 13.477 1 94.5 255 GLN B CA 1
ATOM 5667 C C . GLN B 1 255 ? 13.148 1.481 13.227 1 94.5 255 GLN B C 1
ATOM 5669 O O . GLN B 1 255 ? 13.445 2.236 14.156 1 94.5 255 GLN B O 1
ATOM 5674 N N . GLN B 1 256 ? 13.031 1.874 11.977 1 96.31 256 GLN B N 1
ATOM 5675 C CA . GLN B 1 256 ? 13.117 3.285 11.617 1 96.31 256 GLN B CA 1
ATOM 5676 C C . GLN B 1 256 ? 11.984 3.68 10.672 1 96.31 256 GLN B C 1
ATOM 5678 O O . GLN B 1 256 ? 11.641 2.932 9.758 1 96.31 256 GLN B O 1
ATOM 5683 N N . ARG B 1 257 ? 11.383 4.785 10.945 1 97.69 257 ARG B N 1
ATOM 5684 C CA . ARG B 1 257 ? 10.32 5.336 10.117 1 97.69 257 ARG B CA 1
ATOM 5685 C C . ARG B 1 257 ? 10.797 6.57 9.359 1 97.69 257 ARG B C 1
ATOM 5687 O O . ARG B 1 257 ? 11.289 7.523 9.961 1 97.69 257 ARG B O 1
ATOM 5694 N N . VAL B 1 258 ? 10.688 6.543 8.047 1 98.56 258 VAL B N 1
ATOM 5695 C CA . VAL B 1 258 ? 11.102 7.641 7.18 1 98.56 258 VAL B CA 1
ATOM 5696 C C . VAL B 1 258 ? 9.867 8.297 6.562 1 98.56 258 VAL B C 1
ATOM 5698 O O . VAL B 1 258 ? 9.086 7.637 5.879 1 98.56 258 VAL B O 1
ATOM 5701 N N . GLY B 1 259 ? 9.656 9.578 6.855 1 98.75 259 GLY B N 1
ATOM 5702 C CA . GLY B 1 259 ? 8.57 10.32 6.242 1 98.75 259 GLY B CA 1
ATOM 5703 C C . GLY B 1 259 ? 8.984 11.078 4.996 1 98.75 259 GLY B C 1
ATOM 5704 O O . GLY B 1 259 ? 10.023 11.742 4.984 1 98.75 259 GLY B O 1
ATOM 5705 N N . ILE B 1 260 ? 8.219 10.93 3.928 1 98.81 260 ILE B N 1
ATOM 5706 C CA . ILE B 1 260 ? 8.43 11.664 2.688 1 98.81 260 ILE B CA 1
ATOM 5707 C C . ILE B 1 260 ? 7.156 12.406 2.297 1 98.81 260 ILE B C 1
ATOM 5709 O O . ILE B 1 260 ? 6.141 11.781 1.977 1 98.81 260 ILE B O 1
ATOM 5713 N N . GLN B 1 261 ? 7.176 13.68 2.359 1 98.19 261 GLN B N 1
ATOM 5714 C CA . GLN B 1 261 ? 6.059 14.516 1.936 1 98.19 261 GLN B CA 1
ATOM 5715 C C . GLN B 1 261 ? 6.316 15.117 0.556 1 98.19 261 GLN B C 1
ATOM 5717 O O . GLN B 1 261 ? 7.301 15.828 0.356 1 98.19 261 GLN B O 1
ATOM 5722 N N . VAL B 1 262 ? 5.453 14.773 -0.392 1 95.75 262 VAL B N 1
ATOM 5723 C CA . VAL B 1 262 ? 5.598 15.234 -1.77 1 95.75 262 VAL B CA 1
ATOM 5724 C C . VAL B 1 262 ? 4.453 16.172 -2.125 1 95.75 262 VAL B C 1
ATOM 5726 O O . VAL B 1 262 ? 3.283 15.789 -2.094 1 95.75 262 VAL B O 1
ATOM 5729 N N . ARG B 1 263 ? 4.785 17.281 -2.432 1 89.62 263 ARG B N 1
ATOM 5730 C CA . ARG B 1 263 ? 3.82 18.281 -2.887 1 89.62 263 ARG B CA 1
ATOM 5731 C C . ARG B 1 263 ? 4.152 18.75 -4.297 1 89.62 263 ARG B C 1
ATOM 5733 O O . ARG B 1 263 ? 5.168 19.422 -4.508 1 89.62 263 ARG B O 1
ATOM 5740 N N . VAL B 1 264 ? 3.389 18.391 -5.211 1 83.94 264 VAL B N 1
ATOM 5741 C CA . VAL B 1 264 ? 3.551 18.828 -6.59 1 83.94 264 VAL B CA 1
ATOM 5742 C C . VAL B 1 264 ? 2.188 19.188 -7.184 1 83.94 264 VAL B C 1
ATOM 5744 O O . VAL B 1 264 ? 1.215 18.438 -6.996 1 83.94 264 VAL B O 1
ATOM 5747 N N . PHE B 1 265 ? 2.209 20.406 -7.676 1 76.19 265 PHE B N 1
ATOM 5748 C CA . PHE B 1 265 ? 1.016 20.844 -8.383 1 76.19 265 PHE B CA 1
ATOM 5749 C C . PHE B 1 265 ? 1.313 21.078 -9.859 1 76.19 265 PHE B C 1
ATOM 5751 O O . PHE B 1 265 ? 2.475 21.047 -10.273 1 76.19 265 PHE B O 1
ATOM 5758 N N . GLY B 1 266 ? 0.348 21.203 -10.656 1 74.69 266 GLY B N 1
ATOM 5759 C CA . GLY B 1 266 ? 0.559 21.625 -12.031 1 74.69 266 GLY B CA 1
ATOM 5760 C C . GLY B 1 266 ? 0.274 20.531 -13.039 1 74.69 266 GLY B C 1
ATOM 5761 O O . GLY B 1 266 ? -0.47 19.594 -12.75 1 74.69 266 GLY B O 1
ATOM 5762 N N . ALA B 1 267 ? 0.958 20.75 -14.156 1 71.44 267 ALA B N 1
ATOM 5763 C CA . ALA B 1 267 ? 0.592 19.984 -15.352 1 71.44 267 ALA B CA 1
ATOM 5764 C C . ALA B 1 267 ? 1.229 18.594 -15.328 1 71.44 267 ALA B C 1
ATOM 5766 O O . ALA B 1 267 ? 0.709 17.656 -15.938 1 71.44 267 ALA B O 1
ATOM 5767 N N . GLN B 1 268 ? 2.328 18.453 -14.617 1 81.69 268 GLN B N 1
ATOM 5768 C CA . GLN B 1 268 ? 3.006 17.156 -14.586 1 81.69 268 GLN B CA 1
ATOM 5769 C C . GLN B 1 268 ? 3.23 16.688 -13.148 1 81.69 268 GLN B C 1
ATOM 5771 O O . GLN B 1 268 ? 4.363 16.672 -12.664 1 81.69 268 GLN B O 1
ATOM 5776 N N . PRO B 1 269 ? 2.213 16.25 -12.57 1 86 269 PRO B N 1
ATOM 5777 C CA . PRO B 1 269 ? 2.328 15.93 -11.141 1 86 269 PRO B CA 1
ATOM 5778 C C . PRO B 1 269 ? 3.152 14.664 -10.891 1 86 269 PRO B C 1
ATOM 5780 O O . PRO B 1 269 ? 3.664 14.469 -9.789 1 86 269 PRO B O 1
ATOM 5783 N N . ASN B 1 270 ? 3.217 13.789 -11.953 1 90.31 270 ASN B N 1
ATOM 5784 C CA . ASN B 1 270 ? 4.113 12.641 -11.883 1 90.31 270 ASN B CA 1
ATOM 5785 C C . ASN B 1 270 ? 5.484 12.961 -12.469 1 90.31 270 ASN B C 1
ATOM 5787 O O . ASN B 1 270 ? 5.734 12.711 -13.648 1 90.31 270 ASN B O 1
ATOM 5791 N N . SER B 1 271 ? 6.383 13.484 -11.711 1 89.75 271 SER B N 1
ATOM 5792 C CA . SER B 1 271 ? 7.66 14.016 -12.18 1 89.75 271 SER B CA 1
ATOM 5793 C C . SER B 1 271 ? 8.789 13.023 -11.938 1 89.75 271 SER B C 1
ATOM 5795 O O . SER B 1 271 ? 9.203 12.805 -10.797 1 89.75 271 SER B O 1
ATOM 5797 N N . PRO B 1 272 ? 9.328 12.414 -13.016 1 91.94 272 PRO B N 1
ATOM 5798 C CA . PRO B 1 272 ? 10.484 11.539 -12.836 1 91.94 272 PRO B CA 1
ATOM 5799 C C . PRO B 1 272 ? 11.68 12.25 -12.211 1 91.94 272 PRO B C 1
ATOM 5801 O O . PRO B 1 272 ? 12.461 11.633 -11.477 1 91.94 272 PRO B O 1
ATOM 5804 N N . GLU B 1 273 ? 11.789 13.539 -12.516 1 90.69 273 GLU B N 1
ATOM 5805 C CA . GLU B 1 273 ? 12.875 14.336 -11.953 1 90.69 273 GLU B CA 1
ATOM 5806 C C . GLU B 1 273 ? 12.734 14.461 -10.438 1 90.69 273 GLU B C 1
ATOM 5808 O O . GLU B 1 273 ? 13.719 14.336 -9.703 1 90.69 273 GLU B O 1
ATOM 5813 N N . LEU B 1 274 ? 11.539 14.758 -9.992 1 93.06 274 LEU B N 1
ATOM 5814 C CA . LEU B 1 274 ? 11.297 14.859 -8.555 1 93.06 274 LEU B CA 1
ATOM 5815 C C . LEU B 1 274 ? 11.523 13.516 -7.871 1 93.06 274 LEU B C 1
ATOM 5817 O O . LEU B 1 274 ? 12.07 13.453 -6.766 1 93.06 274 LEU B O 1
ATOM 5821 N N . LEU B 1 275 ? 11.078 12.484 -8.547 1 95.81 275 LEU B N 1
ATOM 5822 C CA . LEU B 1 275 ? 11.328 11.148 -8.008 1 95.81 275 LEU B CA 1
ATOM 5823 C C . LEU B 1 275 ? 12.82 10.891 -7.855 1 95.81 275 LEU B C 1
ATOM 5825 O O . LEU B 1 275 ? 13.266 10.367 -6.828 1 95.81 275 LEU B O 1
ATOM 5829 N N . GLU B 1 276 ? 13.562 11.172 -8.875 1 95.31 276 GLU B N 1
ATOM 5830 C CA . GLU B 1 276 ? 15.008 11.016 -8.805 1 95.31 276 GLU B CA 1
ATOM 5831 C C . GLU B 1 276 ? 15.602 11.859 -7.68 1 95.31 276 GLU B C 1
ATOM 5833 O O . GLU B 1 276 ? 16.516 11.414 -6.984 1 95.31 276 GLU B O 1
ATOM 5838 N N . GLN B 1 277 ? 15.102 13.07 -7.52 1 95.44 277 GLN B N 1
ATOM 5839 C CA . GLN B 1 277 ? 15.555 13.945 -6.441 1 95.44 277 GLN B CA 1
ATOM 5840 C C . GLN B 1 277 ? 15.289 13.312 -5.078 1 95.44 277 GLN B C 1
ATOM 5842 O O . GLN B 1 277 ? 16.156 13.312 -4.203 1 95.44 277 GLN B O 1
ATOM 5847 N N . ILE B 1 278 ? 14.125 12.773 -4.887 1 97.44 278 ILE B N 1
ATOM 5848 C CA . ILE B 1 278 ? 13.734 12.117 -3.643 1 97.44 278 ILE B CA 1
ATOM 5849 C C . ILE B 1 278 ? 14.664 10.938 -3.371 1 97.44 278 ILE B C 1
ATOM 5851 O O . ILE B 1 278 ? 15.203 10.805 -2.27 1 97.44 278 ILE B O 1
ATOM 5855 N N . THR B 1 279 ? 14.875 10.109 -4.395 1 97.62 279 THR B N 1
ATOM 5856 C CA . THR B 1 279 ? 15.688 8.906 -4.25 1 97.62 279 THR B CA 1
ATOM 5857 C C . THR B 1 279 ? 17.141 9.266 -3.973 1 97.62 279 THR B C 1
ATOM 5859 O O . THR B 1 279 ? 17.766 8.688 -3.084 1 97.62 279 THR B O 1
ATOM 5862 N N . SER B 1 280 ? 17.656 10.211 -4.727 1 96.56 280 SER B N 1
ATOM 5863 C CA . SER B 1 280 ? 19.031 10.648 -4.523 1 96.56 280 SER B CA 1
ATOM 5864 C C . SER B 1 280 ? 19.219 11.234 -3.131 1 96.56 280 SER B C 1
ATOM 5866 O O . SER B 1 280 ? 20.219 10.945 -2.465 1 96.56 280 SER B O 1
ATOM 5868 N N . CYS B 1 281 ? 18.281 12.055 -2.672 1 97.5 281 CYS B N 1
ATOM 5869 C CA . CYS B 1 281 ? 18.344 12.656 -1.343 1 97.5 281 CYS B CA 1
ATOM 5870 C C . CYS B 1 281 ? 18.359 11.586 -0.26 1 97.5 281 CYS B C 1
ATOM 5872 O O . CYS B 1 281 ? 19.25 11.555 0.586 1 97.5 281 CYS B O 1
ATOM 5874 N N . THR B 1 282 ? 17.406 10.68 -0.307 1 98.25 282 THR B N 1
ATOM 5875 C CA . THR B 1 282 ? 17.234 9.695 0.752 1 98.25 282 THR B CA 1
ATOM 5876 C C . THR B 1 282 ? 18.406 8.727 0.792 1 98.25 282 THR B C 1
ATOM 5878 O O . THR B 1 282 ? 18.828 8.289 1.868 1 98.25 282 THR B O 1
ATOM 5881 N N . GLN B 1 283 ? 18.969 8.43 -0.312 1 97.12 283 GLN B N 1
ATOM 5882 C CA . GLN B 1 283 ? 20.094 7.488 -0.355 1 97.12 283 GLN B CA 1
ATOM 5883 C C . GLN B 1 283 ? 21.406 8.172 0.012 1 97.12 283 GLN B C 1
ATOM 5885 O O . GLN B 1 283 ? 22.188 7.637 0.797 1 97.12 283 GLN B O 1
ATOM 5890 N N . LYS B 1 284 ? 21.688 9.359 -0.536 1 95.81 284 LYS B N 1
ATOM 5891 C CA . LYS B 1 284 ? 22.922 10.086 -0.226 1 95.81 284 LYS B CA 1
ATOM 5892 C C . LYS B 1 284 ? 23 10.414 1.264 1 95.81 284 LYS B C 1
ATOM 5894 O O . LYS B 1 284 ? 24.078 10.367 1.853 1 95.81 284 LYS B O 1
ATOM 5899 N N . GLN B 1 285 ? 21.844 10.727 1.856 1 97.06 285 GLN B N 1
ATOM 5900 C CA . GLN B 1 285 ? 21.828 11.086 3.271 1 97.06 285 GLN B CA 1
ATOM 5901 C C . GLN B 1 285 ? 21.625 9.852 4.148 1 97.06 285 GLN B C 1
ATOM 5903 O O . GLN B 1 285 ? 21.406 9.977 5.355 1 97.06 285 GLN B O 1
ATOM 5908 N N . LYS B 1 286 ? 21.562 8.656 3.553 1 96.5 286 LYS B N 1
ATOM 5909 C CA . LYS B 1 286 ? 21.516 7.359 4.211 1 96.5 286 LYS B CA 1
ATOM 5910 C C . LYS B 1 286 ? 20.219 7.188 5 1 96.5 286 LYS B C 1
ATOM 5912 O O . LYS B 1 286 ? 20.203 6.547 6.051 1 96.5 286 LYS B O 1
ATOM 5917 N N . LEU B 1 287 ? 19.25 7.91 4.512 1 97.94 287 LEU B N 1
ATOM 5918 C CA . LEU B 1 287 ? 17.922 7.703 5.086 1 97.94 287 LEU B CA 1
ATOM 5919 C C . LEU B 1 287 ? 17.312 6.387 4.609 1 97.94 287 LEU B C 1
ATOM 5921 O O . LEU B 1 287 ? 16.641 5.699 5.367 1 97.94 287 LEU B O 1
ATOM 5925 N N . LEU B 1 288 ? 17.484 6.047 3.338 1 98.31 288 LEU B N 1
ATOM 5926 C CA . LEU B 1 288 ? 17.125 4.773 2.725 1 98.31 288 LEU B CA 1
ATOM 5927 C C . LEU B 1 288 ? 18.344 4.109 2.094 1 98.31 288 LEU B C 1
ATOM 5929 O O . LEU B 1 288 ? 19.266 4.797 1.651 1 98.31 288 LEU B O 1
ATOM 5933 N N . PRO B 1 289 ? 18.406 2.844 2.133 1 97.25 289 PRO B N 1
ATOM 5934 C CA . PRO B 1 289 ? 19.562 2.162 1.544 1 97.25 289 PRO B CA 1
ATOM 5935 C C . PRO B 1 289 ? 19.625 2.297 0.024 1 97.25 289 PRO B C 1
ATOM 5937 O O . PRO B 1 289 ? 18.578 2.396 -0.626 1 97.25 289 PRO B O 1
ATOM 5940 N N . GLU B 1 290 ? 20.812 2.305 -0.481 1 96.56 290 GLU B N 1
ATOM 5941 C CA . GLU B 1 290 ? 21 2.172 -1.924 1 96.56 290 GLU B CA 1
ATOM 5942 C C . GLU B 1 290 ? 20.531 0.802 -2.412 1 96.56 290 GLU B C 1
ATOM 5944 O O . GLU B 1 290 ? 20.297 -0.102 -1.608 1 96.56 290 GLU B O 1
ATOM 5949 N N . LEU B 1 291 ? 20.297 0.702 -3.668 1 95.44 291 LEU B N 1
ATOM 5950 C CA . LEU B 1 291 ? 19.859 -0.555 -4.27 1 95.44 291 LEU B CA 1
ATOM 5951 C C . LEU B 1 291 ? 21.047 -1.34 -4.809 1 95.44 291 LEU B C 1
ATOM 5953 O O . LEU B 1 291 ? 22.031 -0.75 -5.281 1 95.44 291 LEU B O 1
ATOM 5957 N N . ARG B 1 292 ? 20.969 -2.633 -4.559 1 87.5 292 ARG B N 1
ATOM 5958 C CA . ARG B 1 292 ? 21.984 -3.494 -5.156 1 87.5 292 ARG B CA 1
ATOM 5959 C C . ARG B 1 292 ? 21.734 -3.672 -6.652 1 87.5 292 ARG B C 1
ATOM 5961 O O . ARG B 1 292 ? 20.672 -4.148 -7.059 1 87.5 292 ARG B O 1
ATOM 5968 N N . LEU B 1 293 ? 22.266 -2.875 -7.48 1 71.06 293 LEU B N 1
ATOM 5969 C CA . LEU B 1 293 ? 22.109 -3.074 -8.914 1 71.06 293 LEU B CA 1
ATOM 5970 C C . LEU B 1 293 ? 22.781 -4.359 -9.367 1 71.06 293 LEU B C 1
ATOM 5972 O O . LEU B 1 293 ? 23.812 -4.75 -8.812 1 71.06 293 LEU B O 1
ATOM 5976 N N . ALA B 1 294 ? 22.016 -5.43 -9.836 1 53.81 294 ALA B N 1
ATOM 5977 C CA . ALA B 1 294 ? 22.516 -6.707 -10.336 1 53.81 294 ALA B CA 1
ATOM 5978 C C . ALA B 1 294 ? 23.891 -6.543 -10.992 1 53.81 294 ALA B C 1
ATOM 5980 O O . ALA B 1 294 ? 24 -5.98 -12.086 1 53.81 294 ALA B O 1
ATOM 5981 N N . THR B 1 295 ? 24.906 -6.117 -10.383 1 45.94 295 THR B N 1
ATOM 5982 C CA . THR B 1 295 ? 26.078 -6.52 -11.148 1 45.94 295 THR B CA 1
ATOM 5983 C C . THR B 1 295 ? 26.047 -8.008 -11.461 1 45.94 295 THR B C 1
ATOM 5985 O O . THR B 1 295 ? 25.328 -8.766 -10.805 1 45.94 295 THR B O 1
ATOM 5988 N N . GLY B 1 296 ? 26.594 -8.516 -12.617 1 42.88 296 GLY B N 1
ATOM 5989 C CA . GLY B 1 296 ? 26.766 -9.828 -13.211 1 42.88 296 GLY B CA 1
ATOM 5990 C C . GLY B 1 296 ? 26.797 -10.945 -12.188 1 42.88 296 GLY B C 1
ATOM 5991 O O . GLY B 1 296 ? 26.906 -12.125 -12.547 1 42.88 296 GLY B O 1
ATOM 5992 N N . GLU B 1 297 ? 27.359 -10.703 -11.016 1 41.75 297 GLU B N 1
ATOM 5993 C CA . GLU B 1 297 ? 27.672 -11.906 -10.242 1 41.75 297 GLU B CA 1
ATOM 5994 C C . GLU B 1 297 ? 26.469 -12.344 -9.406 1 41.75 297 GLU B C 1
ATOM 5996 O O . GLU B 1 297 ? 25.844 -11.523 -8.734 1 41.75 297 GLU B O 1
ATOM 6001 N N . PRO B 1 298 ? 25.844 -13.375 -9.75 1 43.41 298 PRO B N 1
ATOM 6002 C CA . PRO B 1 298 ? 24.828 -14.016 -8.914 1 43.41 298 PRO B CA 1
ATOM 6003 C C . PRO B 1 298 ? 25.141 -13.914 -7.422 1 43.41 298 PRO B C 1
ATOM 6005 O O . PRO B 1 298 ? 26.125 -14.477 -6.949 1 43.41 298 PRO B O 1
ATOM 6008 N N . THR B 1 299 ? 25.172 -12.805 -6.777 1 45.47 299 THR B N 1
ATOM 6009 C CA . THR B 1 299 ? 25.453 -12.898 -5.348 1 45.47 299 THR B CA 1
ATOM 6010 C C . THR B 1 299 ? 24.406 -13.781 -4.652 1 45.47 299 THR B C 1
ATOM 6012 O O . THR B 1 299 ? 23.219 -13.633 -4.875 1 45.47 299 THR B O 1
ATOM 6015 N N . PRO B 1 300 ? 24.844 -14.836 -4.047 1 46.53 300 PRO B N 1
ATOM 6016 C CA . PRO B 1 300 ? 23.953 -15.734 -3.297 1 46.53 300 PRO B CA 1
ATOM 6017 C C . PRO B 1 300 ? 23.047 -14.977 -2.328 1 46.53 300 PRO B C 1
ATOM 6019 O O . PRO B 1 300 ? 23.422 -13.93 -1.806 1 46.53 300 PRO B O 1
ATOM 6022 N N . PRO B 1 301 ? 21.828 -15.156 -2.453 1 48.09 301 PRO B N 1
ATOM 6023 C CA . PRO B 1 301 ? 20.969 -14.508 -1.462 1 48.09 301 PRO B CA 1
ATOM 6024 C C . PRO B 1 301 ? 21.547 -14.57 -0.049 1 48.09 301 PRO B C 1
ATOM 6026 O O . PRO B 1 301 ? 22.203 -15.555 0.312 1 48.09 301 PRO B O 1
ATOM 6029 N N . PRO B 1 302 ? 21.859 -13.422 0.593 1 46.25 302 PRO B N 1
ATOM 6030 C CA . PRO B 1 302 ? 22.375 -13.539 1.96 1 46.25 302 PRO B CA 1
ATOM 6031 C C . PRO B 1 302 ? 21.609 -14.555 2.801 1 46.25 302 PRO B C 1
ATOM 6033 O O . PRO B 1 302 ? 20.453 -14.852 2.504 1 46.25 302 PRO B O 1
ATOM 6036 N N . PRO B 1 303 ? 22.328 -15.336 3.617 1 44.41 303 PRO B N 1
ATOM 6037 C CA . PRO B 1 303 ? 21.641 -16.266 4.516 1 44.41 303 PRO B CA 1
ATOM 6038 C C . PRO B 1 303 ? 20.438 -15.625 5.215 1 44.41 303 PRO B C 1
ATOM 6040 O O . PRO B 1 303 ? 20.422 -14.414 5.438 1 44.41 303 PRO B O 1
ATOM 6043 N N . PRO B 1 304 ? 19.312 -16.359 5.219 1 43.66 304 PRO B N 1
ATOM 6044 C CA . PRO B 1 304 ? 18.141 -15.82 5.914 1 43.66 304 PRO B CA 1
ATOM 6045 C C . PRO B 1 304 ? 18.484 -15.195 7.266 1 43.66 304 PRO B C 1
ATOM 6047 O O . PRO B 1 304 ? 19.141 -15.836 8.086 1 43.66 304 PRO B O 1
ATOM 6050 N N . VAL B 1 305 ? 18.891 -14.008 7.426 1 45.19 305 VAL B N 1
ATOM 6051 C CA . VAL B 1 305 ? 19.094 -13.398 8.734 1 45.19 305 VAL B CA 1
ATOM 6052 C C . VAL B 1 305 ? 17.828 -13.562 9.578 1 45.19 305 VAL B C 1
ATOM 6054 O O . VAL B 1 305 ? 16.719 -13.359 9.094 1 45.19 305 VAL B O 1
ATOM 6057 N N . PRO B 1 306 ? 17.891 -14.227 10.812 1 45.47 306 PRO B N 1
ATOM 6058 C CA . PRO B 1 306 ? 16.719 -14.375 11.688 1 45.47 306 PRO B CA 1
ATOM 6059 C C . PRO B 1 306 ? 15.859 -13.109 11.742 1 45.47 306 PRO B C 1
ATOM 6061 O O . PRO B 1 306 ? 16.391 -12 11.68 1 45.47 306 PRO B O 1
ATOM 6064 N N . ALA B 1 307 ? 14.5 -13.227 11.555 1 45.06 307 ALA B N 1
ATOM 6065 C CA . ALA B 1 307 ? 13.43 -12.227 11.547 1 45.06 307 ALA B CA 1
ATOM 6066 C C . ALA B 1 307 ? 13.703 -11.125 12.57 1 45.06 307 ALA B C 1
ATOM 6068 O O . ALA B 1 307 ? 13.438 -9.953 12.312 1 45.06 307 ALA B O 1
ATOM 6069 N N . SER B 1 308 ? 14.102 -11.562 13.766 1 45.59 308 SER B N 1
ATOM 6070 C CA . SER B 1 308 ? 14.18 -10.664 14.914 1 45.59 308 SER B CA 1
ATOM 6071 C C . SER B 1 308 ? 15.18 -9.539 14.672 1 45.59 308 SER B C 1
ATOM 6073 O O . SER B 1 308 ? 15.117 -8.492 15.328 1 45.59 308 SER B O 1
ATOM 6075 N N . ARG B 1 309 ? 16.375 -9.836 14.031 1 47.09 309 ARG B N 1
ATOM 6076 C CA . ARG B 1 309 ? 17.484 -8.883 14.023 1 47.09 309 ARG B CA 1
ATOM 6077 C C . ARG B 1 309 ? 17.5 -8.078 12.727 1 47.09 309 ARG B C 1
ATOM 6079 O O . ARG B 1 309 ? 18.422 -7.297 12.492 1 47.09 309 ARG B O 1
ATOM 6086 N N . ALA B 1 310 ? 16.625 -8.375 11.789 1 57.41 310 ALA B N 1
ATOM 6087 C CA . ALA B 1 310 ? 16.828 -7.715 10.5 1 57.41 310 ALA B CA 1
ATOM 6088 C C . ALA B 1 310 ? 16.359 -6.262 10.547 1 57.41 310 ALA B C 1
ATOM 6090 O O . ALA B 1 310 ? 15.242 -5.977 10.992 1 57.41 310 ALA B O 1
ATOM 6091 N N . ARG B 1 311 ? 17.219 -5.328 10.398 1 82.81 311 ARG B N 1
ATOM 6092 C CA . ARG B 1 311 ? 16.969 -3.893 10.328 1 82.81 311 ARG B CA 1
ATOM 6093 C C . ARG B 1 311 ? 15.883 -3.576 9.305 1 82.81 311 ARG B C 1
ATOM 6095 O O . ARG B 1 311 ? 15.852 -4.156 8.219 1 82.81 311 ARG B O 1
ATOM 6102 N N . SER B 1 312 ? 14.766 -2.922 9.766 1 94.81 312 SER B N 1
ATOM 6103 C CA . SER B 1 312 ? 13.641 -2.621 8.891 1 94.81 312 SER B CA 1
ATOM 6104 C C . SER B 1 312 ? 13.32 -1.13 8.898 1 94.81 312 SER B C 1
ATOM 6106 O O . SER B 1 312 ? 13.508 -0.455 9.914 1 94.81 312 SER B O 1
ATOM 6108 N N . LYS B 1 313 ? 12.992 -0.652 7.734 1 97.5 313 LYS B N 1
ATOM 6109 C CA . LYS B 1 313 ? 12.539 0.726 7.562 1 97.5 313 LYS B CA 1
ATOM 6110 C C . LYS B 1 313 ? 11.133 0.774 6.969 1 97.5 313 LYS B C 1
ATOM 6112 O O . LYS B 1 313 ? 10.805 -0.008 6.074 1 97.5 313 LYS B O 1
ATOM 6117 N N . ALA B 1 314 ? 10.273 1.545 7.57 1 98.38 314 ALA B N 1
ATOM 6118 C CA . ALA B 1 314 ? 8.969 1.863 6.992 1 98.38 314 ALA B CA 1
ATOM 6119 C C . ALA B 1 314 ? 8.945 3.287 6.441 1 98.38 314 ALA B C 1
ATOM 6121 O O . ALA B 1 314 ? 9.234 4.242 7.164 1 98.38 314 ALA B O 1
ATOM 6122 N N . VAL B 1 315 ? 8.656 3.414 5.164 1 98.88 315 VAL B N 1
ATOM 6123 C CA . VAL B 1 315 ? 8.594 4.711 4.496 1 98.88 315 VAL B CA 1
ATOM 6124 C C . VAL B 1 315 ? 7.141 5.164 4.387 1 98.88 315 VAL B C 1
ATOM 6126 O O . VAL B 1 315 ? 6.301 4.449 3.834 1 98.88 315 VAL B O 1
ATOM 6129 N N . LEU B 1 316 ? 6.816 6.277 4.961 1 98.88 316 LEU B N 1
ATOM 6130 C CA . LEU B 1 316 ? 5.508 6.906 4.812 1 98.88 316 LEU B CA 1
ATOM 6131 C C . LEU B 1 316 ? 5.547 8 3.75 1 98.88 316 LEU B C 1
ATOM 6133 O O . LEU B 1 316 ? 6.23 9.008 3.92 1 98.88 316 LEU B O 1
ATOM 6137 N N . VAL B 1 317 ? 4.848 7.773 2.668 1 98.81 317 VAL B N 1
ATOM 6138 C CA . VAL B 1 317 ? 4.766 8.758 1.591 1 98.81 317 VAL B CA 1
ATOM 6139 C C . VAL B 1 317 ? 3.408 9.453 1.633 1 98.81 317 VAL B C 1
ATOM 6141 O O . VAL B 1 317 ? 2.365 8.805 1.677 1 98.81 317 VAL B O 1
ATOM 6144 N N . THR B 1 318 ? 3.416 10.719 1.704 1 98.19 318 THR B N 1
ATOM 6145 C CA . THR B 1 318 ? 2.193 11.5 1.557 1 98.19 318 THR B CA 1
ATOM 6146 C C . THR B 1 318 ? 2.252 12.367 0.302 1 98.19 318 THR B C 1
ATOM 6148 O O . THR B 1 318 ? 3.205 13.125 0.11 1 98.19 318 THR B O 1
ATOM 6151 N N . SER B 1 319 ? 1.391 12.18 -0.578 1 96.25 319 SER B N 1
ATOM 6152 C CA . SER B 1 319 ? 1.268 12.867 -1.857 1 96.25 319 SER B CA 1
ATOM 6153 C C . SER B 1 319 ? -0.161 12.805 -2.389 1 96.25 319 SER B C 1
ATOM 6155 O O . SER B 1 319 ? -0.906 11.875 -2.059 1 96.25 319 SER B O 1
ATOM 6157 N N . LEU B 1 320 ? -0.533 13.812 -3.176 1 94.81 320 LEU B N 1
ATOM 6158 C CA . LEU B 1 320 ? -1.837 13.766 -3.83 1 94.81 320 LEU B CA 1
ATOM 6159 C C . LEU B 1 320 ? -1.886 12.641 -4.859 1 94.81 320 LEU B C 1
ATOM 6161 O O . LEU B 1 320 ? -2.955 12.094 -5.137 1 94.81 320 LEU B O 1
ATOM 6165 N N . LYS B 1 321 ? -0.703 12.281 -5.355 1 94.75 321 LYS B N 1
ATOM 6166 C CA . LYS B 1 321 ? -0.597 11.25 -6.379 1 94.75 321 LYS B CA 1
ATOM 6167 C C . LYS B 1 321 ? -0.099 9.938 -5.781 1 94.75 321 LYS B C 1
ATOM 6169 O O . LYS B 1 321 ? 0.753 9.938 -4.891 1 94.75 321 LYS B O 1
ATOM 6174 N N . SER B 1 322 ? -0.589 8.805 -6.359 1 95.38 322 SER B N 1
ATOM 6175 C CA . SER B 1 322 ? -0.099 7.504 -5.914 1 95.38 322 SER B CA 1
ATOM 6176 C C . SER B 1 322 ? 1.222 7.148 -6.586 1 95.38 322 SER B C 1
ATOM 6178 O O . SER B 1 322 ? 1.909 6.219 -6.164 1 95.38 322 SER B O 1
ATOM 6180 N N . TRP B 1 323 ? 1.6 7.871 -7.559 1 96 323 TRP B N 1
ATOM 6181 C CA . TRP B 1 323 ? 2.688 7.523 -8.469 1 96 323 TRP B CA 1
ATOM 6182 C C . TRP B 1 323 ? 4.012 7.418 -7.715 1 96 323 TRP B C 1
ATOM 6184 O O . TRP B 1 323 ? 4.77 6.465 -7.914 1 96 323 TRP B O 1
ATOM 6194 N N . TYR B 1 324 ? 4.355 8.352 -6.828 1 97.25 324 TYR B N 1
ATOM 6195 C CA . TYR B 1 324 ? 5.613 8.344 -6.09 1 97.25 324 TYR B CA 1
ATOM 6196 C C . TYR B 1 324 ? 5.691 7.141 -5.156 1 97.25 324 TYR B C 1
ATOM 6198 O O . TYR B 1 324 ? 6.738 6.496 -5.055 1 97.25 324 TYR B O 1
ATOM 6206 N N . TYR B 1 325 ? 4.578 6.863 -4.48 1 97.88 325 TYR B N 1
ATOM 6207 C CA . TYR B 1 325 ? 4.465 5.684 -3.627 1 97.88 325 TYR B CA 1
ATOM 6208 C C . TYR B 1 325 ? 4.727 4.41 -4.422 1 97.88 325 TYR B C 1
ATOM 6210 O O . TYR B 1 325 ? 5.539 3.574 -4.016 1 97.88 325 TYR B O 1
ATOM 6218 N N . GLU B 1 326 ? 4.086 4.305 -5.539 1 97.38 326 GLU B N 1
ATOM 6219 C CA . GLU B 1 326 ? 4.199 3.105 -6.363 1 97.38 326 GLU B CA 1
ATOM 6220 C C . GLU B 1 326 ? 5.625 2.914 -6.871 1 97.38 326 GLU B C 1
ATOM 6222 O O . GLU B 1 326 ? 6.137 1.792 -6.887 1 97.38 326 GLU B O 1
ATOM 6227 N N . LYS B 1 327 ? 6.242 3.971 -7.262 1 97.62 327 LYS B N 1
ATOM 6228 C CA . LYS B 1 327 ? 7.602 3.889 -7.797 1 97.62 327 LYS B CA 1
ATOM 6229 C C . LYS B 1 327 ? 8.602 3.516 -6.703 1 97.62 327 LYS B C 1
ATOM 6231 O O . LYS B 1 327 ? 9.469 2.672 -6.914 1 97.62 327 LYS B O 1
ATOM 6236 N N . LEU B 1 328 ? 8.461 4.141 -5.555 1 98.38 328 LEU B N 1
ATOM 6237 C CA . LEU B 1 328 ? 9.352 3.826 -4.449 1 98.38 328 LEU B CA 1
ATOM 6238 C C . LEU B 1 328 ? 9.156 2.387 -3.982 1 98.38 328 LEU B C 1
ATOM 6240 O O . LEU B 1 328 ? 10.125 1.678 -3.713 1 98.38 328 LEU B O 1
ATOM 6244 N N . LYS B 1 329 ? 7.895 2.014 -3.855 1 98.31 329 LYS B N 1
ATOM 6245 C CA . LYS B 1 329 ? 7.582 0.635 -3.486 1 98.31 329 LYS B CA 1
ATOM 6246 C C . LYS B 1 329 ? 8.195 -0.352 -4.473 1 98.31 329 LYS B C 1
ATOM 6248 O O . LYS B 1 329 ? 8.844 -1.319 -4.066 1 98.31 329 LYS B O 1
ATOM 6253 N N . SER B 1 330 ? 8.031 -0.087 -5.766 1 96.75 330 SER B N 1
ATOM 6254 C CA . SER B 1 330 ? 8.555 -0.964 -6.809 1 96.75 330 SER B CA 1
ATOM 6255 C C . SER B 1 330 ? 10.07 -1.042 -6.758 1 96.75 330 SER B C 1
ATOM 6257 O O . SER B 1 330 ? 10.656 -2.107 -6.973 1 96.75 330 SER B O 1
ATOM 6259 N N . MET B 1 331 ? 10.695 0.057 -6.465 1 96.56 331 MET B N 1
ATOM 6260 C CA . MET B 1 331 ? 12.156 0.106 -6.398 1 96.56 331 MET B CA 1
ATOM 6261 C C . MET B 1 331 ? 12.688 -0.875 -5.359 1 96.56 331 MET B C 1
ATOM 6263 O O . MET B 1 331 ? 13.578 -1.673 -5.652 1 96.56 331 MET B O 1
ATOM 6267 N N . TYR B 1 332 ? 12.102 -0.897 -4.234 1 96.75 332 TYR B N 1
ATOM 6268 C CA . TYR B 1 332 ? 12.633 -1.699 -3.141 1 96.75 332 TYR B CA 1
ATOM 6269 C C . TYR B 1 332 ? 12.047 -3.107 -3.16 1 96.75 332 TYR B C 1
ATOM 6271 O O . TYR B 1 332 ? 12.523 -3.992 -2.445 1 96.75 332 TYR B O 1
ATOM 6279 N N . TRP B 1 333 ? 11.023 -3.314 -3.996 1 96.12 333 TRP B N 1
ATOM 6280 C CA . TRP B 1 333 ? 10.516 -4.664 -4.227 1 96.12 333 TRP B CA 1
ATOM 6281 C C . TRP B 1 333 ? 11.352 -5.387 -5.281 1 96.12 333 TRP B C 1
ATOM 6283 O O . TRP B 1 333 ? 11.719 -6.547 -5.094 1 96.12 333 TRP B O 1
ATOM 6293 N N . GLU B 1 334 ? 11.688 -4.68 -6.32 1 94.5 334 GLU B N 1
ATOM 6294 C CA . GLU B 1 334 ? 12.32 -5.297 -7.48 1 94.5 334 GLU B CA 1
ATOM 6295 C C . GLU B 1 334 ? 13.836 -5.402 -7.293 1 94.5 334 GLU B C 1
ATOM 6297 O O . GLU B 1 334 ? 14.5 -6.16 -8 1 94.5 334 GLU B O 1
ATOM 6302 N N . HIS B 1 335 ? 14.367 -4.602 -6.344 1 94.06 335 HIS B N 1
ATOM 6303 C CA . HIS B 1 335 ? 15.805 -4.613 -6.117 1 94.06 335 HIS B CA 1
ATOM 6304 C C . HIS B 1 335 ? 16.125 -4.73 -4.629 1 94.06 335 HIS B C 1
ATOM 6306 O O . HIS B 1 335 ? 15.469 -4.105 -3.797 1 94.06 335 HIS B O 1
ATOM 6312 N N . ALA B 1 336 ? 17.156 -5.449 -4.367 1 92.75 336 ALA B N 1
ATOM 6313 C CA . ALA B 1 336 ? 17.562 -5.625 -2.977 1 92.75 336 ALA B CA 1
ATOM 6314 C C . ALA B 1 336 ? 18.25 -4.371 -2.439 1 92.75 336 ALA B C 1
ATOM 6316 O O . ALA B 1 336 ? 19 -3.703 -3.16 1 92.75 336 ALA B O 1
ATOM 6317 N N . ALA B 1 337 ? 17.984 -4.074 -1.198 1 94.81 337 ALA B N 1
ATOM 6318 C CA . ALA B 1 337 ? 18.703 -3.004 -0.516 1 94.81 337 ALA B CA 1
ATOM 6319 C C . ALA B 1 337 ? 20.156 -3.383 -0.299 1 94.81 337 ALA B C 1
ATOM 6321 O O . ALA B 1 337 ? 20.469 -4.516 0.073 1 94.81 337 ALA B O 1
ATOM 6322 N N . ALA B 1 338 ? 21.078 -2.465 -0.463 1 93 338 ALA B N 1
ATOM 6323 C CA . ALA B 1 338 ? 22.5 -2.725 -0.315 1 93 338 ALA B CA 1
ATOM 6324 C C . ALA B 1 338 ? 22.844 -3.146 1.112 1 93 338 ALA B C 1
ATOM 6326 O O . ALA B 1 338 ? 23.75 -3.941 1.331 1 93 338 ALA B O 1
ATOM 6327 N N . THR B 1 339 ? 22.078 -2.682 2.041 1 91.88 339 THR B N 1
ATOM 6328 C CA . THR B 1 339 ? 22.359 -2.953 3.445 1 91.88 339 THR B CA 1
ATOM 6329 C C . THR B 1 339 ? 21.641 -4.219 3.906 1 91.88 339 THR B C 1
ATOM 6331 O O . THR B 1 339 ? 21.828 -4.668 5.039 1 91.88 339 THR B O 1
ATOM 6334 N N . GLY B 1 340 ? 20.75 -4.758 3.066 1 90.69 340 GLY B N 1
ATOM 6335 C CA . GLY B 1 340 ? 20 -5.949 3.422 1 90.69 340 GLY B CA 1
ATOM 6336 C C . GLY B 1 340 ? 18.766 -5.652 4.246 1 90.69 340 GLY B C 1
ATOM 6337 O O . GLY B 1 340 ? 18.031 -6.566 4.633 1 90.69 340 GLY B O 1
ATOM 6338 N N . GLU B 1 341 ? 18.5 -4.383 4.535 1 92.75 341 GLU B N 1
ATOM 6339 C CA . GLU B 1 341 ? 17.328 -3.988 5.305 1 92.75 341 GLU B CA 1
ATOM 6340 C C . GLU B 1 341 ? 16.031 -4.242 4.523 1 92.75 341 GLU B C 1
ATOM 6342 O O . GLU B 1 341 ? 16.016 -4.094 3.299 1 92.75 341 GLU B O 1
ATOM 6347 N N . ALA B 1 342 ? 15.039 -4.602 5.285 1 95.06 342 ALA B N 1
ATOM 6348 C CA . ALA B 1 342 ? 13.703 -4.656 4.691 1 95.06 342 ALA B CA 1
ATOM 6349 C C . ALA B 1 342 ? 13.062 -3.273 4.652 1 95.06 342 ALA B C 1
ATOM 6351 O O . ALA B 1 342 ? 12.914 -2.621 5.688 1 95.06 342 ALA B O 1
ATOM 6352 N N . VAL B 1 343 ? 12.695 -2.848 3.438 1 97.69 343 VAL B N 1
ATOM 6353 C CA . VAL B 1 343 ? 12.109 -1.522 3.283 1 97.69 343 VAL B CA 1
ATOM 6354 C C . VAL B 1 343 ? 10.664 -1.65 2.805 1 97.69 343 VAL B C 1
ATOM 6356 O O . VAL B 1 343 ? 10.406 -2.197 1.73 1 97.69 343 VAL B O 1
ATOM 6359 N N . SER B 1 344 ? 9.734 -1.257 3.623 1 98.38 344 SER B N 1
ATOM 6360 C CA . SER B 1 344 ? 8.336 -1.174 3.209 1 98.38 344 SER B CA 1
ATOM 6361 C C . SER B 1 344 ? 7.93 0.266 2.914 1 98.38 344 SER B C 1
ATOM 6363 O O . SER B 1 344 ? 8.43 1.198 3.549 1 98.38 344 SER B O 1
ATOM 6365 N N . VAL B 1 345 ? 7.121 0.46 1.923 1 98.75 345 VAL B N 1
ATOM 6366 C CA . VAL B 1 345 ? 6.648 1.782 1.526 1 98.75 345 VAL B CA 1
ATOM 6367 C C . VAL B 1 345 ? 5.125 1.841 1.638 1 98.75 345 VAL B C 1
ATOM 6369 O O . VAL B 1 345 ? 4.43 0.927 1.191 1 98.75 345 VAL B O 1
ATOM 6372 N N . HIS B 1 346 ? 4.668 2.898 2.264 1 98.75 346 HIS B N 1
ATOM 6373 C CA . HIS B 1 346 ? 3.242 3.021 2.553 1 98.75 346 HIS B CA 1
ATOM 6374 C C . HIS B 1 346 ? 2.725 4.41 2.188 1 98.75 346 HIS B C 1
ATOM 6376 O O . HIS B 1 346 ? 3.455 5.395 2.289 1 98.75 346 HIS B O 1
ATOM 6382 N N . GLN B 1 347 ? 1.523 4.457 1.754 1 98.56 347 GLN B N 1
ATOM 6383 C CA . GLN B 1 347 ? 0.78 5.688 1.506 1 98.56 347 GLN B CA 1
ATOM 6384 C C . GLN B 1 347 ? -0.658 5.57 2.004 1 98.56 347 GLN B C 1
ATOM 6386 O O . GLN B 1 347 ? -1.436 4.766 1.489 1 98.56 347 GLN B O 1
ATOM 6391 N N . PRO B 1 348 ? -1.001 6.41 2.967 1 97.81 348 PRO B N 1
ATOM 6392 C CA . PRO B 1 348 ? -2.342 6.262 3.537 1 97.81 348 PRO B CA 1
ATOM 6393 C C . PRO B 1 348 ? -3.449 6.527 2.518 1 97.81 348 PRO B C 1
ATOM 6395 O O . PRO B 1 348 ? -4.422 5.773 2.447 1 97.81 348 PRO B O 1
ATOM 6398 N N . SER B 1 349 ? -3.299 7.551 1.73 1 95.56 349 SER B N 1
ATOM 6399 C CA . SER B 1 349 ? -4.328 7.898 0.755 1 95.56 349 SER B CA 1
ATOM 6400 C C . SER B 1 349 ? -3.752 8.742 -0.381 1 95.56 349 SER B C 1
ATOM 6402 O O . SER B 1 349 ? -2.613 9.203 -0.299 1 95.56 349 SER B O 1
ATOM 6404 N N . HIS B 1 350 ? -4.461 8.812 -1.441 1 94.12 350 HIS B N 1
ATOM 6405 C CA . HIS B 1 350 ? -4.211 9.727 -2.553 1 94.12 350 HIS B CA 1
ATOM 6406 C C . HIS B 1 350 ? -5.512 10.164 -3.211 1 94.12 350 HIS B C 1
ATOM 6408 O O . HIS B 1 350 ? -6.379 9.328 -3.5 1 94.12 350 HIS B O 1
ATOM 6414 N N . GLU B 1 351 ? -5.715 11.398 -3.363 1 90.94 351 GLU B N 1
ATOM 6415 C CA . GLU B 1 351 ? -6.988 11.891 -3.887 1 90.94 351 GLU B CA 1
ATOM 6416 C C . GLU B 1 351 ? -6.812 12.516 -5.27 1 90.94 351 GLU B C 1
ATOM 6418 O O . GLU B 1 351 ? -7.762 13.055 -5.836 1 90.94 351 GLU B O 1
ATOM 6423 N N . GLU B 1 352 ? -5.656 12.531 -5.828 1 87.31 352 GLU B N 1
ATOM 6424 C CA . GLU B 1 352 ? -5.289 12.961 -7.172 1 87.31 352 GLU B CA 1
ATOM 6425 C C . GLU B 1 352 ? -5.332 14.484 -7.297 1 87.31 352 GLU B C 1
ATOM 6427 O O . GLU B 1 352 ? -4.512 15.078 -8 1 87.31 352 GLU B O 1
ATOM 6432 N N . TYR B 1 353 ? -6.336 15.109 -6.578 1 86.31 353 TYR B N 1
ATOM 6433 C CA . TYR B 1 353 ? -6.426 16.562 -6.547 1 86.31 353 TYR B CA 1
ATOM 6434 C C . TYR B 1 353 ? -6.754 17.062 -5.141 1 86.31 353 TYR B C 1
ATOM 6436 O O . TYR B 1 353 ? -7.309 16.312 -4.332 1 86.31 353 TYR B O 1
ATOM 6444 N N . GLN B 1 354 ? -6.324 18.219 -4.941 1 83.5 354 GLN B N 1
ATOM 6445 C CA . GLN B 1 354 ? -6.645 18.844 -3.658 1 83.5 354 GLN B CA 1
ATOM 6446 C C . GLN B 1 354 ? -8.117 19.234 -3.588 1 83.5 354 GLN B C 1
ATOM 6448 O O . GLN B 1 354 ? -8.625 19.938 -4.469 1 83.5 354 GLN B O 1
ATOM 6453 N N . ARG B 1 355 ? -8.812 18.734 -2.607 1 82.12 355 ARG B N 1
ATOM 6454 C CA . ARG B 1 355 ? -10.227 19.031 -2.406 1 82.12 355 ARG B CA 1
ATOM 6455 C C . ARG B 1 355 ? -10.438 19.828 -1.128 1 82.12 355 ARG B C 1
ATOM 6457 O O . ARG B 1 355 ? -11.211 19.438 -0.259 1 82.12 355 ARG B O 1
ATOM 6464 N N . SER B 1 356 ? -9.82 21 -1.154 1 77.25 356 SER B N 1
ATOM 6465 C CA . SER B 1 356 ? -9.859 21.828 0.037 1 77.25 356 SER B CA 1
ATOM 6466 C C . SER B 1 356 ? -11.289 22.094 0.482 1 77.25 356 SER B C 1
ATOM 6468 O O . SER B 1 356 ? -12.148 22.422 -0.339 1 77.25 356 SER B O 1
ATOM 6470 N N . GLY B 1 357 ? -11.547 21.859 1.748 1 78.5 357 GLY B N 1
ATOM 6471 C CA . GLY B 1 357 ? -12.867 22.109 2.299 1 78.5 357 GLY B CA 1
ATOM 6472 C C . GLY B 1 357 ? -13.719 20.859 2.395 1 78.5 357 GLY B C 1
ATOM 6473 O O . GLY B 1 357 ? -14.727 20.844 3.109 1 78.5 357 GLY B O 1
ATOM 6474 N N . ALA B 1 358 ? -13.281 19.844 1.665 1 86.31 358 ALA B N 1
ATOM 6475 C CA . ALA B 1 358 ? -14.008 18.594 1.787 1 86.31 358 ALA B CA 1
ATOM 6476 C C . ALA B 1 358 ? -13.641 17.859 3.08 1 86.31 358 ALA B C 1
ATOM 6478 O O . ALA B 1 358 ? -12.453 17.672 3.373 1 86.31 358 ALA B O 1
ATOM 6479 N N . ARG B 1 359 ? -14.664 17.531 3.746 1 90.31 359 ARG B N 1
ATOM 6480 C CA . ARG B 1 359 ? -14.508 16.984 5.09 1 90.31 359 ARG B CA 1
ATOM 6481 C C . ARG B 1 359 ? -13.539 15.805 5.094 1 90.31 359 ARG B C 1
ATOM 6483 O O . ARG B 1 359 ? -12.578 15.789 5.867 1 90.31 359 ARG B O 1
ATOM 6490 N N . SER B 1 360 ? -13.758 14.859 4.238 1 91.06 360 SER B N 1
ATOM 6491 C CA . SER B 1 360 ? -12.914 13.664 4.199 1 91.06 360 SER B CA 1
ATOM 6492 C C . SER B 1 360 ? -11.484 14.016 3.803 1 91.06 360 SER B C 1
ATOM 6494 O O . SER B 1 360 ? -10.531 13.445 4.328 1 91.06 360 SER B O 1
ATOM 6496 N N . HIS B 1 361 ? -11.367 14.953 2.93 1 93.31 361 HIS B N 1
ATOM 6497 C CA . HIS B 1 361 ? -10.047 15.406 2.494 1 93.31 361 HIS B CA 1
ATOM 6498 C C . HIS B 1 361 ? -9.266 16.016 3.656 1 93.31 361 HIS B C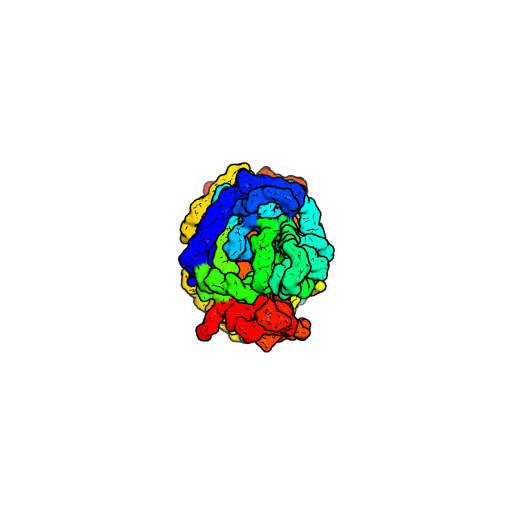 1
ATOM 6500 O O . HIS B 1 361 ? -8.086 15.695 3.846 1 93.31 361 HIS B O 1
ATOM 6506 N N . GLU B 1 362 ? -9.922 16.828 4.418 1 95.06 362 GLU B N 1
ATOM 6507 C CA . GLU B 1 362 ? -9.266 17.516 5.531 1 95.06 362 GLU B CA 1
ATOM 6508 C C . GLU B 1 362 ? -8.891 16.531 6.637 1 95.06 362 GLU B C 1
ATOM 6510 O O . GLU B 1 362 ? -7.832 16.656 7.25 1 95.06 362 GLU B O 1
ATOM 6515 N N . HIS B 1 363 ? -9.766 15.578 6.883 1 96.06 363 HIS B N 1
ATOM 6516 C CA . HIS B 1 363 ? -9.469 14.555 7.879 1 96.06 363 HIS B CA 1
ATOM 6517 C C . HIS B 1 363 ? -8.211 13.773 7.508 1 96.06 363 HIS B C 1
ATOM 6519 O O . HIS B 1 363 ? -7.332 13.562 8.344 1 96.06 363 HIS B O 1
ATOM 6525 N N . LYS B 1 364 ? -8.133 13.391 6.332 1 96.31 364 LYS B N 1
ATOM 6526 C CA . LYS B 1 364 ? -6.992 12.602 5.863 1 96.31 364 LYS B CA 1
ATOM 6527 C C . LYS B 1 364 ? -5.715 13.43 5.859 1 96.31 364 LYS B C 1
ATOM 6529 O O . LYS B 1 364 ? -4.648 12.938 6.238 1 96.31 364 LYS B O 1
ATOM 6534 N N . ALA B 1 365 ? -5.883 14.664 5.418 1 96.62 365 ALA B N 1
ATOM 6535 C CA . ALA B 1 365 ? -4.723 15.547 5.426 1 96.62 365 ALA B CA 1
ATOM 6536 C C . ALA B 1 365 ? -4.164 15.711 6.836 1 96.62 365 ALA B C 1
ATOM 6538 O O . ALA B 1 365 ? -2.953 15.617 7.047 1 96.62 365 ALA B O 1
ATOM 6539 N N . TRP B 1 366 ? -5.039 15.945 7.773 1 97.62 366 TRP B N 1
ATOM 6540 C CA . TRP B 1 366 ? -4.605 16.109 9.156 1 97.62 366 TRP B CA 1
ATOM 6541 C C . TRP B 1 366 ? -3.99 14.828 9.695 1 97.62 366 TRP B C 1
ATOM 6543 O O . TRP B 1 366 ? -2.943 14.867 10.352 1 97.62 366 TRP B O 1
ATOM 6553 N N . ALA B 1 367 ? -4.602 13.734 9.414 1 98.25 367 ALA B N 1
ATOM 6554 C CA . ALA B 1 367 ? -4.062 12.445 9.844 1 98.25 367 ALA B CA 1
ATOM 6555 C C . ALA B 1 367 ? -2.666 12.219 9.266 1 98.25 367 ALA B C 1
ATOM 6557 O O . ALA B 1 367 ? -1.767 11.758 9.969 1 98.25 367 ALA B O 1
ATOM 6558 N N . GLU B 1 368 ? -2.502 12.57 8.047 1 98.44 368 GLU B N 1
ATOM 6559 C CA . GLU B 1 368 ? -1.224 12.352 7.379 1 98.44 368 GLU B CA 1
ATOM 6560 C C . GLU B 1 368 ? -0.144 13.281 7.934 1 98.44 368 GLU B C 1
ATOM 6562 O O . GLU B 1 368 ? 1.007 12.867 8.094 1 98.44 368 GLU B O 1
ATOM 6567 N N . MET B 1 369 ? -0.499 14.531 8.188 1 98.25 369 MET B N 1
ATOM 6568 C CA . MET B 1 369 ? 0.458 15.422 8.836 1 98.25 369 MET B CA 1
ATOM 6569 C C . MET B 1 369 ? 0.914 14.852 10.18 1 98.25 369 MET B C 1
ATOM 6571 O O . MET B 1 369 ? 2.105 14.867 10.492 1 98.25 369 MET B O 1
ATOM 6575 N N . TYR B 1 370 ? -0.08 14.383 10.891 1 98.31 370 TYR B N 1
ATOM 6576 C CA . TYR B 1 370 ? 0.24 13.844 12.203 1 98.31 370 TYR B CA 1
ATOM 6577 C C . TYR B 1 370 ? 1.078 12.578 12.078 1 98.31 370 TYR B C 1
ATOM 6579 O O . TYR B 1 370 ? 2.025 12.375 12.844 1 98.31 370 TYR B O 1
ATOM 6587 N N . LEU B 1 371 ? 0.748 11.711 11.148 1 98.5 371 LEU B N 1
ATOM 6588 C CA . LEU B 1 371 ? 1.538 10.508 10.906 1 98.5 371 LEU B CA 1
ATOM 6589 C C . LEU B 1 371 ? 2.979 10.867 10.555 1 98.5 371 LEU B C 1
ATOM 6591 O O . LEU B 1 371 ? 3.918 10.242 11.055 1 98.5 371 LEU B O 1
ATOM 6595 N N . LEU B 1 372 ? 3.139 11.844 9.703 1 98.44 372 LEU B N 1
ATOM 6596 C CA . LEU B 1 372 ? 4.48 12.305 9.359 1 98.44 372 LEU B CA 1
ATOM 6597 C C . LEU B 1 372 ? 5.234 12.75 10.609 1 98.44 372 LEU B C 1
ATOM 6599 O O . LEU B 1 372 ? 6.441 12.523 10.727 1 98.44 372 LEU B O 1
ATOM 6603 N N . SER B 1 373 ? 4.547 13.336 11.508 1 97.56 373 SER B N 1
ATOM 6604 C CA . SER B 1 373 ? 5.172 13.836 12.727 1 97.56 373 SER B CA 1
ATOM 6605 C C . SER B 1 373 ? 5.648 12.688 13.609 1 97.56 373 SER B C 1
ATOM 6607 O O . SER B 1 373 ? 6.438 12.898 14.531 1 97.56 373 SER B O 1
ATOM 6609 N N . LEU B 1 374 ? 5.211 11.508 13.375 1 96.94 374 LEU B N 1
ATOM 6610 C CA . LEU B 1 374 ? 5.59 10.344 14.172 1 96.94 374 LEU B CA 1
ATOM 6611 C C . LEU B 1 374 ? 6.766 9.609 13.539 1 96.94 374 LEU B C 1
ATOM 6613 O O . LEU B 1 374 ? 7.195 8.562 14.039 1 96.94 374 LEU B O 1
ATOM 6617 N N . THR B 1 375 ? 7.289 10.078 12.438 1 97.25 375 THR B N 1
ATOM 6618 C CA . THR B 1 375 ? 8.438 9.445 11.797 1 97.25 375 THR B CA 1
ATOM 6619 C C . THR B 1 375 ? 9.742 9.953 12.406 1 97.25 375 THR B C 1
ATOM 6621 O O . THR B 1 375 ? 9.766 11 13.055 1 97.25 375 THR B O 1
ATOM 6624 N N . ASP B 1 376 ? 10.812 9.227 12.227 1 96.12 376 ASP B N 1
ATOM 6625 C CA . ASP B 1 376 ? 12.109 9.523 12.836 1 96.12 376 ASP B CA 1
ATOM 6626 C C . ASP B 1 376 ? 12.859 10.578 12.031 1 96.12 376 ASP B C 1
ATOM 6628 O O . ASP B 1 376 ? 13.641 11.352 12.586 1 96.12 376 ASP B O 1
ATOM 6632 N N . VAL B 1 377 ? 12.703 10.5 10.734 1 97.19 377 VAL B N 1
ATOM 6633 C CA . VAL B 1 377 ? 13.328 11.453 9.82 1 97.19 377 VAL B CA 1
ATOM 6634 C C . VAL B 1 377 ? 12.32 11.891 8.766 1 97.19 377 VAL B C 1
ATOM 6636 O O . VAL B 1 377 ? 11.383 11.156 8.445 1 97.19 377 VAL B O 1
ATOM 6639 N N . LEU B 1 378 ? 12.539 13.141 8.242 1 97.94 378 LEU B N 1
ATOM 6640 C CA . LEU B 1 378 ? 11.562 13.703 7.316 1 97.94 378 LEU B CA 1
ATOM 6641 C C . LEU B 1 378 ? 12.25 14.297 6.09 1 97.94 378 LEU B C 1
ATOM 6643 O O . LEU B 1 378 ? 13.289 14.961 6.215 1 97.94 378 LEU B O 1
ATOM 6647 N N . VAL B 1 379 ? 11.719 13.953 4.934 1 98.5 379 VAL B N 1
ATOM 6648 C CA . VAL B 1 379 ? 12.023 14.609 3.67 1 98.5 379 VAL B CA 1
ATOM 6649 C C . VAL B 1 379 ? 10.789 15.359 3.164 1 98.5 379 VAL B C 1
ATOM 6651 O O . VAL B 1 379 ? 9.727 14.758 2.996 1 98.5 379 VAL B O 1
ATOM 6654 N N . THR B 1 380 ? 10.891 16.656 2.939 1 97.31 380 THR B N 1
ATOM 6655 C CA . THR B 1 380 ? 9.719 17.438 2.553 1 97.31 380 THR B CA 1
ATOM 6656 C C . THR B 1 380 ? 10.016 18.281 1.312 1 97.31 380 THR B C 1
ATOM 6658 O O . THR B 1 380 ? 11.164 18.641 1.062 1 97.31 380 THR B O 1
ATOM 6661 N N . THR B 1 381 ? 9.008 18.531 0.556 1 94.88 381 THR B N 1
ATOM 6662 C CA . THR B 1 381 ? 9.109 19.484 -0.542 1 94.88 381 THR B CA 1
ATOM 6663 C C . THR B 1 381 ? 9.156 20.922 -0.011 1 94.88 381 THR B C 1
ATOM 6665 O O . THR B 1 381 ? 8.461 21.25 0.95 1 94.88 381 THR B O 1
ATOM 6668 N N . GLY B 1 382 ? 9.93 21.766 -0.619 1 93.06 382 GLY B N 1
ATOM 6669 C CA . GLY B 1 382 ? 10.047 23.156 -0.198 1 93.06 382 GLY B CA 1
ATOM 6670 C C . GLY B 1 382 ? 8.75 23.922 -0.309 1 93.06 382 GLY B C 1
ATOM 6671 O O . GLY B 1 382 ? 7.895 23.594 -1.137 1 93.06 382 GLY B O 1
ATOM 6672 N N . VAL B 1 383 ? 8.562 24.859 0.594 1 92.94 383 VAL B N 1
ATOM 6673 C CA . VAL B 1 383 ? 7.496 25.859 0.596 1 92.94 383 VAL B CA 1
ATOM 6674 C C . VAL B 1 383 ? 6.156 25.188 0.892 1 92.94 383 VAL B C 1
ATOM 6676 O O . VAL B 1 383 ? 5.102 25.703 0.5 1 92.94 383 VAL B O 1
ATOM 6679 N N . SER B 1 384 ? 6.172 24.031 1.441 1 93.75 384 SER B N 1
ATOM 6680 C CA . SER B 1 384 ? 4.938 23.328 1.762 1 93.75 384 SER B CA 1
ATOM 6681 C C . SER B 1 384 ? 4.543 23.531 3.221 1 93.75 384 SER B C 1
ATOM 6683 O O . SER B 1 384 ? 5.238 23.062 4.129 1 93.75 384 SER B O 1
ATOM 6685 N N . THR B 1 385 ? 3.393 24.125 3.422 1 96.31 385 THR B N 1
ATOM 6686 C CA . THR B 1 385 ? 2.91 24.297 4.789 1 96.31 385 THR B CA 1
ATOM 6687 C C . THR B 1 385 ? 2.523 22.953 5.398 1 96.31 385 THR B C 1
ATOM 6689 O O . THR B 1 385 ? 2.6 22.766 6.617 1 96.31 385 THR B O 1
ATOM 6692 N N . PHE B 1 386 ? 2.166 21.984 4.5 1 96.44 386 PHE B N 1
ATOM 6693 C CA . PHE B 1 386 ? 1.919 20.625 4.934 1 96.44 386 PHE B CA 1
ATOM 6694 C C . PHE B 1 386 ? 3.154 20.031 5.602 1 96.44 386 PHE B C 1
ATOM 6696 O O . PHE B 1 386 ? 3.078 19.516 6.719 1 96.44 386 PHE B O 1
ATOM 6703 N N . GLY B 1 387 ? 4.258 20.203 4.992 1 97.5 387 GLY B N 1
ATOM 6704 C CA . GLY B 1 387 ? 5.531 19.75 5.52 1 97.5 387 GLY B CA 1
ATOM 6705 C C . GLY B 1 387 ? 5.965 20.5 6.766 1 97.5 387 GLY B C 1
ATOM 6706 O O . GLY B 1 387 ? 6.48 19.906 7.711 1 97.5 387 GLY B O 1
ATOM 6707 N N . TYR B 1 388 ? 5.676 21.812 6.809 1 98 388 TYR B N 1
ATOM 6708 C CA . TYR B 1 388 ? 6.039 22.641 7.949 1 98 388 TYR B CA 1
ATOM 6709 C C . TYR B 1 388 ? 5.336 22.172 9.219 1 98 388 TYR B C 1
ATOM 6711 O O . TYR B 1 388 ? 5.957 22.062 10.281 1 98 388 TYR B O 1
ATOM 6719 N N . VAL B 1 389 ? 4.082 21.859 9.031 1 98.31 389 VAL B N 1
ATOM 6720 C CA . VAL B 1 389 ? 3.311 21.422 10.188 1 98.31 389 VAL B CA 1
ATOM 6721 C C . VAL B 1 389 ? 3.842 20.078 10.688 1 98.31 389 VAL B C 1
ATOM 6723 O O . VAL B 1 389 ? 4.074 19.906 11.891 1 98.31 389 VAL B O 1
ATOM 6726 N N . ALA B 1 390 ? 4.098 19.234 9.773 1 98.19 390 ALA B N 1
ATOM 6727 C CA . ALA B 1 390 ? 4.57 17.906 10.133 1 98.19 390 ALA B CA 1
ATOM 6728 C C . ALA B 1 390 ? 5.922 17.969 10.844 1 98.19 390 ALA B C 1
ATOM 6730 O O . ALA B 1 390 ? 6.105 17.375 11.906 1 98.19 390 ALA B O 1
ATOM 6731 N N . GLN B 1 391 ? 6.84 18.688 10.297 1 97.06 391 GLN B N 1
ATOM 6732 C CA . GLN B 1 391 ? 8.18 18.766 10.875 1 97.06 391 GLN B CA 1
ATOM 6733 C C . GLN B 1 391 ? 8.156 19.469 12.227 1 97.06 391 GLN B C 1
ATOM 6735 O O . GLN B 1 391 ? 8.891 19.078 13.141 1 97.06 391 GLN B O 1
ATOM 6740 N N . GLY B 1 392 ? 7.32 20.516 12.305 1 96.88 392 GLY B N 1
ATOM 6741 C CA . GLY B 1 392 ? 7.184 21.219 13.57 1 96.88 392 GLY B CA 1
ATOM 6742 C C . GLY B 1 392 ? 6.613 20.344 14.672 1 96.88 392 GLY B C 1
ATOM 6743 O O . GLY B 1 392 ? 7.109 20.359 15.805 1 96.88 392 GLY B O 1
ATOM 6744 N N . LEU B 1 393 ? 5.594 19.594 14.32 1 97.06 393 LEU B N 1
ATOM 6745 C CA . LEU B 1 393 ? 4.992 18.703 15.305 1 97.06 393 LEU B CA 1
ATOM 6746 C C . LEU B 1 393 ? 5.957 17.578 15.672 1 97.06 393 LEU B C 1
ATOM 6748 O O . LEU B 1 393 ? 5.988 17.141 16.828 1 97.06 393 LEU B O 1
ATOM 6752 N N . ALA B 1 394 ? 6.711 17.156 14.75 1 95.81 394 ALA B N 1
ATOM 6753 C CA . ALA B 1 394 ? 7.664 16.062 14.969 1 95.81 394 ALA B CA 1
ATOM 6754 C C . ALA B 1 394 ? 8.828 16.531 15.844 1 95.81 394 ALA B C 1
ATOM 6756 O O . ALA B 1 394 ? 9.461 15.711 16.516 1 95.81 394 ALA B O 1
ATOM 6757 N N . GLY B 1 395 ? 9.109 17.797 15.805 1 94 395 GLY B N 1
ATOM 6758 C CA . GLY B 1 395 ? 10.305 18.297 16.453 1 94 395 GLY B CA 1
ATOM 6759 C C . GLY B 1 395 ? 11.586 17.875 15.773 1 94 395 GLY B C 1
ATOM 6760 O O . GLY B 1 395 ? 12.594 17.609 16.438 1 94 395 GLY B O 1
ATOM 6761 N N . VAL B 1 396 ? 11.492 17.719 14.406 1 93.75 396 VAL B N 1
ATOM 6762 C CA . VAL B 1 396 ? 12.648 17.234 13.656 1 93.75 396 VAL B CA 1
ATOM 6763 C C . VAL B 1 396 ? 12.938 18.188 12.492 1 93.75 396 VAL B C 1
ATOM 6765 O O . VAL B 1 396 ? 12.008 18.672 11.844 1 93.75 396 VAL B O 1
ATOM 6768 N N . ARG B 1 397 ? 14.242 18.453 12.312 1 94.25 397 ARG B N 1
ATOM 6769 C CA . ARG B 1 397 ? 14.641 19.172 11.109 1 94.25 397 ARG B CA 1
ATOM 6770 C C . ARG B 1 397 ? 14.539 18.297 9.875 1 94.25 397 ARG B C 1
ATOM 6772 O O . ARG B 1 397 ? 15.07 17.188 9.852 1 94.25 397 ARG B O 1
ATOM 6779 N N . PRO B 1 398 ? 13.891 18.766 8.875 1 97 398 PRO B N 1
ATOM 6780 C CA . PRO B 1 398 ? 13.719 17.922 7.684 1 97 398 PRO B CA 1
ATOM 6781 C C . PRO B 1 398 ? 14.859 18.094 6.68 1 97 398 PRO B C 1
ATOM 6783 O O . PRO B 1 398 ? 15.648 19.031 6.789 1 97 398 PRO B O 1
ATOM 6786 N N . TRP B 1 399 ? 15.008 17.141 5.832 1 97.62 399 TRP B N 1
ATOM 6787 C CA . TRP B 1 399 ? 15.68 17.328 4.551 1 97.62 399 TRP B CA 1
ATOM 6788 C C . TRP B 1 399 ? 14.727 17.922 3.52 1 97.62 399 TRP B C 1
ATOM 6790 O O . TRP B 1 399 ? 13.672 17.359 3.238 1 97.62 399 TRP B O 1
ATOM 6800 N N . VAL B 1 400 ? 15.086 19.031 2.961 1 96.44 400 VAL B N 1
ATOM 6801 C CA . VAL B 1 400 ? 14.156 19.766 2.102 1 96.44 400 VAL B CA 1
ATOM 6802 C C . VAL B 1 400 ? 14.555 19.578 0.639 1 96.44 400 VAL B C 1
ATOM 6804 O O . VAL B 1 400 ? 15.727 19.75 0.28 1 96.44 400 VAL B O 1
ATOM 6807 N N . LEU B 1 401 ? 13.547 19.219 -0.152 1 94.94 401 LEU B N 1
ATOM 6808 C CA . LEU B 1 401 ? 13.719 19.141 -1.599 1 94.94 401 LEU B CA 1
ATOM 6809 C C . LEU B 1 401 ? 13.516 20.5 -2.244 1 94.94 401 LEU B C 1
ATOM 6811 O O . LEU B 1 401 ? 12.375 20.953 -2.408 1 94.94 401 LEU B O 1
ATOM 6815 N N . TYR B 1 402 ? 14.578 21.094 -2.619 1 83.5 402 TYR B N 1
ATOM 6816 C CA . TYR B 1 402 ? 14.484 22.438 -3.189 1 83.5 402 TYR B CA 1
ATOM 6817 C C . TYR B 1 402 ? 14.109 22.375 -4.668 1 83.5 402 TYR B C 1
ATOM 6819 O O . TYR B 1 402 ? 14.469 21.422 -5.363 1 83.5 402 TYR B O 1
ATOM 6827 N N . LYS B 1 403 ? 13.297 23.281 -5.074 1 75.88 403 LYS B N 1
ATOM 6828 C CA . LYS B 1 403 ? 12.938 23.344 -6.488 1 75.88 403 LYS B CA 1
ATOM 6829 C C . LYS B 1 403 ? 14.141 23.734 -7.344 1 75.88 403 LYS B C 1
ATOM 6831 O O . LYS B 1 403 ? 14.945 24.578 -6.945 1 75.88 403 LYS B O 1
ATOM 6836 N N . SER B 1 404 ? 14.344 22.891 -8.359 1 61.19 404 SER B N 1
ATOM 6837 C CA . SER B 1 404 ? 15.453 23.25 -9.242 1 61.19 404 SER B CA 1
ATOM 6838 C C . SER B 1 404 ? 15.102 24.469 -10.102 1 61.19 404 SER B C 1
ATOM 6840 O O . SER B 1 404 ? 13.945 24.656 -10.477 1 61.19 404 SER B O 1
ATOM 6842 N N . THR B 1 405 ? 15.945 25.359 -10.047 1 55.94 405 THR B N 1
ATOM 6843 C CA . THR B 1 405 ? 15.828 26.484 -10.984 1 55.94 405 THR B CA 1
ATOM 6844 C C . THR B 1 405 ? 15.781 25.969 -12.422 1 55.94 405 THR B C 1
ATOM 6846 O O . THR B 1 405 ? 15.258 26.656 -13.312 1 55.94 405 THR B O 1
ATOM 6849 N N . ASN B 1 406 ? 16.438 24.906 -12.617 1 51.34 406 ASN B N 1
ATOM 6850 C CA . ASN B 1 406 ? 16.484 24.312 -13.945 1 51.34 406 ASN B CA 1
ATOM 6851 C C . ASN B 1 406 ? 15.656 23.031 -14.008 1 51.34 406 ASN B C 1
ATOM 6853 O O . ASN B 1 406 ? 15.922 22.062 -13.289 1 51.34 406 ASN B O 1
ATOM 6857 N N . SER B 1 407 ? 14.461 23.094 -14.617 1 58.88 407 SER B N 1
ATOM 6858 C CA . SER B 1 407 ? 13.398 22.094 -14.664 1 58.88 407 SER B CA 1
ATOM 6859 C C . SER B 1 407 ? 13.953 20.719 -15.008 1 58.88 407 SER B C 1
ATOM 6861 O O . SER B 1 407 ? 13.336 19.688 -14.68 1 58.88 407 SER B O 1
ATOM 6863 N N . SER B 1 408 ? 15.102 20.703 -15.672 1 60.62 408 SER B N 1
ATOM 6864 C CA . SER B 1 408 ? 15.453 19.438 -16.328 1 60.62 408 SER B CA 1
ATOM 6865 C C . SER B 1 408 ? 16.484 18.672 -15.508 1 60.62 408 SER B C 1
ATOM 6867 O O . SER B 1 408 ? 16.828 17.531 -15.844 1 60.62 408 SER B O 1
ATOM 6869 N N . ALA B 1 409 ? 16.922 19.312 -14.438 1 71.94 409 ALA B N 1
ATOM 6870 C CA . ALA B 1 409 ? 17.984 18.562 -13.781 1 71.94 409 ALA B CA 1
ATOM 6871 C C . ALA B 1 409 ? 17.766 18.5 -12.273 1 71.94 409 ALA B C 1
ATOM 6873 O O . ALA B 1 409 ? 17.219 19.438 -11.68 1 71.94 409 ALA B O 1
ATOM 6874 N N . VAL B 1 410 ? 18.047 17.297 -11.742 1 85.31 410 VAL B N 1
ATOM 6875 C CA . VAL B 1 410 ? 18.047 17.125 -10.289 1 85.31 410 VAL B CA 1
ATOM 6876 C C . VAL B 1 410 ? 19.094 18.031 -9.664 1 85.31 410 VAL B C 1
ATOM 6878 O O . VAL B 1 410 ? 20.266 18.016 -10.07 1 85.31 410 VAL B O 1
ATOM 6881 N N . PRO B 1 411 ? 18.734 18.891 -8.836 1 86.44 411 PRO B N 1
ATOM 6882 C CA . PRO B 1 411 ? 19.719 19.75 -8.172 1 86.44 411 PRO B CA 1
ATOM 6883 C C . PRO B 1 411 ? 20.812 18.953 -7.461 1 86.44 411 PRO B C 1
ATOM 6885 O O . PRO B 1 411 ? 20.594 17.797 -7.098 1 86.44 411 PRO B O 1
ATOM 6888 N N . ASP B 1 412 ? 22 19.516 -7.434 1 86.25 412 ASP B N 1
ATOM 6889 C CA . ASP B 1 412 ? 23.109 18.969 -6.676 1 86.25 412 ASP B CA 1
ATOM 6890 C C . ASP B 1 412 ? 23.609 19.953 -5.625 1 86.25 412 ASP B C 1
ATOM 6892 O O . ASP B 1 412 ? 24.203 20.984 -5.965 1 86.25 412 ASP B O 1
ATOM 6896 N N . PRO B 1 413 ? 23.344 19.766 -4.41 1 91.38 413 PRO B N 1
ATOM 6897 C CA . PRO B 1 413 ? 22.781 18.547 -3.809 1 91.38 413 PRO B CA 1
ATOM 6898 C C . PRO B 1 413 ? 21.266 18.438 -4.02 1 91.38 413 PRO B C 1
ATOM 6900 O O . PRO B 1 413 ? 20.594 19.453 -4.23 1 91.38 413 PRO B O 1
ATOM 6903 N N . PRO B 1 414 ? 20.844 17.203 -3.957 1 94.44 414 PRO B N 1
ATOM 6904 C CA . PRO B 1 414 ? 19.422 17 -4.238 1 94.44 414 PRO B CA 1
ATOM 6905 C C . PRO B 1 414 ? 18.516 17.547 -3.131 1 94.44 414 PRO B C 1
ATOM 6907 O O . PRO B 1 414 ? 17.328 17.766 -3.354 1 94.44 414 PRO B O 1
ATOM 6910 N N . CYS B 1 415 ? 19.047 17.609 -1.946 1 95.56 415 CYS B N 1
ATOM 6911 C CA . CYS B 1 415 ? 18.297 18.172 -0.824 1 95.56 415 CYS B CA 1
ATOM 6912 C C . CYS B 1 415 ? 19.234 18.812 0.188 1 95.56 415 CYS B C 1
ATOM 6914 O O . CYS B 1 415 ? 20.453 18.672 0.09 1 95.56 415 CYS B O 1
ATOM 6916 N N . GLY B 1 416 ? 18.688 19.625 1.012 1 94.44 416 GLY B N 1
ATOM 6917 C CA . GLY B 1 416 ? 19.438 20.266 2.076 1 94.44 416 GLY B CA 1
ATOM 6918 C C . GLY B 1 416 ? 18.797 20.109 3.439 1 94.44 416 GLY B C 1
ATOM 6919 O O . GLY B 1 416 ? 17.562 20.078 3.551 1 94.44 416 GLY B O 1
ATOM 6920 N N . TRP B 1 417 ? 19.672 19.953 4.414 1 94.88 417 TRP B N 1
ATOM 6921 C CA . TRP B 1 417 ? 19.188 19.922 5.793 1 94.88 417 TRP B CA 1
ATOM 6922 C C . TRP B 1 417 ? 18.719 21.297 6.234 1 94.88 417 TRP B C 1
ATOM 6924 O O . TRP B 1 417 ? 19.469 22.281 6.141 1 94.88 417 TRP B O 1
ATOM 6934 N N . ASP B 1 418 ? 17.531 21.422 6.648 1 93.94 418 ASP B N 1
ATOM 6935 C CA . ASP B 1 418 ? 16.938 22.719 6.945 1 93.94 418 ASP B CA 1
ATOM 6936 C C . ASP B 1 418 ? 17.641 23.391 8.125 1 93.94 418 ASP B C 1
ATOM 6938 O O . ASP B 1 418 ? 18.359 22.734 8.875 1 93.94 418 ASP B O 1
ATOM 6942 N N . VAL B 1 419 ? 17.438 24.656 8.242 1 91.75 419 VAL B N 1
ATOM 6943 C CA . VAL B 1 419 ? 18.141 25.422 9.281 1 91.75 419 VAL B CA 1
ATOM 6944 C C . VAL B 1 419 ? 17.453 25.188 10.625 1 91.75 419 VAL B C 1
ATOM 6946 O O . VAL B 1 419 ? 18.094 25.328 11.68 1 91.75 419 VAL B O 1
ATOM 6949 N N . SER B 1 420 ? 16.188 24.797 10.625 1 94.44 420 SER B N 1
ATOM 6950 C CA . SER B 1 420 ? 15.445 24.453 11.828 1 94.44 420 SER B CA 1
ATOM 6951 C C . SER B 1 420 ? 14.141 23.75 11.492 1 94.44 420 SER B C 1
ATOM 6953 O O . SER B 1 420 ? 13.789 23.609 10.32 1 94.44 420 SER B O 1
ATOM 6955 N N . MET B 1 421 ? 13.43 23.328 12.523 1 94.69 421 MET B N 1
ATOM 6956 C CA . MET B 1 421 ? 12.148 22.656 12.336 1 94.69 421 MET B CA 1
ATOM 6957 C C . MET B 1 421 ? 11.008 23.672 12.266 1 94.69 421 MET B C 1
ATOM 6959 O O . MET B 1 421 ? 9.859 23.297 12 1 94.69 421 MET B O 1
ATOM 6963 N N . GLU B 1 422 ? 11.281 24.984 12.484 1 97.25 422 GLU B N 1
ATOM 6964 C CA . GLU B 1 422 ? 10.258 26.031 12.477 1 97.25 422 GLU B CA 1
ATOM 6965 C C . GLU B 1 422 ? 9.695 26.25 11.078 1 97.25 422 GLU B C 1
ATOM 6967 O O . GLU B 1 422 ? 10.438 26.203 10.094 1 97.25 422 GLU B O 1
ATOM 6972 N N . PRO B 1 423 ? 8.367 26.469 10.977 1 97.94 423 PRO B N 1
ATOM 6973 C CA . PRO B 1 423 ? 7.82 26.859 9.672 1 97.94 423 PRO B CA 1
ATOM 6974 C C . PRO B 1 423 ? 8.414 28.156 9.141 1 97.94 423 PRO B C 1
ATOM 6976 O O . PRO B 1 423 ? 8.906 28.984 9.922 1 97.94 423 PRO B O 1
ATOM 6979 N N . CYS B 1 424 ? 8.383 28.344 7.891 1 96.88 424 CYS B N 1
ATOM 6980 C CA . CYS B 1 424 ? 8.875 29.547 7.234 1 96.88 424 CYS B CA 1
ATOM 6981 C C . CYS B 1 424 ? 7.789 30.609 7.18 1 96.88 424 CYS B C 1
ATOM 6983 O O . CYS B 1 424 ? 6.641 30.312 6.844 1 96.88 424 CYS B O 1
ATOM 6985 N N . PHE B 1 425 ? 8.156 31.812 7.543 1 97.19 425 PHE B N 1
ATOM 6986 C CA . PHE B 1 425 ? 7.309 32.969 7.277 1 97.19 425 PHE B CA 1
ATOM 6987 C C . PHE B 1 425 ? 7.441 33.406 5.828 1 97.19 425 PHE B C 1
ATOM 6989 O O . PHE B 1 425 ? 8.438 34.031 5.449 1 97.19 425 PHE B O 1
ATOM 6996 N N . HIS B 1 426 ? 6.418 33.25 5.121 1 94.31 426 HIS B N 1
ATOM 6997 C CA . HIS B 1 426 ? 6.496 33.406 3.674 1 94.31 426 HIS B CA 1
ATOM 6998 C C . HIS B 1 426 ? 6.492 34.875 3.268 1 94.31 426 HIS B C 1
ATOM 7000 O O . HIS B 1 426 ? 7.004 35.219 2.205 1 94.31 426 HIS B O 1
ATOM 7006 N N . LYS B 1 427 ? 5.867 35.719 4.113 1 92.06 427 LYS B N 1
ATOM 7007 C CA . LYS B 1 427 ? 5.773 37.125 3.766 1 92.06 427 LYS B CA 1
ATOM 7008 C C . LYS B 1 427 ? 6.141 38 4.953 1 92.06 427 LYS B C 1
ATOM 7010 O O . LYS B 1 427 ? 5.285 38.719 5.5 1 92.06 427 LYS B O 1
ATOM 7015 N N . PRO B 1 428 ? 7.422 38 5.23 1 92.75 428 PRO B N 1
ATOM 7016 C CA . PRO B 1 428 ? 7.852 38.844 6.352 1 92.75 428 PRO B CA 1
ATOM 7017 C C . PRO B 1 428 ? 7.766 40.344 6.035 1 92.75 428 PRO B C 1
ATOM 7019 O O . PRO B 1 428 ? 7.68 40.719 4.867 1 92.75 428 PRO B O 1
ATOM 7022 N N . PRO B 1 429 ? 7.723 41.094 7.145 1 89.5 429 PRO B N 1
ATOM 7023 C CA . PRO B 1 429 ? 7.645 42.531 6.906 1 89.5 429 PRO B CA 1
ATOM 7024 C C . PRO B 1 429 ? 8.906 43.094 6.254 1 89.5 429 PRO B C 1
ATOM 7026 O O . PRO B 1 429 ? 10.008 42.594 6.496 1 89.5 429 PRO B O 1
ATOM 7029 N N . SER B 1 430 ? 8.75 44.156 5.484 1 83.31 430 SER B N 1
ATOM 7030 C CA . SER B 1 430 ? 9.875 44.812 4.816 1 83.31 430 SER B CA 1
ATOM 7031 C C . SER B 1 430 ? 10.211 46.156 5.477 1 83.31 430 SER B C 1
ATOM 7033 O O . SER B 1 430 ? 11.094 46.875 5.008 1 83.31 430 SER B O 1
ATOM 7035 N N . TYR B 1 431 ? 9.555 46.438 6.48 1 81.25 431 TYR B N 1
ATOM 7036 C CA . TYR B 1 431 ? 9.812 47.656 7.207 1 81.25 431 TYR B CA 1
ATOM 7037 C C . TYR B 1 431 ? 10.453 47.375 8.562 1 81.25 431 TYR B C 1
ATOM 7039 O O . TYR B 1 431 ? 9.891 46.656 9.383 1 81.25 431 TYR B O 1
ATOM 7047 N N . ASP B 1 432 ? 11.617 48 8.703 1 80.44 432 ASP B N 1
ATOM 7048 C CA . ASP B 1 432 ? 12.312 47.875 9.984 1 80.44 432 ASP B CA 1
ATOM 7049 C C . ASP B 1 432 ? 11.859 48.969 10.961 1 80.44 432 ASP B C 1
ATOM 7051 O O . ASP B 1 432 ? 12.281 50.125 10.852 1 80.44 432 ASP B O 1
ATOM 7055 N N . CYS B 1 433 ? 11.117 48.562 11.883 1 83.06 433 CYS B N 1
ATOM 7056 C CA . CYS B 1 433 ? 10.547 49.5 12.844 1 83.06 433 CYS B CA 1
ATOM 7057 C C . CYS B 1 433 ? 11.641 50.094 13.719 1 83.06 433 CYS B C 1
ATOM 7059 O O . CYS B 1 433 ? 11.477 51.219 14.227 1 83.06 433 CYS B O 1
ATOM 7061 N N . ARG B 1 434 ? 12.672 49.406 14 1 75.94 434 ARG B N 1
ATOM 7062 C CA . ARG B 1 434 ? 13.773 49.875 14.828 1 75.94 434 ARG B CA 1
ATOM 7063 C C . ARG B 1 434 ? 14.531 51 14.125 1 75.94 434 ARG B C 1
ATOM 7065 O O . ARG B 1 434 ? 14.875 52 14.75 1 75.94 434 ARG B O 1
ATOM 7072 N N . LEU B 1 435 ? 14.672 50.812 12.922 1 77.44 435 LEU B N 1
ATOM 7073 C CA . LEU B 1 435 ? 15.445 51.75 12.133 1 77.44 435 LEU B CA 1
ATOM 7074 C C . LEU B 1 435 ? 14.531 52.719 11.391 1 77.44 435 LEU B C 1
ATOM 7076 O O . LEU B 1 435 ? 15 53.688 10.797 1 77.44 435 LEU B O 1
ATOM 7080 N N . LYS B 1 436 ? 13.336 52.469 11.5 1 77.38 436 LYS B N 1
ATOM 7081 C CA . LYS B 1 436 ? 12.312 53.281 10.844 1 77.38 436 LYS B CA 1
ATOM 7082 C C . LYS B 1 436 ? 12.617 53.438 9.359 1 77.38 436 LYS B C 1
ATOM 7084 O O . LYS B 1 436 ? 12.625 54.562 8.836 1 77.38 436 LYS B O 1
ATOM 7089 N N . GLN B 1 437 ? 13.023 52.375 8.789 1 81.81 437 GLN B N 1
ATOM 7090 C CA . GLN B 1 437 ? 13.352 52.406 7.367 1 81.81 437 GLN B CA 1
ATOM 7091 C C . GLN B 1 437 ? 12.969 51.125 6.672 1 81.81 437 GLN B C 1
ATOM 7093 O O . GLN B 1 437 ? 12.883 50.062 7.316 1 81.81 437 GLN B O 1
ATOM 7098 N N . TRP B 1 438 ? 12.758 51.281 5.422 1 77.44 438 TRP B N 1
ATOM 7099 C CA . TRP B 1 438 ? 12.555 50.125 4.578 1 77.44 438 TRP B CA 1
ATOM 7100 C C . TRP B 1 438 ? 13.867 49.375 4.344 1 77.44 438 TRP B C 1
ATOM 7102 O O . TRP B 1 438 ? 14.914 50 4.156 1 77.44 438 TRP B O 1
ATOM 7112 N N . THR B 1 439 ? 13.719 48.125 4.609 1 77.88 439 THR B N 1
ATOM 7113 C CA . THR B 1 439 ? 14.945 47.344 4.43 1 77.88 439 THR B CA 1
ATOM 7114 C C .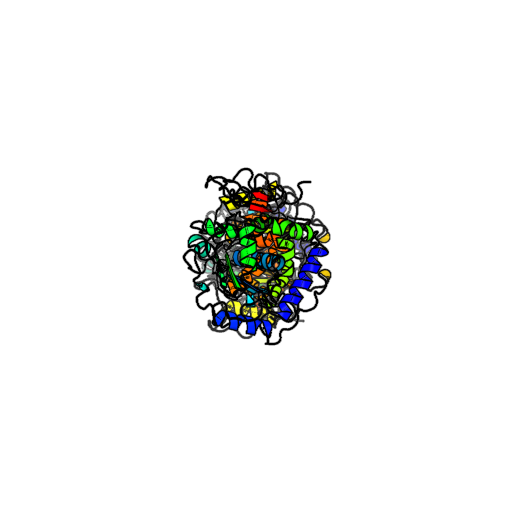 THR B 1 439 ? 14.68 46.094 3.572 1 77.88 439 THR B C 1
ATOM 7116 O O . THR B 1 439 ? 13.578 45.562 3.576 1 77.88 439 THR B O 1
ATOM 7119 N N . ALA B 1 440 ? 15.719 45.875 2.895 1 72.44 440 ALA B N 1
ATOM 7120 C CA . ALA B 1 440 ? 15.68 44.688 2.041 1 72.44 440 ALA B CA 1
ATOM 7121 C C . ALA B 1 440 ? 15.766 43.406 2.871 1 72.44 440 ALA B C 1
ATOM 7123 O O . ALA B 1 440 ? 15.273 42.375 2.453 1 72.44 440 ALA B O 1
ATOM 7124 N N . ASP B 1 441 ? 16.453 43.531 4.043 1 83 441 ASP B N 1
ATOM 7125 C CA . ASP B 1 441 ? 16.625 42.344 4.867 1 83 441 ASP B CA 1
ATOM 7126 C C . ASP B 1 441 ? 16.5 42.688 6.352 1 83 441 ASP B C 1
ATOM 7128 O O . ASP B 1 441 ? 17.469 43.094 6.98 1 83 441 ASP B O 1
ATOM 7132 N N . ILE B 1 442 ? 15.445 42.375 6.922 1 79.94 442 ILE B N 1
ATOM 7133 C CA . ILE B 1 442 ? 15.141 42.75 8.297 1 79.94 442 ILE B CA 1
ATOM 7134 C C . ILE B 1 442 ? 15.844 41.781 9.258 1 79.94 442 ILE B C 1
ATOM 7136 O O . ILE B 1 442 ? 15.969 42.062 10.453 1 79.94 442 ILE B O 1
ATOM 7140 N N . SER B 1 443 ? 16.391 40.656 8.672 1 80.31 443 SER B N 1
ATOM 7141 C CA . SER B 1 443 ? 16.969 39.625 9.523 1 80.31 443 SER B CA 1
ATOM 7142 C C . SER B 1 443 ? 18.438 39.875 9.789 1 80.31 443 SER B C 1
ATOM 7144 O O . SER B 1 443 ? 19.047 39.219 10.656 1 80.31 443 SER B O 1
ATOM 7146 N N . LYS B 1 444 ? 19.109 40.688 9.094 1 78.25 444 LYS B N 1
ATOM 7147 C CA . LYS B 1 444 ? 20.562 40.844 9.102 1 78.25 444 LYS B CA 1
ATOM 7148 C C . LYS B 1 444 ? 21.078 41.062 10.516 1 78.25 444 LYS B C 1
ATOM 7150 O O . LYS B 1 444 ? 22.141 40.531 10.875 1 78.25 444 LYS B O 1
ATOM 7155 N N . ASP B 1 445 ? 20.406 41.688 11.406 1 76.44 445 ASP B N 1
ATOM 7156 C CA . ASP B 1 445 ? 20.984 41.969 12.727 1 76.44 445 ASP B CA 1
ATOM 7157 C C . ASP B 1 445 ? 20.203 41.25 13.82 1 76.44 445 ASP B C 1
ATOM 7159 O O . ASP B 1 445 ? 20.312 41.625 15 1 76.44 445 ASP B O 1
ATOM 7163 N N . VAL B 1 446 ? 19.531 40.188 13.445 1 84.44 446 VAL B N 1
ATOM 7164 C CA . VAL B 1 446 ? 18.797 39.406 14.422 1 84.44 446 VAL B CA 1
ATOM 7165 C C . VAL B 1 446 ? 19.328 37.969 14.422 1 84.44 446 VAL B C 1
ATOM 7167 O O . VAL B 1 446 ? 19 37.188 13.531 1 84.44 446 VAL B O 1
ATOM 7170 N N . PRO B 1 447 ? 20.125 37.562 15.336 1 84.88 447 PRO B N 1
ATOM 7171 C CA . PRO B 1 447 ? 20.875 36.312 15.273 1 84.88 447 PRO B CA 1
ATOM 7172 C C . PRO B 1 447 ? 19.969 35.094 15.242 1 84.88 447 PRO B C 1
ATOM 7174 O O . PRO B 1 447 ? 20.359 34.031 14.766 1 84.88 447 PRO B O 1
ATOM 7177 N N . TYR B 1 448 ? 18.812 35.188 15.758 1 90.75 448 TYR B N 1
ATOM 7178 C CA . TYR B 1 448 ? 17.984 34 15.867 1 90.75 448 TYR B CA 1
ATOM 7179 C C . TYR B 1 448 ? 16.922 33.969 14.766 1 90.75 448 TYR B C 1
ATOM 7181 O O . TYR B 1 448 ? 15.961 33.188 14.836 1 90.75 448 TYR B O 1
ATOM 7189 N N . ILE B 1 449 ? 17.062 34.812 13.789 1 93.12 449 ILE B N 1
ATOM 7190 C CA . ILE B 1 449 ? 16.219 34.812 12.594 1 93.12 449 ILE B CA 1
ATOM 7191 C C . ILE B 1 449 ? 17.078 34.656 11.344 1 93.12 449 ILE B C 1
ATOM 7193 O O . ILE B 1 449 ? 18.078 35.375 11.195 1 93.12 449 ILE B O 1
ATOM 7197 N N . GLN B 1 450 ? 16.766 33.688 10.492 1 93.25 450 GLN B N 1
ATOM 7198 C CA . GLN B 1 450 ? 17.453 33.5 9.219 1 93.25 450 GLN B CA 1
ATOM 7199 C C . GLN B 1 450 ? 16.453 33.344 8.078 1 93.25 450 GLN B C 1
ATOM 7201 O O . GLN B 1 450 ? 15.25 33.188 8.305 1 93.25 450 GLN B O 1
ATOM 7206 N N . HIS B 1 451 ? 16.953 33.5 6.926 1 92.56 451 HIS B N 1
ATOM 7207 C CA . HIS B 1 451 ? 16.141 33.188 5.75 1 92.56 451 HIS B CA 1
ATOM 7208 C C . HIS B 1 451 ? 15.875 31.703 5.617 1 92.56 451 HIS B C 1
ATOM 7210 O O . HIS B 1 451 ? 16.703 30.875 5.996 1 92.56 451 HIS B O 1
ATOM 7216 N N . CYS B 1 452 ? 14.695 31.438 5.102 1 92.19 452 CYS B N 1
ATOM 7217 C CA . CYS B 1 452 ? 14.352 30.047 4.852 1 92.19 452 CYS B CA 1
ATOM 7218 C C . CYS B 1 452 ? 15.164 29.484 3.695 1 92.19 452 CYS B C 1
ATOM 7220 O O . CYS B 1 452 ? 15.43 30.188 2.719 1 92.19 452 CYS B O 1
ATOM 7222 N N . HIS B 1 453 ? 15.5 28.281 3.791 1 86.31 453 HIS B N 1
ATOM 7223 C CA . HIS B 1 453 ? 16.25 27.641 2.717 1 86.31 453 HIS B CA 1
ATOM 7224 C C . HIS B 1 453 ? 15.383 27.453 1.476 1 86.31 453 HIS B C 1
ATOM 7226 O O . HIS B 1 453 ? 15.883 27.531 0.349 1 86.31 453 HIS B O 1
ATOM 7232 N N . ASP B 1 454 ? 14.148 27.234 1.707 1 87.81 454 ASP B N 1
ATOM 7233 C CA . ASP B 1 454 ? 13.266 26.891 0.591 1 87.81 454 ASP B CA 1
ATOM 7234 C C . ASP B 1 454 ? 12.594 28.141 0.025 1 87.81 454 ASP B C 1
ATOM 7236 O O . ASP B 1 454 ? 11.938 28.078 -1.018 1 87.81 454 ASP B O 1
ATOM 7240 N N . LEU B 1 455 ? 12.68 29.25 0.692 1 89.88 455 LEU B N 1
ATOM 7241 C CA . LEU B 1 455 ? 12.148 30.547 0.258 1 89.88 455 LEU B CA 1
ATOM 7242 C C . LEU B 1 455 ? 13.078 31.672 0.669 1 89.88 455 LEU B C 1
ATOM 7244 O O . LEU B 1 455 ? 13.023 32.156 1.809 1 89.88 455 LEU B O 1
ATOM 7248 N N . THR B 1 456 ? 13.719 32.219 -0.223 1 87.19 456 THR B N 1
ATOM 7249 C CA . THR B 1 456 ? 14.883 33.062 0.054 1 87.19 456 THR B CA 1
ATOM 7250 C C . THR B 1 456 ? 14.477 34.344 0.757 1 87.19 456 THR B C 1
ATOM 7252 O O . THR B 1 456 ? 15.258 34.906 1.515 1 87.19 456 THR B O 1
ATOM 7255 N N . TRP B 1 457 ? 13.312 34.781 0.504 1 90.31 457 TRP B N 1
ATOM 7256 C CA . TRP B 1 457 ? 12.914 36.031 1.149 1 90.31 457 TRP B CA 1
ATOM 7257 C C . TRP B 1 457 ? 12.172 35.75 2.453 1 90.31 457 TRP B C 1
ATOM 7259 O O . TRP B 1 457 ? 11.883 36.688 3.215 1 90.31 457 TRP B O 1
ATOM 7269 N N . GLY B 1 458 ? 11.82 34.438 2.652 1 93.81 458 GLY B N 1
ATOM 7270 C CA . GLY B 1 458 ? 11.125 34.062 3.875 1 93.81 458 GLY B CA 1
ATOM 7271 C C . GLY B 1 458 ? 12.016 34.094 5.098 1 93.81 458 GLY B C 1
ATOM 7272 O O . GLY B 1 458 ? 13.242 34.094 4.977 1 93.81 458 GLY B O 1
ATOM 7273 N N . LEU B 1 459 ? 11.391 34.125 6.266 1 94.94 459 LEU B N 1
ATOM 7274 C CA . LEU B 1 459 ? 12.148 34.125 7.516 1 94.94 459 LEU B CA 1
ATOM 7275 C C . LEU B 1 459 ? 11.758 32.938 8.391 1 94.94 459 LEU B C 1
ATOM 7277 O O . LEU B 1 459 ? 10.609 32.531 8.375 1 94.94 459 LEU B O 1
ATOM 7281 N N . LYS B 1 460 ? 12.727 32.531 9.172 1 95.5 460 LYS B N 1
ATOM 7282 C CA . LYS B 1 460 ? 12.516 31.422 10.078 1 95.5 460 LYS B CA 1
ATOM 7283 C C . LYS B 1 460 ? 13.328 31.594 11.359 1 95.5 460 LYS B C 1
ATOM 7285 O O . LYS B 1 460 ? 14.398 32.219 11.352 1 95.5 460 LYS B O 1
ATOM 7290 N N . LEU B 1 461 ? 12.734 31.078 12.445 1 96.56 461 LEU B N 1
ATOM 7291 C CA . LEU B 1 461 ? 13.445 31.062 13.711 1 96.56 461 LEU B CA 1
ATOM 7292 C C . LEU B 1 461 ? 14.477 29.938 13.75 1 96.56 461 LEU B C 1
ATOM 7294 O O . LEU B 1 461 ? 14.203 28.828 13.273 1 96.56 461 LEU B O 1
ATOM 7298 N N . VAL B 1 462 ? 15.648 30.25 14.273 1 94.56 462 VAL B N 1
ATOM 7299 C CA . VAL B 1 462 ? 16.703 29.25 14.375 1 94.56 462 VAL B CA 1
ATOM 7300 C C . VAL B 1 462 ? 17.25 29.234 15.797 1 94.56 462 VAL B C 1
ATOM 7302 O O . VAL B 1 462 ? 17.031 30.188 16.562 1 94.56 462 VAL B O 1
ATOM 7305 N N . GLY B 1 463 ? 17.719 28.016 16.266 1 82.75 463 GLY B N 1
ATOM 7306 C CA . GLY B 1 463 ? 18.312 27.891 17.594 1 82.75 463 GLY B CA 1
ATOM 7307 C C . GLY B 1 463 ? 19.688 28.516 17.688 1 82.75 463 GLY B C 1
ATOM 7308 O O . GLY B 1 463 ? 20.188 29.094 16.719 1 82.75 463 GLY B O 1
ATOM 7309 N N . ARG B 1 464 ? 20.219 28.531 18.938 1 62.22 464 ARG B N 1
ATOM 7310 C CA . ARG B 1 464 ? 21.578 29.047 19.156 1 62.22 464 ARG B CA 1
ATOM 7311 C C . ARG B 1 464 ? 22.594 28.219 18.391 1 62.22 464 ARG B C 1
ATOM 7313 O O . ARG B 1 464 ? 22.5 27 18.344 1 62.22 464 ARG B O 1
ATOM 7320 N N . ASN B 1 465 ? 22.938 28.766 17.234 1 46.66 465 ASN B N 1
ATOM 7321 C CA . ASN B 1 465 ? 24.109 28.172 16.641 1 46.66 465 ASN B CA 1
ATOM 7322 C C . ASN B 1 465 ? 25.078 27.625 17.703 1 46.66 465 ASN B C 1
ATOM 7324 O O . ASN B 1 465 ? 25.453 28.359 18.625 1 46.66 465 ASN B O 1
ATOM 7328 N N . LYS B 1 466 ? 24.891 26.344 18.25 1 38.03 466 LYS B N 1
ATOM 7329 C CA . LYS B 1 466 ? 26.141 25.938 18.891 1 38.03 466 LYS B CA 1
ATOM 7330 C C . LYS B 1 466 ? 27.312 26.094 17.938 1 38.03 466 LYS B C 1
ATOM 7332 O O . LYS B 1 466 ? 27.188 25.828 16.734 1 38.03 466 LYS B O 1
#

Nearest PDB structures (foldseek):
  5kor-assembly2_C  TM=9.763E-01  e=1.629E-58  Arabidopsis thaliana
  5kor-assembly1_A  TM=9.703E-01  e=1.730E-58  Arabidopsis thaliana
  5kop-assembly2_C  TM=9.736E-01  e=6.867E-58  Arabidopsis thaliana
  5kop-assembly1_A  TM=9.710E-01  e=5.403E-58  Arabidopsis thaliana
  5kor-assembly1_B  TM=9.638E-01  e=3.551E-58  Arabidopsis thaliana

pLDDT: mean 87.49, std 16.04, range [33.44, 98.88]

Radius of gyration: 37.95 Å; Cα contacts (8 Å, |Δi|>4): 1721; chains: 2; bounding box: 55×144×76 Å

Secondary structure (DSSP, 8-state):
-----------HHHHHHHHHHHHHHHHHSTTSHHHHHHHHHHHH-TT------S--EEEEE--S-HHHHHHHHHHHHHHHHHHT-EEEE--GGGHHHHB--SSTTS--BPPTT-S-GGGGG--TT-TTBHHHHHHTTSS--TTS---TTS------PPPSEEEEE-STT--TTGGGGGSHHHHHHHTT-SEEEEE-SS--HHHHTT-HHHHHHHHHH-SSGGGHHHHHHHHH-PBPHHHHHHHHHHIIIIITT-SEEEEEE----SS--S-HHHHHHHHHHHHHTTSSPPB----SS---------GGG--EEEEEEE-SSSHHHHHHHHHHHHS-BTT--EEEEE-S---SS--TT-HHHHHHHHHHHHHHHTSSEEEEETT-HHHHHHHHHHT-PPEEEPPPSSTTS--SSS-EE-S-SSPPBSS---EETTTTEE-S-TTTT-TTEEE-SSSTT-EEE-----/-----------HHHHHHHHHHHHHHHHHSTTSHHHHHHHHHHHT-S--S----S--EEEEE--S-HHHHHHHHHHHHHHHHHHT-EEEE--GGGHHHHB--SSTTS--BPPTT-S-GGGGG--TT-TTBHHHHHHTTSS--TTS---SSS------PPPSEEEEE-STT--TTGGGGGSHHHHHHHTT-SEEEEE-SS--HHHHTT-HHHHHHHHHH-SSGGGHHHHHHHHH-PBPHHHHHHHHHHIIIIITT-SEEEEEE----SS--S-HHHHHHHHHHHHHTTSSPPB----SS---------GGG--EEEEEEE-SSSHHHHHHHHHHHHS-BTT--EEEEE-S---SS--TT-HHHHHHHHHHHHHHHTSSEEEEETT-HHHHHHHHHHT-PPEEEPPPSSTTS--SSS-EE-S-SSPPBSS---EETTTTEE-S-TTTT-TTEEE-SSSTT-EEE-----

Foldseek 3Di:
DLAQPQPDDWFPLLVVLVVVLLVLCQACPPPHPLVVVLQVDQVVKFDDPDDQRPAFAEEFDEQDFPLLLLLSQLQSVVVCSLLVHQAEYACALNVVQFFDALRPPHHNYDDPPRPVVCVNVDDQPDCQAQLNCVVVVVQDQVPDDPPPPDDPPPNNGDILEHEQEDEPPHDQSSQCCLFQSVVVVVSRHRYYYYYYSFNANVSVCLYPSRPVVQCNRPVFFQQSCQVSVVSGGHTDPVLVVLQVVCCVVAPVVAPFEEEEEDDDDDDCSPDPLLLVLVVLVCPVVVVFFDFDDPDPDPDPDPDPDPPVPAHEYEYEYEDLDCNSQVVVQCRCVVTPGPVRYHYHGDYSDHNNDQDRSDPVNSSVLSSSLSNLLSGPAYEYEFPDSSQLSSLSNNQHFYWYQADDPDSPHQDVVRTDGWQGSHGWGQRHRQANNVVRDGHQANCPPPVQKAATPRHRSIIHGHGPPD/DLAQPQPDDWFPLLVVLVVVLLVLCQACNPPHPLVVVLQVVVVVWDDPPDDQRPAFAEEFDEQDFPLLLLLSQLQRVVVCSLLVHQAAYACALNPVQFFDALRPPHHNYDDPPRPVVCVNVDDQPDCQAQLNCVVVVVQDQPPDDPPPPDDPPPNNGDILEHEQEDEPPHDQSSQCCLFQSVVVVVSRHRYYYYYYSFNANVSVCLYPSRVVVQCNRPVFFLQSCQVSVVSGGHTDPVLVVLQVVCCVVAPVVAPFEEEEEDDDDDDCSPDPQLLVLVVLVCPVVVVFFDFDDPDPDPDPDPDPDPPVPAHEYEYEYEDLDCNSQVVVQCRCVVTPGPVRYHYHGDYSDHNNDQDRSDPVNSSVLSSSLSNLLSGPAYEYEFPDSSQLSSLSNNQHFYWYQADDPDSPHQDVVRTDGWQHSHGWGQRHRQANNVVRDGHQANCPPPVQKAATPRHRSIIHGHGPPD

Organism: Zea mays (NCBI:txid4577)

Solvent-accessible surface area (backbone atoms only — not comparable to full-atom values): 50814 Å² total; per-residue (Å²): 132,89,59,55,82,60,88,73,79,80,35,72,54,32,53,51,51,51,52,53,46,43,51,45,31,52,58,41,20,72,93,27,69,54,30,53,51,53,50,51,45,57,69,71,40,57,81,62,90,64,75,80,74,91,62,33,37,36,35,29,39,54,85,65,53,69,35,24,32,54,32,21,44,52,32,44,41,53,52,18,64,76,67,66,28,35,56,26,31,56,44,67,76,49,46,68,67,47,32,41,72,60,40,83,93,38,52,45,57,50,62,88,81,55,80,69,74,65,59,88,68,62,49,87,79,35,72,55,17,45,26,47,24,48,74,70,58,72,57,69,78,77,75,66,82,71,69,80,79,65,73,88,73,70,78,74,79,67,51,42,59,33,31,42,46,54,43,92,76,46,49,76,53,29,40,40,67,45,19,54,73,46,43,60,56,53,69,69,32,36,34,34,37,38,36,22,62,38,31,51,52,55,48,52,67,63,16,68,83,43,40,67,61,49,48,53,36,30,79,53,48,31,42,51,54,27,53,52,41,65,58,48,62,38,58,13,71,70,32,41,45,38,32,51,43,42,38,60,34,68,43,64,85,36,78,39,34,39,20,37,40,50,76,66,76,75,93,60,60,78,44,68,56,58,50,48,23,52,52,49,30,32,34,78,70,64,74,40,69,49,66,46,68,83,56,92,63,83,69,71,75,73,74,84,66,61,79,88,75,56,54,29,36,23,33,43,36,46,31,46,50,60,59,64,48,51,51,54,35,47,51,49,35,77,28,52,38,62,79,67,43,31,57,30,62,43,57,92,60,57,68,71,55,89,51,82,70,35,65,70,52,51,40,49,50,51,24,49,31,52,48,42,17,56,32,78,43,43,36,24,35,46,85,35,44,56,42,28,50,14,26,14,60,31,68,37,56,31,34,30,37,56,80,48,92,49,89,87,47,63,46,88,68,34,44,43,75,48,85,37,24,38,50,55,13,70,71,57,62,51,62,31,60,90,73,70,38,79,39,95,60,74,42,80,87,36,89,47,38,41,60,26,92,60,37,75,77,12,32,22,31,26,46,79,79,123,130,88,59,52,83,61,87,74,76,80,35,72,55,32,53,51,51,51,52,51,45,44,52,48,31,52,56,41,19,72,93,29,68,55,30,54,51,51,48,52,46,54,67,69,41,65,80,60,92,62,73,78,76,91,63,33,38,35,35,28,39,55,85,64,54,70,35,22,33,52,34,21,45,51,32,44,42,53,50,16,63,76,67,66,28,36,55,26,31,55,45,68,77,49,47,69,67,48,31,41,71,60,41,82,93,38,53,43,57,51,60,88,82,55,78,68,76,66,58,87,66,64,50,87,80,34,70,56,18,46,26,46,24,47,73,69,58,73,56,70,79,78,75,65,83,69,68,80,77,65,73,90,73,70,76,74,78,72,54,49,57,35,32,43,46,55,42,93,76,47,48,76,53,27,41,38,66,45,18,54,72,46,41,60,55,53,69,68,32,37,34,36,36,39,37,23,62,37,32,52,53,56,48,53,67,64,16,68,83,43,39,69,60,48,48,53,36,30,78,54,48,30,42,52,53,27,54,51,42,65,59,47,63,39,59,14,72,70,31,40,46,38,33,51,43,42,38,60,34,67,43,62,84,37,79,40,36,40,20,35,40,49,74,66,74,73,94,61,59,79,41,68,54,58,51,49,23,52,51,50,31,33,34,76,70,63,73,38,70,49,65,45,69,84,56,93,62,83,68,71,75,73,74,85,66,63,79,88,74,57,56,30,36,21,33,42,37,44,31,45,50,60,59,65,47,52,51,55,35,46,50,51,34,78,28,52,37,62,78,68,43,31,59,29,61,44,55,92,60,58,69,72,55,88,53,82,72,36,66,70,52,51,40,49,50,53,22,48,32,52,49,43,17,54,31,79,44,41,36,24,33,46,84,36,45,56,41,27,51,14,26,14,60,31,68,37,57,30,34,31,36,55,80,48,91,48,88,87,47,63,45,87,67,35,43,43,75,48,86,37,23,38,52,54,13,70,72,57,62,51,61,33,63,89,71,70,39,79,38,95,60,74,43,81,87,35,91,48,38,41,62,26,89,61,37,76,80,12,32,20,30,26,46,79,78,122

InterPro domains:
  IPR004938 Xyloglucan fucosyltransferase [PF03254] (2-434)
  IPR004938 Xyloglucan fucosyltransferase [PTHR31889] (1-462)

Sequence (932 aa):
MYRGKPGRRPSAYLISKLRRHEALQRRCGPGTTAYSNALEQLRAGSMSTIAPPECAYIVSISYSGLGNRILAAASAFLYAVLTDRVLLVDPSNDMDDLFCEPFPGTTWLLPPGFPVANYTGFGVDTAESYGNMVRNKVVVESGGVADAASTAGRRLPLPAFAYVHLHNDATVEDNYFFCDGDQRLLRRVQWLAVRTDSYIVPGLFLVQAFQGELDRMFPERDAVFHHLGRYLFHPSNHVWGLVTRYYDAYLATAQQRVGIQVRVFGAQPNSPELLEQITSCTQKQKLLPELRLATGEPTPPPPPVPASRARSKAVLVTSLKSWYYEKLKSMYWEHAAATGEAVSVHQPSHEEYQRSGARSHEHKAWAEMYLLSLTDVLVTTGVSTFGYVAQGLAGVRPWVLYKSTNSSAVPDPPCGWDVSMEPCFHKPPSYDCRLKQWTADISKDVPYIQHCHDLTWGLKLVGRNKMYRGKPGRRPSAYLISKLRRHEALQRRCGPGTTAYSNALEQLRAGSMSTIAPPECAYIVSISYSGLGNRILAAASAFLYAVLTDRVLLVDPSNDMDDLFCEPFPGTTWLLPPGFPVANYTGFGVDTAESYGNMVRNKVVVESGGVADAASTAGRRLPLPAFAYVHLHNDATVEDNYFFCDGDQRLLRRVQWLAVRTDSYIVPGLFLVQAFQGELDRMFPERDAVFHHLGRYLFHPSNHVWGLVTRYYDAYLATAQQRVGIQVRVFGAQPNSPELLEQITSCTQKQKLLPELRLATGEPTPPPPPVPASRARSKAVLVTSLKSWYYEKLKSMYWEHAAATGEAVSVHQPSHEEYQRSGARSHEHKAWAEMYLLSLTDVLVTTGVSTFGYVAQGLAGVRPWVLYKSTNSSAVPDPPCGWDVSMEPCFHKPPSYDCRLKQWTADISKDVPYIQHCHDLTWGLKLVGRNK